Protein 4KGB (pdb70)

CATH classification: 3.40.1080.10 (+1 more: 3.40.1080.10)

Sequence (930 aa):
GKIYESAIDAVADVQDGAQILFGGFGICGIPEKMINALKQKGVKNITGVSNNGGVDDTGLGVLIKQKQVSKVIGSYVGENTELVRQYLEGELAVELTPQGTLAEKIRAGGAGIPAFYTPTGYATLVQEGGAPIKYSKDGKVEISSEKKPVKEFNGKNYVMEESIFADFAFVKAQKADPLGNLVFNKAARNFNAPMCRAAKITVAEVEEIVPIGALSPDEIHVPGIYINRIFKGTNYNKRVERLRITEPNPAQVLRERIARRVALEFHDGMYANLGIGIPVLSSNYIPKGMNVMLQSENGILGLGPFPTKDKVDPDLINAGKESVTVVPGASYFGSDDSFAMIRGGHVDITILGAMEVSATGDLANWMVKMGGAMDLVAAPGTKVIITMEHNARDGSPKILDTCSLPLTGKGVIDMIISEKAVFTVEKGVGLTLIEVAEGYTVDDIIASTGAKFTVSPNLKKMGQIPGKIYESAIDAVADVQDGAQILFGGFGICGIPEKMINALKQKGVKNITGVSNNGGVDDTGLGVLIKQKQVSKVIGSYVGENTELVRQYLEGELAVELTPQGTLAEKIRAGGAGIPAFYTPTGYATLVQEGGAPIKYSGKVEISSEKKPVKEFNGKNYVMEESIFADFAFVKAQKADPLGNLVFNKAARNFNAPMCRAAKITVAEVEEIVPIGALSPDEIHVPGIYINRIFKGTNYNKRVERLRITPNPAQVLRERIARRVALEFHDGMYANLGIGIPVLSSNYIPKGMNVMLQSENGILGLGPFPTKDKVDPDLINAGKESVTVVPGASYFGSDDSFAMIRGGHVDITILGAMEVSATGDLANWMKGMGGAMDLVAAPGTKVIITMEHNARDGSPKILDTCSLPLTGKGVIDMIISEKAVFTVEKGVGLTLIEVAEGYTVDDIIASTGAKFTVSPNLKKMGQIPV

Organism: Drosophila melanogaster (NCBI:txid7227)

InterPro domains:
  IPR004163 Coenzyme A transferase binding site [PS01273] (49-64)
  IPR004164 Coenzyme A transferase active site [PS01274] (337-345)
  IPR004165 Coenzyme A transferase family I [PF01144] (37-265)
  IPR004165 Coenzyme A transferase family I [PF01144] (299-496)
  IPR004165 Coenzyme A transferase family I [PTHR13707] (25-512)
  IPR004165 Coenzyme A transferase family I [SM00882] (37-266)
  IPR004165 Coenzyme A transferase family I [SM00882] (299-497)
  IPR012791 3-oxoacid CoA-transferase, subunit B [TIGR02428] (298-504)
  IPR012792 3-oxoacid CoA-transferase, subunit A [TIGR02429] (35-265)
  IPR014388 3-oxoacid CoA-transferase [PIRSF000858] (35-514)
  IPR037171 NagB/RpiA transferase-like [SSF100950] (35-342)
  IPR037171 NagB/RpiA transferase-like [SSF100950] (298-512)

B-factor: mean 34.65, std 13.2, range [10.47, 104.55]

Structure (mmCIF, N/CA/C/O backbone):
data_4KGB
#
_entry.id   4KGB
#
_cell.length_a   76.638
_cell.length_b   101.921
_cell.length_c   122.457
_cell.angle_alpha   90.00
_cell.angle_beta   90.00
_cell.angle_gamma   90.00
#
_symmetry.space_group_name_H-M   'P 21 21 21'
#
loop_
_entity.id
_entity.type
_entity.pdbx_description
1 polymer 'Succinyl-CoA:3-ketoacid-coenzyme A transferase'
2 non-polymer 'SULFATE ION'
3 water water
#
loop_
_atom_site.group_PDB
_atom_site.id
_atom_site.type_symbol
_atom_site.label_atom_id
_atom_site.label_alt_id
_atom_site.label_comp_id
_atom_site.label_asym_id
_atom_site.label_entity_id
_atom_site.label_seq_id
_atom_site.pdbx_PDB_ins_code
_atom_site.Cartn_x
_atom_site.Cartn_y
_atom_site.Cartn_z
_atom_site.occupancy
_atom_site.B_iso_or_equiv
_atom_site.auth_seq_id
_atom_site.auth_comp_id
_atom_site.auth_asym_id
_atom_site.auth_atom_id
_atom_site.pdbx_PDB_model_num
ATOM 1 N N . GLY A 1 5 ? 16.288 -29.646 16.113 1.00 30.71 34 GLY A N 1
ATOM 2 C CA . GLY A 1 5 ? 17.762 -29.455 15.814 1.00 34.22 34 GLY A CA 1
ATOM 3 C C . GLY A 1 5 ? 18.701 -30.651 15.965 1.00 36.56 34 GLY A C 1
ATOM 4 O O . GLY A 1 5 ? 18.233 -31.724 16.311 1.00 50.83 34 GLY A O 1
ATOM 5 N N . LYS A 1 6 ? 20.026 -30.427 15.891 1.00 39.08 35 LYS A N 1
ATOM 6 C CA . LYS A 1 6 ? 21.052 -31.345 15.291 1.00 36.68 35 LYS A CA 1
ATOM 7 C C . LYS A 1 6 ? 22.187 -31.734 16.261 1.00 31.96 35 LYS A C 1
ATOM 8 O O . LYS A 1 6 ? 22.656 -30.934 17.053 1.00 30.99 35 LYS A O 1
ATOM 14 N N . ILE A 1 7 ? 22.683 -32.955 16.127 1.00 30.15 36 ILE A N 1
ATOM 15 C CA . ILE A 1 7 ? 23.672 -33.511 17.035 1.00 27.33 36 ILE A CA 1
ATOM 16 C C . ILE A 1 7 ? 25.111 -33.060 16.698 1.00 24.95 36 ILE A C 1
ATOM 17 O O . ILE A 1 7 ? 25.510 -33.071 15.551 1.00 23.97 36 ILE A O 1
ATOM 22 N N . TYR A 1 8 ? 25.864 -32.671 17.719 1.00 22.06 37 TYR A N 1
ATOM 23 C CA . TYR A 1 8 ? 27.219 -32.241 17.587 1.00 21.90 37 TYR A CA 1
ATOM 24 C C . TYR A 1 8 ? 28.089 -33.211 18.370 1.00 23.45 37 TYR A C 1
ATOM 25 O O . TYR A 1 8 ? 27.847 -33.465 19.553 1.00 21.62 37 TYR A O 1
ATOM 34 N N . GLU A 1 9 ? 29.105 -33.756 17.730 1.00 23.76 38 GLU A N 1
ATOM 35 C CA . GLU A 1 9 ? 29.963 -34.663 18.446 1.00 25.72 38 GLU A CA 1
ATOM 36 C C . GLU A 1 9 ? 31.057 -33.860 19.146 1.00 23.60 38 GLU A C 1
ATOM 37 O O . GLU A 1 9 ? 31.819 -34.410 19.935 1.00 21.53 38 GLU A O 1
ATOM 43 N N . SER A 1 10 ? 31.112 -32.562 18.869 1.00 23.48 39 SER A N 1
ATOM 44 C CA . SER A 1 10 ? 32.129 -31.706 19.455 1.00 23.68 39 SER A CA 1
ATOM 45 C C . SER A 1 10 ? 31.531 -30.454 20.048 1.00 23.48 39 SER A C 1
ATOM 46 O O . SER A 1 10 ? 30.963 -29.621 19.352 1.00 25.43 39 SER A O 1
ATOM 49 N N . ALA A 1 11 ? 31.692 -30.322 21.344 1.00 23.00 40 ALA A N 1
ATOM 50 C CA . ALA A 1 11 ? 31.201 -29.192 22.073 1.00 24.10 40 ALA A CA 1
ATOM 51 C C . ALA A 1 11 ? 31.728 -27.893 21.544 1.00 26.02 40 ALA A C 1
ATOM 52 O O . ALA A 1 11 ? 30.954 -26.922 21.487 1.00 26.26 40 ALA A O 1
ATOM 54 N N . ILE A 1 12 ? 33.015 -27.838 21.151 1.00 28.94 41 ILE A N 1
ATOM 55 C CA . ILE A 1 12 ? 33.583 -26.540 20.679 1.00 31.04 41 ILE A CA 1
ATOM 56 C C . ILE A 1 12 ? 32.949 -26.095 19.412 1.00 27.92 41 ILE A C 1
ATOM 57 O O . ILE A 1 12 ? 32.854 -24.896 19.184 1.00 26.85 41 ILE A O 1
ATOM 62 N N . ASP A 1 13 ? 32.494 -27.046 18.601 1.00 29.08 42 ASP A N 1
ATOM 63 C CA . ASP A 1 13 ? 31.729 -26.701 17.402 1.00 31.23 42 ASP A CA 1
ATOM 64 C C . ASP A 1 13 ? 30.379 -26.131 17.744 1.00 31.11 42 ASP A C 1
ATOM 65 O O . ASP A 1 13 ? 29.876 -25.276 17.023 1.00 26.87 42 ASP A O 1
ATOM 70 N N . ALA A 1 14 ? 29.825 -26.595 18.868 1.00 31.93 43 ALA A N 1
ATOM 71 C CA . ALA A 1 14 ? 28.518 -26.156 19.339 1.00 32.80 43 ALA A CA 1
ATOM 72 C C . ALA A 1 14 ? 28.432 -24.691 19.800 1.00 30.12 43 ALA A C 1
ATOM 73 O O . ALA A 1 14 ? 27.388 -24.061 19.681 1.00 28.81 43 ALA A O 1
ATOM 75 N N . VAL A 1 15 ? 29.529 -24.154 20.308 1.00 31.11 44 VAL A N 1
ATOM 76 C CA . VAL A 1 15 ? 29.600 -22.738 20.737 1.00 29.61 44 VAL A CA 1
ATOM 77 C C . VAL A 1 15 ? 30.341 -21.851 19.760 1.00 29.90 44 VAL A C 1
ATOM 78 O O . VAL A 1 15 ? 30.667 -20.718 20.079 1.00 29.28 44 VAL A O 1
ATOM 82 N N . ALA A 1 16 ? 30.634 -22.371 18.573 1.00 31.06 45 ALA A N 1
ATOM 83 C CA . ALA A 1 16 ? 31.470 -21.656 17.605 1.00 33.40 45 ALA A CA 1
ATOM 84 C C . ALA A 1 16 ? 31.012 -20.243 17.223 1.00 31.60 45 ALA A C 1
ATOM 85 O O . ALA A 1 16 ? 31.854 -19.375 16.985 1.00 31.84 45 ALA A O 1
ATOM 87 N N . ASP A 1 17 ? 29.701 -19.997 17.197 1.00 30.16 46 ASP A N 1
ATOM 88 C CA . ASP A 1 17 ? 29.188 -18.653 16.880 1.00 28.64 46 ASP A CA 1
ATOM 89 C C . ASP A 1 17 ? 28.843 -17.759 18.078 1.00 27.84 46 ASP A C 1
ATOM 90 O O . ASP A 1 17 ? 28.145 -16.728 17.905 1.00 26.85 46 ASP A O 1
ATOM 95 N N . VAL A 1 18 ? 29.332 -18.120 19.267 1.00 27.03 47 VAL A N 1
ATOM 96 C CA . VAL A 1 18 ? 29.087 -17.310 20.443 1.00 28.44 47 VAL A CA 1
ATOM 97 C C . VAL A 1 18 ? 30.095 -16.176 20.513 1.00 29.14 47 VAL A C 1
ATOM 98 O O . VAL A 1 18 ? 31.240 -16.373 20.860 1.00 25.69 47 VAL A O 1
ATOM 102 N N . GLN A 1 19 ? 29.652 -14.972 20.228 1.00 33.72 48 GLN A N 1
ATOM 103 C CA . GLN A 1 19 ? 30.570 -13.825 20.256 1.00 38.84 48 GLN A CA 1
ATOM 104 C C . GLN A 1 19 ? 30.659 -13.117 21.623 1.00 36.16 48 GLN A C 1
ATOM 105 O O . GLN A 1 19 ? 29.826 -13.295 22.543 1.00 33.18 48 GLN A O 1
ATOM 111 N N . ASP A 1 20 ? 31.667 -12.264 21.731 1.00 35.70 49 ASP A N 1
ATOM 112 C CA . ASP A 1 20 ? 31.815 -11.401 22.918 1.00 33.80 49 ASP A CA 1
ATOM 113 C C . ASP A 1 20 ? 30.578 -10.511 23.104 1.00 30.86 49 ASP A C 1
ATOM 114 O O . ASP A 1 20 ? 29.968 -10.061 22.150 1.00 29.74 49 ASP A O 1
ATOM 119 N N . GLY A 1 21 ? 30.198 -10.287 24.351 1.00 30.67 50 GLY A N 1
ATOM 120 C CA . GLY A 1 21 ? 29.015 -9.484 24.653 1.00 30.76 50 GLY A CA 1
ATOM 121 C C . GLY A 1 21 ? 27.683 -10.206 24.585 1.00 28.96 50 GLY A C 1
ATOM 122 O O . GLY A 1 21 ? 26.641 -9.589 24.678 1.00 31.63 50 GLY A O 1
ATOM 123 N N . ALA A 1 22 ? 27.705 -11.519 24.452 1.00 30.43 51 ALA A N 1
ATOM 124 C CA . ALA A 1 22 ? 26.466 -12.312 24.319 1.00 29.35 51 ALA A CA 1
ATOM 125 C C . ALA A 1 22 ? 25.747 -12.380 25.651 1.00 26.22 51 ALA A C 1
ATOM 126 O O . ALA A 1 22 ? 26.390 -12.453 26.700 1.00 23.54 51 ALA A O 1
ATOM 128 N N . GLN A 1 23 ? 24.416 -12.340 25.584 1.00 24.60 52 GLN A N 1
ATOM 129 C CA . GLN A 1 23 ? 23.565 -12.670 26.733 1.00 25.14 52 GLN A CA 1
ATOM 130 C C . GLN A 1 23 ? 23.270 -14.176 26.708 1.00 23.90 52 GLN A C 1
ATOM 131 O O . GLN A 1 23 ? 22.779 -14.708 25.712 1.00 21.30 52 GLN A O 1
ATOM 137 N N . ILE A 1 24 ? 23.642 -14.856 27.779 1.00 22.14 53 ILE A N 1
ATOM 138 C CA . ILE A 1 24 ? 23.568 -16.277 27.785 1.00 21.85 53 ILE A CA 1
ATOM 139 C C . ILE A 1 24 ? 22.862 -16.811 29.000 1.00 20.90 53 ILE A C 1
ATOM 140 O O . ILE A 1 24 ? 23.203 -16.481 30.120 1.00 20.56 53 ILE A O 1
ATOM 145 N N . LEU A 1 25 ? 21.873 -17.648 28.763 1.00 21.01 54 LEU A N 1
ATOM 146 C CA . LEU A 1 25 ? 21.160 -18.277 29.862 1.00 22.03 54 LEU A CA 1
ATOM 147 C C . LEU A 1 25 ? 21.901 -19.542 30.236 1.00 21.15 54 LEU A C 1
ATOM 148 O O . LEU A 1 25 ? 22.351 -20.294 29.342 1.00 20.76 54 LEU A O 1
ATOM 153 N N . PHE A 1 26 ? 21.995 -19.813 31.535 1.00 19.15 55 PHE A N 1
ATOM 154 C CA . PHE A 1 26 ? 22.595 -21.057 31.999 1.00 17.67 55 PHE A CA 1
ATOM 155 C C . PHE A 1 26 ? 21.631 -21.740 32.963 1.00 17.02 55 PHE A C 1
ATOM 156 O O . PHE A 1 26 ? 21.260 -21.162 33.991 1.00 14.77 55 PHE A O 1
ATOM 164 N N . GLY A 1 27 ? 21.202 -22.960 32.608 1.00 17.17 56 GLY A N 1
ATOM 165 C CA . GLY A 1 27 ? 20.287 -23.734 33.440 1.00 16.46 56 GLY A CA 1
ATOM 166 C C . GLY A 1 27 ? 20.982 -24.162 34.706 1.00 16.98 56 GLY A C 1
ATOM 167 O O . GLY A 1 27 ? 22.208 -24.131 34.809 1.00 16.34 56 GLY A O 1
ATOM 168 N N . GLY A 1 28 ? 20.177 -24.587 35.670 1.00 18.29 57 GLY A N 1
ATOM 169 C CA . GLY A 1 28 ? 20.683 -25.112 36.923 1.00 19.34 57 GLY A CA 1
ATOM 170 C C . GLY A 1 28 ? 20.144 -24.387 38.146 1.00 20.30 57 GLY A C 1
ATOM 171 O O . GLY A 1 28 ? 19.932 -23.172 38.139 1.00 20.47 57 GLY A O 1
ATOM 172 N N . PHE A 1 29 ? 19.933 -25.152 39.206 1.00 20.82 58 PHE A N 1
ATOM 173 C CA . PHE A 1 29 ? 19.643 -24.598 40.501 1.00 22.07 58 PHE A CA 1
ATOM 174 C C . PHE A 1 29 ? 20.774 -25.050 41.407 1.00 21.57 58 PHE A C 1
ATOM 175 O O . PHE A 1 29 ? 20.967 -26.256 41.619 1.00 19.39 58 PHE A O 1
ATOM 183 N N . GLY A 1 30 ? 21.523 -24.084 41.946 1.00 21.91 59 GLY A N 1
ATOM 184 C CA . GLY A 1 30 ? 22.764 -24.402 42.651 1.00 23.68 59 GLY A CA 1
ATOM 185 C C . GLY A 1 30 ? 23.785 -25.046 41.689 1.00 24.92 59 GLY A C 1
ATOM 186 O O . GLY A 1 30 ? 24.302 -24.395 40.778 1.00 25.34 59 GLY A O 1
ATOM 187 N N . ILE A 1 31 ? 24.078 -26.320 41.939 1.00 25.93 60 ILE A N 1
ATOM 188 C CA . ILE A 1 31 ? 24.920 -27.158 41.079 1.00 26.41 60 ILE A CA 1
ATOM 189 C C . ILE A 1 31 ? 24.088 -28.351 40.568 1.00 25.36 60 ILE A C 1
ATOM 190 O O . ILE A 1 31 ? 24.628 -29.294 40.009 1.00 29.19 60 ILE A O 1
ATOM 195 N N . CYS A 1 32 ? 22.775 -28.272 40.711 1.00 22.42 61 CYS A N 1
ATOM 196 C CA . CYS A 1 32 ? 21.900 -29.277 40.193 1.00 22.31 61 CYS A CA 1
ATOM 197 C C . CYS A 1 32 ? 21.359 -28.929 38.802 1.00 23.96 61 CYS A C 1
ATOM 198 O O . CYS A 1 32 ? 20.608 -27.936 38.635 1.00 26.81 61 CYS A O 1
ATOM 201 N N . GLY A 1 33 ? 21.693 -29.755 37.808 1.00 21.91 62 GLY A N 1
ATOM 202 C CA . GLY A 1 33 ? 21.168 -29.549 36.457 1.00 21.85 62 GLY A CA 1
ATOM 203 C C . GLY A 1 33 ? 21.919 -28.456 35.713 1.00 22.92 62 GLY A C 1
ATOM 204 O O . GLY A 1 33 ? 21.342 -27.717 34.895 1.00 21.98 62 GLY A O 1
ATOM 205 N N . ILE A 1 34 ? 23.224 -28.393 35.936 1.00 24.40 63 ILE A N 1
ATOM 206 C CA . ILE A 1 34 ? 24.032 -27.376 35.294 1.00 25.73 63 ILE A CA 1
ATOM 207 C C . ILE A 1 34 ? 24.610 -27.946 34.011 1.00 25.96 63 ILE A C 1
ATOM 208 O O . ILE A 1 34 ? 24.805 -29.167 33.904 1.00 26.07 63 ILE A O 1
ATOM 213 N N . PRO A 1 35 ? 24.831 -27.066 33.009 1.00 24.76 64 PRO A N 1
ATOM 214 C CA . PRO A 1 35 ? 25.421 -27.415 31.718 1.00 24.21 64 PRO A CA 1
ATOM 215 C C . PRO A 1 35 ? 26.933 -27.464 31.731 1.00 23.72 64 PRO A C 1
ATOM 216 O O . PRO A 1 35 ? 27.604 -26.621 31.158 1.00 24.61 64 PRO A O 1
ATOM 220 N N . GLU A 1 36 ? 27.450 -28.464 32.416 1.00 28.37 65 GLU A N 1
ATOM 221 C CA . GLU A 1 36 ? 28.877 -28.576 32.757 1.00 30.54 65 GLU A CA 1
ATOM 222 C C . GLU A 1 36 ? 29.785 -28.589 31.520 1.00 31.28 65 GLU A C 1
ATOM 223 O O . GLU A 1 36 ? 30.820 -27.910 31.494 1.00 31.12 65 GLU A O 1
ATOM 229 N N . LYS A 1 37 ? 29.386 -29.315 30.478 1.00 28.07 66 LYS A N 1
ATOM 230 C CA . LYS A 1 37 ? 30.299 -29.547 29.360 1.00 25.89 66 LYS A CA 1
ATOM 231 C C . LYS A 1 37 ? 30.331 -28.345 28.462 1.00 26.18 66 LYS A C 1
ATOM 232 O O . LYS A 1 37 ? 31.363 -28.026 27.885 1.00 26.18 66 LYS A O 1
ATOM 238 N N . MET A 1 38 ? 29.185 -27.684 28.304 1.00 25.86 67 MET A N 1
ATOM 239 C CA . MET A 1 38 ? 29.156 -26.527 27.440 1.00 25.94 67 MET A CA 1
ATOM 240 C C . MET A 1 38 ? 29.791 -25.353 28.153 1.00 23.14 67 MET A C 1
ATOM 241 O O . MET A 1 38 ? 30.334 -24.455 27.520 1.00 21.22 67 MET A O 1
ATOM 246 N N . ILE A 1 39 ? 29.743 -25.364 29.471 1.00 22.90 68 ILE A N 1
ATOM 247 C CA . ILE A 1 39 ? 30.402 -24.312 30.223 1.00 23.02 68 ILE A CA 1
ATOM 248 C C . ILE A 1 39 ? 31.904 -24.427 30.051 1.00 23.86 68 ILE A C 1
ATOM 249 O O . ILE A 1 39 ? 32.554 -23.404 29.908 1.00 25.54 68 ILE A O 1
ATOM 254 N N . ASN A 1 40 ? 32.439 -25.649 30.022 1.00 23.67 69 ASN A N 1
ATOM 255 C CA . ASN A 1 40 ? 33.853 -25.857 29.749 1.00 25.56 69 ASN A CA 1
ATOM 256 C C . ASN A 1 40 ? 34.240 -25.499 28.298 1.00 23.36 69 ASN A C 1
ATOM 257 O O . ASN A 1 40 ? 35.334 -25.013 28.030 1.00 21.77 69 ASN A O 1
ATOM 262 N N . ALA A 1 41 ? 33.336 -25.766 27.378 1.00 22.94 70 ALA A N 1
ATOM 263 C CA . ALA A 1 41 ? 33.546 -25.436 25.972 1.00 22.11 70 ALA A CA 1
ATOM 264 C C . ALA A 1 41 ? 33.677 -23.935 25.838 1.00 22.63 70 ALA A C 1
ATOM 265 O O . ALA A 1 41 ? 34.567 -23.458 25.175 1.00 24.05 70 ALA A O 1
ATOM 267 N N . LEU A 1 42 ? 32.811 -23.200 26.514 1.00 23.22 71 LEU A N 1
ATOM 268 C CA . LEU A 1 42 ? 32.899 -21.755 26.564 1.00 24.57 71 LEU A CA 1
ATOM 269 C C . LEU A 1 42 ? 34.139 -21.226 27.242 1.00 22.96 71 LEU A C 1
ATOM 270 O O . LEU A 1 42 ? 34.671 -20.209 26.819 1.00 21.93 71 LEU A O 1
ATOM 275 N N . LYS A 1 43 ? 34.527 -21.869 28.328 1.00 22.96 72 LYS A N 1
ATOM 276 C CA . LYS A 1 43 ? 35.778 -21.590 28.969 1.00 25.57 72 LYS A CA 1
ATOM 277 C C . LYS A 1 43 ? 36.926 -21.788 27.966 1.00 29.66 72 LYS A C 1
ATOM 278 O O . LYS A 1 43 ? 37.806 -20.935 27.820 1.00 32.13 72 LYS A O 1
ATOM 284 N N . GLN A 1 44 ? 36.932 -22.936 27.299 1.00 30.47 73 GLN A N 1
ATOM 285 C CA . GLN A 1 44 ? 37.982 -23.233 26.386 1.00 31.34 73 GLN A CA 1
ATOM 286 C C . GLN A 1 44 ? 37.977 -22.212 25.273 1.00 29.76 73 GLN A C 1
ATOM 287 O O . GLN A 1 44 ? 39.013 -21.845 24.774 1.00 30.76 73 GLN A O 1
ATOM 293 N N . LYS A 1 45 ? 36.812 -21.769 24.854 1.00 27.59 74 LYS A N 1
ATOM 294 C CA . LYS A 1 45 ? 36.758 -20.829 23.762 1.00 28.45 74 LYS A CA 1
ATOM 295 C C . LYS A 1 45 ? 37.223 -19.446 24.178 1.00 28.66 74 LYS A C 1
ATOM 296 O O . LYS A 1 45 ? 37.644 -18.670 23.347 1.00 30.62 74 LYS A O 1
ATOM 302 N N . GLY A 1 46 ? 37.129 -19.113 25.450 1.00 29.72 75 GLY A N 1
ATOM 303 C CA . GLY A 1 46 ? 37.601 -17.814 25.925 1.00 30.87 75 GLY A CA 1
ATOM 304 C C . GLY A 1 46 ? 36.744 -16.602 25.561 1.00 31.76 75 GLY A C 1
ATOM 305 O O . GLY A 1 46 ? 37.212 -15.481 25.629 1.00 30.00 75 GLY A O 1
ATOM 306 N N . VAL A 1 47 ? 35.487 -16.817 25.196 1.00 34.83 76 VAL A N 1
ATOM 307 C CA . VAL A 1 47 ? 34.551 -15.713 24.962 1.00 36.21 76 VAL A CA 1
ATOM 308 C C . VAL A 1 47 ? 34.431 -14.811 26.183 1.00 34.45 76 VAL A C 1
ATOM 309 O O . VAL A 1 47 ? 34.378 -15.283 27.299 1.00 33.94 76 VAL A O 1
ATOM 313 N N . LYS A 1 48 ? 34.377 -13.509 25.937 1.00 35.79 77 LYS A N 1
ATOM 314 C CA . LYS A 1 48 ? 34.506 -12.478 26.977 1.00 40.36 77 LYS A CA 1
ATOM 315 C C . LYS A 1 48 ? 33.207 -11.672 27.115 1.00 38.88 77 LYS A C 1
ATOM 316 O O . LYS A 1 48 ? 32.365 -11.686 26.211 1.00 35.66 77 LYS A O 1
ATOM 322 N N . ASN A 1 49 ? 33.077 -10.950 28.221 1.00 35.92 78 ASN A N 1
ATOM 323 C CA . ASN A 1 49 ? 32.009 -9.927 28.360 1.00 38.00 78 ASN A CA 1
ATOM 324 C C . ASN A 1 49 ? 30.604 -10.500 28.212 1.00 34.16 78 ASN A C 1
ATOM 325 O O . ASN A 1 49 ? 29.750 -9.936 27.532 1.00 35.14 78 ASN A O 1
ATOM 330 N N . ILE A 1 50 ? 30.386 -11.616 28.897 1.00 29.97 79 ILE A N 1
ATOM 331 C CA . ILE A 1 50 ? 29.119 -12.345 28.880 1.00 26.23 79 ILE A CA 1
ATOM 332 C C . ILE A 1 50 ? 28.195 -11.761 29.915 1.00 23.42 79 ILE A C 1
ATOM 333 O O . ILE A 1 50 ? 28.629 -11.479 31.027 1.00 23.11 79 ILE A O 1
ATOM 338 N N . THR A 1 51 ? 26.938 -11.557 29.558 1.00 21.29 80 THR A N 1
ATOM 339 C CA . THR A 1 51 ? 25.902 -11.351 30.569 1.00 21.97 80 THR A CA 1
ATOM 340 C C . THR A 1 51 ? 25.321 -12.736 30.848 1.00 23.53 80 THR A C 1
ATOM 341 O O . THR A 1 51 ? 24.606 -13.303 30.035 1.00 24.03 80 THR A O 1
ATOM 345 N N . GLY A 1 52 ? 25.637 -13.290 31.997 1.00 24.10 81 GLY A N 1
ATOM 346 C CA . GLY A 1 52 ? 25.157 -14.594 32.346 1.00 24.11 81 GLY A CA 1
ATOM 347 C C . GLY A 1 52 ? 23.858 -14.544 33.121 1.00 23.82 81 GLY A C 1
ATOM 348 O O . GLY A 1 52 ? 23.796 -14.103 34.261 1.00 24.52 81 GLY A O 1
ATOM 349 N N . VAL A 1 53 ? 22.811 -15.074 32.536 1.00 23.86 82 VAL A N 1
ATOM 350 C CA . VAL A 1 53 ? 21.565 -15.204 33.270 1.00 23.00 82 VAL A CA 1
ATOM 351 C C . VAL A 1 53 ? 21.547 -16.585 33.919 1.00 23.43 82 VAL A C 1
ATOM 352 O O . VAL A 1 53 ? 21.478 -17.596 33.236 1.00 24.03 82 VAL A O 1
ATOM 356 N N . SER A 1 54 ? 21.626 -16.627 35.234 1.00 25.54 83 SER A N 1
ATOM 357 C CA . SER A 1 54 ? 21.605 -17.899 35.949 1.00 26.55 83 SER A CA 1
ATOM 358 C C . SER A 1 54 ? 21.044 -17.680 37.341 1.00 26.48 83 SER A C 1
ATOM 359 O O . SER A 1 54 ? 21.231 -16.616 37.906 1.00 26.97 83 SER A O 1
ATOM 362 N N . ASN A 1 55 ? 20.374 -18.682 37.902 1.00 27.04 84 ASN A N 1
ATOM 363 C CA . ASN A 1 55 ? 19.706 -18.474 39.175 1.00 27.59 84 ASN A CA 1
ATOM 364 C C . ASN A 1 55 ? 20.717 -18.190 40.278 1.00 27.46 84 ASN A C 1
ATOM 365 O O . ASN A 1 55 ? 20.491 -17.340 41.115 1.00 25.43 84 ASN A O 1
ATOM 370 N N . ASN A 1 56 ? 21.810 -18.943 40.250 1.00 29.34 85 ASN A N 1
ATOM 371 C CA . ASN A 1 56 ? 22.923 -18.857 41.193 1.00 32.04 85 ASN A CA 1
ATOM 372 C C . ASN A 1 56 ? 24.274 -18.681 40.423 1.00 35.42 85 ASN A C 1
ATOM 373 O O . ASN A 1 56 ? 24.310 -18.776 39.187 1.00 42.44 85 ASN A O 1
ATOM 378 N N . GLY A 1 57 ? 25.378 -18.448 41.134 1.00 35.19 86 GLY A N 1
ATOM 379 C CA . GLY A 1 57 ? 26.709 -18.426 40.511 1.00 36.91 86 GLY A CA 1
ATOM 380 C C . GLY A 1 57 ? 27.470 -19.730 40.715 1.00 36.72 86 GLY A C 1
ATOM 381 O O . GLY A 1 57 ? 28.694 -19.724 40.821 1.00 36.31 86 GLY A O 1
ATOM 382 N N . GLY A 1 58 ? 26.765 -20.852 40.752 1.00 41.04 87 GLY A N 1
ATOM 383 C CA . GLY A 1 58 ? 27.398 -22.108 41.135 1.00 46.44 87 GLY A CA 1
ATOM 384 C C . GLY A 1 58 ? 28.149 -21.878 42.435 1.00 51.16 87 GLY A C 1
ATOM 385 O O . GLY A 1 58 ? 27.649 -21.188 43.324 1.00 55.63 87 GLY A O 1
ATOM 386 N N . VAL A 1 59 ? 29.335 -22.467 42.556 1.00 54.22 88 VAL A N 1
ATOM 387 C CA . VAL A 1 59 ? 30.251 -22.155 43.653 1.00 59.15 88 VAL A CA 1
ATOM 388 C C . VAL A 1 59 ? 31.599 -21.838 43.030 1.00 67.23 88 VAL A C 1
ATOM 389 O O . VAL A 1 59 ? 31.702 -21.723 41.809 1.00 70.31 88 VAL A O 1
ATOM 393 N N . ASP A 1 60 ? 32.631 -21.660 43.845 1.00 80.08 89 ASP A N 1
ATOM 394 C CA . ASP A 1 60 ? 33.952 -21.358 43.289 1.00 86.78 89 ASP A CA 1
ATOM 395 C C . ASP A 1 60 ? 34.264 -22.421 42.232 1.00 82.41 89 ASP A C 1
ATOM 396 O O . ASP A 1 60 ? 34.266 -23.628 42.521 1.00 81.09 89 ASP A O 1
ATOM 398 N N . ASP A 1 61 ? 34.456 -21.948 41.004 1.00 71.78 90 ASP A N 1
ATOM 399 C CA . ASP A 1 61 ? 34.878 -22.767 39.866 1.00 69.84 90 ASP A CA 1
ATOM 400 C C . ASP A 1 61 ? 34.013 -24.005 39.591 1.00 62.23 90 ASP A C 1
ATOM 401 O O . ASP A 1 61 ? 34.537 -25.073 39.236 1.00 62.16 90 ASP A O 1
ATOM 406 N N . THR A 1 62 ? 32.693 -23.870 39.749 1.00 53.18 91 THR A N 1
ATOM 407 C CA . THR A 1 62 ? 31.778 -24.844 39.163 1.00 44.81 91 THR A CA 1
ATOM 408 C C . THR A 1 62 ? 30.520 -24.153 38.678 1.00 41.05 91 THR A C 1
ATOM 409 O O . THR A 1 62 ? 30.106 -23.146 39.218 1.00 36.88 91 THR A O 1
ATOM 413 N N . GLY A 1 63 ? 29.936 -24.700 37.613 1.00 40.87 92 GLY A N 1
ATOM 414 C CA . GLY A 1 63 ? 28.780 -24.111 36.972 1.00 35.01 92 GLY A CA 1
ATOM 415 C C . GLY A 1 63 ? 29.206 -22.783 36.427 1.00 33.50 92 GLY A C 1
ATOM 416 O O . GLY A 1 63 ? 30.285 -22.648 35.876 1.00 33.38 92 GLY A O 1
ATOM 417 N N . LEU A 1 64 ? 28.377 -21.780 36.611 1.00 31.63 93 LEU A N 1
ATOM 418 C CA . LEU A 1 64 ? 28.710 -20.473 36.081 1.00 30.31 93 LEU A CA 1
ATOM 419 C C . LEU A 1 64 ? 29.987 -19.945 36.712 1.00 26.40 93 LEU A C 1
ATOM 420 O O . LEU A 1 64 ? 30.650 -19.072 36.178 1.00 24.54 93 LEU A O 1
ATOM 425 N N . GLY A 1 65 ? 30.351 -20.495 37.848 1.00 27.78 94 GLY A N 1
ATOM 426 C CA . GLY A 1 65 ? 31.590 -20.086 38.506 1.00 28.72 94 GLY A CA 1
ATOM 427 C C . GLY A 1 65 ? 32.842 -20.326 37.685 1.00 29.04 94 GLY A C 1
ATOM 428 O O . GLY A 1 65 ? 33.865 -19.683 37.919 1.00 31.06 94 GLY A O 1
ATOM 429 N N . VAL A 1 66 ? 32.785 -21.299 36.766 1.00 28.41 95 VAL A N 1
ATOM 430 C CA . VAL A 1 66 ? 33.942 -21.649 35.941 1.00 25.71 95 VAL A CA 1
ATOM 431 C C . VAL A 1 66 ? 34.299 -20.446 35.095 1.00 24.38 95 VAL A C 1
ATOM 432 O O . VAL A 1 66 ? 35.468 -20.195 34.845 1.00 24.71 95 VAL A O 1
ATOM 436 N N . LEU A 1 67 ? 33.278 -19.726 34.650 1.00 24.46 96 LEU A N 1
ATOM 437 C CA . LEU A 1 67 ? 33.427 -18.629 33.707 1.00 23.98 96 LEU A CA 1
ATOM 438 C C . LEU A 1 67 ? 33.710 -17.329 34.402 1.00 26.10 96 LEU A C 1
ATOM 439 O O . LEU A 1 67 ? 34.401 -16.492 33.869 1.00 27.33 96 LEU A O 1
ATOM 444 N N . ILE A 1 68 ? 33.209 -17.168 35.613 1.00 28.81 97 ILE A N 1
ATOM 445 C CA . ILE A 1 68 ? 33.529 -15.991 36.408 1.00 29.29 97 ILE A CA 1
ATOM 446 C C . ILE A 1 68 ? 34.962 -16.057 36.895 1.00 30.32 97 ILE A C 1
ATOM 447 O O . ILE A 1 68 ? 35.649 -15.034 36.955 1.00 29.81 97 ILE A O 1
ATOM 452 N N . LYS A 1 69 ? 35.423 -17.251 37.232 1.00 30.86 98 LYS A N 1
ATOM 453 C CA . LYS A 1 69 ? 36.795 -17.394 37.627 1.00 34.58 98 LYS A CA 1
ATOM 454 C C . LYS A 1 69 ? 37.721 -16.895 36.538 1.00 33.30 98 LYS A C 1
ATOM 455 O O . LYS A 1 69 ? 38.687 -16.232 36.839 1.00 34.04 98 LYS A O 1
ATOM 461 N N . GLN A 1 70 ? 37.409 -17.160 35.274 1.00 32.59 99 GLN A N 1
ATOM 462 C CA . GLN A 1 70 ? 38.265 -16.717 34.171 1.00 31.67 99 GLN A CA 1
ATOM 463 C C . GLN A 1 70 ? 37.889 -15.360 33.638 1.00 30.88 99 GLN A C 1
ATOM 464 O O . GLN A 1 70 ? 38.316 -14.995 32.559 1.00 32.00 99 GLN A O 1
ATOM 470 N N . LYS A 1 71 ? 37.090 -14.615 34.382 1.00 32.75 100 LYS A N 1
ATOM 471 C CA . LYS A 1 71 ? 36.765 -13.214 34.039 1.00 34.67 100 LYS A CA 1
ATOM 472 C C . LYS A 1 71 ? 36.051 -13.043 32.708 1.00 31.00 100 LYS A C 1
ATOM 473 O O . LYS A 1 71 ? 36.134 -12.001 32.079 1.00 35.04 100 LYS A O 1
ATOM 479 N N . GLN A 1 72 ? 35.278 -14.051 32.332 1.00 28.02 101 GLN A N 1
ATOM 480 C CA . GLN A 1 72 ? 34.577 -14.074 31.062 1.00 26.97 101 GLN A CA 1
ATOM 481 C C . GLN A 1 72 ? 33.190 -13.414 31.123 1.00 26.37 101 GLN A C 1
ATOM 482 O O . GLN A 1 72 ? 32.526 -13.196 30.092 1.00 25.11 101 GLN A O 1
ATOM 488 N N . VAL A 1 73 ? 32.767 -13.086 32.332 1.00 26.63 102 VAL A N 1
ATOM 489 C CA . VAL A 1 73 ? 31.408 -12.634 32.583 1.00 27.74 102 VAL A CA 1
ATOM 490 C C . VAL A 1 73 ? 31.462 -11.200 33.095 1.00 27.27 102 VAL A C 1
ATOM 491 O O . VAL A 1 73 ? 32.027 -10.981 34.138 1.00 25.61 102 VAL A O 1
ATOM 495 N N . SER A 1 74 ? 30.862 -10.250 32.381 1.00 27.12 103 SER A N 1
ATOM 496 C CA . SER A 1 74 ? 30.841 -8.886 32.859 1.00 30.00 103 SER A CA 1
ATOM 497 C C . SER A 1 74 ? 29.568 -8.562 33.644 1.00 31.15 103 SER A C 1
ATOM 498 O O . SER A 1 74 ? 29.510 -7.550 34.346 1.00 34.38 103 SER A O 1
ATOM 501 N N . LYS A 1 75 ? 28.518 -9.359 33.500 1.00 29.85 104 LYS A N 1
ATOM 502 C CA . LYS A 1 75 ? 27.304 -9.130 34.295 1.00 27.61 104 LYS A CA 1
ATOM 503 C C . LYS A 1 75 ? 26.579 -10.425 34.616 1.00 25.92 104 LYS A C 1
ATOM 504 O O . LYS A 1 75 ? 26.562 -11.326 33.827 1.00 25.28 104 LYS A O 1
ATOM 510 N N . VAL A 1 76 ? 25.987 -10.493 35.791 1.00 27.26 105 VAL A N 1
ATOM 511 C CA . VAL A 1 76 ? 25.207 -11.643 36.205 1.00 27.49 105 VAL A CA 1
ATOM 512 C C . VAL A 1 76 ? 23.813 -11.170 36.580 1.00 27.25 105 VAL A C 1
ATOM 513 O O . VAL A 1 76 ? 23.651 -10.282 37.420 1.00 26.54 105 VAL A O 1
ATOM 517 N N . ILE A 1 77 ? 22.813 -11.755 35.935 1.00 24.86 106 ILE A N 1
ATOM 518 C CA . ILE A 1 77 ? 21.463 -11.622 36.381 1.00 23.89 106 ILE A CA 1
ATOM 519 C C . ILE A 1 77 ? 21.093 -12.946 37.018 1.00 22.56 106 ILE A C 1
ATOM 520 O O . ILE A 1 77 ? 21.314 -14.006 36.427 1.00 21.74 106 ILE A O 1
ATOM 525 N N . GLY A 1 78 ? 20.591 -12.863 38.246 1.00 21.84 107 GLY A N 1
ATOM 526 C CA . GLY A 1 78 ? 20.223 -14.021 39.054 1.00 23.27 107 GLY A CA 1
ATOM 527 C C . GLY A 1 78 ? 19.449 -13.646 40.306 1.00 25.19 107 GLY A C 1
ATOM 528 O O . GLY A 1 78 ? 19.048 -12.483 40.510 1.00 26.13 107 GLY A O 1
ATOM 529 N N . SER A 1 79 ? 19.278 -14.612 41.182 1.00 27.64 108 SER A N 1
ATOM 530 C CA . SER A 1 79 ? 18.528 -14.368 42.415 1.00 31.22 108 SER A CA 1
ATOM 531 C C . SER A 1 79 ? 19.358 -14.555 43.672 1.00 33.68 108 SER A C 1
ATOM 532 O O . SER A 1 79 ? 19.057 -13.960 44.678 1.00 39.19 108 SER A O 1
ATOM 535 N N . TYR A 1 80 ? 20.404 -15.357 43.636 1.00 36.01 109 TYR A N 1
ATOM 536 C CA . TYR A 1 80 ? 21.199 -15.556 44.828 1.00 39.25 109 TYR A CA 1
ATOM 537 C C . TYR A 1 80 ? 22.609 -15.987 44.448 1.00 37.38 109 TYR A C 1
ATOM 538 O O . TYR A 1 80 ? 22.803 -17.025 43.826 1.00 33.39 109 TYR A O 1
ATOM 547 N N . VAL A 1 81 ? 23.584 -15.183 44.847 1.00 38.91 110 VAL A N 1
ATOM 548 C CA . VAL A 1 81 ? 24.968 -15.386 44.429 1.00 43.61 110 VAL A CA 1
ATOM 549 C C . VAL A 1 81 ? 25.953 -15.501 45.589 1.00 44.99 110 VAL A C 1
ATOM 550 O O . VAL A 1 81 ? 27.164 -15.644 45.397 1.00 47.93 110 VAL A O 1
ATOM 554 N N . GLY A 1 82 ? 25.439 -15.482 46.804 1.00 49.57 111 GLY A N 1
ATOM 555 C CA . GLY A 1 82 ? 26.242 -15.901 47.916 1.00 52.89 111 GLY A CA 1
ATOM 556 C C . GLY A 1 82 ? 26.552 -17.347 47.575 1.00 56.99 111 GLY A C 1
ATOM 557 O O . GLY A 1 82 ? 25.763 -18.044 46.916 1.00 68.24 111 GLY A O 1
ATOM 558 N N . GLU A 1 83 ? 27.714 -17.799 47.988 1.00 59.04 112 GLU A N 1
ATOM 559 C CA . GLU A 1 83 ? 28.115 -19.213 47.851 1.00 58.73 112 GLU A CA 1
ATOM 560 C C . GLU A 1 83 ? 29.291 -19.194 46.919 1.00 52.23 112 GLU A C 1
ATOM 561 O O . GLU A 1 83 ? 30.237 -19.959 47.121 1.00 50.83 112 GLU A O 1
ATOM 563 N N . ASN A 1 84 ? 29.237 -18.288 45.933 1.00 46.86 113 ASN A N 1
ATOM 564 C CA . ASN A 1 84 ? 30.419 -17.949 45.131 1.00 45.47 113 ASN A CA 1
ATOM 565 C C . ASN A 1 84 ? 31.089 -16.653 45.604 1.00 41.19 113 ASN A C 1
ATOM 566 O O . ASN A 1 84 ? 30.679 -15.554 45.258 1.00 40.76 113 ASN A O 1
ATOM 571 N N . THR A 1 85 ? 32.144 -16.799 46.399 1.00 42.39 114 THR A N 1
ATOM 572 C CA . THR A 1 85 ? 32.856 -15.655 47.005 1.00 40.77 114 THR A CA 1
ATOM 573 C C . THR A 1 85 ? 33.700 -14.882 45.961 1.00 41.82 114 THR A C 1
ATOM 574 O O . THR A 1 85 ? 33.829 -13.671 46.026 1.00 44.79 114 THR A O 1
ATOM 578 N N . GLU A 1 86 ? 34.248 -15.597 44.984 1.00 41.25 115 GLU A N 1
ATOM 579 C CA . GLU A 1 86 ? 34.979 -14.989 43.885 1.00 39.56 115 GLU A CA 1
ATOM 580 C C . GLU A 1 86 ? 34.085 -14.013 43.151 1.00 37.62 115 GLU A C 1
ATOM 581 O O . GLU A 1 86 ? 34.494 -12.894 42.796 1.00 33.33 115 GLU A O 1
ATOM 587 N N . LEU A 1 87 ? 32.852 -14.455 42.935 1.00 38.55 116 LEU A N 1
ATOM 588 C CA . LEU A 1 87 ? 31.825 -13.632 42.298 1.00 37.74 116 LEU A CA 1
ATOM 589 C C . LEU A 1 87 ? 31.512 -12.398 43.134 1.00 36.41 116 LEU A C 1
ATOM 590 O O . LEU A 1 87 ? 31.473 -11.282 42.614 1.00 32.73 116 LEU A O 1
ATOM 595 N N . VAL A 1 88 ? 31.333 -12.568 44.436 1.00 35.57 117 VAL A N 1
ATOM 596 C CA . VAL A 1 88 ? 31.113 -11.395 45.275 1.00 36.91 117 VAL A CA 1
ATOM 597 C C . VAL A 1 88 ? 32.365 -10.490 45.253 1.00 34.63 117 VAL A C 1
ATOM 598 O O . VAL A 1 88 ? 32.267 -9.286 45.074 1.00 35.63 117 VAL A O 1
ATOM 602 N N . ARG A 1 89 ? 33.527 -11.096 45.384 1.00 34.20 118 ARG A N 1
ATOM 603 C CA . ARG A 1 89 ? 34.796 -10.387 45.323 1.00 39.00 118 ARG A CA 1
ATOM 604 C C . ARG A 1 89 ? 34.864 -9.466 44.121 1.00 37.35 118 ARG A C 1
ATOM 605 O O . ARG A 1 89 ? 35.237 -8.319 44.244 1.00 38.94 118 ARG A O 1
ATOM 613 N N . GLN A 1 90 ? 34.493 -9.975 42.951 1.00 36.93 119 GLN A N 1
ATOM 614 C CA . GLN A 1 90 ? 34.505 -9.179 41.725 1.00 35.20 119 GLN A CA 1
ATOM 615 C C . GLN A 1 90 ? 33.452 -8.071 41.705 1.00 33.84 119 GLN A C 1
ATOM 616 O O . GLN A 1 90 ? 33.626 -7.033 41.034 1.00 33.33 119 GLN A O 1
ATOM 622 N N . TYR A 1 91 ? 32.344 -8.303 42.396 1.00 31.94 120 TYR A N 1
ATOM 623 C CA . TYR A 1 91 ? 31.235 -7.336 42.434 1.00 31.65 120 TYR A CA 1
ATOM 624 C C . TYR A 1 91 ? 31.660 -6.078 43.184 1.00 33.23 120 TYR A C 1
ATOM 625 O O . TYR A 1 91 ? 31.528 -4.927 42.674 1.00 29.06 120 TYR A O 1
ATOM 634 N N . LEU A 1 92 ? 32.231 -6.340 44.365 1.00 34.93 121 LEU A N 1
ATOM 635 C CA . LEU A 1 92 ? 32.778 -5.312 45.257 1.00 37.74 121 LEU A CA 1
ATOM 636 C C . LEU A 1 92 ? 33.948 -4.552 44.640 1.00 39.65 121 LEU A C 1
ATOM 637 O O . LEU A 1 92 ? 33.910 -3.317 44.569 1.00 38.16 121 LEU A O 1
ATOM 642 N N . GLU A 1 93 ? 34.928 -5.288 44.110 1.00 44.47 122 GLU A N 1
ATOM 643 C CA . GLU A 1 93 ? 36.073 -4.677 43.412 1.00 46.10 122 GLU A CA 1
ATOM 644 C C . GLU A 1 93 ? 35.671 -3.840 42.208 1.00 42.59 122 GLU A C 1
ATOM 645 O O . GLU A 1 93 ? 36.496 -3.147 41.659 1.00 49.55 122 GLU A O 1
ATOM 651 N N . GLY A 1 94 ? 34.411 -3.896 41.788 1.00 40.16 123 GLY A N 1
ATOM 652 C CA . GLY A 1 94 ? 33.955 -3.167 40.598 1.00 36.50 123 GLY A CA 1
ATOM 653 C C . GLY A 1 94 ? 34.262 -3.843 39.264 1.00 35.54 123 GLY A C 1
ATOM 654 O O . GLY A 1 94 ? 34.138 -3.223 38.221 1.00 33.34 123 GLY A O 1
ATOM 655 N N . GLU A 1 95 ? 34.619 -5.122 39.278 1.00 36.92 124 GLU A N 1
ATOM 656 C CA . GLU A 1 95 ? 34.938 -5.855 38.029 1.00 39.62 124 GLU A CA 1
ATOM 657 C C . GLU A 1 95 ? 33.690 -6.413 37.308 1.00 36.96 124 GLU A C 1
ATOM 658 O O . GLU A 1 95 ? 33.751 -6.730 36.144 1.00 34.92 124 GLU A O 1
ATOM 664 N N . LEU A 1 96 ? 32.555 -6.455 37.996 1.00 37.55 125 LEU A N 1
ATOM 665 C CA . LEU A 1 96 ? 31.403 -7.252 37.577 1.00 34.54 125 LEU A CA 1
ATOM 666 C C . LEU A 1 96 ? 30.045 -6.678 38.029 1.00 32.47 125 LEU A C 1
ATOM 667 O O . LEU A 1 96 ? 29.849 -6.380 39.209 1.00 33.53 125 LEU A O 1
ATOM 672 N N . ALA A 1 97 ? 29.113 -6.523 37.088 1.00 30.04 126 ALA A N 1
ATOM 673 C CA . ALA A 1 97 ? 27.744 -6.065 37.390 1.00 26.81 126 ALA A CA 1
ATOM 674 C C . ALA A 1 97 ? 26.883 -7.210 37.927 1.00 25.72 126 ALA A C 1
ATOM 675 O O . ALA A 1 97 ? 27.030 -8.342 37.505 1.00 25.45 126 ALA A O 1
ATOM 677 N N . VAL A 1 98 ? 25.993 -6.928 38.874 1.00 24.66 127 VAL A N 1
ATOM 678 C CA . VAL A 1 98 ? 25.078 -7.928 39.353 1.00 22.96 127 VAL A CA 1
ATOM 679 C C . VAL A 1 98 ? 23.712 -7.351 39.543 1.00 23.94 127 VAL A C 1
ATOM 680 O O . VAL A 1 98 ? 23.503 -6.453 40.345 1.00 27.18 127 VAL A O 1
ATOM 684 N N . GLU A 1 99 ? 22.771 -7.874 38.791 1.00 24.97 128 GLU A N 1
ATOM 685 C CA . GLU A 1 99 ? 21.385 -7.559 38.973 1.00 25.46 128 GLU A CA 1
ATOM 686 C C . GLU A 1 99 ? 20.702 -8.747 39.619 1.00 26.28 128 GLU A C 1
ATOM 687 O O . GLU A 1 99 ? 20.563 -9.823 38.993 1.00 28.73 128 GLU A O 1
ATOM 693 N N . LEU A 1 100 ? 20.222 -8.536 40.829 1.00 23.51 129 LEU A N 1
ATOM 694 C CA . LEU A 1 100 ? 19.473 -9.527 41.532 1.00 24.00 129 LEU A CA 1
ATOM 695 C C . LEU A 1 100 ? 18.019 -9.423 41.205 1.00 23.38 129 LEU A C 1
ATOM 696 O O . LEU A 1 100 ? 17.481 -8.343 41.007 1.00 21.68 129 LEU A O 1
ATOM 701 N N . THR A 1 101 ? 17.382 -10.578 41.128 1.00 24.16 130 THR A N 1
ATOM 702 C CA . THR A 1 101 ? 15.968 -10.619 40.794 1.00 24.72 130 THR A CA 1
ATOM 703 C C . THR A 1 101 ? 15.323 -11.702 41.587 1.00 23.38 130 THR A C 1
ATOM 704 O O . THR A 1 101 ? 15.879 -12.814 41.723 1.00 24.60 130 THR A O 1
ATOM 708 N N . PRO A 1 102 ? 14.167 -11.409 42.145 1.00 20.46 131 PRO A N 1
ATOM 709 C CA . PRO A 1 102 ? 13.514 -12.479 42.884 1.00 19.78 131 PRO A CA 1
ATOM 710 C C . PRO A 1 102 ? 13.465 -13.740 42.042 1.00 19.00 131 PRO A C 1
ATOM 711 O O . PRO A 1 102 ? 13.303 -13.654 40.823 1.00 19.47 131 PRO A O 1
ATOM 715 N N . GLN A 1 103 ? 13.641 -14.896 42.662 1.00 18.59 132 GLN A N 1
ATOM 716 C CA . GLN A 1 103 ? 13.764 -16.134 41.895 1.00 19.36 132 GLN A CA 1
ATOM 717 C C . GLN A 1 103 ? 12.548 -16.387 40.990 1.00 18.29 132 GLN A C 1
ATOM 718 O O . GLN A 1 103 ? 12.707 -16.702 39.821 1.00 16.88 132 GLN A O 1
ATOM 724 N N . GLY A 1 104 ? 11.336 -16.161 41.491 1.00 18.50 133 GLY A N 1
ATOM 725 C CA . GLY A 1 104 ? 10.126 -16.335 40.661 1.00 18.38 133 GLY A CA 1
ATOM 726 C C . GLY A 1 104 ? 9.970 -15.338 39.530 1.00 18.44 133 GLY A C 1
ATOM 727 O O . GLY A 1 104 ? 9.331 -15.623 38.519 1.00 22.41 133 GLY A O 1
ATOM 728 N N . THR A 1 105 ? 10.547 -14.159 39.678 1.00 16.34 134 THR A N 1
ATOM 729 C CA . THR A 1 105 ? 10.438 -13.149 38.671 1.00 14.98 134 THR A CA 1
ATOM 730 C C . THR A 1 105 ? 11.454 -13.458 37.596 1.00 14.71 134 THR A C 1
ATOM 731 O O . THR A 1 105 ? 11.222 -13.249 36.410 1.00 15.84 134 THR A O 1
ATOM 735 N N . LEU A 1 106 ? 12.603 -13.958 37.994 1.00 14.74 135 LEU A N 1
ATOM 736 C CA . LEU A 1 106 ? 13.571 -14.469 37.033 1.00 14.56 135 LEU A CA 1
ATOM 737 C C . LEU A 1 106 ? 12.953 -15.550 36.123 1.00 14.97 135 LEU A C 1
ATOM 738 O O . LEU A 1 106 ? 13.074 -15.494 34.905 1.00 14.92 135 LEU A O 1
ATOM 743 N N . ALA A 1 107 ? 12.266 -16.499 36.734 1.00 15.20 136 ALA A N 1
ATOM 744 C CA . ALA A 1 107 ? 11.690 -17.587 36.014 1.00 17.82 136 ALA A CA 1
ATOM 745 C C . ALA A 1 107 ? 10.637 -17.137 34.999 1.00 17.87 136 ALA A C 1
ATOM 746 O O . ALA A 1 107 ? 10.583 -17.612 33.845 1.00 17.90 136 ALA A O 1
ATOM 748 N N . GLU A 1 108 ? 9.795 -16.235 35.447 1.00 19.16 137 GLU A N 1
ATOM 749 C CA . GLU A 1 108 ? 8.763 -15.691 34.592 1.00 21.30 137 GLU A CA 1
ATOM 750 C C . GLU A 1 108 ? 9.331 -14.736 33.554 1.00 19.70 137 GLU A C 1
ATOM 751 O O . GLU A 1 108 ? 8.851 -14.704 32.438 1.00 19.38 137 GLU A O 1
ATOM 757 N N . LYS A 1 109 ? 10.360 -13.983 33.883 1.00 19.02 138 LYS A N 1
ATOM 758 C CA . LYS A 1 109 ? 10.967 -13.139 32.853 1.00 20.49 138 LYS A CA 1
ATOM 759 C C . LYS A 1 109 ? 11.396 -13.961 31.672 1.00 18.76 138 LYS A C 1
ATOM 760 O O . LYS A 1 109 ? 11.237 -13.576 30.548 1.00 16.98 138 LYS A O 1
ATOM 766 N N . ILE A 1 110 ? 11.958 -15.115 31.968 1.00 20.95 139 ILE A N 1
ATOM 767 C CA . ILE A 1 110 ? 12.488 -16.046 30.945 1.00 20.65 139 ILE A CA 1
ATOM 768 C C . ILE A 1 110 ? 11.359 -16.747 30.224 1.00 20.74 139 ILE A C 1
ATOM 769 O O . ILE A 1 110 ? 11.344 -16.792 28.996 1.00 19.61 139 ILE A O 1
ATOM 774 N N . ARG A 1 111 ? 10.396 -17.270 30.989 1.00 19.70 140 ARG A N 1
ATOM 775 C CA . ARG A 1 111 ? 9.237 -17.866 30.367 1.00 19.62 140 ARG A CA 1
ATOM 776 C C . ARG A 1 111 ? 8.577 -16.853 29.476 1.00 17.68 140 ARG A C 1
ATOM 777 O O . ARG A 1 111 ? 8.345 -17.128 28.315 1.00 17.31 140 ARG A O 1
ATOM 785 N N . ALA A 1 112 ? 8.299 -15.658 29.998 1.00 18.36 141 ALA A N 1
ATOM 786 C CA . ALA A 1 112 ? 7.694 -14.580 29.154 1.00 17.33 141 ALA A CA 1
ATOM 787 C C . ALA A 1 112 ? 8.553 -14.227 27.941 1.00 16.03 141 ALA A C 1
ATOM 788 O O . ALA A 1 112 ? 8.066 -14.100 26.853 1.00 15.87 141 ALA A O 1
ATOM 790 N N . GLY A 1 113 ? 9.842 -14.129 28.099 1.00 16.44 142 GLY A N 1
ATOM 791 C CA . GLY A 1 113 ? 10.668 -13.828 26.928 1.00 16.92 142 GLY A CA 1
ATOM 792 C C . GLY A 1 113 ? 10.499 -14.865 25.844 1.00 16.80 142 GLY A C 1
ATOM 793 O O . GLY A 1 113 ? 10.290 -14.516 24.715 1.00 18.62 142 GLY A O 1
ATOM 794 N N . GLY A 1 114 ? 10.575 -16.143 26.189 1.00 15.74 143 GLY A N 1
ATOM 795 C CA . GLY A 1 114 ? 10.437 -17.175 25.186 1.00 15.74 143 GLY A CA 1
ATOM 796 C C . GLY A 1 114 ? 9.029 -17.319 24.606 1.00 15.56 143 GLY A C 1
ATOM 797 O O . GLY A 1 114 ? 8.801 -17.949 23.561 1.00 14.13 143 GLY A O 1
ATOM 798 N N . ALA A 1 115 ? 8.061 -16.782 25.326 1.00 15.88 144 ALA A N 1
ATOM 799 C CA . ALA A 1 115 ? 6.712 -16.797 24.836 1.00 15.85 144 ALA A CA 1
ATOM 800 C C . ALA A 1 115 ? 6.401 -15.486 24.074 1.00 17.21 144 ALA A C 1
ATOM 801 O O . ALA A 1 115 ? 5.265 -15.253 23.681 1.00 16.01 144 ALA A O 1
ATOM 803 N N . GLY A 1 116 ? 7.425 -14.654 23.853 1.00 17.52 145 GLY A N 1
ATOM 804 C CA . GLY A 1 116 ? 7.225 -13.376 23.141 1.00 18.81 145 GLY A CA 1
ATOM 805 C C . GLY A 1 116 ? 6.334 -12.348 23.872 1.00 17.99 145 GLY A C 1
ATOM 806 O O . GLY A 1 116 ? 5.575 -11.601 23.253 1.00 18.76 145 GLY A O 1
ATOM 807 N N . ILE A 1 117 ? 6.417 -12.355 25.182 1.00 16.03 146 ILE A N 1
ATOM 808 C CA . ILE A 1 117 ? 5.713 -11.434 26.052 1.00 15.66 146 ILE A CA 1
ATOM 809 C C . ILE A 1 117 ? 6.825 -10.563 26.648 1.00 14.78 146 ILE A C 1
ATOM 810 O O . ILE A 1 117 ? 7.584 -11.037 27.483 1.00 13.11 146 ILE A O 1
ATOM 815 N N . PRO A 1 118 ? 6.946 -9.306 26.182 1.00 14.30 147 PRO A N 1
ATOM 816 C CA . PRO A 1 118 ? 8.013 -8.402 26.579 1.00 14.07 147 PRO A CA 1
ATOM 817 C C . PRO A 1 118 ? 7.894 -7.862 27.986 1.00 14.20 147 PRO A C 1
ATOM 818 O O . PRO A 1 118 ? 8.876 -7.420 28.550 1.00 12.95 147 PRO A O 1
ATOM 822 N N . ALA A 1 119 ? 6.683 -7.850 28.538 1.00 15.66 148 ALA A N 1
ATOM 823 C CA . ALA A 1 119 ? 6.545 -7.498 29.949 1.00 16.68 148 ALA A CA 1
ATOM 824 C C . ALA A 1 119 ? 5.258 -7.978 30.538 1.00 16.45 148 ALA A C 1
ATOM 825 O O . ALA A 1 119 ? 4.291 -8.222 29.814 1.00 15.60 148 ALA A O 1
ATOM 827 N N . PHE A 1 120 ? 5.268 -8.034 31.879 1.00 16.58 149 PHE A N 1
ATOM 828 C CA . PHE A 1 120 ? 4.182 -8.566 32.670 1.00 16.85 149 PHE A CA 1
ATOM 829 C C . PHE A 1 120 ? 4.243 -7.982 34.075 1.00 17.05 149 PHE A C 1
ATOM 830 O O . PHE A 1 120 ? 5.288 -7.481 34.517 1.00 16.98 149 PHE A O 1
ATOM 838 N N . TYR A 1 121 ? 3.138 -8.150 34.799 1.00 18.17 150 TYR A N 1
ATOM 839 C CA . TYR A 1 121 ? 2.993 -7.650 36.156 1.00 19.80 150 TYR A CA 1
ATOM 840 C C . TYR A 1 121 ? 2.994 -8.791 37.195 1.00 19.80 150 TYR A C 1
ATOM 841 O O . TYR A 1 121 ? 2.362 -9.838 36.997 1.00 18.74 150 TYR A O 1
ATOM 850 N N . THR A 1 122 ? 3.689 -8.549 38.291 1.00 20.20 151 THR A N 1
ATOM 851 C CA . THR A 1 122 ? 3.778 -9.498 39.391 1.00 23.02 151 THR A CA 1
ATOM 852 C C . THR A 1 122 ? 3.762 -8.711 40.709 1.00 22.92 151 THR A C 1
ATOM 853 O O . THR A 1 122 ? 4.229 -7.586 40.725 1.00 25.14 151 THR A O 1
ATOM 857 N N . PRO A 1 123 ? 3.225 -9.301 41.795 1.00 21.23 152 PRO A N 1
ATOM 858 C CA . PRO A 1 123 ? 3.179 -8.697 43.140 1.00 19.96 152 PRO A CA 1
ATOM 859 C C . PRO A 1 123 ? 4.485 -8.833 43.911 1.00 20.44 152 PRO A C 1
ATOM 860 O O . PRO A 1 123 ? 4.714 -8.153 44.900 1.00 21.34 152 PRO A O 1
ATOM 864 N N . THR A 1 124 ? 5.354 -9.714 43.448 1.00 22.73 153 THR A N 1
ATOM 865 C CA . THR A 1 124 ? 6.657 -9.945 44.055 1.00 22.00 153 THR A CA 1
ATOM 866 C C . THR A 1 124 ? 7.509 -8.708 43.884 1.00 23.40 153 THR A C 1
ATOM 867 O O . THR A 1 124 ? 7.720 -8.257 42.784 1.00 23.90 153 THR A O 1
ATOM 871 N N . GLY A 1 125 ? 8.002 -8.181 44.990 1.00 26.18 154 GLY A N 1
ATOM 872 C CA . GLY A 1 125 ? 8.955 -7.101 44.964 1.00 25.89 154 GLY A CA 1
ATOM 873 C C . GLY A 1 125 ? 8.300 -5.809 45.375 1.00 27.44 154 GLY A C 1
ATOM 874 O O . GLY A 1 125 ? 8.976 -4.894 45.848 1.00 27.44 154 GLY A O 1
ATOM 875 N N . TYR A 1 126 ? 6.985 -5.723 45.202 1.00 29.51 155 TYR A N 1
ATOM 876 C CA . TYR A 1 126 ? 6.277 -4.522 45.582 1.00 29.61 155 TYR A CA 1
ATOM 877 C C . TYR A 1 126 ? 6.640 -4.096 47.010 1.00 29.20 155 TYR A C 1
ATOM 878 O O . TYR A 1 126 ? 6.724 -4.924 47.914 1.00 22.69 155 TYR A O 1
ATOM 887 N N . ALA A 1 127 ? 6.873 -2.783 47.154 1.00 29.46 156 ALA A N 1
ATOM 888 C CA . ALA A 1 127 ? 7.278 -2.153 48.416 1.00 27.90 156 ALA A CA 1
ATOM 889 C C . ALA A 1 127 ? 8.591 -2.686 48.942 1.00 25.51 156 ALA A C 1
ATOM 890 O O . ALA A 1 127 ? 8.797 -2.733 50.128 1.00 25.37 156 ALA A O 1
ATOM 892 N N . THR A 1 128 ? 9.505 -3.021 48.043 1.00 24.49 157 THR A N 1
ATOM 893 C CA . THR A 1 128 ? 10.863 -3.371 48.413 1.00 22.53 157 THR A CA 1
ATOM 894 C C . THR A 1 128 ? 11.850 -2.697 47.443 1.00 23.30 157 THR A C 1
ATOM 895 O O . THR A 1 128 ? 11.426 -2.028 46.495 1.00 19.89 157 THR A O 1
ATOM 899 N N . LEU A 1 129 ? 13.156 -2.954 47.617 1.00 24.99 158 LEU A N 1
ATOM 900 C CA . LEU A 1 129 ? 14.184 -2.345 46.744 1.00 27.75 158 LEU A CA 1
ATOM 901 C C . LEU A 1 129 ? 14.004 -2.680 45.304 1.00 27.51 158 LEU A C 1
ATOM 902 O O . LEU A 1 129 ? 14.411 -1.907 44.432 1.00 27.27 158 LEU A O 1
ATOM 907 N N . VAL A 1 130 ? 13.443 -3.863 45.071 1.00 27.38 159 VAL A N 1
ATOM 908 C CA . VAL A 1 130 ? 13.110 -4.335 43.727 1.00 26.03 159 VAL A CA 1
ATOM 909 C C . VAL A 1 130 ? 12.232 -3.318 43.008 1.00 25.54 159 VAL A C 1
ATOM 910 O O . VAL A 1 130 ? 12.569 -2.865 41.951 1.00 26.23 159 VAL A O 1
ATOM 914 N N . GLN A 1 131 ? 11.097 -2.981 43.581 1.00 27.86 160 GLN A N 1
ATOM 915 C CA . GLN A 1 131 ? 10.260 -1.879 43.075 1.00 31.22 160 GLN A CA 1
ATOM 916 C C . GLN A 1 131 ? 10.894 -0.467 43.241 1.00 29.73 160 GLN A C 1
ATOM 917 O O . GLN A 1 131 ? 10.840 0.368 42.355 1.00 28.47 160 GLN A O 1
ATOM 923 N N . GLU A 1 132 ? 11.526 -0.232 44.371 1.00 30.58 161 GLU A N 1
ATOM 924 C CA . GLU A 1 132 ? 12.008 1.118 44.689 1.00 32.71 161 GLU A CA 1
ATOM 925 C C . GLU A 1 132 ? 13.290 1.493 43.964 1.00 31.72 161 GLU A C 1
ATOM 926 O O . GLU A 1 132 ? 13.569 2.679 43.785 1.00 32.17 161 GLU A O 1
ATOM 932 N N . GLY A 1 133 ? 14.039 0.497 43.515 1.00 26.80 162 GLY A N 1
ATOM 933 C CA . GLY A 1 133 ? 15.266 0.775 42.824 1.00 26.01 162 GLY A CA 1
ATOM 934 C C . GLY A 1 133 ? 16.270 1.345 43.794 1.00 26.36 162 GLY A C 1
ATOM 935 O O . GLY A 1 133 ? 16.071 1.280 45.008 1.00 25.84 162 GLY A O 1
ATOM 936 N N . GLY A 1 134 ? 17.371 1.861 43.259 1.00 29.33 163 GLY A N 1
ATOM 937 C CA . GLY A 1 134 ? 18.409 2.462 44.091 1.00 32.37 163 GLY A CA 1
ATOM 938 C C . GLY A 1 134 ? 19.493 1.487 44.543 1.00 33.90 163 GLY A C 1
ATOM 939 O O . GLY A 1 134 ? 20.463 1.911 45.158 1.00 32.26 163 GLY A O 1
ATOM 940 N N . ALA A 1 135 ? 19.333 0.195 44.245 1.00 32.53 164 ALA A N 1
ATOM 941 C CA . ALA A 1 135 ? 20.313 -0.807 44.608 1.00 34.55 164 ALA A CA 1
ATOM 942 C C . ALA A 1 135 ? 21.495 -0.742 43.647 1.00 34.08 164 ALA A C 1
ATOM 943 O O . ALA A 1 135 ? 21.305 -0.546 42.456 1.00 34.89 164 ALA A O 1
ATOM 945 N N . PRO A 1 136 ? 22.721 -0.933 44.166 1.00 34.11 165 PRO A N 1
ATOM 946 C CA . PRO A 1 136 ? 23.890 -0.872 43.301 1.00 34.50 165 PRO A CA 1
ATOM 947 C C . PRO A 1 136 ? 24.134 -2.151 42.468 1.00 34.62 165 PRO A C 1
ATOM 948 O O . PRO A 1 136 ? 24.303 -3.240 43.010 1.00 30.37 165 PRO A O 1
ATOM 952 N N . ILE A 1 137 ? 24.183 -1.980 41.155 1.00 34.24 166 ILE A N 1
ATOM 953 C CA . ILE A 1 137 ? 24.401 -3.072 40.213 1.00 34.48 166 ILE A CA 1
ATOM 954 C C . ILE A 1 137 ? 25.883 -3.184 39.834 1.00 36.40 166 ILE A C 1
ATOM 955 O O . ILE A 1 137 ? 26.411 -4.292 39.736 1.00 34.76 166 ILE A O 1
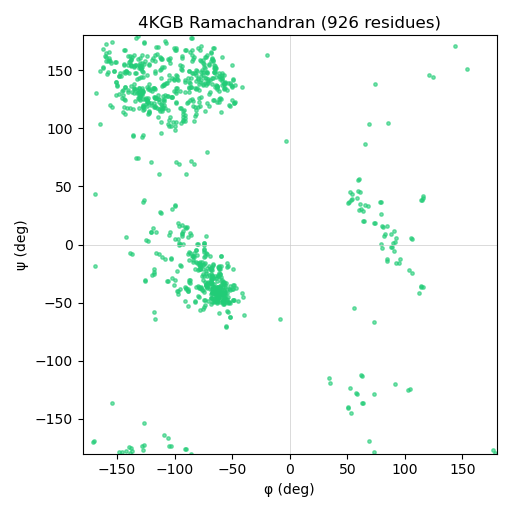ATOM 960 N N . LYS A 1 138 ? 26.548 -2.033 39.682 1.00 37.38 167 LYS A N 1
ATOM 961 C CA . LYS A 1 138 ? 27.957 -1.955 39.302 1.00 37.42 167 LYS A CA 1
ATOM 962 C C . LYS A 1 138 ? 28.697 -0.816 39.999 1.00 35.39 167 LYS A C 1
ATOM 963 O O . LYS A 1 138 ? 28.269 0.360 39.912 1.00 33.52 167 LYS A O 1
ATOM 969 N N . TYR A 1 139 ? 29.779 -1.176 40.689 1.00 32.74 168 TYR A N 1
ATOM 970 C CA . TYR A 1 139 ? 30.755 -0.229 41.212 1.00 34.05 168 TYR A CA 1
ATOM 971 C C . TYR A 1 139 ? 31.926 -0.031 40.213 1.00 39.27 168 TYR A C 1
ATOM 972 O O . TYR A 1 139 ? 32.274 -0.945 39.442 1.00 37.38 168 TYR A O 1
ATOM 981 N N . SER A 1 140 ? 32.583 1.133 40.254 1.00 38.83 169 SER A N 1
ATOM 982 C CA . SER A 1 140 ? 33.782 1.312 39.452 1.00 37.63 169 SER A CA 1
ATOM 983 C C . SER A 1 140 ? 34.841 0.862 40.410 1.00 36.10 169 SER A C 1
ATOM 984 O O . SER A 1 140 ? 34.537 0.648 41.568 1.00 32.60 169 SER A O 1
ATOM 987 N N . LYS A 1 141 ? 36.063 0.635 39.945 1.00 41.67 170 LYS A N 1
ATOM 988 C CA . LYS A 1 141 ? 37.113 0.110 40.837 1.00 45.44 170 LYS A CA 1
ATOM 989 C C . LYS A 1 141 ? 37.459 1.022 42.035 1.00 40.96 170 LYS A C 1
ATOM 990 O O . LYS A 1 141 ? 37.999 0.570 43.045 1.00 36.71 170 LYS A O 1
ATOM 996 N N . ASP A 1 142 ? 37.120 2.302 41.916 1.00 40.32 171 ASP A N 1
ATOM 997 C CA . ASP A 1 142 ? 37.278 3.252 43.006 1.00 39.93 171 ASP A CA 1
ATOM 998 C C . ASP A 1 142 ? 36.125 3.066 43.983 1.00 41.44 171 ASP A C 1
ATOM 999 O O . ASP A 1 142 ? 36.225 3.309 45.187 1.00 43.13 171 ASP A O 1
ATOM 1004 N N . GLY A 1 143 ? 35.082 2.466 43.440 1.00 41.74 172 GLY A N 1
ATOM 1005 C CA . GLY A 1 143 ? 33.760 3.036 43.453 1.00 38.17 172 GLY A CA 1
ATOM 1006 C C . GLY A 1 143 ? 32.979 2.942 44.708 1.00 33.74 172 GLY A C 1
ATOM 1007 O O . GLY A 1 143 ? 33.335 2.179 45.592 1.00 32.84 172 GLY A O 1
ATOM 1008 N N . LYS A 1 144 ? 31.885 3.686 44.786 1.00 33.35 173 LYS A N 1
ATOM 1009 C CA . LYS A 1 144 ? 31.329 4.573 43.727 1.00 37.00 173 LYS A CA 1
ATOM 1010 C C . LYS A 1 144 ? 30.437 3.790 42.771 1.00 39.03 173 LYS A C 1
ATOM 1011 O O . LYS A 1 144 ? 30.885 3.012 41.925 1.00 41.78 173 LYS A O 1
ATOM 1017 N N . VAL A 1 145 ? 29.143 3.989 42.956 1.00 41.80 174 VAL A N 1
ATOM 1018 C CA . VAL A 1 145 ? 28.161 3.206 42.248 1.00 41.37 174 VAL A CA 1
ATOM 1019 C C . VAL A 1 145 ? 28.077 3.767 40.840 1.00 40.99 174 VAL A C 1
ATOM 1020 O O . VAL A 1 145 ? 27.754 4.929 40.634 1.00 39.76 174 VAL A O 1
ATOM 1024 N N . GLU A 1 146 ? 28.392 2.915 39.878 1.00 41.33 175 GLU A N 1
ATOM 1025 C CA . GLU A 1 146 ? 28.389 3.296 38.485 1.00 41.98 175 GLU A CA 1
ATOM 1026 C C . GLU A 1 146 ? 27.030 3.021 37.856 1.00 41.87 175 GLU A C 1
ATOM 1027 O O . GLU A 1 146 ? 26.586 3.773 36.983 1.00 40.72 175 GLU A O 1
ATOM 1033 N N . ILE A 1 147 ? 26.398 1.919 38.270 1.00 39.67 176 ILE A N 1
ATOM 1034 C CA . ILE A 1 147 ? 25.079 1.590 37.798 1.00 35.95 176 ILE A CA 1
ATOM 1035 C C . ILE A 1 147 ? 24.259 1.124 38.977 1.00 33.76 176 ILE A C 1
ATOM 1036 O O . ILE A 1 147 ? 24.680 0.259 39.737 1.00 32.16 176 ILE A O 1
ATOM 1041 N N . SER A 1 148 ? 23.068 1.679 39.103 1.00 33.59 177 SER A N 1
ATOM 1042 C CA . SER A 1 148 ? 22.135 1.279 40.143 1.00 35.07 177 SER A CA 1
ATOM 1043 C C . SER A 1 148 ? 20.777 1.003 39.525 1.00 35.83 177 SER A C 1
ATOM 1044 O O . SER A 1 148 ? 20.484 1.479 38.424 1.00 36.74 177 SER A O 1
ATOM 1047 N N . SER A 1 149 ? 19.946 0.258 40.248 1.00 34.24 178 SER A N 1
ATOM 1048 C CA . SER A 1 149 ? 18.709 -0.259 39.700 1.00 34.34 178 SER A CA 1
ATOM 1049 C C . SER A 1 149 ? 17.662 0.849 39.561 1.00 35.88 178 SER A C 1
ATOM 1050 O O . SER A 1 149 ? 17.526 1.686 40.445 1.00 34.03 178 SER A O 1
ATOM 1053 N N . GLU A 1 150 ? 16.928 0.825 38.452 1.00 37.91 179 GLU A N 1
ATOM 1054 C CA . GLU A 1 150 ? 15.851 1.763 38.207 1.00 42.33 179 GLU A CA 1
ATOM 1055 C C . GLU A 1 150 ? 14.618 1.392 39.002 1.00 39.50 179 GLU A C 1
ATOM 1056 O O . GLU A 1 150 ? 14.312 0.235 39.180 1.00 44.56 179 GLU A O 1
ATOM 1062 N N . LYS A 1 151 ? 13.907 2.410 39.448 1.00 40.84 180 LYS A N 1
ATOM 1063 C CA . LYS A 1 151 ? 12.592 2.287 40.013 1.00 40.48 180 LYS A CA 1
ATOM 1064 C C . LYS A 1 151 ? 11.702 1.655 38.978 1.00 36.59 180 LYS A C 1
ATOM 1065 O O . LYS A 1 151 ? 11.793 2.011 37.813 1.00 34.97 180 LYS A O 1
ATOM 1071 N N . LYS A 1 152 ? 10.809 0.762 39.394 1.00 32.27 181 LYS A N 1
ATOM 1072 C CA . LYS A 1 152 ? 9.948 0.040 38.442 1.00 29.63 181 LYS A CA 1
ATOM 1073 C C . LYS A 1 152 ? 8.544 0.590 38.470 1.00 28.47 181 LYS A C 1
ATOM 1074 O O . LYS A 1 152 ? 8.035 0.906 39.538 1.00 28.51 181 LYS A O 1
ATOM 1080 N N . PRO A 1 153 ? 7.868 0.605 37.322 1.00 27.02 182 PRO A N 1
ATOM 1081 C CA . PRO A 1 153 ? 6.469 1.051 37.312 1.00 26.43 182 PRO A CA 1
ATOM 1082 C C . PRO A 1 153 ? 5.565 0.137 38.106 1.00 28.28 182 PRO A C 1
ATOM 1083 O O . PRO A 1 153 ? 5.801 -1.082 38.156 1.00 31.17 182 PRO A O 1
ATOM 1087 N N . VAL A 1 154 ? 4.532 0.709 38.722 1.00 28.24 183 VAL A N 1
ATOM 1088 C CA . VAL A 1 154 ? 3.583 -0.079 39.511 1.00 28.21 183 VAL A CA 1
ATOM 1089 C C . VAL A 1 154 ? 2.206 0.239 38.992 1.00 27.74 183 VAL A C 1
ATOM 1090 O O . VAL A 1 154 ? 1.993 1.269 38.376 1.00 29.85 183 VAL A O 1
ATOM 1094 N N . LYS A 1 155 ? 1.285 -0.677 39.192 1.00 27.63 184 LYS A N 1
ATOM 1095 C CA . LYS A 1 155 ? -0.034 -0.532 38.628 1.00 27.56 184 LYS A CA 1
ATOM 1096 C C . LYS A 1 155 ? -0.947 -1.398 39.463 1.00 28.98 184 LYS A C 1
ATOM 1097 O O . LYS A 1 155 ? -0.509 -2.383 40.038 1.00 29.07 184 LYS A O 1
ATOM 1103 N N . GLU A 1 156 ? -2.194 -1.005 39.617 1.00 32.44 185 GLU A N 1
ATOM 1104 C CA . GLU A 1 156 ? -3.058 -1.733 40.527 1.00 34.70 185 GLU A CA 1
ATOM 1105 C C . GLU A 1 156 ? -4.089 -2.493 39.711 1.00 30.19 185 GLU A C 1
ATOM 1106 O O . GLU A 1 156 ? -4.585 -1.993 38.712 1.00 25.28 185 GLU A O 1
ATOM 1112 N N . PHE A 1 157 ? -4.343 -3.741 40.101 1.00 28.78 186 PHE A N 1
ATOM 1113 C CA . PHE A 1 157 ? -5.401 -4.519 39.481 1.00 28.60 186 PHE A CA 1
ATOM 1114 C C . PHE A 1 157 ? -6.230 -5.116 40.583 1.00 31.28 186 PHE A C 1
ATOM 1115 O O . PHE A 1 157 ? -5.698 -5.608 41.581 1.00 29.05 186 PHE A O 1
ATOM 1123 N N . ASN A 1 158 ? -7.542 -5.018 40.430 1.00 35.42 187 ASN A N 1
ATOM 1124 C CA . ASN A 1 158 ? -8.463 -5.579 41.402 1.00 39.00 187 ASN A CA 1
ATOM 1125 C C . ASN A 1 158 ? -8.151 -5.156 42.839 1.00 39.92 187 ASN A C 1
ATOM 1126 O O . ASN A 1 158 ? -8.297 -5.949 43.772 1.00 40.57 187 ASN A O 1
ATOM 1131 N N . GLY A 1 159 ? -7.689 -3.926 43.028 1.00 40.76 188 GLY A N 1
ATOM 1132 C CA . GLY A 1 159 ? -7.335 -3.465 44.386 1.00 41.86 188 GLY A CA 1
ATOM 1133 C C . GLY A 1 159 ? -5.980 -3.890 44.958 1.00 42.13 188 GLY A C 1
ATOM 1134 O O . GLY A 1 159 ? -5.627 -3.494 46.064 1.00 41.49 188 GLY A O 1
ATOM 1135 N N . LYS A 1 160 ? -5.203 -4.696 44.236 1.00 41.13 189 LYS A N 1
ATOM 1136 C CA . LYS A 1 160 ? -3.880 -5.059 44.724 1.00 39.69 189 LYS A CA 1
ATOM 1137 C C . LYS A 1 160 ? -2.827 -4.395 43.846 1.00 38.21 189 LYS A C 1
ATOM 1138 O O . LYS A 1 160 ? -3.134 -3.938 42.739 1.00 36.47 189 LYS A O 1
ATOM 1144 N N . ASN A 1 161 ? -1.613 -4.273 44.377 1.00 36.99 190 ASN A N 1
ATOM 1145 C CA . ASN A 1 161 ? -0.517 -3.592 43.684 1.00 37.80 190 ASN A CA 1
ATOM 1146 C C . ASN A 1 161 ? 0.514 -4.543 43.111 1.00 35.13 190 ASN A C 1
ATOM 1147 O O . ASN A 1 161 ? 0.870 -5.547 43.743 1.00 37.48 190 ASN A O 1
ATOM 1152 N N . TYR A 1 162 ? 1.014 -4.197 41.928 1.00 29.72 191 TYR A N 1
ATOM 1153 C CA . TYR A 1 162 ? 1.894 -5.048 41.158 1.00 25.85 191 TYR A CA 1
ATOM 1154 C C . TYR A 1 162 ? 3.011 -4.220 40.558 1.00 25.69 191 TYR A C 1
ATOM 1155 O O . TYR A 1 162 ? 2.885 -3.014 40.329 1.00 26.93 191 TYR A O 1
ATOM 1164 N N . VAL A 1 163 ? 4.119 -4.891 40.296 1.00 24.68 192 VAL A N 1
ATOM 1165 C CA . VAL A 1 163 ? 5.331 -4.275 39.809 1.00 24.01 192 VAL A CA 1
ATOM 1166 C C . VAL A 1 163 ? 5.388 -4.715 38.383 1.00 22.96 192 VAL A C 1
ATOM 1167 O O . VAL A 1 163 ? 5.064 -5.861 38.087 1.00 23.21 192 VAL A O 1
ATOM 1171 N N . MET A 1 164 ? 5.761 -3.827 37.482 1.00 23.28 193 MET A N 1
ATOM 1172 C CA . MET A 1 164 ? 5.957 -4.251 36.104 1.00 24.61 193 MET A CA 1
ATOM 1173 C C . MET A 1 164 ? 7.373 -4.754 35.886 1.00 21.34 193 MET A C 1
ATOM 1174 O O . MET A 1 164 ? 8.299 -4.112 36.313 1.00 20.47 193 MET A O 1
ATOM 1179 N N . GLU A 1 165 ? 7.508 -5.884 35.193 1.00 19.13 194 GLU A N 1
ATOM 1180 C CA . GLU A 1 165 ? 8.774 -6.460 34.931 1.00 19.12 194 GLU A CA 1
ATOM 1181 C C . GLU A 1 165 ? 8.931 -6.766 33.456 1.00 21.81 194 GLU A C 1
ATOM 1182 O O . GLU A 1 165 ? 7.972 -7.171 32.778 1.00 22.30 194 GLU A O 1
ATOM 1188 N N . GLU A 1 166 ? 10.143 -6.589 32.941 1.00 23.55 195 GLU A N 1
ATOM 1189 C CA . GLU A 1 166 ? 10.407 -6.866 31.523 1.00 24.26 195 GLU A CA 1
ATOM 1190 C C . GLU A 1 166 ? 11.020 -8.244 31.297 1.00 22.04 195 GLU A C 1
ATOM 1191 O O . GLU A 1 166 ? 11.772 -8.734 32.134 1.00 17.94 195 GLU A O 1
ATOM 1197 N N . SER A 1 167 ? 10.644 -8.863 30.182 1.00 20.75 196 SER A N 1
ATOM 1198 C CA . SER A 1 167 ? 11.080 -10.200 29.860 1.00 21.82 196 SER A CA 1
ATOM 1199 C C . SER A 1 167 ? 12.574 -10.286 29.594 1.00 21.27 196 SER A C 1
ATOM 1200 O O . SER A 1 167 ? 13.242 -9.286 29.369 1.00 21.26 196 SER A O 1
ATOM 1203 N N . ILE A 1 168 ? 13.065 -11.513 29.522 1.00 20.45 197 ILE A N 1
ATOM 1204 C CA . ILE A 1 168 ? 14.404 -11.766 29.083 1.00 19.39 197 ILE A CA 1
ATOM 1205 C C . ILE A 1 168 ? 14.290 -12.722 27.917 1.00 21.82 197 ILE A C 1
ATOM 1206 O O . ILE A 1 168 ? 13.511 -13.721 27.965 1.00 22.36 197 ILE A O 1
ATOM 1211 N N . PHE A 1 169 ? 15.071 -12.406 26.877 1.00 21.51 198 PHE A N 1
ATOM 1212 C CA . PHE A 1 169 ? 15.229 -13.237 25.700 1.00 20.77 198 PHE A CA 1
ATOM 1213 C C . PHE A 1 169 ? 16.651 -13.104 25.218 1.00 19.33 198 PHE A C 1
ATOM 1214 O O . PHE A 1 169 ? 17.041 -12.062 24.750 1.00 19.43 198 PHE A O 1
ATOM 1222 N N . ALA A 1 170 ? 17.400 -14.188 25.297 1.00 18.74 199 ALA A N 1
ATOM 1223 C CA . ALA A 1 170 ? 18.850 -14.160 25.163 1.00 17.81 199 ALA A CA 1
ATOM 1224 C C . ALA A 1 170 ? 19.345 -14.567 23.806 1.00 16.13 199 ALA A C 1
ATOM 1225 O O . ALA A 1 170 ? 18.615 -15.077 23.003 1.00 14.29 199 ALA A O 1
ATOM 1227 N N . ASP A 1 171 ? 20.627 -14.343 23.579 1.00 17.26 200 ASP A N 1
ATOM 1228 C CA . ASP A 1 171 ? 21.297 -14.830 22.380 1.00 17.97 200 ASP A CA 1
ATOM 1229 C C . ASP A 1 171 ? 21.410 -16.336 22.387 1.00 20.19 200 ASP A C 1
ATOM 1230 O O . ASP A 1 171 ? 21.083 -16.991 21.387 1.00 21.78 200 ASP A O 1
ATOM 1235 N N . PHE A 1 172 ? 21.830 -16.898 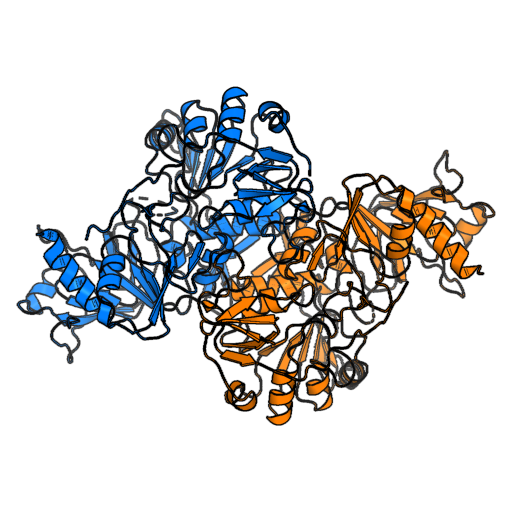23.524 1.00 19.42 201 PHE A N 1
ATOM 1236 C CA . PHE A 1 172 ? 22.052 -18.301 23.596 1.00 19.16 201 PHE A CA 1
ATOM 1237 C C . PHE A 1 172 ? 21.514 -18.821 24.912 1.00 20.60 201 PHE A C 1
ATOM 1238 O O . PHE A 1 172 ? 21.406 -18.066 25.883 1.00 20.62 201 PHE A O 1
ATOM 1246 N N . ALA A 1 173 ? 21.133 -20.106 24.925 1.00 19.34 202 ALA A N 1
ATOM 1247 C CA . ALA A 1 173 ? 20.753 -20.769 26.147 1.00 18.85 202 ALA A CA 1
ATOM 1248 C C . ALA A 1 173 ? 21.470 -22.073 26.212 1.00 19.88 202 ALA A C 1
ATOM 1249 O O . ALA A 1 173 ? 21.469 -22.864 25.248 1.00 20.72 202 ALA A O 1
ATOM 1251 N N . PHE A 1 174 ? 22.159 -22.265 27.324 1.00 19.94 203 PHE A N 1
ATOM 1252 C CA . PHE A 1 174 ? 22.888 -23.497 27.576 1.00 19.20 203 PHE A CA 1
ATOM 1253 C C . PHE A 1 174 ? 22.237 -24.250 28.713 1.00 19.04 203 PHE A C 1
ATOM 1254 O O . PHE A 1 174 ? 22.160 -23.804 29.875 1.00 17.76 203 PHE A O 1
ATOM 1262 N N . VAL A 1 175 ? 21.772 -25.420 28.342 1.00 19.03 204 VAL A N 1
ATOM 1263 C CA . VAL A 1 175 ? 20.803 -26.132 29.136 1.00 19.66 204 VAL A CA 1
ATOM 1264 C C . VAL A 1 175 ? 21.206 -27.599 29.269 1.00 18.34 204 VAL A C 1
ATOM 1265 O O . VAL A 1 175 ? 21.923 -28.129 28.416 1.00 16.90 204 VAL A O 1
ATOM 1269 N N . LYS A 1 176 ? 20.757 -28.231 30.345 1.00 18.44 205 LYS A N 1
ATOM 1270 C CA . LYS A 1 176 ? 21.131 -29.609 30.683 1.00 19.43 205 LYS A CA 1
ATOM 1271 C C . LYS A 1 176 ? 19.927 -30.480 30.806 1.00 18.90 205 LYS A C 1
ATOM 1272 O O . LYS A 1 176 ? 18.955 -30.084 31.450 1.00 17.87 205 LYS A O 1
ATOM 1278 N N . ALA A 1 177 ? 19.967 -31.680 30.221 1.00 20.32 206 ALA A N 1
ATOM 1279 C CA . ALA A 1 177 ? 18.837 -32.615 30.386 1.00 21.95 206 ALA A CA 1
ATOM 1280 C C . ALA A 1 177 ? 19.307 -34.032 30.435 1.00 24.36 206 ALA A C 1
ATOM 1281 O O . ALA A 1 177 ? 20.500 -34.270 30.346 1.00 26.71 206 ALA A O 1
ATOM 1283 N N . GLN A 1 178 ? 18.381 -34.991 30.557 1.00 25.98 207 GLN A N 1
ATOM 1284 C CA . GLN A 1 178 ? 18.755 -36.411 30.658 1.00 27.36 207 GLN A CA 1
ATOM 1285 C C . GLN A 1 178 ? 18.830 -37.129 29.295 1.00 26.68 207 GLN A C 1
ATOM 1286 O O . GLN A 1 178 ? 19.833 -37.785 28.989 1.00 26.21 207 GLN A O 1
ATOM 1292 N N . LYS A 1 179 ? 17.807 -36.973 28.461 1.00 25.88 208 LYS A N 1
ATOM 1293 C CA . LYS A 1 179 ? 17.803 -37.588 27.144 1.00 24.71 208 LYS A CA 1
ATOM 1294 C C . LYS A 1 179 ? 17.349 -36.620 26.049 1.00 22.97 208 LYS A C 1
ATOM 1295 O O . LYS A 1 179 ? 16.496 -35.747 26.273 1.00 19.29 208 LYS A O 1
ATOM 1301 N N . ALA A 1 180 ? 17.920 -36.812 24.854 1.00 21.83 209 ALA A N 1
ATOM 1302 C CA . ALA A 1 180 ? 17.408 -36.206 23.648 1.00 21.36 209 ALA A CA 1
ATOM 1303 C C . ALA A 1 180 ? 17.215 -37.250 22.534 1.00 22.15 209 ALA A C 1
ATOM 1304 O O . ALA A 1 180 ? 17.881 -38.265 22.507 1.00 22.29 209 ALA A O 1
ATOM 1306 N N . ASP A 1 181 ? 16.262 -36.998 21.637 1.00 23.48 210 ASP A N 1
ATOM 1307 C CA . ASP A 1 181 ? 16.230 -37.658 20.352 1.00 24.07 210 ASP A CA 1
ATOM 1308 C C . ASP A 1 181 ? 16.825 -36.670 19.329 1.00 24.06 210 ASP A C 1
ATOM 1309 O O . ASP A 1 181 ? 17.050 -35.522 19.661 1.00 21.98 210 ASP A O 1
ATOM 1314 N N . PRO A 1 182 ? 17.143 -37.143 18.106 1.00 27.38 211 PRO A N 1
ATOM 1315 C CA . PRO A 1 182 ? 17.913 -36.296 17.188 1.00 27.03 211 PRO A CA 1
ATOM 1316 C C . PRO A 1 182 ? 17.140 -35.125 16.609 1.00 28.18 211 PRO A C 1
ATOM 1317 O O . PRO A 1 182 ? 17.739 -34.276 15.971 1.00 28.13 211 PRO A O 1
ATOM 1321 N N . LEU A 1 183 ? 15.829 -35.081 16.855 1.00 30.05 212 LEU A N 1
ATOM 1322 C CA . LEU A 1 183 ? 14.977 -33.914 16.559 1.00 28.54 212 LEU A CA 1
ATOM 1323 C C . LEU A 1 183 ? 15.039 -32.826 17.630 1.00 27.18 212 LEU A C 1
ATOM 1324 O O . LEU A 1 183 ? 14.427 -31.752 17.489 1.00 26.53 212 LEU A O 1
ATOM 1329 N N . GLY A 1 184 ? 15.756 -33.099 18.708 1.00 25.36 213 GLY A N 1
ATOM 1330 C CA . GLY A 1 184 ? 15.837 -32.173 19.811 1.00 23.36 213 GLY A CA 1
ATOM 1331 C C . GLY A 1 184 ? 14.770 -32.272 20.896 1.00 21.99 213 GLY A C 1
ATOM 1332 O O . GLY A 1 184 ? 14.844 -31.522 21.853 1.00 26.25 213 GLY A O 1
ATOM 1333 N N . ASN A 1 185 ? 13.779 -33.147 20.792 1.00 19.08 214 ASN A N 1
ATOM 1334 C CA . ASN A 1 185 ? 12.873 -33.360 21.911 1.00 18.53 214 ASN A CA 1
ATOM 1335 C C . ASN A 1 185 ? 13.655 -33.747 23.162 1.00 18.33 214 ASN A C 1
ATOM 1336 O O . ASN A 1 185 ? 14.528 -34.580 23.091 1.00 18.53 214 ASN A O 1
ATOM 1341 N N . LEU A 1 186 ? 13.340 -33.147 24.301 1.00 17.87 215 LEU A N 1
ATOM 1342 C CA . LEU A 1 186 ? 14.067 -33.417 25.536 1.00 17.96 215 LEU A CA 1
ATOM 1343 C C . LEU A 1 186 ? 13.190 -33.908 26.652 1.00 18.52 215 LEU A C 1
ATOM 1344 O O . LEU A 1 186 ? 11.994 -33.623 26.709 1.00 18.70 215 LEU A O 1
ATOM 1349 N N . VAL A 1 187 ? 13.855 -34.615 27.548 1.00 19.23 216 VAL A N 1
ATOM 1350 C CA . VAL A 1 187 ? 13.295 -35.126 28.760 1.00 20.75 216 VAL A CA 1
ATOM 1351 C C . VAL A 1 187 ? 14.341 -34.824 29.882 1.00 20.29 216 VAL A C 1
ATOM 1352 O O . VAL A 1 187 ? 15.550 -35.050 29.696 1.00 18.75 216 VAL A O 1
ATOM 1356 N N . PHE A 1 188 ? 13.865 -34.319 31.023 1.00 19.46 217 PHE A N 1
ATOM 1357 C CA . PHE A 1 188 ? 14.699 -34.027 32.177 1.00 19.85 217 PHE A CA 1
ATOM 1358 C C . PHE A 1 188 ? 14.467 -35.062 33.255 1.00 21.65 217 PHE A C 1
ATOM 1359 O O . PHE A 1 188 ? 13.428 -35.706 33.311 1.00 21.33 217 PHE A O 1
ATOM 1367 N N . ASN A 1 189 ? 15.428 -35.167 34.169 1.00 24.38 218 ASN A N 1
ATOM 1368 C CA . ASN A 1 189 ? 15.347 -36.113 35.258 1.00 22.68 218 ASN A CA 1
ATOM 1369 C C . ASN A 1 189 ? 15.194 -35.371 36.552 1.00 23.12 218 ASN A C 1
ATOM 1370 O O . ASN A 1 189 ? 16.096 -34.621 36.975 1.00 22.74 218 ASN A O 1
ATOM 1375 N N . LYS A 1 190 ? 14.039 -35.576 37.173 1.00 23.68 219 LYS A N 1
ATOM 1376 C CA . LYS A 1 190 ? 13.766 -35.096 38.537 1.00 25.38 219 LYS A CA 1
ATOM 1377 C C . LYS A 1 190 ? 13.913 -33.585 38.745 1.00 23.15 219 LYS A C 1
ATOM 1378 O O . LYS A 1 190 ? 13.339 -32.820 38.027 1.00 22.62 219 LYS A O 1
ATOM 1384 N N . ALA A 1 191 ? 14.674 -33.155 39.727 1.00 22.82 220 ALA A N 1
ATOM 1385 C CA . ALA A 1 191 ? 14.684 -31.755 40.082 1.00 24.82 220 ALA A CA 1
ATOM 1386 C C . ALA A 1 191 ? 15.787 -31.021 39.371 1.00 28.12 220 ALA A C 1
ATOM 1387 O O . ALA A 1 191 ? 16.092 -29.883 39.725 1.00 34.28 220 ALA A O 1
ATOM 1389 N N . ALA A 1 192 ? 16.415 -31.682 38.407 1.00 28.18 221 ALA A N 1
ATOM 1390 C CA . ALA A 1 192 ? 17.494 -31.093 37.656 1.00 27.52 221 ALA A CA 1
ATOM 1391 C C . ALA A 1 192 ? 16.884 -30.274 36.520 1.00 28.62 221 ALA A C 1
ATOM 1392 O O . ALA A 1 192 ? 17.593 -29.534 35.825 1.00 33.63 221 ALA A O 1
ATOM 1394 N N . ARG A 1 193 ? 15.577 -30.418 36.324 1.00 24.78 222 ARG A N 1
ATOM 1395 C CA . ARG A 1 193 ? 14.841 -29.557 35.416 1.00 22.66 222 ARG A CA 1
ATOM 1396 C C . ARG A 1 193 ? 15.042 -28.094 35.778 1.00 21.36 222 ARG A C 1
ATOM 1397 O O . ARG A 1 193 ? 15.708 -27.345 35.060 1.00 19.91 222 ARG A O 1
ATOM 1405 N N . ASN A 1 194 ? 14.465 -27.701 36.911 1.00 20.51 223 ASN A N 1
ATOM 1406 C CA . ASN A 1 194 ? 14.479 -26.317 37.382 1.00 20.35 223 ASN A CA 1
ATOM 1407 C C . ASN A 1 194 ? 14.436 -25.238 36.277 1.00 18.48 223 ASN A C 1
ATOM 1408 O O . ASN A 1 194 ? 13.491 -25.176 35.546 1.00 17.15 223 ASN A O 1
ATOM 1413 N N . PHE A 1 195 ? 15.481 -24.439 36.125 1.00 19.39 224 PHE A N 1
ATOM 1414 C CA . PHE A 1 195 ? 15.508 -23.348 35.160 1.00 18.68 224 PHE A CA 1
ATOM 1415 C C . PHE A 1 195 ? 15.781 -23.821 33.767 1.00 18.29 224 PHE A C 1
ATOM 1416 O O . PHE A 1 195 ? 15.530 -23.077 32.829 1.00 19.19 224 PHE A O 1
ATOM 1424 N N . ASN A 1 196 ? 16.271 -25.046 33.582 1.00 17.97 225 ASN A N 1
ATOM 1425 C CA . ASN A 1 196 ? 16.510 -25.538 32.217 1.00 17.04 225 ASN A CA 1
ATOM 1426 C C . ASN A 1 196 ? 15.187 -25.571 31.361 1.00 17.46 225 ASN A C 1
ATOM 1427 O O . ASN A 1 196 ? 15.183 -25.294 30.149 1.00 17.66 225 ASN A O 1
ATOM 1432 N N . ALA A 1 197 ? 14.074 -25.923 31.996 1.00 17.38 226 ALA A N 1
ATOM 1433 C CA . ALA A 1 197 ? 12.759 -25.930 31.358 1.00 17.13 226 ALA A CA 1
ATOM 1434 C C . ALA A 1 197 ? 12.435 -24.607 30.676 1.00 18.75 226 ALA A C 1
ATOM 1435 O O . ALA A 1 197 ? 12.292 -24.593 29.447 1.00 19.35 226 ALA A O 1
ATOM 1437 N N . PRO A 1 198 ? 12.347 -23.483 31.441 1.00 19.76 227 PRO A N 1
ATOM 1438 C CA . PRO A 1 198 ? 12.041 -22.207 30.800 1.00 21.08 227 PRO A CA 1
ATOM 1439 C C . PRO A 1 198 ? 13.168 -21.626 29.978 1.00 21.35 227 PRO A C 1
ATOM 1440 O O . PRO A 1 198 ? 12.910 -21.039 28.932 1.00 21.89 227 PRO A O 1
ATOM 1444 N N . MET A 1 199 ? 14.395 -21.827 30.414 1.00 21.13 228 MET A N 1
ATOM 1445 C CA . MET A 1 199 ? 15.553 -21.306 29.657 1.00 22.04 228 MET A CA 1
ATOM 1446 C C . MET A 1 199 ? 15.645 -21.798 28.234 1.00 22.62 228 MET A C 1
ATOM 1447 O O . MET A 1 199 ? 16.069 -21.038 27.328 1.00 23.19 228 MET A O 1
ATOM 1452 N N . CYS A 1 200 ? 15.277 -23.053 27.997 1.00 22.14 229 CYS A N 1
ATOM 1453 C CA . CYS A 1 200 ? 15.552 -23.576 26.659 1.00 23.74 229 CYS A CA 1
ATOM 1454 C C . CYS A 1 200 ? 14.593 -22.998 25.619 1.00 20.68 229 CYS A C 1
ATOM 1455 O O . CYS A 1 200 ? 14.851 -23.103 24.442 1.00 22.90 229 CYS A O 1
ATOM 1458 N N . ARG A 1 201 ? 13.554 -22.319 26.059 1.00 20.50 230 ARG A N 1
ATOM 1459 C CA . ARG A 1 201 ? 12.600 -21.633 25.179 1.00 20.57 230 ARG A CA 1
ATOM 1460 C C . ARG A 1 201 ? 12.883 -20.160 24.946 1.00 19.69 230 ARG A C 1
ATOM 1461 O O . ARG A 1 201 ? 12.124 -19.497 24.261 1.00 19.14 230 ARG A O 1
ATOM 1469 N N . ALA A 1 202 ? 13.944 -19.607 25.516 1.00 19.94 231 ALA A N 1
ATOM 1470 C CA . ALA A 1 202 ? 14.068 -18.142 25.566 1.00 20.13 231 ALA A CA 1
ATOM 1471 C C . ALA A 1 202 ? 15.371 -17.610 25.020 1.00 20.35 231 ALA A C 1
ATOM 1472 O O . ALA A 1 202 ? 15.930 -16.661 25.564 1.00 21.34 231 ALA A O 1
ATOM 1474 N N . ALA A 1 203 ? 15.879 -18.245 23.975 1.00 19.56 232 ALA A N 1
ATOM 1475 C CA . ALA A 1 203 ? 17.052 -17.765 23.326 1.00 18.35 232 ALA A CA 1
ATOM 1476 C C . ALA A 1 203 ? 16.967 -18.002 21.864 1.00 19.80 232 ALA A C 1
ATOM 1477 O O . ALA A 1 203 ? 16.244 -18.853 21.404 1.00 19.56 232 ALA A O 1
ATOM 1479 N N . LYS A 1 204 ? 17.687 -17.184 21.111 1.00 24.35 233 LYS A N 1
ATOM 1480 C CA . LYS A 1 204 ? 17.737 -17.300 19.643 1.00 25.57 233 LYS A CA 1
ATOM 1481 C C . LYS A 1 204 ? 18.295 -18.691 19.314 1.00 23.16 233 LYS A C 1
ATOM 1482 O O . LYS A 1 204 ? 17.799 -19.379 18.429 1.00 20.56 233 LYS A O 1
ATOM 1488 N N . ILE A 1 205 ? 19.295 -19.112 20.078 1.00 21.71 234 ILE A N 1
ATOM 1489 C CA . ILE A 1 205 ? 19.898 -20.409 19.867 1.00 22.25 234 ILE A CA 1
ATOM 1490 C C . ILE A 1 205 ? 20.000 -21.147 21.152 1.00 21.68 234 ILE A C 1
ATOM 1491 O O . ILE A 1 205 ? 20.499 -20.606 22.117 1.00 21.71 234 ILE A O 1
ATOM 1496 N N . THR A 1 206 ? 19.571 -22.400 21.162 1.00 22.35 235 THR A N 1
ATOM 1497 C CA . THR A 1 206 ? 19.622 -23.194 22.383 1.00 23.39 235 THR A CA 1
ATOM 1498 C C . THR A 1 206 ? 20.511 -24.415 22.202 1.00 22.85 235 THR A C 1
ATOM 1499 O O . THR A 1 206 ? 20.440 -25.115 21.198 1.00 22.48 235 THR A O 1
ATOM 1503 N N . VAL A 1 207 ? 21.363 -24.647 23.197 1.00 22.66 236 VAL A N 1
ATOM 1504 C CA . VAL A 1 207 ? 22.209 -25.821 23.217 1.00 21.16 236 VAL A CA 1
ATOM 1505 C C . VAL A 1 207 ? 21.877 -26.692 24.436 1.00 20.80 236 VAL A C 1
ATOM 1506 O O . VAL A 1 207 ? 21.990 -26.266 25.565 1.00 21.69 236 VAL A O 1
ATOM 1510 N N . ALA A 1 208 ? 21.507 -27.939 24.174 1.00 21.26 237 ALA A N 1
ATOM 1511 C CA . ALA A 1 208 ? 21.160 -28.902 25.211 1.00 20.87 237 ALA A CA 1
ATOM 1512 C C . ALA A 1 208 ? 22.205 -29.978 25.356 1.00 21.27 237 ALA A C 1
ATOM 1513 O O . ALA A 1 208 ? 22.465 -30.710 24.401 1.00 20.60 237 ALA A O 1
ATOM 1515 N N . GLU A 1 209 ? 22.801 -30.091 26.540 1.00 21.06 238 GLU A N 1
ATOM 1516 C CA . GLU A 1 209 ? 23.609 -31.233 26.794 1.00 21.12 238 GLU A CA 1
ATOM 1517 C C . GLU A 1 209 ? 22.852 -32.277 27.555 1.00 22.17 238 GLU A C 1
ATOM 1518 O O . GLU A 1 209 ? 22.037 -31.952 28.415 1.00 22.51 238 GLU A O 1
ATOM 1524 N N . VAL A 1 210 ? 23.100 -33.542 27.209 1.00 24.18 239 VAL A N 1
ATOM 1525 C CA . VAL A 1 210 ? 22.304 -34.662 27.720 1.00 26.08 239 VAL A CA 1
ATOM 1526 C C . VAL A 1 210 ? 23.175 -35.845 27.950 1.00 26.37 239 VAL A C 1
ATOM 1527 O O . VAL A 1 210 ? 24.299 -35.869 27.523 1.00 28.47 239 VAL A O 1
ATOM 1531 N N . GLU A 1 211 ? 22.647 -36.828 28.644 1.00 29.98 240 GLU A N 1
ATOM 1532 C CA . GLU A 1 211 ? 23.434 -37.992 29.071 1.00 30.38 240 GLU A CA 1
ATOM 1533 C C . GLU A 1 211 ? 23.138 -39.179 28.226 1.00 30.10 240 GLU A C 1
ATOM 1534 O O . GLU A 1 211 ? 23.858 -40.139 28.252 1.00 32.86 240 GLU A O 1
ATOM 1540 N N . GLU A 1 212 ? 22.091 -39.092 27.433 1.00 31.53 241 GLU A N 1
ATOM 1541 C CA . GLU A 1 212 ? 21.718 -40.161 26.550 1.00 31.63 241 GLU A CA 1
ATOM 1542 C C . GLU A 1 212 ? 21.032 -39.599 25.292 1.00 30.47 241 GLU A C 1
ATOM 1543 O O . GLU A 1 212 ? 20.196 -38.679 25.364 1.00 28.76 241 GLU A O 1
ATOM 1549 N N . ILE A 1 213 ? 21.396 -40.150 24.139 1.00 29.77 242 ILE A N 1
ATOM 1550 C CA . ILE A 1 213 ? 20.696 -39.856 22.898 1.00 29.14 242 ILE A CA 1
ATOM 1551 C C . ILE A 1 213 ? 19.925 -41.074 22.440 1.00 30.22 242 ILE A C 1
ATOM 1552 O O . ILE A 1 213 ? 20.495 -42.137 22.293 1.00 31.85 242 ILE A O 1
ATOM 1557 N N . VAL A 1 214 ? 18.621 -40.921 22.240 1.00 30.56 243 VAL A N 1
ATOM 1558 C CA . VAL A 1 214 ? 17.787 -42.055 21.902 1.00 29.88 243 VAL A CA 1
ATOM 1559 C C . VAL A 1 214 ? 17.321 -41.851 20.499 1.00 28.04 243 VAL A C 1
ATOM 1560 O O . VAL A 1 214 ? 17.426 -40.754 19.976 1.00 26.81 243 VAL A O 1
ATOM 1564 N N . PRO A 1 215 ? 16.863 -42.919 19.856 1.00 28.59 244 PRO A N 1
ATOM 1565 C CA . PRO A 1 215 ? 16.399 -42.709 18.478 1.00 28.39 244 PRO A CA 1
ATOM 1566 C C . PRO A 1 215 ? 15.043 -42.014 18.408 1.00 28.32 244 PRO A C 1
ATOM 1567 O O . PRO A 1 215 ? 14.244 -42.096 19.358 1.00 28.45 244 PRO A O 1
ATOM 1571 N N . ILE A 1 216 ? 14.782 -41.363 17.277 1.00 28.06 245 ILE A N 1
ATOM 1572 C CA . ILE A 1 216 ? 13.457 -40.811 16.991 1.00 27.84 245 ILE A CA 1
ATOM 1573 C C . ILE A 1 216 ? 12.400 -41.872 17.265 1.00 27.65 245 ILE A C 1
ATOM 1574 O O . ILE A 1 216 ? 12.434 -42.944 16.686 1.00 28.67 245 ILE A O 1
ATOM 1579 N N . GLY A 1 217 ? 11.472 -41.568 18.156 1.00 26.79 246 GLY A N 1
ATOM 1580 C CA . GLY A 1 217 ? 10.386 -42.482 18.494 1.00 26.02 246 GLY A CA 1
ATOM 1581 C C . GLY A 1 217 ? 10.485 -42.959 19.923 1.00 24.98 246 GLY A C 1
ATOM 1582 O O . GLY A 1 217 ? 9.458 -43.087 20.635 1.00 24.09 246 GLY A O 1
ATOM 1583 N N . ALA A 1 218 ? 11.725 -43.140 20.374 1.00 23.42 247 ALA A N 1
ATOM 1584 C CA . ALA A 1 218 ? 11.988 -43.585 21.768 1.00 25.26 247 ALA A CA 1
ATOM 1585 C C . ALA A 1 218 ? 11.398 -42.684 22.872 1.00 27.71 247 ALA A C 1
ATOM 1586 O O . ALA A 1 218 ? 11.056 -43.183 23.945 1.00 29.20 247 ALA A O 1
ATOM 1588 N N . LEU A 1 219 ? 11.324 -41.368 22.621 1.00 28.12 248 LEU A N 1
ATOM 1589 C CA . LEU A 1 219 ? 10.630 -40.429 23.506 1.00 27.96 248 LEU A CA 1
ATOM 1590 C C . LEU A 1 219 ? 9.229 -40.312 22.983 1.00 28.64 248 LEU A C 1
ATOM 1591 O O . LEU A 1 219 ? 8.997 -39.780 21.908 1.00 29.91 248 LEU A O 1
ATOM 1596 N N . SER A 1 220 ? 8.285 -40.864 23.724 1.00 31.20 249 SER A N 1
ATOM 1597 C CA . SER A 1 220 ? 6.931 -40.902 23.246 1.00 28.59 249 SER A CA 1
ATOM 1598 C C . SER A 1 220 ? 6.417 -39.464 23.283 1.00 27.01 249 SER A C 1
ATOM 1599 O O . SER A 1 220 ? 6.899 -38.642 24.076 1.00 22.64 249 SER A O 1
ATOM 1602 N N . PRO A 1 221 ? 5.412 -39.167 22.433 1.00 28.21 250 PRO A N 1
ATOM 1603 C CA . PRO A 1 221 ? 4.870 -37.805 22.276 1.00 27.81 250 PRO A CA 1
ATOM 1604 C C . PRO A 1 221 ? 4.232 -37.180 23.525 1.00 29.50 250 PRO A C 1
ATOM 1605 O O . PRO A 1 221 ? 4.173 -35.955 23.634 1.00 29.45 250 PRO A O 1
ATOM 1609 N N . ASP A 1 222 ? 3.739 -38.003 24.442 1.00 30.33 251 ASP A N 1
ATOM 1610 C CA . ASP A 1 222 ? 3.076 -37.488 25.641 1.00 30.79 251 ASP A CA 1
ATOM 1611 C C . ASP A 1 222 ? 4.014 -37.511 26.833 1.00 31.41 251 ASP A C 1
ATOM 1612 O O . ASP A 1 222 ? 3.589 -37.195 27.932 1.00 30.61 251 ASP A O 1
ATOM 1617 N N . GLU A 1 223 ? 5.279 -37.875 26.620 1.00 33.59 252 GLU A N 1
ATOM 1618 C CA . GLU A 1 223 ? 6.279 -37.859 27.689 1.00 34.68 252 GLU A CA 1
ATOM 1619 C C . GLU A 1 223 ? 7.384 -36.817 27.468 1.00 32.31 252 GLU A C 1
ATOM 1620 O O . GLU A 1 223 ? 8.231 -36.605 28.333 1.00 36.46 252 GLU A O 1
ATOM 1626 N N . ILE A 1 224 ? 7.405 -36.191 26.310 1.00 27.65 253 ILE A N 1
ATOM 1627 C CA . ILE A 1 224 ? 8.404 -35.195 26.020 1.00 27.99 253 ILE A CA 1
ATOM 1628 C C . ILE A 1 224 ? 8.174 -33.933 26.889 1.00 26.74 253 ILE A C 1
ATOM 1629 O O . ILE A 1 224 ? 7.059 -33.438 26.978 1.00 26.65 253 ILE A O 1
ATOM 1634 N N . HIS A 1 225 ? 9.233 -33.444 27.530 1.00 24.37 254 HIS A N 1
ATOM 1635 C CA . HIS A 1 225 ? 9.172 -32.234 28.354 1.00 22.52 254 HIS A CA 1
ATOM 1636 C C . HIS A 1 225 ? 9.436 -30.956 27.554 1.00 21.81 254 HIS A C 1
ATOM 1637 O O . HIS A 1 225 ? 8.778 -29.937 27.801 1.00 18.79 254 HIS A O 1
ATOM 1644 N N . VAL A 1 226 ? 10.407 -31.011 26.626 1.00 20.31 255 VAL A N 1
ATOM 1645 C CA . VAL A 1 226 ? 10.668 -29.899 25.746 1.00 19.57 255 VAL A CA 1
ATOM 1646 C C . VAL A 1 226 ? 10.644 -30.377 24.314 1.00 20.68 255 VAL A C 1
ATOM 1647 O O . VAL A 1 226 ? 11.508 -31.165 23.902 1.00 20.89 255 VAL A O 1
ATOM 1651 N N . PRO A 1 227 ? 9.685 -29.865 23.523 1.00 20.07 256 PRO A N 1
ATOM 1652 C CA . PRO A 1 227 ? 9.613 -30.105 22.083 1.00 19.84 256 PRO A CA 1
ATOM 1653 C C . PRO A 1 227 ? 10.839 -29.615 21.325 1.00 20.11 256 PRO A C 1
ATOM 1654 O O . PRO A 1 227 ? 11.391 -28.550 21.659 1.00 22.92 256 PRO A O 1
ATOM 1658 N N . GLY A 1 228 ? 11.243 -30.369 20.311 1.00 17.63 257 GLY A N 1
ATOM 1659 C CA . GLY A 1 228 ? 12.492 -30.136 19.680 1.00 18.52 257 GLY A CA 1
ATOM 1660 C C . GLY A 1 228 ? 12.656 -28.788 19.026 1.00 18.70 257 GLY A C 1
ATOM 1661 O O . GLY A 1 228 ? 13.766 -28.385 18.711 1.00 20.82 257 GLY A O 1
ATOM 1662 N N . ILE A 1 229 ? 11.547 -28.154 18.732 1.00 19.76 258 ILE A N 1
ATOM 1663 C CA . ILE A 1 229 ? 11.508 -26.863 18.061 1.00 21.02 258 ILE A CA 1
ATOM 1664 C C . ILE A 1 229 ? 12.285 -25.852 18.871 1.00 20.87 258 ILE A C 1
ATOM 1665 O O . ILE A 1 229 ? 12.912 -24.975 18.312 1.00 18.64 258 ILE A O 1
ATOM 1670 N N . TYR A 1 230 ? 12.282 -26.010 20.196 1.00 19.92 259 TYR A N 1
ATOM 1671 C CA . TYR A 1 230 ? 13.067 -25.109 21.020 1.00 17.58 259 TYR A CA 1
ATOM 1672 C C . TYR A 1 230 ? 14.543 -25.365 20.972 1.00 16.73 259 TYR A C 1
ATOM 1673 O O . TYR A 1 230 ? 15.301 -24.658 21.579 1.00 16.26 259 TYR A O 1
ATOM 1682 N N . ILE A 1 231 ? 15.001 -26.393 20.311 1.00 18.42 260 ILE A N 1
ATOM 1683 C CA . ILE A 1 231 ? 16.381 -26.689 20.506 1.00 20.68 260 ILE A CA 1
ATOM 1684 C C . ILE A 1 231 ? 17.154 -26.884 19.221 1.00 19.93 260 ILE A C 1
ATOM 1685 O O . ILE A 1 231 ? 16.742 -27.609 18.353 1.00 20.79 260 ILE A O 1
ATOM 1690 N N . ASN A 1 232 ? 18.279 -26.189 19.123 1.00 19.42 261 ASN A N 1
ATOM 1691 C CA . ASN A 1 232 ? 18.995 -26.073 17.879 1.00 20.86 261 ASN A CA 1
ATOM 1692 C C . ASN A 1 232 ? 20.135 -27.066 17.777 1.00 21.67 261 ASN A C 1
ATOM 1693 O O . ASN A 1 232 ? 20.359 -27.653 16.710 1.00 19.75 261 ASN A O 1
ATOM 1698 N N . ARG A 1 233 ? 20.861 -27.218 18.891 1.00 20.48 262 ARG A N 1
ATOM 1699 C CA . ARG A 1 233 ? 22.012 -28.066 18.945 1.00 21.16 262 ARG A CA 1
ATOM 1700 C C . ARG A 1 233 ? 21.982 -29.001 20.143 1.00 21.57 262 ARG A C 1
ATOM 1701 O O . ARG A 1 233 ? 21.529 -28.607 21.196 1.00 20.84 262 ARG A O 1
ATOM 1709 N N . ILE A 1 234 ? 22.475 -30.233 19.956 1.00 23.03 263 ILE A N 1
ATOM 1710 C CA . ILE A 1 234 ? 22.436 -31.312 20.957 1.00 24.61 263 ILE A CA 1
ATOM 1711 C C . ILE A 1 234 ? 23.829 -31.912 21.175 1.00 24.10 263 ILE A C 1
ATOM 1712 O O . ILE A 1 234 ? 24.482 -32.251 20.214 1.00 26.10 263 ILE A O 1
ATOM 1717 N N . PHE A 1 235 ? 24.268 -32.057 22.429 1.00 24.63 264 PHE A N 1
ATOM 1718 C CA . PHE A 1 235 ? 25.561 -32.661 22.771 1.00 23.51 264 PHE A CA 1
ATOM 1719 C C . PHE A 1 235 ? 25.409 -33.682 23.873 1.00 23.92 264 PHE A C 1
ATOM 1720 O O . PHE A 1 235 ? 24.826 -33.398 24.910 1.00 21.09 264 PHE A O 1
ATOM 1728 N N . LYS A 1 236 ? 25.959 -34.869 23.662 1.00 25.77 265 LYS A N 1
ATOM 1729 C CA . LYS A 1 236 ? 25.991 -35.885 24.702 1.00 29.13 265 LYS A CA 1
ATOM 1730 C C . LYS A 1 236 ? 27.284 -35.850 25.523 1.00 29.39 265 LYS A C 1
ATOM 1731 O O . LYS A 1 236 ? 28.320 -36.279 25.051 1.00 32.17 265 LYS A O 1
ATOM 1737 N N . GLY A 1 237 ? 27.236 -35.378 26.751 1.00 31.17 266 GLY A N 1
ATOM 1738 C CA . GLY A 1 237 ? 28.424 -35.428 27.629 1.00 33.36 266 GLY A CA 1
ATOM 1739 C C . GLY A 1 237 ? 28.505 -36.777 28.312 1.00 33.91 266 GLY A C 1
ATOM 1740 O O . GLY A 1 237 ? 27.507 -37.479 28.395 1.00 32.83 266 GLY A O 1
ATOM 1741 N N . THR A 1 238 ? 29.661 -37.134 28.856 1.00 36.54 267 THR A N 1
ATOM 1742 C CA . THR A 1 238 ? 29.762 -38.481 29.382 1.00 40.77 267 THR A CA 1
ATOM 1743 C C . THR A 1 238 ? 30.468 -38.705 30.687 1.00 42.36 267 THR A C 1
ATOM 1744 O O . THR A 1 238 ? 30.422 -39.822 31.198 1.00 50.99 267 THR A O 1
ATOM 1748 N N . ASN A 1 239 ? 31.112 -37.716 31.268 1.00 44.83 268 ASN A N 1
ATOM 1749 C CA . ASN A 1 239 ? 31.693 -37.989 32.598 1.00 44.52 268 ASN A CA 1
ATOM 1750 C C . ASN A 1 239 ? 31.351 -36.873 33.525 1.00 46.53 268 ASN A C 1
ATOM 1751 O O . ASN A 1 239 ? 32.195 -36.035 33.848 1.00 50.76 268 ASN A O 1
ATOM 1756 N N . TYR A 1 240 ? 30.091 -36.870 33.940 1.00 42.22 269 TYR A N 1
ATOM 1757 C CA . TYR A 1 240 ? 29.518 -35.730 34.610 1.00 38.61 269 TYR A CA 1
ATOM 1758 C C . TYR A 1 240 ? 29.941 -35.751 36.063 1.00 41.85 269 TYR A C 1
ATOM 1759 O O . TYR A 1 240 ? 29.929 -36.794 36.704 1.00 44.67 269 TYR A O 1
ATOM 1768 N N . ASN A 1 241 ? 30.363 -34.595 36.567 1.00 46.99 270 ASN A N 1
ATOM 1769 C CA . ASN A 1 241 ? 30.791 -34.467 37.955 1.00 49.10 270 ASN A CA 1
ATOM 1770 C C . ASN A 1 241 ? 29.628 -33.902 38.724 1.00 43.26 270 ASN A C 1
ATOM 1771 O O . ASN A 1 241 ? 29.618 -32.739 39.116 1.00 44.34 270 ASN A O 1
ATOM 1776 N N . LYS A 1 242 ? 28.619 -34.746 38.891 1.00 41.15 271 LYS A N 1
ATOM 1777 C CA . LYS A 1 242 ? 27.424 -34.397 39.663 1.00 37.13 271 LYS A CA 1
ATOM 1778 C C . LYS A 1 242 ? 27.678 -34.523 41.175 1.00 38.36 271 LYS A C 1
ATOM 1779 O O . LYS A 1 242 ? 27.954 -35.617 41.705 1.00 35.25 271 LYS A O 1
ATOM 1785 N N . ARG A 1 243 ? 27.557 -33.400 41.863 1.00 37.66 272 ARG A N 1
ATOM 1786 C CA . ARG A 1 243 ? 27.722 -33.366 43.299 1.00 38.33 272 ARG A CA 1
ATOM 1787 C C . ARG A 1 243 ? 26.402 -32.924 43.956 1.00 36.39 272 ARG A C 1
ATOM 1788 O O . ARG A 1 243 ? 25.548 -32.347 43.287 1.00 34.87 272 ARG A O 1
ATOM 1796 N N . VAL A 1 244 ? 26.238 -33.266 45.233 1.00 33.29 273 VAL A N 1
ATOM 1797 C CA . VAL A 1 244 ? 25.318 -32.621 46.142 1.00 33.35 273 VAL A CA 1
ATOM 1798 C C . VAL A 1 244 ? 26.067 -31.601 47.018 1.00 36.24 273 VAL A C 1
ATOM 1799 O O . VAL A 1 244 ? 27.094 -31.923 47.626 1.00 40.33 273 VAL A O 1
ATOM 1803 N N . GLU A 1 245 ? 25.544 -30.384 47.094 1.00 34.21 274 GLU A N 1
ATOM 1804 C CA . GLU A 1 245 ? 26.237 -29.274 47.734 1.00 33.97 274 GLU A CA 1
ATOM 1805 C C . GLU A 1 245 ? 26.148 -29.364 49.245 1.00 35.81 274 GLU A C 1
ATOM 1806 O O . GLU A 1 245 ? 27.093 -28.998 49.942 1.00 36.06 274 GLU A O 1
ATOM 1812 N N . ARG A 1 246 ? 25.001 -29.818 49.750 1.00 36.52 275 ARG A N 1
ATOM 1813 C CA . ARG A 1 246 ? 24.804 -30.047 51.167 1.00 36.36 275 ARG A CA 1
ATOM 1814 C C . ARG A 1 246 ? 24.268 -31.432 51.398 1.00 33.55 275 ARG A C 1
ATOM 1815 O O . ARG A 1 246 ? 23.077 -31.663 51.352 1.00 30.82 275 ARG A O 1
ATOM 1823 N N . LEU A 1 247 ? 25.194 -32.357 51.626 1.00 34.62 276 LEU A N 1
ATOM 1824 C CA . LEU A 1 247 ? 24.878 -33.749 51.843 1.00 34.86 276 LEU A CA 1
ATOM 1825 C C . LEU A 1 247 ? 24.055 -33.859 53.105 1.00 39.12 276 LEU A C 1
ATOM 1826 O O . LEU A 1 247 ? 24.337 -33.176 54.098 1.00 43.73 276 LEU A O 1
ATOM 1831 N N . ARG A 1 248 ? 22.988 -34.651 53.048 1.00 41.69 277 ARG A N 1
ATOM 1832 C CA . ARG A 1 248 ? 22.159 -34.934 54.229 1.00 44.03 277 ARG A CA 1
ATOM 1833 C C . ARG A 1 248 ? 21.668 -36.363 54.122 1.00 47.97 277 ARG A C 1
ATOM 1834 O O . ARG A 1 248 ? 21.198 -36.774 53.063 1.00 49.44 277 ARG A O 1
ATOM 1842 N N . ILE A 1 249 ? 21.797 -37.110 55.224 1.00 52.36 278 ILE A N 1
ATOM 1843 C CA . ILE A 1 249 ? 21.494 -38.542 55.288 1.00 49.50 278 ILE A CA 1
ATOM 1844 C C . ILE A 1 249 ? 20.593 -38.782 56.489 1.00 48.21 278 ILE A C 1
ATOM 1845 O O . ILE A 1 249 ? 20.610 -38.013 57.436 1.00 47.56 278 ILE A O 1
ATOM 1850 N N . THR A 1 250 ? 19.780 -39.825 56.427 1.00 49.71 279 THR A N 1
ATOM 1851 C CA . THR A 1 250 ? 19.150 -40.376 57.612 1.00 53.11 279 THR A CA 1
ATOM 1852 C C . THR A 1 250 ? 19.881 -41.683 57.886 1.00 60.00 279 THR A C 1
ATOM 1853 O O . THR A 1 250 ? 20.007 -42.495 56.989 1.00 59.15 279 THR A O 1
ATOM 1857 N N . GLU A 1 251 ? 20.375 -41.886 59.108 1.00 71.73 280 GLU A N 1
ATOM 1858 C CA . GLU A 1 251 ? 21.091 -43.123 59.456 1.00 75.81 280 GLU A CA 1
ATOM 1859 C C . GLU A 1 251 ? 20.291 -43.990 60.454 1.00 83.43 280 GLU A C 1
ATOM 1860 O O . GLU A 1 251 ? 20.336 -43.737 61.658 1.00 85.84 280 GLU A O 1
ATOM 1862 N N . PRO A 1 252 ? 19.520 -44.992 59.953 1.00 93.19 281 PRO A N 1
ATOM 1863 C CA . PRO A 1 252 ? 19.083 -46.080 60.853 1.00 90.19 281 PRO A CA 1
ATOM 1864 C C . PRO A 1 252 ? 20.254 -46.983 61.211 1.00 85.30 281 PRO A C 1
ATOM 1865 O O . PRO A 1 252 ? 21.126 -47.224 60.362 1.00 72.26 281 PRO A O 1
ATOM 1869 N N . ASN A 1 263 ? 20.182 -31.492 71.332 1.00 56.73 292 ASN A N 1
ATOM 1870 C CA . ASN A 1 263 ? 21.306 -30.566 71.186 1.00 61.37 292 ASN A CA 1
ATOM 1871 C C . ASN A 1 263 ? 20.830 -29.160 71.540 1.00 67.56 292 ASN A C 1
ATOM 1872 O O . ASN A 1 263 ? 19.667 -28.835 71.341 1.00 72.78 292 ASN A O 1
ATOM 1874 N N . PRO A 1 264 ? 21.717 -28.301 72.045 1.00 67.67 293 PRO A N 1
ATOM 1875 C CA . PRO A 1 264 ? 21.284 -27.092 72.824 1.00 68.41 293 PRO A CA 1
ATOM 1876 C C . PRO A 1 264 ? 20.399 -25.998 72.133 1.00 68.59 293 PRO A C 1
ATOM 1877 O O . PRO A 1 264 ? 19.312 -25.692 72.623 1.00 71.68 293 PRO A O 1
ATOM 1881 N N . ALA A 1 265 ? 20.856 -25.375 71.050 1.00 63.04 294 ALA A N 1
ATOM 1882 C CA . ALA A 1 265 ? 19.969 -24.505 70.266 1.00 54.88 294 ALA A CA 1
ATOM 1883 C C . ALA A 1 265 ? 18.832 -25.326 69.621 1.00 54.34 294 ALA A C 1
ATOM 1884 O O . ALA A 1 265 ? 17.751 -24.816 69.352 1.00 49.86 294 ALA A O 1
ATOM 1886 N N . GLN A 1 266 ? 19.086 -26.608 69.373 1.00 51.05 295 GLN A N 1
ATOM 1887 C CA . GLN A 1 266 ? 18.067 -27.490 68.844 1.00 47.15 295 GLN A CA 1
ATOM 1888 C C . GLN A 1 266 ? 16.868 -27.667 69.767 1.00 42.60 295 GLN A C 1
ATOM 1889 O O . GLN A 1 266 ? 15.758 -27.908 69.299 1.00 44.68 295 GLN A O 1
ATOM 1895 N N . VAL A 1 267 ? 17.053 -27.510 71.065 1.00 38.41 296 VAL A N 1
ATOM 1896 C CA . VAL A 1 267 ? 15.938 -27.719 71.988 1.00 37.46 296 VAL A CA 1
ATOM 1897 C C . VAL A 1 267 ? 14.858 -26.673 71.860 1.00 37.90 296 VAL A C 1
ATOM 1898 O O . VAL A 1 267 ? 13.685 -27.009 71.912 1.00 38.29 296 VAL A O 1
ATOM 1902 N N . LEU A 1 268 ? 15.229 -25.407 71.721 1.00 43.38 297 LEU A N 1
ATOM 1903 C CA . LEU A 1 268 ? 14.211 -24.354 71.458 1.00 44.93 297 LEU A CA 1
ATOM 1904 C C . LEU A 1 268 ? 13.669 -24.424 70.034 1.00 40.15 297 LEU A C 1
ATOM 1905 O O . LEU A 1 268 ? 12.476 -24.218 69.820 1.00 34.76 297 LEU A O 1
ATOM 1910 N N . ARG A 1 269 ? 14.521 -24.781 69.079 1.00 41.51 298 ARG A N 1
ATOM 1911 C CA . ARG A 1 269 ? 14.049 -25.080 67.720 1.00 42.96 298 ARG A CA 1
ATOM 1912 C C . ARG A 1 269 ? 12.916 -26.130 67.698 1.00 40.40 298 ARG A C 1
ATOM 1913 O O . ARG A 1 269 ? 11.970 -25.989 66.932 1.00 37.58 298 ARG A O 1
ATOM 1921 N N . GLU A 1 270 ? 12.985 -27.151 68.550 1.00 38.78 299 GLU A N 1
ATOM 1922 C CA . GLU A 1 270 ? 11.960 -28.166 68.540 1.00 40.47 299 GLU A CA 1
ATOM 1923 C C . GLU A 1 270 ? 10.659 -27.642 69.148 1.00 39.19 299 GLU A C 1
ATOM 1924 O O . GLU A 1 270 ? 9.565 -28.051 68.731 1.00 41.30 299 GLU A O 1
ATOM 1930 N N . ARG A 1 271 ? 10.747 -26.744 70.121 1.00 37.55 300 ARG A N 1
ATOM 1931 C CA . ARG A 1 271 ? 9.522 -26.220 70.735 1.00 41.06 300 ARG A CA 1
ATOM 1932 C C . ARG A 1 271 ? 8.765 -25.425 69.704 1.00 37.06 300 ARG A C 1
ATOM 1933 O O . ARG A 1 271 ? 7.559 -25.612 69.509 1.00 36.29 300 ARG A O 1
ATOM 1941 N N . ILE A 1 272 ? 9.498 -24.548 69.034 1.00 33.36 301 ILE A N 1
ATOM 1942 C CA . ILE A 1 272 ? 8.936 -23.738 67.990 1.00 32.46 301 ILE A CA 1
ATOM 1943 C C . ILE A 1 272 ? 8.249 -24.609 66.924 1.00 31.89 301 ILE A C 1
ATOM 1944 O O . ILE A 1 272 ? 7.096 -24.324 66.540 1.00 29.84 301 ILE A O 1
ATOM 1949 N N . ALA A 1 273 ? 8.971 -25.643 66.457 1.00 30.89 302 ALA A N 1
ATOM 1950 C CA . ALA A 1 273 ? 8.486 -26.588 65.430 1.00 30.55 302 ALA A CA 1
ATOM 1951 C C . ALA A 1 273 ? 7.292 -27.368 65.929 1.00 32.38 302 ALA A C 1
ATOM 1952 O O . ALA A 1 273 ? 6.340 -27.613 65.191 1.00 31.52 302 ALA A O 1
ATOM 1954 N N . ARG A 1 274 ? 7.337 -27.767 67.194 1.00 33.33 303 ARG A N 1
ATOM 1955 C CA . ARG A 1 274 ? 6.224 -28.492 67.739 1.00 34.30 303 ARG A CA 1
ATOM 1956 C C . ARG A 1 274 ? 4.979 -27.607 67.886 1.00 32.93 303 ARG A C 1
ATOM 1957 O O . ARG A 1 274 ? 3.887 -28.110 67.892 1.00 34.73 303 ARG A O 1
ATOM 1965 N N . ARG A 1 275 ? 5.145 -26.295 67.933 1.00 33.34 304 ARG A N 1
ATOM 1966 C CA . ARG A 1 275 ? 4.025 -25.367 67.858 1.00 32.60 304 ARG A CA 1
ATOM 1967 C C . ARG A 1 275 ? 3.517 -25.151 66.421 1.00 33.62 304 ARG A C 1
ATOM 1968 O O . ARG A 1 275 ? 2.303 -25.124 66.202 1.00 31.91 304 ARG A O 1
ATOM 1976 N N . VAL A 1 276 ? 4.411 -24.975 65.436 1.00 32.58 305 VAL A N 1
ATOM 1977 C CA . VAL A 1 276 ? 3.917 -24.758 64.059 1.00 33.12 305 VAL A CA 1
ATOM 1978 C C . VAL A 1 276 ? 3.269 -26.021 63.529 1.00 31.90 305 VAL A C 1
ATOM 1979 O O . VAL A 1 276 ? 2.325 -25.954 62.776 1.00 34.27 305 VAL A O 1
ATOM 1983 N N . ALA A 1 277 ? 3.771 -27.172 63.932 1.00 31.99 306 ALA A N 1
ATOM 1984 C CA . ALA A 1 277 ? 3.184 -28.421 63.502 1.00 33.98 306 ALA A CA 1
ATOM 1985 C C . ALA A 1 277 ? 1.671 -28.401 63.692 1.00 33.77 306 ALA A C 1
ATOM 1986 O O . ALA A 1 277 ? 0.929 -28.920 62.881 1.00 30.47 306 ALA A O 1
ATOM 1988 N N . LEU A 1 278 ? 1.214 -27.747 64.745 1.00 36.53 307 LEU A N 1
ATOM 1989 C CA . LEU A 1 278 ? -0.207 -27.657 64.978 1.00 42.11 307 LEU A CA 1
ATOM 1990 C C . LEU A 1 278 ? -0.991 -26.982 63.846 1.00 42.84 307 LEU A C 1
ATOM 1991 O O . LEU A 1 278 ? -2.194 -27.138 63.784 1.00 48.81 307 LEU A O 1
ATOM 1996 N N . GLU A 1 279 ? -0.329 -26.229 62.975 1.00 43.38 308 GLU A N 1
ATOM 1997 C CA . GLU A 1 279 ? -1.009 -25.481 61.907 1.00 44.32 308 GLU A CA 1
ATOM 1998 C C . GLU A 1 279 ? -1.303 -26.358 60.635 1.00 45.59 308 GLU A C 1
ATOM 1999 O O . GLU A 1 279 ? -2.050 -25.952 59.731 1.00 40.47 308 GLU A O 1
ATOM 2005 N N . PHE A 1 280 ? -0.723 -27.554 60.598 1.00 43.84 309 PHE A N 1
ATOM 2006 C CA . PHE A 1 280 ? -0.957 -28.496 59.519 1.00 43.54 309 PHE A CA 1
ATOM 2007 C C . PHE A 1 280 ? -2.318 -29.179 59.615 1.00 44.45 309 PHE A C 1
ATOM 2008 O O . PHE A 1 280 ? -2.719 -29.582 60.695 1.00 45.03 309 PHE A O 1
ATOM 2016 N N . HIS A 1 281 ? -3.007 -29.308 58.477 1.00 48.03 310 HIS A N 1
ATOM 2017 C CA . HIS A 1 281 ? -4.233 -30.091 58.361 1.00 50.14 310 HIS A CA 1
ATOM 2018 C C . HIS A 1 281 ? -4.117 -31.045 57.203 1.00 46.58 310 HIS A C 1
ATOM 2019 O O . HIS A 1 281 ? -3.347 -30.805 56.279 1.00 43.95 310 HIS A O 1
ATOM 2026 N N . ASP A 1 282 ? -4.889 -32.124 57.248 1.00 44.57 311 ASP A N 1
ATOM 2027 C CA . ASP A 1 282 ? -4.921 -33.081 56.137 1.00 42.00 311 ASP A CA 1
ATOM 2028 C C . ASP A 1 282 ? -5.308 -32.338 54.864 1.00 35.64 311 ASP A C 1
ATOM 2029 O O . ASP A 1 282 ? -6.173 -31.462 54.899 1.00 31.62 311 ASP A O 1
ATOM 2034 N N . GLY A 1 283 ? -4.628 -32.665 53.768 1.00 31.81 312 GLY A N 1
ATOM 2035 C CA . GLY A 1 283 ? -4.940 -32.100 52.451 1.00 33.30 312 GLY A CA 1
ATOM 2036 C C . GLY A 1 283 ? -4.178 -30.842 52.103 1.00 32.84 312 GLY A C 1
ATOM 2037 O O . GLY A 1 283 ? -4.346 -30.255 51.055 1.00 34.35 312 GLY A O 1
ATOM 2038 N N . MET A 1 284 ? -3.314 -30.429 52.987 1.00 32.47 313 MET A N 1
ATOM 2039 C CA . MET A 1 284 ? -2.760 -29.127 52.874 1.00 33.29 313 MET A CA 1
ATOM 2040 C C . MET A 1 284 ? -1.528 -29.163 51.991 1.00 31.08 313 MET A C 1
ATOM 2041 O O . MET A 1 284 ? -0.783 -30.183 51.957 1.00 26.85 313 MET A O 1
ATOM 2046 N N . TYR A 1 285 ? -1.322 -28.026 51.302 1.00 25.88 314 TYR A N 1
ATOM 2047 C CA . TYR A 1 285 ? -0.133 -27.792 50.514 1.00 24.42 314 TYR A CA 1
ATOM 2048 C C . TYR A 1 285 ? 0.692 -26.695 51.170 1.00 22.92 314 TYR A C 1
ATOM 2049 O O . TYR A 1 285 ? 0.208 -25.580 51.375 1.00 22.71 314 TYR A O 1
ATOM 2058 N N . ALA A 1 286 ? 1.938 -27.030 51.523 1.00 21.52 315 ALA A N 1
ATOM 2059 C CA . ALA A 1 286 ? 2.820 -26.092 52.234 1.00 20.19 315 ALA A CA 1
ATOM 2060 C C . ALA A 1 286 ? 4.212 -25.967 51.636 1.00 19.25 315 ALA A C 1
ATOM 2061 O O . ALA A 1 286 ? 4.721 -26.892 51.005 1.00 17.50 315 ALA A O 1
ATOM 2063 N N . ASN A 1 287 ? 4.804 -24.795 51.825 1.00 18.95 316 ASN A N 1
ATOM 2064 C CA . ASN A 1 287 ? 6.189 -24.576 51.488 1.00 19.76 316 ASN A CA 1
ATOM 2065 C C . ASN A 1 287 ? 6.907 -24.265 52.771 1.00 20.19 316 ASN A C 1
ATOM 2066 O O . ASN A 1 287 ? 6.521 -23.375 53.489 1.00 20.50 316 ASN A O 1
ATOM 2071 N N . LEU A 1 288 ? 7.965 -25.012 53.054 1.00 23.29 317 LEU A N 1
ATOM 2072 C CA . LEU A 1 288 ? 8.763 -24.858 54.263 1.00 23.62 317 LEU A CA 1
ATOM 2073 C C . LEU A 1 288 ? 10.160 -24.390 53.887 1.00 26.04 317 LEU A C 1
ATOM 2074 O O . LEU A 1 288 ? 10.819 -25.014 53.087 1.00 24.52 317 LEU A O 1
ATOM 2079 N N . GLY A 1 289 ? 10.591 -23.269 54.476 1.00 30.61 318 GLY A N 1
ATOM 2080 C CA . GLY A 1 289 ? 11.946 -22.772 54.335 1.00 31.70 318 GLY A CA 1
ATOM 2081 C C . GLY A 1 289 ? 12.866 -23.663 55.138 1.00 36.71 318 GLY A C 1
ATOM 2082 O O . GLY A 1 289 ? 12.418 -24.419 55.996 1.00 32.98 318 GLY A O 1
ATOM 2083 N N . ILE A 1 290 ? 14.155 -23.607 54.831 1.00 46.50 319 ILE A N 1
ATOM 2084 C CA . ILE A 1 290 ? 15.131 -24.441 55.530 1.00 54.68 319 ILE A CA 1
ATOM 2085 C C . ILE A 1 290 ? 15.341 -23.880 56.933 1.00 49.95 319 ILE A C 1
ATOM 2086 O O . ILE A 1 290 ? 15.182 -22.685 57.187 1.00 45.25 319 ILE A O 1
ATOM 2091 N N . GLY A 1 291 ? 15.700 -24.781 57.831 1.00 47.67 320 GLY A N 1
ATOM 2092 C CA . GLY A 1 291 ? 15.874 -24.451 59.210 1.00 43.61 320 GLY A CA 1
ATOM 2093 C C . GLY A 1 291 ? 14.662 -24.943 59.951 1.00 43.52 320 GLY A C 1
ATOM 2094 O O . GLY A 1 291 ? 14.295 -26.125 59.876 1.00 43.53 320 GLY A O 1
ATOM 2095 N N . ILE A 1 292 ? 14.028 -24.032 60.676 1.00 44.70 321 ILE A N 1
ATOM 2096 C CA . ILE A 1 292 ? 12.957 -24.423 61.585 1.00 43.41 321 ILE A CA 1
ATOM 2097 C C . ILE A 1 292 ? 11.743 -24.961 60.824 1.00 38.39 321 ILE A C 1
ATOM 2098 O O . ILE A 1 292 ? 11.196 -25.998 61.187 1.00 35.55 321 ILE A O 1
ATOM 2103 N N . PRO A 1 293 ? 11.322 -24.271 59.752 1.00 35.18 322 PRO A N 1
ATOM 2104 C CA . PRO A 1 293 ? 10.101 -24.747 59.094 1.00 31.24 322 PRO A CA 1
ATOM 2105 C C . PRO A 1 293 ? 10.202 -26.199 58.665 1.00 32.74 322 PRO A C 1
ATOM 2106 O O . PRO A 1 293 ? 9.279 -26.953 58.885 1.00 33.24 322 PRO A O 1
ATOM 2110 N N . VAL A 1 294 ? 11.330 -26.599 58.083 1.00 38.98 323 VAL A N 1
ATOM 2111 C CA . VAL A 1 294 ? 11.534 -28.007 57.691 1.00 42.96 323 VAL A CA 1
ATOM 2112 C C . VAL A 1 294 ? 11.363 -28.945 58.897 1.00 41.87 323 VAL A C 1
ATOM 2113 O O . VAL A 1 294 ? 10.686 -29.987 58.800 1.00 40.26 323 VAL A O 1
ATOM 2117 N N . LEU A 1 295 ? 11.977 -28.558 60.013 1.00 38.90 324 LEU A N 1
ATOM 2118 C CA . LEU A 1 295 ? 11.974 -29.356 61.232 1.00 39.82 324 LEU A CA 1
ATOM 2119 C C . LEU A 1 295 ? 10.562 -29.763 61.572 1.00 41.88 324 LEU A C 1
ATOM 2120 O O . LEU A 1 295 ? 10.307 -30.890 62.035 1.00 44.30 324 LEU A O 1
ATOM 2125 N N . SER A 1 296 ? 9.624 -28.848 61.347 1.00 40.80 325 SER A N 1
ATOM 2126 C CA . SER A 1 296 ? 8.251 -29.095 61.745 1.00 41.44 325 SER A CA 1
ATOM 2127 C C . SER A 1 296 ? 7.562 -30.191 60.935 1.00 44.86 325 SER A C 1
ATOM 2128 O O . SER A 1 296 ? 6.542 -30.721 61.382 1.00 44.46 325 SER A O 1
ATOM 2131 N N . SER A 1 297 ? 8.085 -30.507 59.744 1.00 45.43 326 SER A N 1
ATOM 2132 C CA . SER A 1 297 ? 7.529 -31.619 58.956 1.00 46.12 326 SER A CA 1
ATOM 2133 C C . SER A 1 297 ? 7.650 -32.917 59.769 1.00 45.79 326 SER A C 1
ATOM 2134 O O . SER A 1 297 ? 6.708 -33.690 59.830 1.00 45.01 326 SER A O 1
ATOM 2137 N N . ASN A 1 298 ? 8.780 -33.097 60.452 1.00 44.70 327 ASN A N 1
ATOM 2138 C CA . ASN A 1 298 ? 9.029 -34.301 61.264 1.00 44.17 327 ASN A CA 1
ATOM 2139 C C . ASN A 1 298 ? 7.940 -34.622 62.295 1.00 41.68 327 ASN A C 1
ATOM 2140 O O . ASN A 1 298 ? 7.885 -35.737 62.780 1.00 37.10 327 ASN A O 1
ATOM 2145 N N . TYR A 1 299 ? 7.094 -33.646 62.633 1.00 42.01 328 TYR A N 1
ATOM 2146 C CA . TYR A 1 299 ? 6.083 -33.816 63.684 1.00 43.02 328 TYR A CA 1
ATOM 2147 C C . TYR A 1 299 ? 4.670 -33.828 63.124 1.00 42.81 328 TYR A C 1
ATOM 2148 O O . TYR A 1 299 ? 3.740 -33.463 63.822 1.00 38.47 328 TYR A O 1
ATOM 2157 N N . ILE A 1 300 ? 4.509 -34.242 61.868 1.00 45.34 329 ILE A N 1
ATOM 2158 C CA . ILE A 1 300 ? 3.191 -34.302 61.242 1.00 47.01 329 ILE A CA 1
ATOM 2159 C C . ILE A 1 300 ? 2.530 -35.606 61.660 1.00 45.68 329 ILE A C 1
ATOM 2160 O O . ILE A 1 300 ? 3.035 -36.689 61.321 1.00 45.52 329 ILE A O 1
ATOM 2165 N N . PRO A 1 301 ? 1.387 -35.516 62.362 1.00 41.10 330 PRO A N 1
ATOM 2166 C CA . PRO A 1 301 ? 0.746 -36.752 62.796 1.00 44.62 330 PRO A CA 1
ATOM 2167 C C . PRO A 1 301 ? 0.626 -37.773 61.664 1.00 51.28 330 PRO A C 1
ATOM 2168 O O . PRO A 1 301 ? 0.028 -37.471 60.649 1.00 55.25 330 PRO A O 1
ATOM 2172 N N . LYS A 1 302 ? 1.173 -38.972 61.801 1.00 57.09 331 LYS A N 1
ATOM 2173 C CA . LYS A 1 302 ? 0.824 -39.989 60.787 1.00 65.97 331 LYS A CA 1
ATOM 2174 C C . LYS A 1 302 ? -0.651 -40.344 61.091 1.00 66.23 331 LYS A C 1
ATOM 2175 O O . LYS A 1 302 ? -1.029 -40.357 62.262 1.00 66.53 331 LYS A O 1
ATOM 2181 N N . GLY A 1 303 ? -1.516 -40.551 60.095 1.00 65.91 332 GLY A N 1
ATOM 2182 C CA . GLY A 1 303 ? -1.249 -40.371 58.676 1.00 62.41 332 GLY A CA 1
ATOM 2183 C C . GLY A 1 303 ? -2.096 -39.223 58.142 1.00 60.16 332 GLY A C 1
ATOM 2184 O O . GLY A 1 303 ? -2.942 -39.413 57.265 1.00 51.86 332 GLY A O 1
ATOM 2185 N N . MET A 1 304 ? -1.865 -38.034 58.710 1.00 58.53 333 MET A N 1
ATOM 2186 C CA . MET A 1 304 ? -2.251 -36.775 58.094 1.00 49.33 333 MET A CA 1
ATOM 2187 C C . MET A 1 304 ? -1.405 -36.551 56.848 1.00 47.37 333 MET A C 1
ATOM 2188 O O . MET A 1 304 ? -0.190 -36.758 56.838 1.00 44.56 333 MET A O 1
ATOM 2193 N N . ASN A 1 305 ? -2.067 -36.074 55.808 1.00 45.87 334 ASN A N 1
ATOM 2194 C CA . ASN A 1 305 ? -1.468 -35.946 54.495 1.00 43.09 334 ASN A CA 1
ATOM 2195 C C . ASN A 1 305 ? -1.120 -34.487 54.132 1.00 39.16 334 ASN A C 1
ATOM 2196 O O . ASN A 1 305 ? -1.988 -33.652 53.831 1.00 33.98 334 ASN A O 1
ATOM 2201 N N . VAL A 1 306 ? 0.174 -34.207 54.143 1.00 36.98 335 VAL A N 1
ATOM 2202 C CA . VAL A 1 306 ? 0.650 -32.879 53.848 1.00 34.37 335 VAL A CA 1
ATOM 2203 C C . VAL A 1 306 ? 1.643 -32.973 52.712 1.00 32.39 335 VAL A C 1
ATOM 2204 O O . VAL A 1 306 ? 2.660 -33.635 52.818 1.00 28.71 335 VAL A O 1
ATOM 2208 N N . MET A 1 307 ? 1.334 -32.274 51.624 1.00 34.88 336 MET A N 1
ATOM 2209 C CA . MET A 1 307 ? 2.184 -32.262 50.453 1.00 34.81 336 MET A CA 1
ATOM 2210 C C . MET A 1 307 ? 3.026 -30.997 50.500 1.00 31.96 336 MET A C 1
ATOM 2211 O O . MET A 1 307 ? 2.497 -29.876 50.583 1.00 31.74 336 MET A O 1
ATOM 2216 N N . LEU A 1 308 ? 4.340 -31.192 50.483 1.00 29.38 337 LEU A N 1
ATOM 2217 C CA . LEU A 1 308 ? 5.323 -30.111 50.687 1.00 25.62 337 LEU A CA 1
ATOM 2218 C C . LEU A 1 308 ? 5.901 -29.705 49.370 1.00 24.02 337 LEU A C 1
ATOM 2219 O O . LEU A 1 308 ? 6.435 -30.540 48.654 1.00 24.05 337 LEU A O 1
ATOM 2224 N N . GLN A 1 309 ? 5.844 -28.415 49.075 1.00 25.27 338 GLN A N 1
ATOM 2225 C CA . GLN A 1 309 ? 6.313 -27.896 47.804 1.00 25.59 338 GLN A CA 1
ATOM 2226 C C . GLN A 1 309 ? 7.681 -27.302 47.968 1.00 25.39 338 GLN A C 1
ATOM 2227 O O . GLN A 1 309 ? 7.991 -26.718 48.991 1.00 26.06 338 GLN A O 1
ATOM 2233 N N . SER A 1 310 ? 8.507 -27.524 46.958 1.00 27.26 339 SER A N 1
ATOM 2234 C CA . SER A 1 310 ? 9.864 -27.018 46.874 1.00 26.65 339 SER A CA 1
ATOM 2235 C C . SER A 1 310 ? 9.951 -26.125 45.625 1.00 28.21 339 SER A C 1
ATOM 2236 O O . SER A 1 310 ? 9.506 -26.513 44.532 1.00 29.24 339 SER A O 1
ATOM 2239 N N . GLU A 1 311 ? 10.514 -24.940 45.776 1.00 28.78 340 GLU A N 1
ATOM 2240 C CA . GLU A 1 311 ? 10.473 -23.920 44.715 1.00 28.68 340 GLU A CA 1
ATOM 2241 C C . GLU A 1 311 ? 11.419 -24.247 43.548 1.00 26.44 340 GLU A C 1
ATOM 2242 O O . GLU A 1 311 ? 11.291 -23.699 42.474 1.00 23.84 340 GLU A O 1
ATOM 2248 N N . ASN A 1 312 ? 12.354 -25.157 43.757 1.00 24.31 341 ASN A N 1
ATOM 2249 C CA . ASN A 1 312 ? 13.139 -25.660 42.661 1.00 23.81 341 ASN A CA 1
ATOM 2250 C C . ASN A 1 312 ? 12.410 -26.644 41.721 1.00 25.21 341 ASN A C 1
ATOM 2251 O O . ASN A 1 312 ? 13.017 -27.157 40.773 1.00 26.92 341 ASN A O 1
ATOM 2256 N N . GLY A 1 313 ? 11.134 -26.931 41.960 1.00 24.15 342 GLY A N 1
ATOM 2257 C CA . GLY A 1 313 ? 10.347 -27.713 40.996 1.00 23.53 342 GLY A CA 1
ATOM 2258 C C . GLY A 1 313 ? 9.844 -29.098 41.413 1.00 23.45 342 GLY A C 1
ATOM 2259 O O . GLY A 1 313 ? 9.841 -30.039 40.581 1.00 22.43 342 GLY A O 1
ATOM 2260 N N . ILE A 1 314 ? 9.423 -29.215 42.681 1.00 21.37 343 ILE A N 1
ATOM 2261 C CA . ILE A 1 314 ? 9.011 -30.476 43.267 1.00 20.77 343 ILE A CA 1
ATOM 2262 C C . ILE A 1 314 ? 7.763 -30.249 44.107 1.00 21.68 343 ILE A C 1
ATOM 2263 O O . ILE A 1 314 ? 7.664 -29.283 44.866 1.00 21.71 343 ILE A O 1
ATOM 2268 N N . LEU A 1 315 ? 6.816 -31.161 43.963 1.00 22.28 344 LEU A N 1
ATOM 2269 C CA . LEU A 1 315 ? 5.672 -31.275 44.857 1.00 24.56 344 LEU A CA 1
ATOM 2270 C C . LEU A 1 315 ? 5.674 -32.698 45.447 1.00 24.67 344 LEU A C 1
ATOM 2271 O O . LEU A 1 315 ? 5.506 -33.680 44.709 1.00 25.97 344 LEU A O 1
ATOM 2276 N N . GLY A 1 316 ? 5.885 -32.806 46.751 1.00 23.84 345 GLY A N 1
ATOM 2277 C CA . GLY A 1 316 ? 5.985 -34.102 47.393 1.00 25.42 345 GLY A CA 1
ATOM 2278 C C . GLY A 1 316 ? 7.337 -34.406 48.001 1.00 26.20 345 GLY A C 1
ATOM 2279 O O . GLY A 1 316 ? 7.824 -35.538 47.900 1.00 24.56 345 GLY A O 1
ATOM 2280 N N . LEU A 1 317 ? 7.925 -33.408 48.654 1.00 27.55 346 LEU A N 1
ATOM 2281 C CA . LEU A 1 317 ? 9.196 -33.593 49.324 1.00 28.95 346 LEU A CA 1
ATOM 2282 C C . LEU A 1 317 ? 9.115 -34.584 50.439 1.00 30.09 346 LEU A C 1
ATOM 2283 O O . LEU A 1 317 ? 8.236 -34.499 51.291 1.00 32.31 346 LEU A O 1
ATOM 2288 N N . GLY A 1 318 ? 10.075 -35.477 50.474 1.00 33.00 347 GLY A N 1
ATOM 2289 C CA . GLY A 1 318 ? 10.176 -36.455 51.551 1.00 36.96 347 GLY A CA 1
ATOM 2290 C C . GLY A 1 318 ? 11.360 -36.172 52.467 1.00 40.23 347 GLY A C 1
ATOM 2291 O O . GLY A 1 318 ? 11.950 -35.064 52.436 1.00 39.61 347 GLY A O 1
ATOM 2292 N N . PRO A 1 319 ? 11.738 -37.183 53.275 1.00 40.84 348 PRO A N 1
ATOM 2293 C CA . PRO A 1 319 ? 12.893 -37.072 54.178 1.00 38.32 348 PRO A CA 1
ATOM 2294 C C . PRO A 1 319 ? 14.243 -37.274 53.456 1.00 36.88 348 PRO A C 1
ATOM 2295 O O . PRO A 1 319 ? 14.277 -37.687 52.296 1.00 32.61 348 PRO A O 1
ATOM 2299 N N . PHE A 1 320 ? 15.343 -36.973 54.142 1.00 36.14 349 PHE A N 1
ATOM 2300 C CA . PHE A 1 320 ? 16.654 -37.167 53.563 1.00 34.78 349 PHE A CA 1
ATOM 2301 C C . PHE A 1 320 ? 16.828 -38.635 53.194 1.00 36.12 349 PHE A C 1
ATOM 2302 O O . PHE A 1 320 ? 16.282 -39.507 53.854 1.00 37.46 349 PHE A O 1
ATOM 2310 N N . PRO A 1 321 ? 17.582 -38.912 52.119 1.00 35.92 350 PRO A N 1
ATOM 2311 C CA . PRO A 1 321 ? 17.696 -40.281 51.654 1.00 37.26 350 PRO A CA 1
ATOM 2312 C C . PRO A 1 321 ? 18.666 -41.055 52.513 1.00 38.17 350 PRO A C 1
ATOM 2313 O O . PRO A 1 321 ? 19.509 -40.458 53.184 1.00 37.32 350 PRO A O 1
ATOM 2317 N N . THR A 1 322 ? 18.561 -42.374 52.508 1.00 40.80 351 THR A N 1
ATOM 2318 C CA . THR A 1 322 ? 19.615 -43.162 53.139 1.00 43.22 351 THR A CA 1
ATOM 2319 C C . THR A 1 322 ? 20.868 -43.012 52.297 1.00 43.25 351 THR A C 1
ATOM 2320 O O . THR A 1 322 ? 20.794 -42.681 51.120 1.00 49.04 351 THR A O 1
ATOM 2324 N N . LYS A 1 323 ? 22.005 -43.268 52.922 1.00 47.40 352 LYS A N 1
ATOM 2325 C CA . LYS A 1 323 ? 23.318 -43.187 52.292 1.00 49.78 352 LYS A CA 1
ATOM 2326 C C . LYS A 1 323 ? 23.342 -43.733 50.879 1.00 47.09 352 LYS A C 1
ATOM 2327 O O . LYS A 1 323 ? 23.885 -43.095 49.973 1.00 45.31 352 LYS A O 1
ATOM 2333 N N . ASP A 1 324 ? 22.729 -44.899 50.694 1.00 45.80 353 ASP A N 1
ATOM 2334 C CA . ASP A 1 324 ? 22.699 -45.560 49.385 1.00 47.94 353 ASP A CA 1
ATOM 2335 C C . ASP A 1 324 ? 21.652 -45.007 48.398 1.00 44.71 353 ASP A C 1
ATOM 2336 O O . ASP A 1 324 ? 21.533 -45.558 47.308 1.00 36.99 353 ASP A O 1
ATOM 2341 N N . LYS A 1 325 ? 20.865 -43.981 48.762 1.00 41.16 354 LYS A N 1
ATOM 2342 C CA . LYS A 1 325 ? 19.838 -43.474 47.829 1.00 44.65 354 LYS A CA 1
ATOM 2343 C C . LYS A 1 325 ? 20.035 -42.015 47.473 1.00 41.95 354 LYS A C 1
ATOM 2344 O O . LYS A 1 325 ? 19.192 -41.425 46.817 1.00 41.40 354 LYS A O 1
ATOM 2350 N N . VAL A 1 326 ? 21.180 -41.463 47.851 1.00 35.82 355 VAL A N 1
ATOM 2351 C CA . VAL A 1 326 ? 21.512 -40.104 47.534 1.00 32.63 355 VAL A CA 1
ATOM 2352 C C . VAL A 1 326 ? 21.546 -39.898 46.026 1.00 33.42 355 VAL A C 1
ATOM 2353 O O . VAL A 1 326 ? 22.237 -40.632 45.326 1.00 34.45 355 VAL A O 1
ATOM 2357 N N . ASP A 1 327 ? 20.777 -38.904 45.535 1.00 33.78 356 ASP A N 1
ATOM 2358 C CA . ASP A 1 327 ? 20.695 -38.556 44.111 1.00 28.46 356 ASP A CA 1
ATOM 2359 C C . ASP A 1 327 ? 20.965 -37.058 43.882 1.00 25.60 356 ASP A C 1
ATOM 2360 O O . ASP A 1 327 ? 20.242 -36.194 44.334 1.00 22.45 356 ASP A O 1
ATOM 2365 N N . PRO A 1 328 ? 22.007 -36.746 43.136 1.00 24.87 357 PRO A N 1
ATOM 2366 C CA . PRO A 1 328 ? 22.310 -35.311 42.945 1.00 24.39 357 PRO A CA 1
ATOM 2367 C C . PRO A 1 328 ? 21.278 -34.538 42.154 1.00 23.79 357 PRO A C 1
ATOM 2368 O O . PRO A 1 328 ? 21.301 -33.324 42.138 1.00 23.59 357 PRO A O 1
ATOM 2372 N N . ASP A 1 329 ? 20.420 -35.258 41.445 1.00 25.32 358 ASP A N 1
ATOM 2373 C CA . ASP A 1 329 ? 19.331 -34.685 40.645 1.00 23.51 358 ASP A CA 1
ATOM 2374 C C . ASP A 1 329 ? 18.101 -34.524 41.523 1.00 22.16 358 ASP A C 1
ATOM 2375 O O . ASP A 1 329 ? 17.044 -34.217 41.035 1.00 25.52 358 ASP A O 1
ATOM 2380 N N . LEU A 1 330 ? 18.217 -34.765 42.817 1.00 23.05 359 LEU A N 1
ATOM 2381 C CA . LEU A 1 330 ? 17.080 -34.646 43.730 1.00 22.82 359 LEU A CA 1
ATOM 2382 C C . LEU A 1 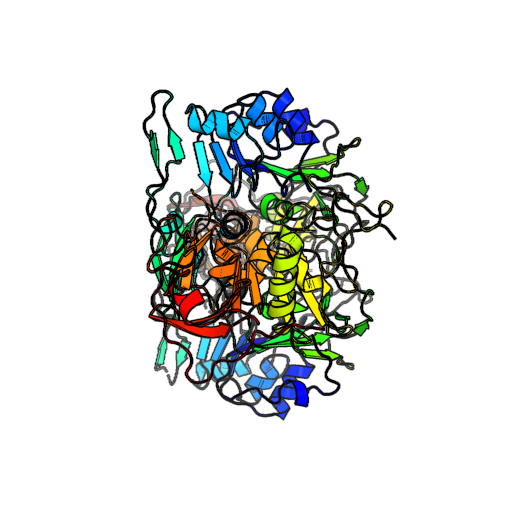330 ? 17.372 -33.925 45.059 1.00 23.02 359 LEU A C 1
ATOM 2383 O O . LEU A 1 330 ? 17.801 -34.535 46.044 1.00 24.30 359 LEU A O 1
ATOM 2388 N N . ILE A 1 331 ? 17.127 -32.626 45.075 1.00 22.27 360 ILE A N 1
ATOM 2389 C CA . ILE A 1 331 ? 17.499 -31.777 46.206 1.00 21.38 360 ILE A CA 1
ATOM 2390 C C . ILE A 1 331 ? 16.372 -30.855 46.491 1.00 19.91 360 ILE A C 1
ATOM 2391 O O . ILE A 1 331 ? 15.543 -30.631 45.630 1.00 19.15 360 ILE A O 1
ATOM 2396 N N . ASN A 1 332 ? 16.368 -30.297 47.693 1.00 19.83 361 ASN A N 1
ATOM 2397 C CA . ASN A 1 332 ? 15.417 -29.264 48.075 1.00 19.45 361 ASN A CA 1
ATOM 2398 C C . ASN A 1 332 ? 15.954 -27.844 47.757 1.00 19.84 361 ASN A C 1
ATOM 2399 O O . ASN A 1 332 ? 17.022 -27.691 47.183 1.00 19.03 361 ASN A O 1
ATOM 2404 N N . ALA A 1 333 ? 15.210 -26.809 48.134 1.00 22.03 362 ALA A N 1
ATOM 2405 C CA . ALA A 1 333 ? 15.576 -25.425 47.811 1.00 23.11 362 ALA A CA 1
ATOM 2406 C C . ALA A 1 333 ? 16.817 -24.988 48.537 1.00 24.53 362 ALA A C 1
ATOM 2407 O O . ALA A 1 333 ? 17.477 -24.039 48.105 1.00 27.40 362 ALA A O 1
ATOM 2409 N N . GLY A 1 334 ? 17.126 -25.665 49.639 1.00 25.62 363 GLY A N 1
ATOM 2410 C CA . GLY A 1 334 ? 18.330 -25.390 50.412 1.00 27.67 363 GLY A CA 1
ATOM 2411 C C . GLY A 1 334 ? 19.506 -26.219 49.909 1.00 28.69 363 GLY A C 1
ATOM 2412 O O . GLY A 1 334 ? 20.501 -26.340 50.589 1.00 29.22 363 GLY A O 1
ATOM 2413 N N . LYS A 1 335 ? 19.377 -26.797 48.720 1.00 30.22 364 LYS A N 1
ATOM 2414 C CA . LYS A 1 335 ? 20.434 -27.603 48.079 1.00 32.33 364 LYS A CA 1
ATOM 2415 C C . LYS A 1 335 ? 20.816 -28.891 48.789 1.00 32.23 364 LYS A C 1
ATOM 2416 O O . LYS A 1 335 ? 21.887 -29.433 48.521 1.00 29.79 364 LYS A O 1
ATOM 2422 N N . GLU A 1 336 ? 19.935 -29.398 49.665 1.00 33.67 365 GLU A N 1
ATOM 2423 C CA . GLU A 1 336 ? 20.207 -30.641 50.394 1.00 33.96 365 GLU A CA 1
ATOM 2424 C C . GLU A 1 336 ? 19.672 -31.834 49.616 1.00 32.74 365 GLU A C 1
ATOM 2425 O O . GLU A 1 336 ? 18.596 -31.749 49.030 1.00 30.77 365 GLU A O 1
ATOM 2431 N N . SER A 1 337 ? 20.407 -32.946 49.613 1.00 30.94 366 SER A N 1
ATOM 2432 C CA . SER A 1 337 ? 19.903 -34.174 48.974 1.00 29.38 366 SER A CA 1
ATOM 2433 C C . SER A 1 337 ? 18.672 -34.646 49.704 1.00 26.27 366 SER A C 1
ATOM 2434 O O . SER A 1 337 ? 18.644 -34.657 50.924 1.00 23.89 366 SER A O 1
ATOM 2437 N N . VAL A 1 338 ? 17.664 -35.052 48.958 1.00 25.83 367 VAL A N 1
ATOM 2438 C CA . VAL A 1 338 ? 16.355 -35.224 49.542 1.00 26.92 367 VAL A CA 1
ATOM 2439 C C . VAL A 1 338 ? 15.681 -36.445 48.920 1.00 26.20 367 VAL A C 1
ATOM 2440 O O . VAL A 1 338 ? 16.324 -37.162 48.156 1.00 27.78 367 VAL A O 1
ATOM 2444 N N . THR A 1 339 ? 14.441 -36.758 49.293 1.00 25.94 368 THR A N 1
ATOM 2445 C CA . THR A 1 339 ? 13.663 -37.792 48.552 1.00 25.75 368 THR A CA 1
ATOM 2446 C C . THR A 1 339 ? 12.302 -37.251 48.245 1.00 24.18 368 THR A C 1
ATOM 2447 O O . THR A 1 339 ? 12.007 -36.126 48.581 1.00 24.01 368 THR A O 1
ATOM 2451 N N . VAL A 1 340 ? 11.489 -38.052 47.576 1.00 25.59 369 VAL A N 1
ATOM 2452 C CA . VAL A 1 340 ? 10.077 -37.736 47.371 1.00 26.07 369 VAL A CA 1
ATOM 2453 C C . VAL A 1 340 ? 9.136 -38.877 47.778 1.00 24.75 369 VAL A C 1
ATOM 2454 O O . VAL A 1 340 ? 9.481 -40.056 47.739 1.00 23.49 369 VAL A O 1
ATOM 2458 N N . VAL A 1 341 ? 7.929 -38.489 48.153 1.00 24.31 370 VAL A N 1
ATOM 2459 C CA . VAL A 1 341 ? 6.926 -39.437 48.597 1.00 25.22 370 VAL A CA 1
ATOM 2460 C C . VAL A 1 341 ? 6.194 -40.018 47.398 1.00 27.84 370 VAL A C 1
ATOM 2461 O O . VAL A 1 341 ? 6.311 -39.502 46.281 1.00 30.13 370 VAL A O 1
ATOM 2465 N N . PRO A 1 342 ? 5.421 -41.087 47.611 1.00 29.48 371 PRO A N 1
ATOM 2466 C CA . PRO A 1 342 ? 4.560 -41.520 46.490 1.00 29.28 371 PRO A CA 1
ATOM 2467 C C . PRO A 1 342 ? 3.576 -40.420 46.028 1.00 28.58 371 PRO A C 1
ATOM 2468 O O . PRO A 1 342 ? 2.998 -39.727 46.854 1.00 29.22 371 PRO A O 1
ATOM 2472 N N . GLY A 1 343 ? 3.416 -40.265 44.715 1.00 29.03 372 GLY A N 1
ATOM 2473 C CA . GLY A 1 343 ? 2.541 -39.237 44.133 1.00 27.84 372 GLY A CA 1
ATOM 2474 C C . GLY A 1 343 ? 3.206 -37.882 43.895 1.00 26.45 372 GLY A C 1
ATOM 2475 O O . GLY A 1 343 ? 2.549 -36.901 43.615 1.00 23.00 372 GLY A O 1
ATOM 2476 N N . ALA A 1 344 ? 4.520 -37.824 44.056 1.00 26.73 373 ALA A N 1
ATOM 2477 C CA . ALA A 1 344 ? 5.283 -36.616 43.798 1.00 26.73 373 ALA A CA 1
ATOM 2478 C C . ALA A 1 344 ? 5.237 -36.272 42.341 1.00 24.72 373 ALA A C 1
ATOM 2479 O O . ALA A 1 344 ? 5.038 -37.151 41.507 1.00 26.15 373 ALA A O 1
ATOM 2481 N N . SER A 1 345 ? 5.407 -34.991 42.038 1.00 21.90 374 SER A N 1
ATOM 2482 C CA . SER A 1 345 ? 5.569 -34.550 40.658 1.00 20.39 374 SER A CA 1
ATOM 2483 C C . SER A 1 345 ? 6.704 -33.556 40.565 1.00 20.13 374 SER A C 1
ATOM 2484 O O . SER A 1 345 ? 7.040 -32.879 41.553 1.00 20.30 374 SER A O 1
ATOM 2487 N N . TYR A 1 346 ? 7.307 -33.509 39.380 1.00 19.00 375 TYR A N 1
ATOM 2488 C CA . TYR A 1 346 ? 8.418 -32.646 39.091 1.00 18.24 375 TYR A CA 1
ATOM 2489 C C . TYR A 1 346 ? 7.996 -31.688 38.035 1.00 17.26 375 TYR A C 1
ATOM 2490 O O . TYR A 1 346 ? 7.128 -32.011 37.213 1.00 14.92 375 TYR A O 1
ATOM 2499 N N . PHE A 1 347 ? 8.536 -30.470 38.086 1.00 17.95 376 PHE A N 1
ATOM 2500 C CA . PHE A 1 347 ? 8.170 -29.394 37.104 1.00 17.29 376 PHE A CA 1
ATOM 2501 C C . PHE A 1 347 ? 9.178 -28.276 37.081 1.00 17.69 376 PHE A C 1
ATOM 2502 O O . PHE A 1 347 ? 10.053 -28.217 37.926 1.00 19.55 376 PHE A O 1
ATOM 2510 N N . GLY A 1 348 ? 9.083 -27.397 36.090 1.00 18.30 377 GLY A N 1
ATOM 2511 C CA . GLY A 1 348 ? 10.069 -26.334 35.919 1.00 17.81 377 GLY A CA 1
ATOM 2512 C C . GLY A 1 348 ? 9.925 -25.232 36.943 1.00 17.60 377 GLY A C 1
ATOM 2513 O O . GLY A 1 348 ? 8.885 -25.083 37.605 1.00 15.44 377 GLY A O 1
ATOM 2514 N N . SER A 1 349 ? 10.996 -24.469 37.083 1.00 18.28 378 SER A N 1
ATOM 2515 C CA . SER A 1 349 ? 10.999 -23.291 37.967 1.00 19.66 378 SER A CA 1
ATOM 2516 C C . SER A 1 349 ? 9.908 -22.284 37.645 1.00 20.46 378 SER A C 1
ATOM 2517 O O . SER A 1 349 ? 9.317 -21.717 38.559 1.00 20.48 378 SER A O 1
ATOM 2520 N N . ASP A 1 350 ? 9.585 -22.088 36.379 1.00 21.78 379 ASP A N 1
ATOM 2521 C CA . ASP A 1 350 ? 8.454 -21.203 36.024 1.00 23.69 379 ASP A CA 1
ATOM 2522 C C . ASP A 1 350 ? 7.134 -21.730 36.575 1.00 24.31 379 ASP A C 1
ATOM 2523 O O . ASP A 1 350 ? 6.360 -20.986 37.214 1.00 23.17 379 ASP A O 1
ATOM 2528 N N . ASP A 1 351 ? 6.895 -23.030 36.376 1.00 26.75 380 ASP A N 1
ATOM 2529 C CA . ASP A 1 351 ? 5.665 -23.666 36.872 1.00 25.95 380 ASP A CA 1
ATOM 2530 C C . ASP A 1 351 ? 5.578 -23.557 38.401 1.00 23.09 380 ASP A C 1
ATOM 2531 O O . ASP A 1 351 ? 4.555 -23.256 38.943 1.00 21.83 380 ASP A O 1
ATOM 2536 N N . SER A 1 352 ? 6.684 -23.843 39.068 1.00 22.19 381 SER A N 1
ATOM 2537 C CA . SER A 1 352 ? 6.802 -23.754 40.508 1.00 22.05 381 SER A CA 1
ATOM 2538 C C . SER A 1 352 ? 6.358 -22.424 41.055 1.00 21.10 381 SER A C 1
ATOM 2539 O O . SER A 1 352 ? 5.575 -22.368 41.987 1.00 20.58 381 SER A O 1
ATOM 2542 N N . PHE A 1 353 ? 6.858 -21.328 40.484 1.00 21.80 382 PHE A N 1
ATOM 2543 C CA . PHE A 1 353 ? 6.455 -20.006 40.956 1.00 20.06 382 PHE A CA 1
ATOM 2544 C C . PHE A 1 353 ? 5.099 -19.571 40.458 1.00 20.90 382 PHE A C 1
ATOM 2545 O O . PHE A 1 353 ? 4.468 -18.710 41.065 1.00 21.56 382 PHE A O 1
ATOM 2553 N N . ALA A 1 354 ? 4.612 -20.156 39.375 1.00 21.34 383 ALA A N 1
ATOM 2554 C CA . ALA A 1 354 ? 3.228 -19.904 39.006 1.00 21.46 383 ALA A CA 1
ATOM 2555 C C . ALA A 1 354 ? 2.371 -20.456 40.143 1.00 22.10 383 ALA A C 1
ATOM 2556 O O . ALA A 1 354 ? 1.461 -19.808 40.700 1.00 22.00 383 ALA A O 1
ATOM 2558 N N . MET A 1 355 ? 2.696 -21.676 40.519 1.00 22.49 384 MET A N 1
ATOM 2559 C CA . MET A 1 355 ? 1.946 -22.344 41.550 1.00 22.19 384 MET A CA 1
ATOM 2560 C C . MET A 1 355 ? 1.817 -21.369 42.730 1.00 20.85 384 MET A C 1
ATOM 2561 O O . MET A 1 355 ? 0.728 -21.132 43.216 1.00 19.50 384 MET A O 1
ATOM 2566 N N . ILE A 1 356 ? 2.942 -20.752 43.109 1.00 20.16 385 ILE A N 1
ATOM 2567 C CA . ILE A 1 356 ? 3.040 -19.878 44.300 1.00 19.22 385 ILE A CA 1
ATOM 2568 C C . ILE A 1 356 ? 2.394 -18.506 44.077 1.00 19.26 385 ILE A C 1
ATOM 2569 O O . ILE A 1 356 ? 1.454 -18.122 44.802 1.00 18.92 385 ILE A O 1
ATOM 2574 N N . ARG A 1 357 ? 2.841 -17.806 43.041 1.00 18.44 386 ARG A N 1
ATOM 2575 C CA . ARG A 1 357 ? 2.338 -16.466 42.746 1.00 19.04 386 ARG A CA 1
ATOM 2576 C C . ARG A 1 357 ? 0.880 -16.529 42.513 1.00 19.67 386 ARG A C 1
ATOM 2577 O O . ARG A 1 357 ? 0.182 -15.604 42.857 1.00 21.22 386 ARG A O 1
ATOM 2585 N N . GLY A 1 358 ? 0.412 -17.625 41.916 1.00 22.17 387 GLY A N 1
ATOM 2586 C CA . GLY A 1 358 ? -1.022 -17.849 41.646 1.00 21.86 387 GLY A CA 1
ATOM 2587 C C . GLY A 1 358 ? -1.870 -18.172 42.881 1.00 21.76 387 GLY A C 1
ATOM 2588 O O . GLY A 1 358 ? -3.098 -18.240 42.791 1.00 19.92 387 GLY A O 1
ATOM 2589 N N . GLY A 1 359 ? -1.222 -18.362 44.030 1.00 22.07 388 GLY A N 1
ATOM 2590 C CA . GLY A 1 359 ? -1.950 -18.583 45.290 1.00 22.95 388 GLY A CA 1
ATOM 2591 C C . GLY A 1 359 ? -2.265 -20.030 45.633 1.00 22.43 388 GLY A C 1
ATOM 2592 O O . GLY A 1 359 ? -2.985 -20.275 46.557 1.00 23.41 388 GLY A O 1
ATOM 2593 N N . HIS A 1 360 ? -1.678 -20.983 44.922 1.00 22.91 389 HIS A N 1
ATOM 2594 C CA . HIS A 1 360 ? -2.104 -22.392 45.010 1.00 24.27 389 HIS A CA 1
ATOM 2595 C C . HIS A 1 360 ? -1.537 -23.166 46.194 1.00 23.67 389 HIS A C 1
ATOM 2596 O O . HIS A 1 360 ? -2.014 -24.234 46.501 1.00 21.73 389 HIS A O 1
ATOM 2603 N N . VAL A 1 361 ? -0.506 -22.613 46.817 1.00 24.83 390 VAL A N 1
ATOM 2604 C CA . VAL A 1 361 ? 0.066 -23.144 48.047 1.00 24.98 390 VAL A CA 1
ATOM 2605 C C . VAL A 1 361 ? -0.677 -22.556 49.249 1.00 25.05 390 VAL A C 1
ATOM 2606 O O . VAL A 1 361 ? -0.872 -21.348 49.301 1.00 28.58 390 VAL A O 1
ATOM 2610 N N . ASP A 1 362 ? -1.094 -23.392 50.199 1.00 23.90 391 ASP A N 1
ATOM 2611 C CA . ASP A 1 362 ? -1.996 -22.955 51.268 1.00 24.26 391 ASP A CA 1
ATOM 2612 C C . ASP A 1 362 ? -1.262 -22.104 52.301 1.00 26.44 391 ASP A C 1
ATOM 2613 O O . ASP A 1 362 ? -1.793 -21.098 52.768 1.00 25.06 391 ASP A O 1
ATOM 2618 N N . ILE A 1 363 ? -0.034 -22.513 52.639 1.00 27.62 392 ILE A N 1
ATOM 2619 C CA . ILE A 1 363 ? 0.672 -21.982 53.790 1.00 28.66 392 ILE A CA 1
ATOM 2620 C C . ILE A 1 363 ? 2.170 -21.936 53.528 1.00 26.38 392 ILE A C 1
ATOM 2621 O O . ILE A 1 363 ? 2.720 -22.771 52.843 1.00 23.15 392 ILE A O 1
ATOM 2626 N N . THR A 1 364 ? 2.818 -20.920 54.059 1.00 27.36 393 THR A N 1
ATOM 2627 C CA . THR A 1 364 ? 4.247 -20.782 53.927 1.00 27.73 393 THR A CA 1
ATOM 2628 C C . THR A 1 364 ? 4.807 -20.564 55.307 1.00 26.38 393 THR A C 1
ATOM 2629 O O . THR A 1 364 ? 4.309 -19.732 56.039 1.00 26.55 393 THR A O 1
ATOM 2633 N N . ILE A 1 365 ? 5.885 -21.270 55.631 1.00 26.17 394 ILE A N 1
ATOM 2634 C CA . ILE A 1 365 ? 6.568 -21.120 56.896 1.00 24.80 394 ILE A CA 1
ATOM 2635 C C . ILE A 1 365 ? 8.024 -20.797 56.653 1.00 24.89 394 ILE A C 1
ATOM 2636 O O . ILE A 1 365 ? 8.724 -21.558 55.967 1.00 25.79 394 ILE A O 1
ATOM 2641 N N . LEU A 1 366 ? 8.475 -19.681 57.228 1.00 24.14 395 LEU A N 1
ATOM 2642 C CA . LEU A 1 366 ? 9.844 -19.176 57.036 1.00 23.38 395 LEU A CA 1
ATOM 2643 C C . LEU A 1 366 ? 10.498 -18.597 58.280 1.00 22.25 395 LEU A C 1
ATOM 2644 O O . LEU A 1 366 ? 9.832 -18.219 59.228 1.00 22.03 395 LEU A O 1
ATOM 2649 N N . GLY A 1 367 ? 11.816 -18.482 58.236 1.00 23.07 396 GLY A N 1
ATOM 2650 C CA . GLY A 1 367 ? 12.575 -17.787 59.237 1.00 24.17 396 GLY A CA 1
ATOM 2651 C C . GLY A 1 367 ? 12.616 -16.323 58.909 1.00 27.93 396 GLY A C 1
ATOM 2652 O O . GLY A 1 367 ? 12.071 -15.872 57.861 1.00 28.82 396 GLY A O 1
ATOM 2653 N N . ALA A 1 368 ? 13.260 -15.576 59.806 1.00 31.20 397 ALA A N 1
ATOM 2654 C CA . ALA A 1 368 ? 13.498 -14.157 59.589 1.00 33.84 397 ALA A CA 1
ATOM 2655 C C . ALA A 1 368 ? 14.602 -13.600 60.499 1.00 35.37 397 ALA A C 1
ATOM 2656 O O . ALA A 1 368 ? 14.861 -14.127 61.569 1.00 31.78 397 ALA A O 1
ATOM 2658 N N . MET A 1 369 ? 15.258 -12.541 60.013 1.00 40.31 398 MET A N 1
ATOM 2659 C CA . MET A 1 369 ? 16.209 -11.759 60.796 1.00 43.57 398 MET A CA 1
ATOM 2660 C C . MET A 1 369 ? 15.410 -10.767 61.644 1.00 37.18 398 MET A C 1
ATOM 2661 O O . MET A 1 369 ? 15.603 -10.659 62.828 1.00 32.13 398 MET A O 1
ATOM 2666 N N . GLU A 1 370 ? 14.497 -10.054 61.005 1.00 35.77 399 GLU A N 1
ATOM 2667 C CA . GLU A 1 370 ? 13.584 -9.144 61.688 1.00 32.64 399 GLU A CA 1
ATOM 2668 C C . GLU A 1 370 ? 12.151 -9.244 61.131 1.00 29.00 399 GLU A C 1
ATOM 2669 O O . GLU A 1 370 ? 11.904 -9.615 59.972 1.00 27.49 399 GLU A O 1
ATOM 2675 N N . VAL A 1 371 ? 11.229 -8.801 61.956 1.00 27.46 400 VAL A N 1
ATOM 2676 C CA . VAL A 1 371 ? 9.810 -8.837 61.685 1.00 26.61 400 VAL A CA 1
ATOM 2677 C C . VAL A 1 371 ? 9.206 -7.548 62.274 1.00 26.39 400 VAL A C 1
ATOM 2678 O O . VAL A 1 371 ? 9.697 -7.055 63.268 1.00 25.89 400 VAL A O 1
ATOM 2682 N N . SER A 1 372 ? 8.159 -6.984 61.690 1.00 27.67 401 SER A N 1
ATOM 2683 C CA . SER A 1 372 ? 7.589 -5.744 62.275 1.00 30.38 401 SER A CA 1
ATOM 2684 C C . SER A 1 372 ? 6.168 -5.914 62.819 1.00 29.94 401 SER A C 1
ATOM 2685 O O . SER A 1 372 ? 5.507 -6.916 62.581 1.00 27.93 401 SER A O 1
ATOM 2688 N N . ALA A 1 373 ? 5.717 -4.897 63.535 1.00 31.34 402 ALA A N 1
ATOM 2689 C CA . ALA A 1 373 ? 4.424 -4.939 64.213 1.00 33.12 402 ALA A CA 1
ATOM 2690 C C . ALA A 1 373 ? 3.286 -5.049 63.233 1.00 34.87 402 ALA A C 1
ATOM 2691 O O . ALA A 1 373 ? 2.216 -5.611 63.564 1.00 39.48 402 ALA A O 1
ATOM 2693 N N . THR A 1 374 ? 3.496 -4.508 62.034 1.00 33.85 403 THR A N 1
ATOM 2694 C CA . THR A 1 374 ? 2.432 -4.439 61.047 1.00 33.21 403 THR A CA 1
ATOM 2695 C C . THR A 1 374 ? 2.492 -5.598 60.058 1.00 32.53 403 THR A C 1
ATOM 2696 O O . THR A 1 374 ? 1.658 -5.680 59.134 1.00 34.49 403 THR A O 1
ATOM 2700 N N . GLY A 1 375 ? 3.460 -6.499 60.253 1.00 28.47 404 GLY A N 1
ATOM 2701 C CA . GLY A 1 375 ? 3.593 -7.694 59.419 1.00 26.13 404 GLY A CA 1
ATOM 2702 C C . GLY A 1 375 ? 4.713 -7.654 58.415 1.00 23.21 404 GLY A C 1
ATOM 2703 O O . GLY A 1 375 ? 4.860 -8.552 57.625 1.00 20.82 404 GLY A O 1
ATOM 2704 N N . ASP A 1 376 ? 5.522 -6.619 58.459 1.00 25.75 405 ASP A N 1
ATOM 2705 C CA . ASP A 1 376 ? 6.655 -6.511 57.544 1.00 29.54 405 ASP A CA 1
ATOM 2706 C C . ASP A 1 376 ? 7.666 -7.639 57.827 1.00 27.97 405 ASP A C 1
ATOM 2707 O O . ASP A 1 376 ? 7.729 -8.140 58.941 1.00 27.70 405 ASP A O 1
ATOM 2712 N N . LEU A 1 377 ? 8.406 -8.053 56.804 1.00 26.75 406 LEU A N 1
ATOM 2713 C CA . LEU A 1 377 ? 9.430 -9.105 56.912 1.00 28.06 406 LEU A CA 1
ATOM 2714 C C . LEU A 1 377 ? 10.713 -8.641 56.258 1.00 29.02 406 LEU A C 1
ATOM 2715 O O . LEU A 1 377 ? 10.673 -8.090 55.152 1.00 29.06 406 LEU A O 1
ATOM 2720 N N . ALA A 1 378 ? 11.837 -8.832 56.952 1.00 32.67 407 ALA A N 1
ATOM 2721 C CA . ALA A 1 378 ? 13.166 -8.530 56.389 1.00 37.82 407 ALA A CA 1
ATOM 2722 C C . ALA A 1 378 ? 14.157 -9.702 56.478 1.00 41.01 407 ALA A C 1
ATOM 2723 O O . ALA A 1 378 ? 14.250 -10.355 57.514 1.00 41.48 407 ALA A O 1
ATOM 2725 N N . ASN A 1 379 ? 14.814 -9.982 55.353 1.00 46.77 408 ASN A N 1
ATOM 2726 C CA . ASN A 1 379 ? 16.089 -10.698 55.265 1.00 55.23 408 ASN A CA 1
ATOM 2727 C C . ASN A 1 379 ? 17.054 -9.780 54.417 1.00 62.86 408 ASN A C 1
ATOM 2728 O O . ASN A 1 379 ? 16.855 -8.535 54.385 1.00 55.83 408 ASN A O 1
ATOM 2733 N N . TRP A 1 380 ? 18.052 -10.380 53.736 1.00 66.51 409 TRP A N 1
ATOM 2734 C CA . TRP A 1 380 ? 19.147 -9.652 53.037 1.00 65.01 409 TRP A CA 1
ATOM 2735 C C . TRP A 1 380 ? 20.120 -9.076 54.097 1.00 68.84 409 TRP A C 1
ATOM 2736 O O . TRP A 1 380 ? 20.588 -9.832 54.955 1.00 71.75 409 TRP A O 1
ATOM 2738 N N . MET A 1 381 ? 20.454 -7.780 54.052 1.00 67.84 410 MET A N 1
ATOM 2739 C CA . MET A 1 381 ? 21.335 -7.176 55.097 1.00 68.05 410 MET A CA 1
ATOM 2740 C C . MET A 1 381 ? 21.381 -5.633 55.022 1.00 62.81 410 MET A C 1
ATOM 2741 O O . MET A 1 381 ? 22.431 -5.002 54.834 1.00 53.29 410 MET A O 1
ATOM 2743 N N . VAL A 1 387 ? 17.064 -11.417 44.157 1.00 79.17 416 VAL A N 1
ATOM 2744 C CA . VAL A 1 387 ? 16.837 -10.457 45.227 1.00 77.23 416 VAL A CA 1
ATOM 2745 C C . VAL A 1 387 ? 15.595 -10.819 45.991 1.00 86.57 416 VAL A C 1
ATOM 2746 O O . VAL A 1 387 ? 14.601 -10.113 45.835 1.00 97.35 416 VAL A O 1
ATOM 2748 N N . LYS A 1 388 ? 15.593 -11.894 46.794 1.00 87.62 417 LYS A N 1
ATOM 2749 C CA . LYS A 1 388 ? 16.670 -12.894 46.914 1.00 82.58 417 LYS A CA 1
ATOM 2750 C C . LYS A 1 388 ? 16.091 -14.224 47.400 1.00 82.80 417 LYS A C 1
ATOM 2751 O O . LYS A 1 388 ? 15.243 -14.259 48.299 1.00 75.76 417 LYS A O 1
ATOM 2757 N N . MET A 1 390 ? 17.678 -18.632 51.621 1.00 61.08 419 MET A N 1
ATOM 2758 C CA . MET A 1 390 ? 17.334 -17.457 50.812 1.00 66.21 419 MET A CA 1
ATOM 2759 C C . MET A 1 390 ? 15.954 -17.571 50.124 1.00 67.40 419 MET A C 1
ATOM 2760 O O . MET A 1 390 ? 15.087 -16.689 50.288 1.00 60.34 419 MET A O 1
ATOM 2762 N N . GLY A 1 391 ? 15.760 -18.660 49.365 1.00 63.48 420 GLY A N 1
ATOM 2763 C CA . GLY A 1 391 ? 14.648 -18.774 48.405 1.00 59.00 420 GLY A CA 1
ATOM 2764 C C . GLY A 1 391 ? 14.600 -17.588 47.428 1.00 55.24 420 GLY A C 1
ATOM 2765 O O . GLY A 1 391 ? 15.656 -17.076 47.021 1.00 61.73 420 GLY A O 1
ATOM 2766 N N . GLY A 1 392 ? 13.416 -17.138 47.006 1.00 48.33 421 GLY A N 1
ATOM 2767 C CA . GLY A 1 392 ? 12.107 -17.762 47.251 1.00 42.55 421 GLY A CA 1
ATOM 2768 C C . GLY A 1 392 ? 11.219 -16.923 48.164 1.00 38.55 421 GLY A C 1
ATOM 2769 O O . GLY A 1 392 ? 10.022 -16.747 47.909 1.00 35.44 421 GLY A O 1
ATOM 2770 N N . ALA A 1 393 ? 11.833 -16.364 49.202 1.00 36.73 422 ALA A N 1
ATOM 2771 C CA . ALA A 1 393 ? 11.105 -15.632 50.231 1.00 33.04 422 ALA A CA 1
ATOM 2772 C C . ALA A 1 393 ? 10.188 -14.530 49.686 1.00 29.56 422 ALA A C 1
ATOM 2773 O O . ALA A 1 393 ? 9.034 -14.494 50.095 1.00 27.55 422 ALA A O 1
ATOM 2775 N N . MET A 1 394 ? 10.665 -13.645 48.791 1.00 27.81 423 MET A N 1
ATOM 2776 C CA . MET A 1 394 ? 9.815 -12.530 48.323 1.00 26.22 423 MET A CA 1
ATOM 2777 C C . MET A 1 394 ? 8.589 -13.019 47.625 1.00 26.20 423 MET A C 1
ATOM 2778 O O . MET A 1 394 ? 7.488 -12.469 47.797 1.00 25.11 423 MET A O 1
ATOM 2783 N N . ASP A 1 395 ? 8.788 -14.038 46.800 1.00 27.76 424 ASP A N 1
ATOM 2784 C CA . ASP A 1 395 ? 7.686 -14.605 46.041 1.00 32.12 424 ASP A CA 1
ATOM 2785 C C . ASP A 1 395 ? 6.679 -15.296 46.939 1.00 29.11 424 ASP A C 1
ATOM 2786 O O . ASP A 1 395 ? 5.466 -15.132 46.751 1.00 26.81 424 ASP A O 1
ATOM 2791 N N . LEU A 1 396 ? 7.194 -16.030 47.914 1.00 26.06 425 LEU A N 1
ATOM 2792 C CA . LEU A 1 396 ? 6.348 -16.768 48.796 1.00 26.49 425 LEU A CA 1
ATOM 2793 C C . LEU A 1 396 ? 5.448 -15.839 49.596 1.00 26.57 425 LEU A C 1
ATOM 2794 O O . LEU A 1 396 ? 4.227 -16.030 49.660 1.00 23.28 425 LEU A O 1
ATOM 2799 N N . VAL A 1 397 ? 6.034 -14.807 50.177 1.00 26.83 426 VAL A N 1
ATOM 2800 C CA . VAL A 1 397 ? 5.246 -13.928 51.048 1.00 27.24 426 VAL A CA 1
ATOM 2801 C C . VAL A 1 397 ? 4.399 -12.942 50.255 1.00 27.21 426 VAL A C 1
ATOM 2802 O O . VAL A 1 397 ? 3.449 -12.413 50.769 1.00 32.02 426 VAL A O 1
ATOM 2806 N N . ALA A 1 398 ? 4.700 -12.723 48.987 1.00 29.67 427 ALA A N 1
ATOM 2807 C CA . ALA A 1 398 ? 3.854 -11.862 48.123 1.00 26.13 427 ALA A CA 1
ATOM 2808 C C . ALA A 1 398 ? 2.630 -12.571 47.578 1.00 24.65 427 ALA A C 1
ATOM 2809 O O . ALA A 1 398 ? 1.780 -11.945 46.999 1.00 28.60 427 ALA A O 1
ATOM 2811 N N . ALA A 1 399 ? 2.544 -13.874 47.758 1.00 23.70 428 ALA A N 1
ATOM 2812 C CA . ALA A 1 399 ? 1.506 -14.693 47.137 1.00 23.83 428 ALA A CA 1
ATOM 2813 C C . ALA A 1 399 ? 0.133 -14.425 47.756 1.00 23.61 428 ALA A C 1
ATOM 2814 O O . ALA A 1 399 ? 0.034 -14.277 48.950 1.00 22.30 428 ALA A O 1
ATOM 2816 N N . PRO A 1 400 ? -0.931 -14.361 46.927 1.00 24.29 429 PRO A N 1
ATOM 2817 C CA . PRO A 1 400 ? -2.263 -14.068 47.455 1.00 23.16 429 PRO A CA 1
ATOM 2818 C C . PRO A 1 400 ? -2.895 -15.277 48.147 1.00 24.96 429 PRO A C 1
ATOM 2819 O O . PRO A 1 400 ? -2.638 -16.397 47.743 1.00 29.00 429 PRO A O 1
ATOM 2823 N N . GLY A 1 401 ? -3.712 -15.035 49.169 1.00 25.03 430 GLY A N 1
ATOM 2824 C CA . GLY A 1 401 ? -4.477 -16.069 49.835 1.00 26.10 430 GLY A CA 1
ATOM 2825 C C . GLY A 1 401 ? -3.576 -17.180 50.306 1.00 29.01 430 GLY A C 1
ATOM 2826 O O . GLY A 1 401 ? -3.866 -18.365 50.132 1.00 35.50 430 GLY A O 1
ATOM 2827 N N . THR A 1 402 ? -2.451 -16.799 50.879 1.00 27.62 431 THR A N 1
ATOM 2828 C CA . THR A 1 402 ? -1.477 -17.761 51.298 1.00 26.40 431 THR A CA 1
ATOM 2829 C C . THR A 1 402 ? -1.090 -17.406 52.734 1.00 24.90 431 THR A C 1
ATOM 2830 O O . THR A 1 402 ? -0.696 -16.293 52.994 1.00 22.09 431 THR A O 1
ATOM 2834 N N . LYS A 1 403 ? -1.203 -18.352 53.672 1.00 24.75 432 LYS A N 1
ATOM 2835 C CA . LYS A 1 403 ? -0.906 -18.043 55.050 1.00 24.20 432 LYS A CA 1
ATOM 2836 C C . LYS A 1 403 ? 0.579 -18.037 55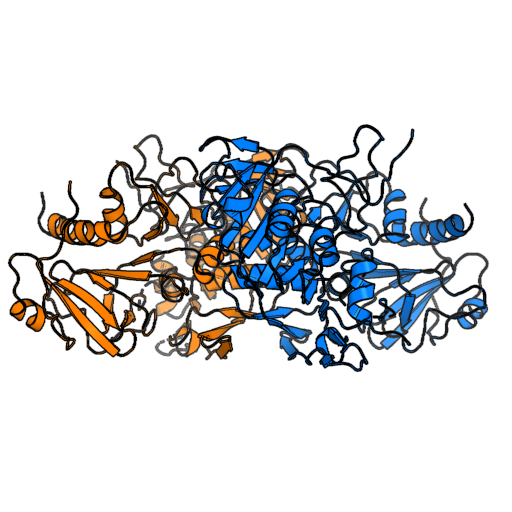.291 1.00 20.99 432 LYS A C 1
ATOM 2837 O O . LYS A 1 403 ? 1.254 -18.979 54.948 1.00 20.25 432 LYS A O 1
ATOM 2843 N N . VAL A 1 404 ? 1.074 -16.938 55.841 1.00 19.40 433 VAL A N 1
ATOM 2844 C CA . VAL A 1 404 ? 2.499 -16.728 56.024 1.00 18.93 433 VAL A CA 1
ATOM 2845 C C . VAL A 1 404 ? 2.776 -16.783 57.480 1.00 18.08 433 VAL A C 1
ATOM 2846 O O . VAL A 1 404 ? 2.306 -15.933 58.232 1.00 17.35 433 VAL A O 1
ATOM 2850 N N . ILE A 1 405 ? 3.564 -17.777 57.868 1.00 18.70 434 ILE A N 1
ATOM 2851 C CA . ILE A 1 405 ? 3.956 -17.974 59.251 1.00 20.34 434 ILE A CA 1
ATOM 2852 C C . ILE A 1 405 ? 5.447 -17.821 59.394 1.00 20.50 434 ILE A C 1
ATOM 2853 O O . ILE A 1 405 ? 6.197 -18.503 58.715 1.00 18.99 434 ILE A O 1
ATOM 2858 N N . ILE A 1 406 ? 5.880 -16.942 60.297 1.00 21.57 435 ILE A N 1
ATOM 2859 C CA . ILE A 1 406 ? 7.306 -16.788 60.540 1.00 23.04 435 ILE A CA 1
ATOM 2860 C C . ILE A 1 406 ? 7.728 -17.563 61.766 1.00 22.39 435 ILE A C 1
ATOM 2861 O O . ILE A 1 406 ? 7.105 -17.440 62.813 1.00 23.20 435 ILE A O 1
ATOM 2866 N N . THR A 1 407 ? 8.801 -18.335 61.660 1.00 22.11 436 THR A N 1
ATOM 2867 C CA . THR A 1 407 ? 9.321 -19.052 62.827 1.00 23.11 436 THR A CA 1
ATOM 2868 C C . THR A 1 407 ? 10.665 -18.488 63.181 1.00 24.02 436 THR A C 1
ATOM 2869 O O . THR A 1 407 ? 11.555 -18.613 62.378 1.00 25.75 436 THR A O 1
ATOM 2873 N N . MET A 1 408 ? 10.844 -17.886 64.357 1.00 26.25 437 MET A N 1
ATOM 2874 C CA . MET A 1 408 ? 12.159 -17.348 64.725 1.00 29.41 437 MET A CA 1
ATOM 2875 C C . MET A 1 408 ? 12.477 -17.311 66.207 1.00 31.97 437 MET A C 1
ATOM 2876 O O . MET A 1 408 ? 11.599 -17.331 67.018 1.00 32.65 437 MET A O 1
ATOM 2881 N N . GLU A 1 409 ? 13.756 -17.286 66.551 1.00 38.40 438 GLU A N 1
ATOM 2882 C CA . GLU A 1 409 ? 14.169 -17.021 67.905 1.00 42.09 438 GLU A CA 1
ATOM 2883 C C . GLU A 1 409 ? 13.710 -15.603 68.211 1.00 40.12 438 GLU A C 1
ATOM 2884 O O . GLU A 1 409 ? 13.824 -14.707 67.388 1.00 38.51 438 GLU A O 1
ATOM 2890 N N . HIS A 1 410 ? 13.156 -15.419 69.396 1.00 37.51 439 HIS A N 1
ATOM 2891 C CA . HIS A 1 410 ? 12.477 -14.189 69.764 1.00 35.67 439 HIS A CA 1
ATOM 2892 C C . HIS A 1 410 ? 13.418 -12.998 69.838 1.00 38.57 439 HIS A C 1
ATOM 2893 O O . HIS A 1 410 ? 13.092 -11.893 69.435 1.00 34.39 439 HIS A O 1
ATOM 2900 N N . ASN A 1 411 ? 14.604 -13.226 70.382 1.00 45.23 440 ASN A N 1
ATOM 2901 C CA . ASN A 1 411 ? 15.606 -12.164 70.448 1.00 47.18 440 ASN A CA 1
ATOM 2902 C C . ASN A 1 411 ? 16.960 -12.769 70.498 1.00 51.69 440 ASN A C 1
ATOM 2903 O O . ASN A 1 411 ? 17.119 -14.014 70.516 1.00 49.09 440 ASN A O 1
ATOM 2908 N N . ALA A 1 412 ? 17.926 -11.861 70.442 1.00 60.42 441 ALA A N 1
ATOM 2909 C CA . ALA A 1 412 ? 19.313 -12.198 70.721 1.00 70.24 441 ALA A CA 1
ATOM 2910 C C . ALA A 1 412 ? 19.534 -12.226 72.232 1.00 70.98 441 ALA A C 1
ATOM 2911 O O . ALA A 1 412 ? 18.870 -11.498 72.976 1.00 72.64 441 ALA A O 1
ATOM 2913 N N . ARG A 1 413 ? 20.475 -13.065 72.660 1.00 70.40 442 ARG A N 1
ATOM 2914 C CA . ARG A 1 413 ? 20.803 -13.298 74.084 1.00 67.76 442 ARG A CA 1
ATOM 2915 C C . ARG A 1 413 ? 20.956 -12.020 74.911 1.00 64.83 442 ARG A C 1
ATOM 2916 O O . ARG A 1 413 ? 20.514 -11.958 76.053 1.00 64.37 442 ARG A O 1
ATOM 2924 N N . ASP A 1 414 ? 21.536 -10.985 74.315 1.00 65.23 443 ASP A N 1
ATOM 2925 C CA . ASP A 1 414 ? 21.701 -9.692 74.986 1.00 64.45 443 ASP A CA 1
ATOM 2926 C C . ASP A 1 414 ? 20.371 -8.946 75.118 1.00 63.80 443 ASP A C 1
ATOM 2927 O O . ASP A 1 414 ? 20.347 -7.773 75.512 1.00 59.87 443 ASP A O 1
ATOM 2932 N N . GLY A 1 415 ? 19.272 -9.608 74.758 1.00 59.32 444 GLY A N 1
ATOM 2933 C CA . GLY A 1 415 ? 17.948 -8.995 74.872 1.00 54.05 444 GLY A CA 1
ATOM 2934 C C . GLY A 1 415 ? 17.730 -8.057 73.699 1.00 50.58 444 GLY A C 1
ATOM 2935 O O . GLY A 1 415 ? 17.004 -7.079 73.830 1.00 53.40 444 GLY A O 1
ATOM 2936 N N . SER A 1 416 ? 18.391 -8.311 72.569 1.00 43.19 445 SER A N 1
ATOM 2937 C CA . SER A 1 416 ? 18.150 -7.493 71.392 1.00 41.29 445 SER A CA 1
ATOM 2938 C C . SER A 1 416 ? 16.907 -7.982 70.698 1.00 42.66 445 SER A C 1
ATOM 2939 O O . SER A 1 416 ? 16.914 -9.073 70.136 1.00 45.79 445 SER A O 1
ATOM 2942 N N . PRO A 1 417 ? 15.847 -7.168 70.707 1.00 43.70 446 PRO A N 1
ATOM 2943 C CA . PRO A 1 417 ? 14.613 -7.603 70.052 1.00 42.58 446 PRO A CA 1
ATOM 2944 C C . PRO A 1 417 ? 14.773 -7.854 68.537 1.00 39.50 446 PRO A C 1
ATOM 2945 O O . PRO A 1 417 ? 15.522 -7.162 67.874 1.00 39.44 446 PRO A O 1
ATOM 2949 N N . LYS A 1 418 ? 14.064 -8.846 68.015 1.00 37.80 447 LYS A N 1
ATOM 2950 C CA . LYS A 1 418 ? 13.969 -9.101 66.577 1.00 35.53 447 LYS A CA 1
ATOM 2951 C C . LYS A 1 418 ? 12.562 -8.793 66.040 1.00 34.14 447 LYS A C 1
ATOM 2952 O O . LYS A 1 418 ? 12.305 -8.757 64.834 1.00 30.00 447 LYS A O 1
ATOM 2958 N N . ILE A 1 419 ? 11.651 -8.575 66.973 1.00 33.37 448 ILE A N 1
ATOM 2959 C CA . ILE A 1 419 ? 10.312 -8.177 66.676 1.00 34.39 448 ILE A CA 1
ATOM 2960 C C . ILE A 1 419 ? 10.205 -6.692 66.978 1.00 36.67 448 ILE A C 1
ATOM 2961 O O . ILE A 1 419 ? 10.066 -6.289 68.135 1.00 39.94 448 ILE A O 1
ATOM 2966 N N . LEU A 1 420 ? 10.237 -5.882 65.925 1.00 37.91 449 LEU A N 1
ATOM 2967 C CA . LEU A 1 420 ? 10.314 -4.449 66.075 1.00 37.45 449 LEU A CA 1
ATOM 2968 C C . LEU A 1 420 ? 9.030 -3.698 65.742 1.00 40.01 449 LEU A C 1
ATOM 2969 O O . LEU A 1 420 ? 8.052 -4.288 65.280 1.00 41.40 449 LEU A O 1
ATOM 2974 N N . ASP A 1 421 ? 9.040 -2.388 66.001 1.00 43.83 450 ASP A N 1
ATOM 2975 C CA . ASP A 1 421 ? 7.969 -1.489 65.552 1.00 47.47 450 ASP A CA 1
ATOM 2976 C C . ASP A 1 421 ? 8.131 -1.294 64.042 1.00 47.98 450 ASP A C 1
ATOM 2977 O O . ASP A 1 421 ? 7.164 -1.495 63.296 1.00 53.41 450 ASP A O 1
ATOM 2982 N N . THR A 1 422 ? 9.335 -0.914 63.606 1.00 42.41 451 THR A N 1
ATOM 2983 C CA . THR A 1 422 ? 9.676 -0.940 62.185 1.00 47.53 451 THR A CA 1
ATOM 2984 C C . THR A 1 422 ? 10.978 -1.690 62.008 1.00 45.73 451 THR A C 1
ATOM 2985 O O . THR A 1 422 ? 11.821 -1.677 62.887 1.00 48.48 451 THR A O 1
ATOM 2989 N N . CYS A 1 423 ? 11.136 -2.352 60.875 1.00 44.07 452 CYS A N 1
ATOM 2990 C CA . CYS A 1 423 ? 12.361 -3.068 60.605 1.00 45.16 452 CYS A CA 1
ATOM 2991 C C . CYS A 1 423 ? 13.488 -2.052 60.321 1.00 47.98 452 CYS A C 1
ATOM 2992 O O . CYS A 1 423 ? 13.228 -0.956 59.808 1.00 41.50 452 CYS A O 1
ATOM 2995 N N . SER A 1 424 ? 14.724 -2.409 60.691 1.00 49.44 453 SER A N 1
ATOM 2996 C CA . SER A 1 424 ? 15.912 -1.608 60.363 1.00 49.10 453 SER A CA 1
ATOM 2997 C C . SER A 1 424 ? 16.446 -2.026 58.997 1.00 48.00 453 SER A C 1
ATOM 2998 O O . SER A 1 424 ? 16.984 -1.216 58.235 1.00 45.71 453 SER A O 1
ATOM 3001 N N . LEU A 1 425 ? 16.268 -3.307 58.687 1.00 49.30 454 LEU A N 1
ATOM 3002 C CA . LEU A 1 425 ? 16.763 -3.891 57.432 1.00 46.54 454 LEU A CA 1
ATOM 3003 C C . LEU A 1 425 ? 15.809 -3.711 56.245 1.00 40.46 454 LEU A C 1
ATOM 3004 O O . LEU A 1 425 ? 14.622 -3.485 56.428 1.00 39.70 454 LEU A O 1
ATOM 3009 N N . PRO A 1 426 ? 16.350 -3.788 55.020 1.00 39.75 455 PRO A N 1
ATOM 3010 C CA . PRO A 1 426 ? 15.595 -3.946 53.787 1.00 39.52 455 PRO A CA 1
ATOM 3011 C C . PRO A 1 426 ? 14.537 -5.042 53.872 1.00 39.36 455 PRO A C 1
ATOM 3012 O O . PRO A 1 426 ? 14.798 -6.136 54.385 1.00 39.87 455 PRO A O 1
ATOM 3016 N N . LEU A 1 427 ? 13.360 -4.747 53.344 1.00 37.67 456 LEU A N 1
ATOM 3017 C CA . LEU A 1 427 ? 12.233 -5.650 53.456 1.00 36.54 456 LEU A CA 1
ATOM 3018 C C . LEU A 1 427 ? 12.275 -6.738 52.422 1.00 33.86 456 LEU A C 1
ATOM 3019 O O . LEU A 1 427 ? 12.750 -6.530 51.312 1.00 36.11 456 LEU A O 1
ATOM 3024 N N . THR A 1 428 ? 11.770 -7.898 52.813 1.00 29.80 457 THR A N 1
ATOM 3025 C CA . THR A 1 428 ? 11.436 -8.971 51.895 1.00 27.34 457 THR A CA 1
ATOM 3026 C C . THR A 1 428 ? 9.971 -8.817 51.427 1.00 29.03 457 THR A C 1
ATOM 3027 O O . THR A 1 428 ? 9.640 -9.086 50.263 1.00 27.08 457 THR A O 1
ATOM 3031 N N . GLY A 1 429 ? 9.099 -8.384 52.351 1.00 30.13 458 GLY A N 1
ATOM 3032 C CA . GLY A 1 429 ? 7.709 -8.000 52.043 1.00 30.83 458 GLY A CA 1
ATOM 3033 C C . GLY A 1 429 ? 7.136 -7.025 53.082 1.00 32.04 458 GLY A C 1
ATOM 3034 O O . GLY A 1 429 ? 7.632 -6.938 54.213 1.00 29.30 458 GLY A O 1
ATOM 3035 N N . LYS A 1 430 ? 6.099 -6.282 52.685 1.00 33.36 459 LYS A N 1
ATOM 3036 C CA . LYS A 1 430 ? 5.422 -5.339 53.562 1.00 33.27 459 LYS A CA 1
ATOM 3037 C C . LYS A 1 430 ? 4.018 -5.826 53.914 1.00 30.33 459 LYS A C 1
ATOM 3038 O O . LYS A 1 430 ? 3.217 -6.101 53.047 1.00 30.13 459 LYS A O 1
ATOM 3044 N N . GLY A 1 431 ? 3.704 -5.881 55.197 1.00 27.78 460 GLY A N 1
ATOM 3045 C CA . GLY A 1 431 ? 2.349 -6.193 55.618 1.00 27.41 460 GLY A CA 1
ATOM 3046 C C . GLY A 1 431 ? 1.952 -7.542 55.091 1.00 25.93 460 GLY A C 1
ATOM 3047 O O . GLY A 1 431 ? 0.922 -7.702 54.459 1.00 26.64 460 GLY A O 1
ATOM 3048 N N . VAL A 1 432 ? 2.774 -8.518 55.421 1.00 25.57 461 VAL A N 1
ATOM 3049 C CA . VAL A 1 432 ? 2.836 -9.750 54.662 1.00 26.58 461 VAL A CA 1
ATOM 3050 C C . VAL A 1 432 ? 2.634 -10.971 55.563 1.00 26.39 461 VAL A C 1
ATOM 3051 O O . VAL A 1 432 ? 2.071 -11.953 55.140 1.00 26.56 461 VAL A O 1
ATOM 3055 N N . ILE A 1 433 ? 3.063 -10.877 56.822 1.00 27.42 462 ILE A N 1
ATOM 3056 C CA . ILE A 1 433 ? 3.038 -11.997 57.743 1.00 28.94 462 ILE A CA 1
ATOM 3057 C C . ILE A 1 433 ? 1.682 -12.125 58.426 1.00 30.78 462 ILE A C 1
ATOM 3058 O O . ILE A 1 433 ? 1.040 -11.131 58.698 1.00 35.00 462 ILE A O 1
ATOM 3063 N N . ASP A 1 434 ? 1.282 -13.351 58.730 1.00 32.16 463 ASP A N 1
ATOM 3064 C CA . ASP A 1 434 ? 0.018 -13.640 59.401 1.00 33.18 463 ASP A CA 1
ATOM 3065 C C . ASP A 1 434 ? 0.142 -14.064 60.861 1.00 31.91 463 ASP A C 1
ATOM 3066 O O . ASP A 1 434 ? -0.764 -13.803 61.653 1.00 32.81 463 ASP A O 1
ATOM 3071 N N . MET A 1 435 ? 1.248 -14.741 61.183 1.00 33.00 464 MET A N 1
ATOM 3072 C CA . MET A 1 435 ? 1.504 -15.369 62.485 1.00 30.58 464 MET A CA 1
ATOM 3073 C C . MET A 1 435 ? 3.006 -15.391 62.742 1.00 27.82 464 MET A C 1
ATOM 3074 O O . MET A 1 435 ? 3.803 -15.615 61.841 1.00 26.24 464 MET A O 1
ATOM 3079 N N . ILE A 1 436 ? 3.395 -15.123 63.976 1.00 27.72 465 ILE A N 1
ATOM 3080 C CA . ILE A 1 436 ? 4.803 -15.162 64.379 1.00 26.77 465 ILE A CA 1
ATOM 3081 C C . ILE A 1 436 ? 4.929 -16.104 65.548 1.00 24.10 465 ILE A C 1
ATOM 3082 O O . ILE A 1 436 ? 4.221 -15.984 66.516 1.00 21.89 465 ILE A O 1
ATOM 3087 N N . ILE A 1 437 ? 5.806 -17.070 65.436 1.00 25.05 466 ILE A N 1
ATOM 3088 C CA . ILE A 1 437 ? 5.983 -18.072 66.484 1.00 26.92 466 ILE A CA 1
ATOM 3089 C C . ILE A 1 437 ? 7.420 -18.058 66.923 1.00 26.67 466 ILE A C 1
ATOM 3090 O O . ILE A 1 437 ? 8.295 -18.385 66.134 1.00 26.02 466 ILE A O 1
ATOM 3095 N N . SER A 1 438 ? 7.659 -17.619 68.155 1.00 29.15 467 SER A N 1
ATOM 3096 C CA . SER A 1 438 ? 8.983 -17.673 68.746 1.00 31.27 467 SER A CA 1
ATOM 3097 C C . SER A 1 438 ? 9.033 -18.847 69.728 1.00 32.83 467 SER A C 1
ATOM 3098 O O . SER A 1 438 ? 8.102 -19.638 69.777 1.00 35.17 467 SER A O 1
ATOM 3101 N N . GLU A 1 439 ? 10.134 -18.963 70.474 1.00 34.56 468 GLU A N 1
ATOM 3102 C CA . GLU A 1 439 ? 10.232 -19.945 71.553 1.00 34.73 468 GLU A CA 1
ATOM 3103 C C . GLU A 1 439 ? 9.501 -19.481 72.793 1.00 33.80 468 GLU A C 1
ATOM 3104 O O . GLU A 1 439 ? 9.247 -20.305 73.661 1.00 32.15 468 GLU A O 1
ATOM 3110 N N . LYS A 1 440 ? 9.184 -18.177 72.867 1.00 33.93 469 LYS A N 1
ATOM 3111 C CA . LYS A 1 440 ? 8.509 -17.573 74.017 1.00 34.22 469 LYS A CA 1
ATOM 3112 C C . LYS A 1 440 ? 7.020 -17.299 73.841 1.00 32.62 469 LYS A C 1
ATOM 3113 O O . LYS A 1 440 ? 6.270 -17.318 74.806 1.00 30.52 469 LYS A O 1
ATOM 3119 N N . ALA A 1 441 ? 6.585 -17.051 72.614 1.00 33.53 470 ALA A N 1
ATOM 3120 C CA . ALA A 1 441 ? 5.292 -16.374 72.384 1.00 31.33 470 ALA A CA 1
ATOM 3121 C C . ALA A 1 441 ? 4.735 -16.660 71.000 1.00 31.02 470 ALA A C 1
ATOM 3122 O O . ALA A 1 441 ? 5.474 -17.029 70.089 1.00 32.85 470 ALA A O 1
ATOM 3124 N N . VAL A 1 442 ? 3.430 -16.500 70.850 1.00 31.19 471 VAL A N 1
ATOM 3125 C CA . VAL A 1 442 ? 2.795 -16.601 69.546 1.00 30.07 471 VAL A CA 1
ATOM 3126 C C . VAL A 1 442 ? 2.003 -15.322 69.329 1.00 29.60 471 VAL A C 1
ATOM 3127 O O . VAL A 1 442 ? 1.164 -14.979 70.140 1.00 28.35 471 VAL A O 1
ATOM 3131 N N . PHE A 1 443 ? 2.265 -14.634 68.221 1.00 30.44 472 PHE A N 1
ATOM 3132 C CA . PHE A 1 443 ? 1.458 -13.491 67.810 1.00 30.01 472 PHE A CA 1
ATOM 3133 C C . PHE A 1 443 ? 0.608 -13.776 66.573 1.00 28.43 472 PHE A C 1
ATOM 3134 O O . PHE A 1 443 ? 0.956 -14.621 65.789 1.00 30.36 472 PHE A O 1
ATOM 3142 N N . THR A 1 444 ? -0.517 -13.086 66.433 1.00 27.08 473 THR A N 1
ATOM 3143 C CA . THR A 1 444 ? -1.249 -13.021 65.173 1.00 27.45 473 THR A CA 1
ATOM 3144 C C . THR A 1 444 ? -1.067 -11.572 64.753 1.00 26.85 473 THR A C 1
ATOM 3145 O O . THR A 1 444 ? -0.918 -10.710 65.605 1.00 26.72 473 THR A O 1
ATOM 3149 N N . VAL A 1 445 ? -1.078 -11.331 63.458 1.00 25.84 474 VAL A N 1
ATOM 3150 C CA . VAL A 1 445 ? -0.832 -10.024 62.893 1.00 28.10 474 VAL A CA 1
ATOM 3151 C C . VAL A 1 445 ? -2.079 -9.596 62.153 1.00 29.41 474 VAL A C 1
ATOM 3152 O O . VAL A 1 445 ? -2.684 -10.377 61.430 1.00 29.42 474 VAL A O 1
ATOM 3156 N N . GLU A 1 446 ? -2.491 -8.366 62.352 1.00 32.22 475 GLU A N 1
ATOM 3157 C CA . GLU A 1 446 ? -3.505 -7.803 61.489 1.00 37.88 475 GLU A CA 1
ATOM 3158 C C . GLU A 1 446 ? -2.650 -6.962 60.587 1.00 38.25 475 GLU A C 1
ATOM 3159 O O . GLU A 1 446 ? -2.109 -5.944 61.025 1.00 37.29 475 GLU A O 1
ATOM 3165 N N . LYS A 1 447 ? -2.458 -7.435 59.357 1.00 37.69 476 LYS A N 1
ATOM 3166 C CA . LYS A 1 447 ? -1.455 -6.848 58.463 1.00 35.62 476 LYS A CA 1
ATOM 3167 C C . LYS A 1 447 ? -1.736 -5.387 58.292 1.00 33.25 476 LYS A C 1
ATOM 3168 O O . LYS A 1 447 ? -2.885 -5.005 58.074 1.00 29.48 476 LYS A O 1
ATOM 3174 N N . GLY A 1 448 ? -0.679 -4.588 58.402 1.00 32.51 477 GLY A N 1
ATOM 3175 C CA . GLY A 1 448 ? -0.781 -3.162 58.272 1.00 33.08 477 GLY A CA 1
ATOM 3176 C C . GLY A 1 448 ? -1.184 -2.414 59.528 1.00 33.60 477 GLY A C 1
ATOM 3177 O O . GLY A 1 448 ? -1.008 -1.197 59.569 1.00 36.57 477 GLY A O 1
ATOM 3178 N N . VAL A 1 449 ? -1.688 -3.112 60.551 1.00 32.42 478 VAL A N 1
ATOM 3179 C CA . VAL A 1 449 ? -2.202 -2.456 61.782 1.00 33.46 478 VAL A CA 1
ATOM 3180 C C . VAL A 1 449 ? -1.429 -2.825 63.109 1.00 34.50 478 VAL A C 1
ATOM 3181 O O . VAL A 1 449 ? -0.844 -1.939 63.748 1.00 32.73 478 VAL A O 1
ATOM 3185 N N . GLY A 1 450 ? -1.337 -4.105 63.489 1.00 32.67 479 GLY A N 1
ATOM 3186 C CA . GLY A 1 450 ? -0.525 -4.460 64.654 1.00 29.82 479 GLY A CA 1
ATOM 3187 C C . GLY A 1 450 ? -0.539 -5.924 65.081 1.00 29.90 479 GLY A C 1
ATOM 3188 O O . GLY A 1 450 ? -1.156 -6.782 64.430 1.00 29.52 479 GLY A O 1
ATOM 3189 N N . LEU A 1 451 ? 0.168 -6.194 66.184 1.00 27.96 480 LEU A N 1
ATOM 3190 C CA . LEU A 1 451 ? 0.310 -7.541 66.749 1.00 29.43 480 LEU A CA 1
ATOM 3191 C C . LEU A 1 451 ? -0.699 -7.866 67.822 1.00 30.30 480 LEU A C 1
ATOM 3192 O O . LEU A 1 451 ? -1.242 -6.992 68.465 1.00 35.63 480 LEU A O 1
ATOM 3197 N N . THR A 1 452 ? -0.882 -9.143 68.072 1.00 31.59 481 THR A N 1
ATOM 3198 C CA . THR A 1 452 ? -1.698 -9.565 69.183 1.00 33.29 481 THR A CA 1
ATOM 3199 C C . THR A 1 452 ? -1.031 -10.782 69.788 1.00 32.60 481 THR A C 1
ATOM 3200 O O . THR A 1 452 ? -0.878 -11.802 69.119 1.00 30.91 481 THR A O 1
ATOM 3204 N N . LEU A 1 453 ? -0.613 -10.674 71.046 1.00 33.93 482 LEU A N 1
ATOM 3205 C CA . LEU A 1 453 ? -0.086 -11.850 71.758 1.00 35.01 482 LEU A CA 1
ATOM 3206 C C . LEU A 1 453 ? -1.206 -12.846 72.054 1.00 31.80 482 LEU A C 1
ATOM 3207 O O . LEU A 1 453 ? -2.153 -12.493 72.710 1.00 33.11 482 LEU A O 1
ATOM 3212 N N . ILE A 1 454 ? -1.132 -14.058 71.551 1.00 29.08 483 ILE A N 1
ATOM 3213 C CA . ILE A 1 454 ? -2.192 -14.985 71.842 1.00 31.23 483 ILE A CA 1
ATOM 3214 C C . ILE A 1 454 ? -1.741 -16.207 72.617 1.00 32.42 483 ILE A C 1
ATOM 3215 O O . ILE A 1 454 ? -2.555 -16.860 73.242 1.00 35.92 483 ILE A O 1
ATOM 3220 N N . GLU A 1 455 ? -0.470 -16.550 72.597 1.00 32.77 484 GLU A N 1
ATOM 3221 C CA . GLU A 1 455 ? -0.018 -17.644 73.461 1.00 33.75 484 GLU A CA 1
ATOM 3222 C C . GLU A 1 455 ? 1.289 -17.240 74.077 1.00 35.06 484 GLU A C 1
ATOM 3223 O O . GLU A 1 455 ? 1.957 -16.329 73.578 1.00 38.28 484 GLU A O 1
ATOM 3229 N N . VAL A 1 456 ? 1.648 -17.889 75.175 1.00 35.76 485 VAL A N 1
ATOM 3230 C CA . VAL A 1 456 ? 2.928 -17.660 75.848 1.00 34.36 485 VAL A CA 1
ATOM 3231 C C . VAL A 1 456 ? 3.432 -19.017 76.305 1.00 35.42 485 VAL A C 1
ATOM 3232 O O . VAL A 1 456 ? 2.668 -19.799 76.833 1.00 33.76 485 VAL A O 1
ATOM 3236 N N . ALA A 1 457 ? 4.699 -19.317 76.050 1.00 36.74 486 ALA A N 1
ATOM 3237 C CA . ALA A 1 457 ? 5.265 -20.622 76.398 1.00 37.81 486 ALA A CA 1
ATOM 3238 C C . ALA A 1 457 ? 5.260 -20.772 77.910 1.00 40.23 486 ALA A C 1
ATOM 3239 O O . ALA A 1 457 ? 5.413 -19.770 78.607 1.00 41.18 486 ALA A O 1
ATOM 3241 N N . GLU A 1 458 ? 5.121 -22.015 78.390 1.00 43.72 487 GLU A N 1
ATOM 3242 C CA . GLU A 1 458 ? 5.319 -22.357 79.796 1.00 46.82 487 GLU A CA 1
ATOM 3243 C C . GLU A 1 458 ? 6.531 -21.631 80.359 1.00 43.59 487 GLU A C 1
ATOM 3244 O O . GLU A 1 458 ? 7.581 -21.604 79.749 1.00 44.78 487 GLU A O 1
ATOM 3250 N N . GLY A 1 459 ? 6.382 -21.072 81.545 1.00 43.17 488 GLY A N 1
ATOM 3251 C CA . GLY A 1 459 ? 7.509 -20.509 82.270 1.00 42.89 488 GLY A CA 1
ATOM 3252 C C . GLY A 1 459 ? 7.733 -19.035 82.015 1.00 41.87 488 GLY A C 1
ATOM 3253 O O . GLY A 1 459 ? 8.455 -18.396 82.769 1.00 46.08 488 GLY A O 1
ATOM 3254 N N . TYR A 1 460 ? 7.135 -18.482 80.964 1.00 37.22 489 TYR A N 1
ATOM 3255 C CA . TYR A 1 460 ? 7.301 -17.061 80.668 1.00 35.76 489 TYR A CA 1
ATOM 3256 C C . TYR A 1 460 ? 6.042 -16.316 81.075 1.00 35.95 489 TYR A C 1
ATOM 3257 O O . TYR A 1 460 ? 4.995 -16.929 81.218 1.00 34.48 489 TYR A O 1
ATOM 3266 N N . THR A 1 461 ? 6.167 -15.003 81.245 1.00 36.50 490 THR A N 1
ATOM 3267 C CA . THR A 1 461 ? 5.054 -14.102 81.559 1.00 37.78 490 THR A CA 1
ATOM 3268 C C . THR A 1 461 ? 4.940 -12.991 80.538 1.00 42.07 490 THR A C 1
ATOM 3269 O O . THR A 1 461 ? 5.898 -12.658 79.826 1.00 47.69 490 THR A O 1
ATOM 3273 N N . VAL A 1 462 ? 3.782 -12.359 80.518 1.00 40.73 491 VAL A N 1
ATOM 3274 C CA . VAL A 1 462 ? 3.570 -11.233 79.639 1.00 39.58 491 VAL A CA 1
ATOM 3275 C C . VAL A 1 462 ? 4.589 -10.127 79.859 1.00 41.21 491 VAL A C 1
ATOM 3276 O O . VAL A 1 462 ? 5.016 -9.446 78.910 1.00 41.29 491 VAL A O 1
ATOM 3280 N N . ASP A 1 463 ? 4.999 -9.941 81.101 1.00 44.39 492 ASP A N 1
ATOM 3281 C CA . ASP A 1 463 ? 6.019 -8.919 81.358 1.00 45.55 492 ASP A CA 1
ATOM 3282 C C . ASP A 1 463 ? 7.356 -9.290 80.702 1.00 43.83 492 ASP A C 1
ATOM 3283 O O . ASP A 1 463 ? 8.063 -8.405 80.194 1.00 41.27 492 ASP A O 1
ATOM 3288 N N . ASP A 1 464 ? 7.685 -10.587 80.643 1.00 41.16 493 ASP A N 1
ATOM 3289 C CA . ASP A 1 464 ? 8.895 -10.995 79.914 1.00 41.51 493 ASP A CA 1
ATOM 3290 C C . ASP A 1 464 ? 8.799 -10.680 78.436 1.00 38.53 493 ASP A C 1
ATOM 3291 O O . ASP A 1 464 ? 9.747 -10.142 77.826 1.00 33.59 493 ASP A O 1
ATOM 3296 N N . ILE A 1 465 ? 7.639 -10.997 77.875 1.00 36.24 494 ILE A N 1
ATOM 3297 C CA . ILE A 1 465 ? 7.439 -10.786 76.480 1.00 35.42 494 ILE A CA 1
ATOM 3298 C C . ILE A 1 465 ? 7.443 -9.310 76.158 1.00 36.27 494 ILE A C 1
ATOM 3299 O O . ILE A 1 465 ? 7.976 -8.937 75.115 1.00 33.25 494 ILE A O 1
ATOM 3304 N N . ILE A 1 466 ? 6.911 -8.459 77.048 1.00 38.70 495 ILE A N 1
ATOM 3305 C CA . ILE A 1 466 ? 6.972 -6.999 76.821 1.00 35.00 495 ILE A CA 1
ATOM 3306 C C . ILE A 1 466 ? 8.409 -6.527 76.788 1.00 36.09 495 ILE A C 1
ATOM 3307 O O . ILE A 1 466 ? 8.768 -5.631 76.012 1.00 35.11 495 ILE A O 1
ATOM 3312 N N . ALA A 1 467 ? 9.227 -7.135 77.644 1.00 37.79 496 ALA A N 1
ATOM 3313 C CA . ALA A 1 467 ? 10.600 -6.681 77.859 1.00 40.06 496 ALA A CA 1
ATOM 3314 C C . ALA A 1 467 ? 11.539 -7.131 76.753 1.00 41.19 496 ALA A C 1
ATOM 3315 O O . ALA A 1 467 ? 12.462 -6.416 76.394 1.00 41.15 496 ALA A O 1
ATOM 3317 N N . SER A 1 468 ? 11.339 -8.342 76.245 1.00 43.68 497 SER A N 1
ATOM 3318 C CA . SER A 1 468 ? 11.972 -8.724 74.983 1.00 44.63 497 SER A CA 1
ATOM 3319 C C . SER A 1 468 ? 10.894 -8.151 74.042 1.00 43.44 497 SER A C 1
ATOM 3320 O O . SER A 1 468 ? 9.935 -7.571 74.540 1.00 51.69 497 SER A O 1
ATOM 3323 N N . THR A 1 469 ? 10.972 -8.229 72.737 1.00 36.58 498 THR A N 1
ATOM 3324 C CA . THR A 1 469 ? 9.958 -7.462 71.940 1.00 35.73 498 THR A CA 1
ATOM 3325 C C . THR A 1 469 ? 10.000 -5.924 71.939 1.00 36.03 498 THR A C 1
ATOM 3326 O O . THR A 1 469 ? 9.566 -5.270 72.877 1.00 37.52 498 THR A O 1
ATOM 3330 N N . GLY A 1 470 ? 10.487 -5.354 70.856 1.00 39.28 499 GLY A N 1
ATOM 3331 C CA . GLY A 1 470 ? 10.461 -3.909 70.650 1.00 42.90 499 GLY A CA 1
ATOM 3332 C C . GLY A 1 470 ? 9.094 -3.364 70.287 1.00 43.56 499 GLY A C 1
ATOM 3333 O O . GLY A 1 470 ? 8.798 -2.191 70.523 1.00 45.54 499 GLY A O 1
ATOM 3334 N N . ALA A 1 471 ? 8.258 -4.212 69.709 1.00 44.19 500 ALA A N 1
ATOM 3335 C CA . ALA A 1 471 ? 6.964 -3.772 69.218 1.00 42.71 500 ALA A CA 1
ATOM 3336 C C . ALA A 1 471 ? 5.942 -3.689 70.327 1.00 40.48 500 ALA A C 1
ATOM 3337 O O . ALA A 1 471 ? 5.898 -4.529 71.219 1.00 37.05 500 ALA A O 1
ATOM 3339 N N . LYS A 1 472 ? 5.114 -2.655 70.261 1.00 44.14 501 LYS A N 1
ATOM 3340 C CA . LYS A 1 472 ? 3.926 -2.585 71.091 1.00 44.20 501 LYS A CA 1
ATOM 3341 C C . LYS A 1 472 ? 3.030 -3.706 70.617 1.00 38.79 501 LYS A C 1
ATOM 3342 O O . LYS A 1 472 ? 3.089 -4.113 69.449 1.00 38.55 501 LYS A O 1
ATOM 3348 N N . PHE A 1 473 ? 2.199 -4.231 71.502 1.00 36.60 502 PHE A N 1
ATOM 3349 C CA . PHE A 1 473 ? 1.208 -5.223 71.065 1.00 35.66 502 PHE A CA 1
ATOM 3350 C C . PHE A 1 473 ? 0.078 -5.256 72.022 1.00 35.41 502 PHE A C 1
ATOM 3351 O O . PHE A 1 473 ? 0.220 -4.850 73.157 1.00 32.38 502 PHE A O 1
ATOM 3359 N N . THR A 1 474 ? -1.040 -5.780 71.557 1.00 37.77 503 THR A N 1
ATOM 3360 C CA . THR A 1 474 ? -2.172 -5.916 72.421 1.00 39.81 503 THR A CA 1
ATOM 3361 C C . THR A 1 474 ? -2.157 -7.367 72.878 1.00 40.90 503 THR A C 1
ATOM 3362 O O . THR A 1 474 ? -1.962 -8.275 72.089 1.00 47.19 503 THR A O 1
ATOM 3366 N N . VAL A 1 475 ? -2.362 -7.565 74.171 1.00 44.10 504 VAL A N 1
ATOM 3367 C CA . VAL A 1 475 ? -2.401 -8.896 74.769 1.00 42.20 504 VAL A CA 1
ATOM 3368 C C . VAL A 1 475 ? -3.784 -9.461 74.640 1.00 38.87 504 VAL A C 1
ATOM 3369 O O . VAL A 1 475 ? -4.732 -8.864 75.092 1.00 40.23 504 VAL A O 1
ATOM 3373 N N . SER A 1 476 ? -3.915 -10.629 74.062 1.00 40.31 505 SER A N 1
ATOM 3374 C CA . SER A 1 476 ? -5.243 -11.186 73.910 1.00 40.54 505 SER A CA 1
ATOM 3375 C C . SER A 1 476 ? -5.812 -11.326 75.297 1.00 42.23 505 SER A C 1
ATOM 3376 O O . SER A 1 476 ? -5.305 -12.120 76.063 1.00 49.18 505 SER A O 1
ATOM 3379 N N . PRO A 1 477 ? -6.872 -10.577 75.652 1.00 45.96 506 PRO A N 1
ATOM 3380 C CA . PRO A 1 477 ? -7.488 -10.913 76.960 1.00 45.13 506 PRO A CA 1
ATOM 3381 C C . PRO A 1 477 ? -7.757 -12.426 77.080 1.00 45.91 506 PRO A C 1
ATOM 3382 O O . PRO A 1 477 ? -7.828 -12.950 78.193 1.00 49.92 506 PRO A O 1
ATOM 3386 N N . ASN A 1 478 ? -7.839 -13.116 75.936 1.00 42.04 507 ASN A N 1
ATOM 3387 C CA . ASN A 1 478 ? -8.091 -14.539 75.886 1.00 37.70 507 ASN A CA 1
ATOM 3388 C C . ASN A 1 478 ? -6.852 -15.426 75.607 1.00 37.46 507 ASN A C 1
ATOM 3389 O O . ASN A 1 478 ? -6.978 -16.506 75.038 1.00 35.57 507 ASN A O 1
ATOM 3394 N N . LEU A 1 479 ? -5.656 -15.003 76.031 1.00 41.25 508 LEU A N 1
ATOM 3395 C CA . LEU A 1 479 ? -4.422 -15.768 75.747 1.00 45.32 508 LEU A CA 1
ATOM 3396 C C . LEU A 1 479 ? -4.346 -17.082 76.447 1.00 44.31 508 LEU A C 1
ATOM 3397 O O . LEU A 1 479 ? -4.992 -17.266 77.451 1.00 57.41 508 LEU A O 1
ATOM 3402 N N . LYS A 1 480 ? -3.515 -17.991 75.952 1.00 45.84 509 LYS A N 1
ATOM 3403 C CA . LYS A 1 480 ? -3.249 -19.248 76.657 1.00 46.91 509 LYS A CA 1
ATOM 3404 C C . LYS A 1 480 ? -1.781 -19.700 76.663 1.00 45.23 509 LYS A C 1
ATOM 3405 O O . LYS A 1 480 ? -0.899 -18.961 76.263 1.00 42.90 509 LYS A O 1
ATOM 3411 N N . LYS A 1 481 ? -1.527 -20.886 77.200 1.00 47.35 510 LYS A N 1
ATOM 3412 C CA . LYS A 1 481 ? -0.210 -21.515 77.128 1.00 49.70 510 LYS A CA 1
ATOM 3413 C C . LYS A 1 481 ? 0.092 -21.937 75.688 1.00 46.14 510 LYS A C 1
ATOM 3414 O O . LYS A 1 481 ? -0.807 -22.404 74.996 1.00 43.23 510 LYS A O 1
ATOM 3420 N N . MET A 1 482 ? 1.347 -21.776 75.246 1.00 43.13 511 MET A N 1
ATOM 3421 C CA . MET A 1 482 ? 1.754 -22.178 73.899 1.00 40.49 511 MET A CA 1
ATOM 3422 C C . MET A 1 482 ? 1.597 -23.676 73.732 1.00 40.31 511 MET A C 1
ATOM 3423 O O . MET A 1 482 ? 2.200 -24.457 74.475 1.00 43.35 511 MET A O 1
ATOM 3428 N N . GLY A 1 483 ? 0.807 -24.068 72.743 1.00 36.79 512 GLY A N 1
ATOM 3429 C CA . GLY A 1 483 ? 0.620 -25.479 72.440 1.00 36.55 512 GLY A CA 1
ATOM 3430 C C . GLY A 1 483 ? 1.867 -26.148 71.910 1.00 35.71 512 GLY A C 1
ATOM 3431 O O . GLY A 1 483 ? 2.795 -25.485 71.436 1.00 30.89 512 GLY A O 1
ATOM 3432 N N . GLN A 1 484 ? 1.871 -27.475 72.009 1.00 37.13 513 GLN A N 1
ATOM 3433 C CA . GLN A 1 484 ? 2.984 -28.318 71.584 1.00 37.94 513 GLN A CA 1
ATOM 3434 C C . GLN A 1 484 ? 2.417 -29.609 71.035 1.00 40.02 513 GLN A C 1
ATOM 3435 O O . GLN A 1 484 ? 1.628 -30.269 71.675 1.00 39.03 513 GLN A O 1
ATOM 3441 N N . ILE A 1 485 ? 2.785 -29.972 69.827 1.00 44.97 514 ILE A N 1
ATOM 3442 C CA . ILE A 1 485 ? 2.222 -31.171 69.257 1.00 51.14 514 ILE A CA 1
ATOM 3443 C C . ILE A 1 485 ? 2.904 -32.366 69.940 1.00 54.95 514 ILE A C 1
ATOM 3444 O O . ILE A 1 485 ? 4.048 -32.256 70.356 1.00 54.87 514 ILE A O 1
ATOM 3449 N N . PRO A 1 486 ? 2.187 -33.489 70.087 1.00 58.64 515 PRO A N 1
ATOM 3450 C CA . PRO A 1 486 ? 2.781 -34.792 70.403 1.00 56.15 515 PRO A CA 1
ATOM 3451 C C . PRO A 1 486 ? 3.879 -35.200 69.407 1.00 49.72 515 PRO A C 1
ATOM 3452 O O . PRO A 1 486 ? 5.041 -35.336 69.788 1.00 45.10 515 PRO A O 1
ATOM 3456 N N . GLY B 1 5 ? -6.236 -33.238 45.333 1.00 37.59 34 GLY B N 1
ATOM 3457 C CA . GLY B 1 5 ? -7.333 -34.082 44.725 1.00 43.52 34 GLY B CA 1
ATOM 3458 C C . GLY B 1 5 ? -8.405 -34.625 45.675 1.00 43.05 34 GLY B C 1
ATOM 3459 O O . GLY B 1 5 ? -8.209 -34.593 46.866 1.00 52.94 34 GLY B O 1
ATOM 3460 N N . LYS B 1 6 ? -9.558 -35.078 45.159 1.00 40.73 35 LYS B N 1
ATOM 3461 C CA . LYS B 1 6 ? -10.487 -35.973 45.918 1.00 37.75 35 LYS B CA 1
ATOM 3462 C C . LYS B 1 6 ? -11.570 -36.564 44.997 1.00 33.53 35 LYS B C 1
ATOM 3463 O O . LYS B 1 6 ? -12.221 -35.855 44.258 1.00 29.74 35 LYS B O 1
ATOM 3469 N N . ILE B 1 7 ? -11.750 -37.875 45.068 1.00 31.50 36 ILE B N 1
ATOM 3470 C CA . ILE B 1 7 ? -12.557 -38.612 44.107 1.00 30.89 36 ILE B CA 1
ATOM 3471 C C . ILE B 1 7 ? -14.064 -38.542 44.414 1.00 30.54 36 ILE B C 1
ATOM 3472 O O . ILE B 1 7 ? -14.478 -38.731 45.548 1.00 34.26 36 ILE B O 1
ATOM 3477 N N . TYR B 1 8 ? -14.873 -38.287 43.392 1.00 28.69 37 TYR B N 1
ATOM 3478 C CA . TYR B 1 8 ? -16.341 -38.224 43.523 1.00 27.20 37 TYR B CA 1
ATOM 3479 C C . TYR B 1 8 ? -16.942 -39.346 42.730 1.00 26.88 37 TYR B C 1
ATOM 3480 O O . TYR B 1 8 ? -16.586 -39.494 41.567 1.00 30.45 37 TYR B O 1
ATOM 3489 N N . GLU B 1 9 ? -17.829 -40.144 43.320 1.00 26.97 38 GLU B N 1
ATOM 3490 C CA . GLU B 1 9 ? -18.460 -41.223 42.534 1.00 29.67 38 GLU B CA 1
ATOM 3491 C C . GLU B 1 9 ? -19.546 -40.620 41.672 1.00 29.90 38 GLU B C 1
ATOM 3492 O O . GLU B 1 9 ? -19.936 -41.212 40.702 1.00 28.69 38 GLU B O 1
ATOM 3494 N N . SER B 1 10 ? -20.002 -39.419 42.009 1.00 30.72 39 SER B N 1
ATOM 3495 C CA . SER B 1 10 ? -21.117 -38.816 41.294 1.00 32.35 39 SER B CA 1
ATOM 3496 C C . SER B 1 10 ? -20.835 -37.391 40.841 1.00 29.56 39 SER B C 1
ATOM 3497 O O . SER B 1 10 ? -20.563 -36.506 41.631 1.00 29.16 39 SER B O 1
ATOM 3500 N N . ALA B 1 11 ? -20.981 -37.182 39.555 1.00 29.46 40 ALA B N 1
ATOM 3501 C CA . ALA B 1 11 ? -20.786 -35.881 38.941 1.00 28.15 40 ALA B CA 1
ATOM 3502 C C . ALA B 1 11 ? -21.634 -34.807 39.537 1.00 27.53 40 ALA B C 1
ATOM 3503 O O . ALA B 1 11 ? -21.162 -33.707 39.758 1.00 27.61 40 ALA B O 1
ATOM 3505 N N . ILE B 1 12 ? -22.888 -35.112 39.817 1.00 28.77 41 ILE B N 1
ATOM 3506 C CA . ILE B 1 12 ? -23.815 -34.080 40.251 1.00 28.03 41 ILE B CA 1
ATOM 3507 C C . ILE B 1 12 ? -23.401 -33.593 41.649 1.00 28.31 41 ILE B C 1
ATOM 3508 O O . ILE B 1 12 ? -23.674 -32.445 42.032 1.00 27.30 41 ILE B O 1
ATOM 3513 N N . ASP B 1 13 ? -22.713 -34.450 42.398 1.00 28.72 42 ASP B N 1
ATOM 3514 C CA . ASP B 1 13 ? -22.162 -34.027 43.696 1.00 31.35 42 ASP B CA 1
ATOM 3515 C C . ASP B 1 13 ? -21.006 -33.079 43.505 1.00 31.11 42 ASP B C 1
ATOM 3516 O O . ASP B 1 13 ? -20.791 -32.195 44.314 1.00 27.23 42 ASP B O 1
ATOM 3521 N N . ALA B 1 14 ? -20.285 -33.287 42.412 1.00 33.00 43 ALA B N 1
ATOM 3522 C CA . ALA B 1 14 ? -19.110 -32.508 42.074 1.00 35.14 43 ALA B CA 1
ATOM 3523 C C . ALA B 1 14 ? -19.391 -31.043 41.720 1.00 35.87 43 ALA B C 1
ATOM 3524 O O . ALA B 1 14 ? -18.536 -30.167 41.948 1.00 36.95 43 ALA B O 1
ATOM 3526 N N . VAL B 1 15 ? -20.575 -30.773 41.191 1.00 35.91 44 VAL B N 1
ATOM 3527 C CA . VAL B 1 15 ? -20.978 -29.402 40.860 1.00 34.22 44 VAL B CA 1
ATOM 3528 C C . VAL B 1 15 ? -21.973 -28.815 41.832 1.00 32.72 44 VAL B C 1
ATOM 3529 O O . VAL B 1 15 ? -22.467 -27.729 41.609 1.00 31.11 44 VAL B O 1
ATOM 3533 N N . ALA B 1 16 ? -22.234 -29.510 42.926 1.00 34.53 45 ALA B N 1
ATOM 3534 C CA . ALA B 1 16 ? -23.254 -29.079 43.866 1.00 36.31 45 ALA B CA 1
ATOM 3535 C C . ALA B 1 16 ? -23.119 -27.599 44.338 1.00 39.85 45 ALA B C 1
ATOM 3536 O O . ALA B 1 16 ? -24.140 -26.928 44.524 1.00 40.32 45 ALA B O 1
ATOM 3538 N N . ASP B 1 17 ? -21.899 -27.078 44.508 1.00 38.43 46 ASP B N 1
ATOM 3539 C CA . ASP B 1 17 ? -21.728 -25.694 44.987 1.00 36.79 46 ASP B CA 1
ATOM 3540 C C . ASP B 1 17 ? -21.494 -24.613 43.912 1.00 36.11 46 ASP B C 1
ATOM 3541 O O . ASP B 1 17 ? -21.002 -23.498 44.214 1.00 32.79 46 ASP B O 1
ATOM 3546 N N . VAL B 1 18 ? -21.842 -24.935 42.673 1.00 35.38 47 VAL B N 1
ATOM 3547 C CA . VAL B 1 18 ? -21.711 -23.984 41.575 1.00 36.50 47 VAL B CA 1
ATOM 3548 C C . VAL B 1 18 ? -22.892 -23.053 41.545 1.00 35.99 47 VAL B C 1
ATOM 3549 O O . VAL B 1 18 ? -23.974 -23.463 41.176 1.00 41.49 47 VAL B O 1
ATOM 3553 N N . GLN B 1 19 ? -22.628 -21.799 41.882 1.00 38.72 48 GLN B N 1
ATOM 3554 C CA . GLN B 1 19 ? -23.574 -20.682 41.966 1.00 40.53 48 GLN B CA 1
ATOM 3555 C C . GLN B 1 19 ? -24.013 -20.092 40.629 1.00 40.23 48 GLN B C 1
ATOM 3556 O O . GLN B 1 19 ? -23.242 -20.084 39.690 1.00 46.44 48 GLN B O 1
ATOM 3562 N N . ASP B 1 20 ? -25.224 -19.549 40.534 1.00 40.45 49 ASP B N 1
ATOM 3563 C CA . ASP B 1 20 ? -25.580 -18.708 39.367 1.00 41.14 49 ASP B CA 1
ATOM 3564 C C . ASP B 1 20 ? -24.601 -17.547 39.244 1.00 39.96 49 ASP B C 1
ATOM 3565 O O . ASP B 1 20 ? -24.120 -17.000 40.242 1.00 38.39 49 ASP B O 1
ATOM 3570 N N . GLY B 1 21 ? -24.311 -17.161 38.011 1.00 41.98 50 GLY B N 1
ATOM 3571 C CA . GLY B 1 21 ? -23.368 -16.053 37.754 1.00 42.14 50 GLY B CA 1
ATOM 3572 C C . GLY B 1 21 ? -21.893 -16.433 37.789 1.00 38.33 50 GLY B C 1
ATOM 3573 O O . GLY B 1 21 ? -21.038 -15.562 37.733 1.00 39.88 50 GLY B O 1
ATOM 3574 N N . ALA B 1 22 ? -21.602 -17.728 37.897 1.00 34.05 51 ALA B N 1
ATOM 3575 C CA . ALA B 1 22 ? -20.233 -18.223 38.033 1.00 32.38 51 ALA B CA 1
ATOM 3576 C C . ALA B 1 22 ? -19.527 -18.046 36.714 1.00 30.39 51 ALA B C 1
ATOM 3577 O O . ALA B 1 22 ? -20.131 -18.200 35.641 1.00 27.82 51 ALA B O 1
ATOM 3579 N N . GLN B 1 23 ? -18.258 -17.690 36.802 1.00 29.42 52 GLN B N 1
ATOM 3580 C CA . GLN B 1 23 ? -17.374 -17.737 35.655 1.00 28.98 52 GLN B CA 1
ATOM 3581 C C . GLN B 1 23 ? -16.782 -19.144 35.640 1.00 25.92 52 GLN B C 1
ATOM 3582 O O . GLN B 1 23 ? -16.138 -19.594 36.596 1.00 23.09 52 GLN B O 1
ATOM 3588 N N . ILE B 1 24 ? -16.982 -19.833 34.537 1.00 24.51 53 ILE B N 1
ATOM 3589 C CA . ILE B 1 24 ? -16.535 -21.193 34.442 1.00 24.98 53 ILE B CA 1
ATOM 3590 C C . ILE B 1 24 ? -15.693 -21.438 33.202 1.00 25.21 53 ILE B C 1
ATOM 3591 O O . ILE B 1 24 ? -16.104 -21.132 32.091 1.00 25.35 53 ILE B O 1
ATOM 3596 N N . LEU B 1 25 ? -14.521 -22.021 33.405 1.00 24.77 54 LEU B N 1
ATOM 3597 C CA . LEU B 1 25 ? -13.659 -22.423 32.295 1.00 25.36 54 LEU B CA 1
ATOM 3598 C C . LEU B 1 25 ? -14.059 -23.831 31.834 1.00 25.02 54 LEU B C 1
ATOM 3599 O O . LEU B 1 25 ? -14.347 -24.713 32.656 1.00 28.74 54 LEU B O 1
ATOM 3604 N N . PHE B 1 26 ? -14.088 -24.039 30.536 1.00 23.13 55 PHE B N 1
ATOM 3605 C CA . PHE B 1 26 ? -14.377 -25.349 29.993 1.00 21.53 55 PHE B CA 1
ATOM 3606 C C . PHE B 1 26 ? -13.280 -25.717 29.012 1.00 21.08 55 PHE B C 1
ATOM 3607 O O . PHE B 1 26 ? -13.075 -25.032 28.017 1.00 21.64 55 PHE B O 1
ATOM 3615 N N . GLY B 1 27 ? -12.586 -26.811 29.294 1.00 21.35 56 GLY B N 1
ATOM 3616 C CA . GLY B 1 27 ? -11.550 -27.312 28.420 1.00 20.72 56 GLY B CA 1
ATOM 3617 C C . GLY B 1 27 ? -12.128 -27.841 27.117 1.00 20.57 56 GLY B C 1
ATOM 3618 O O . GLY B 1 27 ? -13.331 -28.080 26.989 1.00 19.59 56 GLY B O 1
ATOM 3619 N N . GLY B 1 28 ? -11.240 -28.035 26.157 1.00 21.03 57 GLY B N 1
ATOM 3620 C CA . GLY B 1 28 ? -11.603 -28.583 24.887 1.00 22.60 57 GLY B CA 1
ATOM 3621 C C . GLY B 1 28 ? -11.274 -27.662 23.710 1.00 25.16 57 GLY B C 1
ATOM 3622 O O . GLY B 1 28 ? -11.348 -26.416 23.785 1.00 25.22 57 GLY B O 1
ATOM 3623 N N . PHE B 1 29 ? -10.921 -28.305 22.611 1.00 25.49 58 PHE B N 1
ATOM 3624 C CA . PHE B 1 29 ? -10.784 -27.648 21.369 1.00 26.71 58 PHE B CA 1
ATOM 3625 C C . PHE B 1 29 ? -11.759 -28.322 20.429 1.00 24.26 58 PHE B C 1
ATOM 3626 O O . PHE B 1 29 ? -11.661 -29.504 20.181 1.00 23.83 58 PHE B O 1
ATOM 3634 N N . GLY B 1 30 ? -12.696 -27.551 19.906 1.00 24.03 59 GLY B N 1
ATOM 3635 C CA . GLY B 1 30 ? -13.827 -28.116 19.190 1.00 25.84 59 GLY B CA 1
ATOM 3636 C C . GLY B 1 30 ? -14.689 -29.011 20.064 1.00 28.24 59 GLY B C 1
ATOM 3637 O O . GLY B 1 30 ? -15.368 -28.552 20.976 1.00 32.10 59 GLY B O 1
ATOM 3638 N N . ILE B 1 31 ? -14.657 -30.293 19.754 1.00 34.42 60 ILE B N 1
ATOM 3639 C CA . ILE B 1 31 ? -15.270 -31.354 20.553 1.00 39.32 60 ILE B CA 1
ATOM 3640 C C . ILE B 1 31 ? -14.187 -32.299 21.075 1.00 35.79 60 ILE B C 1
ATOM 3641 O O . ILE B 1 31 ? -14.484 -33.384 21.556 1.00 37.82 60 ILE B O 1
ATOM 3646 N N . CYS B 1 32 ? -12.931 -31.912 20.933 1.00 32.07 61 CYS B N 1
ATOM 3647 C CA . CYS B 1 32 ? -11.832 -32.732 21.383 1.00 29.94 61 CYS B CA 1
ATOM 3648 C C . CYS B 1 32 ? -11.365 -32.339 22.804 1.00 29.11 61 CYS B C 1
ATOM 3649 O O . CYS B 1 32 ? -10.907 -31.201 23.027 1.00 26.00 61 CYS B O 1
ATOM 3652 N N . GLY B 1 33 ? -11.481 -33.283 23.750 1.00 28.19 62 GLY B N 1
ATOM 3653 C CA . GLY B 1 33 ? -11.046 -33.054 25.113 1.00 27.19 62 GLY B CA 1
ATOM 3654 C C . GLY B 1 33 ? -12.023 -32.232 25.921 1.00 28.48 62 GLY B C 1
ATOM 3655 O O . GLY B 1 33 ? -11.639 -31.387 26.750 1.00 29.80 62 GLY B O 1
ATOM 3656 N N . ILE B 1 34 ? -13.295 -32.448 25.669 1.00 29.79 63 ILE B N 1
ATOM 3657 C CA . ILE B 1 34 ? -14.303 -31.659 26.323 1.00 32.79 63 ILE B CA 1
ATOM 3658 C C . ILE B 1 34 ? -14.757 -32.402 27.557 1.00 32.02 63 ILE B C 1
ATOM 3659 O O . ILE B 1 34 ? -14.662 -33.640 27.627 1.00 29.47 63 ILE B O 1
ATOM 3664 N N . PRO B 1 35 ? -15.199 -31.640 28.559 1.00 32.37 64 PRO B N 1
ATOM 3665 C CA . PRO B 1 35 ? -15.673 -32.195 29.820 1.00 34.18 64 PRO B CA 1
ATOM 3666 C C . PRO B 1 35 ? -17.159 -32.578 29.744 1.00 34.33 64 PRO B C 1
ATOM 3667 O O . PRO B 1 35 ? -18.009 -31.964 30.385 1.00 32.50 64 PRO B O 1
ATOM 3671 N N . GLU B 1 36 ? -17.423 -33.643 29.003 1.00 34.32 65 GLU B N 1
ATOM 3672 C CA . GLU B 1 36 ? -18.765 -34.096 28.670 1.00 34.91 65 GLU B CA 1
ATOM 3673 C C . GLU B 1 36 ? -19.625 -34.367 29.903 1.00 32.05 65 GLU B C 1
ATOM 3674 O O . GLU B 1 36 ? -20.798 -33.989 29.926 1.00 31.82 65 GLU B O 1
ATOM 3680 N N . LYS B 1 37 ? -19.069 -35.053 30.902 1.00 30.08 66 LYS B N 1
ATOM 3681 C CA . LYS B 1 37 ? -19.902 -35.584 31.990 1.00 30.40 66 LYS B CA 1
ATOM 3682 C C . LYS B 1 37 ? -20.224 -34.495 32.954 1.00 32.23 66 LYS B C 1
ATOM 3683 O O . LYS B 1 37 ? -21.340 -34.447 33.467 1.00 30.42 66 LYS B O 1
ATOM 3689 N N . MET B 1 38 ? -19.262 -33.590 33.172 1.00 33.64 67 MET B N 1
ATOM 3690 C CA . MET B 1 38 ? -19.505 -32.469 34.072 1.00 32.46 67 MET B CA 1
ATOM 3691 C C . MET B 1 38 ? -20.417 -31.460 33.385 1.00 30.70 67 MET B C 1
ATOM 3692 O O . MET B 1 38 ? -21.151 -30.741 34.036 1.00 29.89 67 MET B O 1
ATOM 3697 N N . ILE B 1 39 ? -20.389 -31.407 32.064 1.00 29.43 68 ILE B N 1
ATOM 3698 C CA . ILE B 1 39 ? -21.271 -30.486 31.375 1.00 28.65 68 ILE B CA 1
ATOM 3699 C C . ILE B 1 39 ? -22.701 -30.950 31.512 1.00 27.23 68 ILE B C 1
ATOM 3700 O O . ILE B 1 39 ? -23.576 -30.120 31.693 1.00 28.84 68 ILE B O 1
ATOM 3705 N N . ASN B 1 40 ? -22.936 -32.253 31.454 1.00 28.39 69 ASN B N 1
ATOM 3706 C CA . ASN B 1 40 ? -24.292 -32.809 31.655 1.00 29.09 69 ASN B CA 1
ATOM 3707 C C . ASN B 1 40 ? -24.759 -32.673 33.090 1.00 28.02 69 ASN B C 1
ATOM 3708 O O . ASN B 1 40 ? -25.941 -32.480 33.363 1.00 29.47 69 ASN B O 1
ATOM 3713 N N . ALA B 1 41 ? -23.808 -32.756 34.011 1.00 27.11 70 ALA B N 1
ATOM 3714 C CA . ALA B 1 41 ? -24.091 -32.551 35.425 1.00 26.89 70 ALA B CA 1
ATOM 3715 C C . ALA B 1 41 ? -24.575 -31.131 35.645 1.00 28.25 70 ALA B C 1
ATOM 3716 O O . ALA B 1 41 ? -25.570 -30.928 36.301 1.00 34.35 70 ALA B O 1
ATOM 3718 N N . LEU B 1 42 ? -23.893 -30.161 35.060 1.00 29.72 71 LEU B N 1
ATOM 3719 C CA . LEU B 1 42 ? -24.315 -28.762 35.098 1.00 30.62 71 LEU B CA 1
ATOM 3720 C C . LEU B 1 42 ? -25.621 -28.502 34.414 1.00 32.26 71 LEU B C 1
ATOM 3721 O O . LEU B 1 42 ? -26.387 -27.658 34.884 1.00 32.86 71 LEU B O 1
ATOM 3726 N N . LYS B 1 43 ? -25.845 -29.168 33.275 1.00 32.00 72 LYS B N 1
ATOM 3727 C CA . LYS B 1 43 ? -27.141 -29.143 32.602 1.00 32.82 72 LYS B CA 1
ATOM 3728 C C . LYS B 1 43 ? -28.230 -29.658 33.539 1.00 35.97 72 LYS B C 1
ATOM 3729 O O . LYS B 1 43 ? -29.264 -28.996 33.754 1.00 33.57 72 LYS B O 1
ATOM 3735 N N . GLN B 1 44 ? -27.981 -30.833 34.130 1.00 35.43 73 GLN B N 1
ATOM 3736 C CA . GLN B 1 44 ? -28.943 -31.414 35.050 1.00 34.45 73 GLN B CA 1
ATOM 3737 C C . GLN B 1 44 ? -29.175 -30.497 36.238 1.00 31.59 73 GLN B C 1
ATOM 3738 O O . GLN B 1 44 ? -30.272 -30.369 36.700 1.00 33.21 73 GLN B O 1
ATOM 3744 N N . LYS B 1 45 ? -28.143 -29.823 36.702 1.00 30.48 74 LYS B N 1
ATOM 3745 C CA . LYS B 1 45 ? -28.309 -28.935 37.825 1.00 32.22 74 LYS B CA 1
ATOM 3746 C C . LYS B 1 45 ? -29.078 -27.653 37.482 1.00 33.49 74 LYS B C 1
ATOM 3747 O O . LYS B 1 45 ? -29.700 -27.066 38.344 1.00 39.01 74 LYS B O 1
ATOM 3753 N N . GLY B 1 46 ? -29.031 -27.212 36.242 1.00 33.70 75 GLY B N 1
ATOM 3754 C CA . GLY B 1 46 ? -29.773 -26.028 35.838 1.00 34.16 75 GLY B CA 1
ATOM 3755 C C . GLY B 1 46 ? -29.229 -24.695 36.300 1.00 34.36 75 GLY B C 1
ATOM 3756 O O . GLY B 1 46 ? -29.945 -23.704 36.290 1.00 35.34 75 GLY B O 1
ATOM 3757 N N . VAL B 1 47 ? -27.965 -24.650 36.695 1.00 37.33 76 VAL B N 1
ATOM 3758 C CA . VAL B 1 47 ? -27.304 -23.375 37.035 1.00 38.42 76 VAL B CA 1
ATOM 3759 C C . VAL B 1 47 ? -27.371 -22.390 35.863 1.00 38.36 76 VAL B C 1
ATOM 3760 O O . VAL B 1 47 ? -27.230 -22.779 34.707 1.00 39.85 76 VAL B O 1
ATOM 3764 N N . LYS B 1 48 ? -27.602 -21.124 36.175 1.00 40.63 77 LYS B N 1
ATOM 3765 C CA . LYS B 1 48 ? -27.962 -20.111 35.186 1.00 46.37 77 LYS B CA 1
ATOM 3766 C C . LYS B 1 48 ? -26.904 -19.042 35.111 1.00 43.69 77 LYS B C 1
ATOM 3767 O O . LYS B 1 48 ? -26.098 -18.905 36.033 1.00 41.19 77 LYS B O 1
ATOM 3773 N N . ASN B 1 49 ? -26.938 -18.261 34.032 1.00 42.96 78 ASN B N 1
ATOM 3774 C CA . ASN B 1 49 ? -26.210 -17.004 33.973 1.00 45.36 78 ASN B CA 1
ATOM 3775 C C . ASN B 1 49 ? -24.688 -17.212 34.123 1.00 42.54 78 ASN B C 1
ATOM 3776 O O . ASN B 1 49 ? -23.999 -16.503 34.867 1.00 38.87 78 ASN B O 1
ATOM 3781 N N . ILE B 1 50 ? -24.194 -18.206 33.392 1.00 36.50 79 ILE B N 1
ATOM 3782 C CA . ILE B 1 50 ? -22.808 -18.597 33.411 1.00 34.80 79 ILE B CA 1
ATOM 3783 C C . ILE B 1 50 ? -22.057 -17.741 32.422 1.00 32.63 79 ILE B C 1
ATOM 3784 O O . ILE B 1 50 ? -22.526 -17.555 31.300 1.00 38.64 79 ILE B O 1
ATOM 3789 N N . THR B 1 51 ? -20.889 -17.236 32.806 1.00 29.30 80 THR B N 1
ATOM 3790 C CA . THR B 1 51 ? -19.905 -16.752 31.816 1.00 27.97 80 THR B CA 1
ATOM 3791 C C . THR B 1 51 ? -19.005 -17.941 31.472 1.00 26.96 80 THR B C 1
ATOM 3792 O O . THR B 1 51 ? -18.208 -18.386 32.275 1.00 27.81 80 THR B O 1
ATOM 3796 N N . GLY B 1 52 ? -19.177 -18.502 30.300 1.00 28.47 81 GLY B N 1
ATOM 3797 C CA . GLY B 1 52 ? -18.411 -19.669 29.905 1.00 27.34 81 GLY B CA 1
ATOM 3798 C C . GLY B 1 52 ? -17.152 -19.272 29.157 1.00 26.53 81 GLY B C 1
ATOM 3799 O O . GLY B 1 52 ? -17.199 -18.753 28.056 1.00 22.89 81 GLY B O 1
ATOM 3800 N N . VAL B 1 53 ? -16.009 -19.556 29.751 1.00 28.19 82 VAL B N 1
ATOM 3801 C CA . VAL B 1 53 ? -14.764 -19.346 29.061 1.00 30.04 82 VAL B CA 1
ATOM 3802 C C . VAL B 1 53 ? -14.428 -20.645 28.353 1.00 31.94 82 VAL B C 1
ATOM 3803 O O . VAL B 1 53 ? -14.137 -21.652 28.993 1.00 29.29 82 VAL B O 1
ATOM 3807 N N . SER B 1 54 ? -14.486 -20.625 27.022 1.00 34.86 83 SER B N 1
ATOM 3808 C CA . SER B 1 54 ? -14.171 -21.817 26.236 1.00 36.19 83 SER B CA 1
ATOM 3809 C C . SER B 1 54 ? -13.672 -21.396 24.893 1.00 35.33 83 SER B C 1
ATOM 3810 O O . SER B 1 54 ? -14.104 -20.372 24.372 1.00 38.76 83 SER B O 1
ATOM 3813 N N . ASN B 1 55 ? -12.789 -22.184 24.304 1.00 33.39 84 ASN B N 1
ATOM 3814 C CA . ASN B 1 55 ? -12.203 -21.747 23.070 1.00 34.60 84 ASN B CA 1
ATOM 3815 C C . ASN B 1 55 ? -13.242 -21.660 21.963 1.00 38.14 84 ASN B C 1
ATOM 3816 O O . ASN B 1 55 ? -13.221 -20.722 21.157 1.00 39.62 84 ASN B O 1
ATOM 3821 N N . ASN B 1 56 ? -14.118 -22.668 21.923 1.00 41.96 85 ASN B N 1
ATOM 3822 C CA . ASN B 1 56 ? -15.212 -22.792 20.946 1.00 40.22 85 ASN B CA 1
ATOM 3823 C C . ASN B 1 56 ? -16.534 -22.982 21.689 1.00 40.68 85 ASN B C 1
ATOM 3824 O O . ASN B 1 56 ? -16.545 -23.151 22.912 1.00 40.55 85 ASN B O 1
ATOM 3829 N N . GLY B 1 57 ? -17.642 -23.001 20.952 1.00 44.13 86 GLY B N 1
ATOM 3830 C CA . GLY B 1 57 ? -18.946 -23.358 21.533 1.00 44.40 86 GLY B CA 1
ATOM 3831 C C . GLY B 1 57 ? -19.371 -24.799 21.258 1.00 46.87 86 GLY B C 1
ATOM 3832 O O . GLY B 1 57 ? -20.543 -25.081 21.103 1.00 47.25 86 GLY B O 1
ATOM 3833 N N . GLY B 1 58 ? -18.423 -25.728 21.197 1.00 50.96 87 GLY B N 1
ATOM 3834 C CA . GLY B 1 58 ? -18.733 -27.085 20.731 1.00 53.53 87 GLY B CA 1
ATOM 3835 C C . GLY B 1 58 ? -19.466 -26.998 19.409 1.00 52.64 87 GLY B C 1
ATOM 3836 O O . GLY B 1 58 ? -19.126 -26.165 18.578 1.00 53.70 87 GLY B O 1
ATOM 3837 N N . VAL B 1 59 ? -20.475 -27.841 19.221 1.00 54.83 88 VAL B N 1
ATOM 3838 C CA . VAL B 1 59 ? -21.435 -27.672 18.132 1.00 55.53 88 VAL B CA 1
ATOM 3839 C C . VAL B 1 59 ? -22.834 -27.688 18.734 1.00 58.31 88 VAL B C 1
ATOM 3840 O O . VAL B 1 59 ? -22.992 -27.683 19.950 1.00 59.12 88 VAL B O 1
ATOM 3844 N N . ASP B 1 60 ? -23.864 -27.700 17.904 1.00 66.84 89 ASP B N 1
ATOM 3845 C CA . ASP B 1 60 ? -25.210 -27.741 18.449 1.00 68.19 89 ASP B CA 1
ATOM 3846 C C . ASP B 1 60 ? -25.313 -28.918 19.424 1.00 63.62 89 ASP B C 1
ATOM 3847 O O . ASP B 1 60 ? -25.043 -30.081 19.078 1.00 56.97 89 ASP B O 1
ATOM 3852 N N . ASP B 1 61 ? -25.631 -28.568 20.667 1.00 61.00 90 ASP B N 1
ATOM 3853 C CA . ASP B 1 61 ? -25.875 -29.525 21.752 1.00 62.07 90 ASP B CA 1
ATOM 3854 C C . ASP B 1 61 ? -24.747 -30.548 21.978 1.00 56.89 90 ASP B C 1
ATOM 3855 O O . ASP B 1 61 ? -25.016 -31.713 22.284 1.00 47.76 90 ASP B O 1
ATOM 3860 N N . THR B 1 62 ? -23.494 -30.110 21.843 1.00 50.20 91 THR B N 1
ATOM 3861 C CA . THR B 1 62 ? -22.398 -30.870 22.417 1.00 47.44 91 THR B CA 1
ATOM 3862 C C . THR B 1 62 ? -21.341 -29.930 22.982 1.00 43.80 91 THR B C 1
ATOM 3863 O O . THR B 1 62 ? -21.165 -28.821 22.498 1.00 42.50 91 THR B O 1
ATOM 3867 N N . GLY B 1 63 ? -20.661 -30.382 24.039 1.00 41.34 92 GLY B N 1
ATOM 3868 C CA . GLY B 1 63 ? -19.685 -29.563 24.735 1.00 36.74 92 GLY B CA 1
ATOM 3869 C C . GLY B 1 63 ? -20.401 -28.379 25.320 1.00 34.90 92 GLY B C 1
ATOM 3870 O O . GLY B 1 63 ? -21.481 -28.520 25.854 1.00 35.52 92 GLY B O 1
ATOM 3871 N N . LEU B 1 64 ? -19.826 -27.195 25.207 1.00 35.94 93 LEU B N 1
ATOM 3872 C CA . LEU B 1 64 ? -20.455 -26.022 25.792 1.00 35.36 93 LEU B CA 1
ATOM 3873 C C . LEU B 1 64 ? -21.817 -25.779 25.156 1.00 36.32 93 LEU B C 1
ATOM 3874 O O . LEU B 1 64 ? -22.670 -25.108 25.725 1.00 36.65 93 LEU B O 1
ATOM 3879 N N . GLY B 1 65 ? -22.034 -26.350 23.976 1.00 37.41 94 GLY B N 1
ATOM 3880 C CA . GLY B 1 65 ? -23.315 -26.219 23.306 1.00 36.59 94 GLY B CA 1
ATOM 3881 C C . GLY B 1 65 ? -24.492 -26.803 24.068 1.00 37.28 94 GLY B C 1
ATOM 3882 O O . GLY B 1 65 ? -25.646 -26.379 23.854 1.00 38.67 94 GLY B O 1
ATOM 3883 N N . VAL B 1 66 ? -24.219 -27.774 24.947 1.00 33.05 95 VAL B N 1
ATOM 3884 C CA . VAL B 1 66 ? -25.256 -28.407 25.748 1.00 31.23 95 VAL B CA 1
ATOM 3885 C C . VAL B 1 66 ? -25.902 -27.376 26.669 1.00 31.96 95 VAL B C 1
ATOM 3886 O O . VAL B 1 66 ? -27.108 -27.397 26.872 1.00 33.31 95 VAL B O 1
ATOM 3890 N N . LEU B 1 67 ? -25.089 -26.455 27.172 1.00 31.36 96 LEU B N 1
ATOM 3891 C CA . LEU B 1 67 ? -25.515 -25.479 28.133 1.00 32.68 96 LEU B CA 1
ATOM 3892 C C . LEU B 1 67 ? -26.096 -24.272 27.465 1.00 35.36 96 LEU B C 1
ATOM 389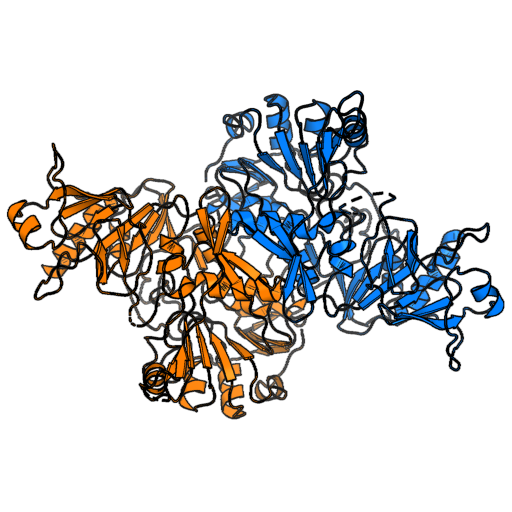3 O O . LEU B 1 67 ? -26.930 -23.600 28.040 1.00 42.88 96 LEU B O 1
ATOM 3898 N N . ILE B 1 68 ? -25.622 -23.946 26.280 1.00 38.58 97 ILE B N 1
ATOM 3899 C CA . ILE B 1 68 ? -26.175 -22.811 25.535 1.00 43.66 97 ILE B CA 1
ATOM 3900 C C . ILE B 1 68 ? -27.546 -23.151 25.008 1.00 41.32 97 ILE B C 1
ATOM 3901 O O . ILE B 1 68 ? -28.432 -22.302 24.985 1.00 38.72 97 ILE B O 1
ATOM 3906 N N . LYS B 1 69 ? -27.716 -24.394 24.591 1.00 41.78 98 LYS B N 1
ATOM 3907 C CA . LYS B 1 69 ? -29.015 -24.827 24.177 1.00 44.00 98 LYS B CA 1
ATOM 3908 C C . LYS B 1 69 ? -30.033 -24.564 25.288 1.00 44.59 98 LYS B C 1
ATOM 3909 O O . LYS B 1 69 ? -31.128 -24.113 24.994 1.00 45.49 98 LYS B O 1
ATOM 3915 N N . GLN B 1 70 ? -29.684 -24.829 26.548 1.00 40.74 99 GLN B N 1
ATOM 3916 C CA . GLN B 1 70 ? -30.636 -24.653 27.645 1.00 40.46 99 GLN B CA 1
ATOM 3917 C C . GLN B 1 70 ? -30.582 -23.250 28.239 1.00 42.15 99 GLN B C 1
ATOM 3918 O O . GLN B 1 70 ? -31.093 -23.041 29.332 1.00 37.32 99 GLN B O 1
ATOM 3924 N N . LYS B 1 71 ? -29.944 -22.303 27.540 1.00 43.42 100 LYS B N 1
ATOM 3925 C CA . LYS B 1 71 ? -29.910 -20.874 27.955 1.00 43.72 100 LYS B CA 1
ATOM 3926 C C . LYS B 1 71 ? -29.261 -20.622 29.332 1.00 41.23 100 LYS B C 1
ATOM 3927 O O . LYS B 1 71 ? -29.600 -19.666 30.046 1.00 35.57 100 LYS B O 1
ATOM 3933 N N . GLN B 1 72 ? -28.312 -21.490 29.684 1.00 38.97 101 GLN B N 1
ATOM 3934 C CA . GLN B 1 72 ? -27.652 -21.437 30.987 1.00 38.50 101 GLN B CA 1
ATOM 3935 C C . GLN B 1 72 ? -26.444 -20.514 30.991 1.00 36.09 101 GLN B C 1
ATOM 3936 O O . GLN B 1 72 ? -25.887 -20.185 32.055 1.00 38.50 101 GLN B O 1
ATOM 3942 N N . VAL B 1 73 ? -26.102 -20.023 29.808 1.00 36.16 102 VAL B N 1
ATOM 3943 C CA . VAL B 1 73 ? -24.897 -19.224 29.604 1.00 36.27 102 VAL B CA 1
ATOM 3944 C C . VAL B 1 73 ? -25.278 -17.830 29.146 1.00 33.29 102 VAL B C 1
ATOM 3945 O O . VAL B 1 73 ? -25.895 -17.682 28.094 1.00 35.44 102 VAL B O 1
ATOM 3949 N N . SER B 1 74 ? -24.929 -16.813 29.913 1.00 32.62 103 SER B N 1
ATOM 3950 C CA . SER B 1 74 ? -25.252 -15.436 29.509 1.00 35.32 103 SER B CA 1
ATOM 3951 C C . SER B 1 74 ? -24.101 -14.748 28.775 1.00 38.77 103 SER B C 1
ATOM 3952 O O . SER B 1 74 ? -24.311 -13.772 28.054 1.00 41.52 103 SER B O 1
ATOM 3955 N N . LYS B 1 75 ? -22.890 -15.273 28.902 1.00 39.31 104 LYS B N 1
ATOM 3956 C CA . LYS B 1 75 ? -21.793 -14.744 28.104 1.00 37.39 104 LYS B CA 1
ATOM 3957 C C . LYS B 1 75 ? -20.789 -15.815 27.752 1.00 35.86 104 LYS B C 1
ATOM 3958 O O . LYS B 1 75 ? -20.569 -16.739 28.518 1.00 37.17 104 LYS B O 1
ATOM 3964 N N . VAL B 1 76 ? -20.177 -15.686 26.586 1.00 34.98 105 VAL B N 1
ATOM 3965 C CA . VAL B 1 76 ? -19.138 -16.610 26.145 1.00 33.54 105 VAL B CA 1
ATOM 3966 C C . VAL B 1 76 ? -17.890 -15.812 25.829 1.00 32.60 105 VAL B C 1
ATOM 3967 O O . VAL B 1 76 ? -17.929 -14.882 25.039 1.00 33.10 105 VAL B O 1
ATOM 3971 N N . ILE B 1 77 ? -16.797 -16.148 26.497 1.00 33.06 106 ILE B N 1
ATOM 3972 C CA . ILE B 1 77 ? -15.505 -15.660 26.113 1.00 32.60 106 ILE B CA 1
ATOM 3973 C C . ILE B 1 77 ? -14.853 -16.825 25.404 1.00 32.12 106 ILE B C 1
ATOM 3974 O O . ILE B 1 77 ? -14.796 -17.930 25.949 1.00 35.62 106 ILE B O 1
ATOM 3979 N N . GLY B 1 78 ? -14.385 -16.560 24.188 1.00 29.67 107 GLY B N 1
ATOM 3980 C CA . GLY B 1 78 ? -13.752 -17.549 23.351 1.00 29.37 107 GLY B CA 1
ATOM 3981 C C . GLY B 1 78 ? -13.119 -16.932 22.117 1.00 31.55 107 GLY B C 1
ATOM 3982 O O . GLY B 1 78 ? -12.953 -15.696 22.018 1.00 33.64 107 GLY B O 1
ATOM 3983 N N . SER B 1 79 ? -12.706 -17.790 21.190 1.00 31.24 108 SER B N 1
ATOM 3984 C CA . SER B 1 79 ? -11.990 -17.317 20.011 1.00 33.00 108 SER B CA 1
ATOM 3985 C C . SER B 1 79 ? -12.705 -17.645 18.708 1.00 36.67 108 SER B C 1
ATOM 3986 O O . SER B 1 79 ? -12.503 -16.978 17.714 1.00 37.23 108 SER B O 1
ATOM 3989 N N . TYR B 1 80 ? -13.512 -18.686 18.687 1.00 42.67 109 TYR B N 1
ATOM 3990 C CA . TYR B 1 80 ? -14.191 -19.045 17.455 1.00 49.99 109 TYR B CA 1
ATOM 3991 C C . TYR B 1 80 ? -15.469 -19.810 17.775 1.00 48.50 109 TYR B C 1
ATOM 3992 O O . TYR B 1 80 ? -15.432 -20.876 18.374 1.00 48.61 109 TYR B O 1
ATOM 4001 N N . VAL B 1 81 ? -16.596 -19.253 17.371 1.00 47.82 110 VAL B N 1
ATOM 4002 C CA . VAL B 1 81 ? -17.891 -19.814 17.723 1.00 50.65 110 VAL B CA 1
ATOM 4003 C C . VAL B 1 81 ? -18.782 -20.162 16.511 1.00 54.36 110 VAL B C 1
ATOM 4004 O O . VAL B 1 81 ? -19.923 -20.562 16.680 1.00 51.95 110 VAL B O 1
ATOM 4008 N N . GLY B 1 82 ? -18.261 -19.980 15.300 1.00 60.24 111 GLY B N 1
ATOM 4009 C CA . GLY B 1 82 ? -18.961 -20.342 14.064 1.00 63.51 111 GLY B CA 1
ATOM 4010 C C . GLY B 1 82 ? -19.753 -21.631 14.059 1.00 65.57 111 GLY B C 1
ATOM 4011 O O . GLY B 1 82 ? -20.958 -21.588 13.829 1.00 69.57 111 GLY B O 1
ATOM 4012 N N . GLU B 1 83 ? -19.076 -22.759 14.294 1.00 61.10 112 GLU B N 1
ATOM 4013 C CA . GLU B 1 83 ? -19.668 -24.106 14.196 1.00 59.40 112 GLU B CA 1
ATOM 4014 C C . GLU B 1 83 ? -20.956 -24.379 15.035 1.00 56.12 112 GLU B C 1
ATOM 4015 O O . GLU B 1 83 ? -21.684 -25.338 14.757 1.00 54.82 112 GLU B O 1
ATOM 4017 N N . ASN B 1 84 ? -21.220 -23.566 16.058 1.00 51.49 113 ASN B N 1
ATOM 4018 C CA . ASN B 1 84 ? -22.487 -23.615 16.811 1.00 53.38 113 ASN B CA 1
ATOM 4019 C C . ASN B 1 84 ? -23.459 -22.519 16.350 1.00 51.18 113 ASN B C 1
ATOM 4020 O O . ASN B 1 84 ? -23.360 -21.359 16.752 1.00 51.01 113 ASN B O 1
ATOM 4025 N N . THR B 1 85 ? -24.429 -22.922 15.542 1.00 50.34 114 THR B N 1
ATOM 4026 C CA . THR B 1 85 ? -25.398 -21.996 14.964 1.00 53.05 114 THR B CA 1
ATOM 4027 C C . THR B 1 85 ? -26.402 -21.475 16.009 1.00 48.85 114 THR B C 1
ATOM 4028 O O . THR B 1 85 ? -26.812 -20.322 15.964 1.00 52.64 114 THR B O 1
ATOM 4032 N N . GLU B 1 86 ? -26.782 -22.318 16.959 1.00 44.88 115 GLU B N 1
ATOM 4033 C CA . GLU B 1 86 ? -27.663 -21.908 18.043 1.00 45.48 115 GLU B CA 1
ATOM 4034 C C . GLU B 1 86 ? -27.040 -20.758 18.818 1.00 44.21 115 GLU B C 1
ATOM 4035 O O . GLU B 1 86 ? -27.709 -19.793 19.205 1.00 39.10 115 GLU B O 1
ATOM 4041 N N . LEU B 1 87 ? -25.737 -20.889 19.051 1.00 48.29 116 LEU B N 1
ATOM 4042 C CA . LEU B 1 87 ? -24.963 -19.876 19.757 1.00 47.10 116 LEU B CA 1
ATOM 4043 C C . LEU B 1 87 ? -24.934 -18.583 18.970 1.00 46.32 116 LEU B C 1
ATOM 4044 O O . LEU B 1 87 ? -25.181 -17.508 19.526 1.00 46.64 116 LEU B O 1
ATOM 4049 N N . VAL B 1 88 ? -24.681 -18.665 17.673 1.00 47.91 117 VAL B N 1
ATOM 4050 C CA . VAL B 1 88 ? -24.723 -17.451 16.865 1.00 50.07 117 VAL B CA 1
ATOM 4051 C C . VAL B 1 88 ? -26.135 -16.862 16.896 1.00 49.64 117 VAL B C 1
ATOM 4052 O O . VAL B 1 88 ? -26.328 -15.656 17.107 1.00 45.04 117 VAL B O 1
ATOM 4056 N N . ARG B 1 89 ? -27.115 -17.738 16.705 1.00 50.44 118 ARG B N 1
ATOM 4057 C CA . ARG B 1 89 ? -28.525 -17.354 16.723 1.00 55.67 118 ARG B CA 1
ATOM 4058 C C . ARG B 1 89 ? -28.844 -16.507 17.957 1.00 50.15 118 ARG B C 1
ATOM 4059 O O . ARG B 1 89 ? -29.443 -15.458 17.834 1.00 51.19 118 ARG B O 1
ATOM 4067 N N . GLN B 1 90 ? -28.402 -16.951 19.132 1.00 47.70 119 GLN B N 1
ATOM 4068 C CA . GLN B 1 90 ? -28.632 -16.212 20.393 1.00 45.19 119 GLN B CA 1
ATOM 4069 C C . GLN B 1 90 ? -27.867 -14.890 20.493 1.00 43.74 119 GLN B C 1
ATOM 4070 O O . GLN B 1 90 ? -28.300 -13.961 21.177 1.00 39.37 119 GLN B O 1
ATOM 4076 N N . TYR B 1 91 ? -26.718 -14.825 19.819 1.00 46.67 120 TYR B N 1
ATOM 4077 C CA . TYR B 1 91 ? -25.862 -13.646 19.853 1.00 46.54 120 TYR B CA 1
ATOM 4078 C C . TYR B 1 91 ? -26.545 -12.499 19.127 1.00 47.84 120 TYR B C 1
ATOM 4079 O O . TYR B 1 91 ? -26.692 -11.374 19.670 1.00 38.47 120 TYR B O 1
ATOM 4088 N N . LEU B 1 92 ? -26.983 -12.828 17.905 1.00 51.35 121 LEU B N 1
ATOM 4089 C CA . LEU B 1 92 ? -27.714 -11.903 17.024 1.00 50.40 121 LEU B CA 1
ATOM 4090 C C . LEU B 1 92 ? -29.055 -11.473 17.618 1.00 51.55 121 LEU B C 1
ATOM 4091 O O . LEU B 1 92 ? -29.350 -10.286 17.697 1.00 50.17 121 LEU B O 1
ATOM 4096 N N . GLU B 1 93 ? -29.843 -12.441 18.077 1.00 53.09 122 GLU B N 1
ATOM 4097 C CA . GLU B 1 93 ? -31.120 -12.139 18.724 1.00 54.02 122 GLU B CA 1
ATOM 4098 C C . GLU B 1 93 ? -30.964 -11.262 19.967 1.00 49.36 122 GLU B C 1
ATOM 4099 O O . GLU B 1 93 ? -31.959 -10.820 20.525 1.00 48.76 122 GLU B O 1
ATOM 4105 N N . GLY B 1 94 ? -29.738 -11.047 20.422 1.00 47.70 123 GLY B N 1
ATOM 4106 C CA . GLY B 1 94 ? -29.503 -10.274 21.629 1.00 48.73 123 GLY B CA 1
ATOM 4107 C C . GLY B 1 94 ? -29.701 -11.028 22.939 1.00 51.31 123 GLY B C 1
ATOM 4108 O O . GLY B 1 94 ? -29.819 -10.403 23.997 1.00 55.04 123 GLY B O 1
ATOM 4109 N N . GLU B 1 95 ? -29.738 -12.362 22.906 1.00 49.96 124 GLU B N 1
ATOM 4110 C CA . GLU B 1 95 ? -29.956 -13.133 24.140 1.00 49.34 124 GLU B CA 1
ATOM 4111 C C . GLU B 1 95 ? -28.646 -13.425 24.879 1.00 50.12 124 GLU B C 1
ATOM 4112 O O . GLU 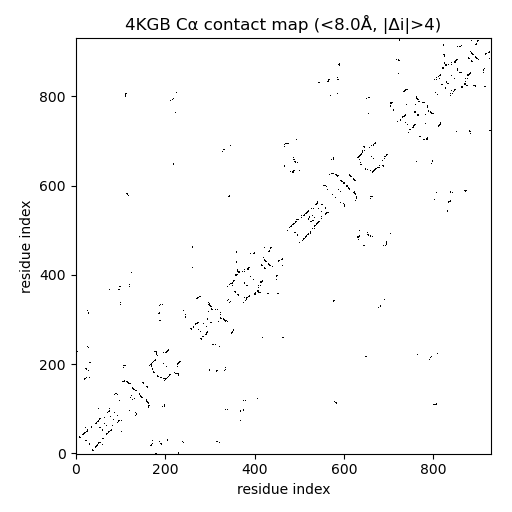B 1 95 ? -28.673 -13.793 26.039 1.00 53.56 124 GLU B O 1
ATOM 4114 N N . LEU B 1 96 ? -27.503 -13.215 24.232 1.00 48.16 125 LEU B N 1
ATOM 4115 C CA . LEU B 1 96 ? -26.211 -13.748 24.710 1.00 46.06 125 LEU B CA 1
ATOM 4116 C C . LEU B 1 96 ? -25.021 -12.849 24.349 1.00 40.20 125 LEU B C 1
ATOM 4117 O O . LEU B 1 96 ? -24.852 -12.496 23.182 1.00 45.89 125 LEU B O 1
ATOM 4122 N N . ALA B 1 97 ? -24.178 -12.521 25.326 1.00 36.82 126 ALA B N 1
ATOM 4123 C CA . ALA B 1 97 ? -22.932 -11.751 25.074 1.00 36.49 126 ALA B CA 1
ATOM 4124 C C . ALA B 1 97 ? -21.803 -12.640 24.515 1.00 35.78 126 ALA B C 1
ATOM 4125 O O . ALA B 1 97 ? -21.668 -13.792 24.916 1.00 35.38 126 ALA B O 1
ATOM 4127 N N . VAL B 1 98 ? -21.006 -12.119 23.594 1.00 33.94 127 VAL B N 1
ATOM 4128 C CA . VAL B 1 98 ? -19.858 -12.853 23.132 1.00 35.74 127 VAL B CA 1
ATOM 4129 C C . VAL B 1 98 ? -18.646 -11.959 23.034 1.00 37.30 127 VAL B C 1
ATOM 4130 O O . VAL B 1 98 ? -18.634 -11.009 22.261 1.00 38.52 127 VAL B O 1
ATOM 4134 N N . GLU B 1 99 ? -17.633 -12.272 23.840 1.00 39.51 128 GLU B N 1
ATOM 4135 C CA . GLU B 1 99 ? -16.340 -11.594 23.785 1.00 41.64 128 GLU B CA 1
ATOM 4136 C C . GLU B 1 99 ? -15.364 -12.519 23.102 1.00 37.85 128 GLU B C 1
ATOM 4137 O O . GLU B 1 99 ? -15.023 -13.570 23.631 1.00 39.35 128 GLU B O 1
ATOM 4143 N N . LEU B 1 100 ? -14.974 -12.151 21.887 1.00 34.91 129 LEU B N 1
ATOM 4144 C CA . LEU B 1 100 ? -14.022 -12.905 21.126 1.00 34.13 129 LEU B CA 1
ATOM 4145 C C . LEU B 1 100 ? -12.652 -12.462 21.509 1.00 33.21 129 LEU B C 1
ATOM 4146 O O . LEU B 1 100 ? -12.402 -11.295 21.769 1.00 36.00 129 LEU B O 1
ATOM 4151 N N . THR B 1 101 ? -11.748 -13.415 21.539 1.00 32.58 130 THR B N 1
ATOM 4152 C CA . THR B 1 101 ? -10.383 -13.131 21.924 1.00 29.65 130 THR B CA 1
ATOM 4153 C C . THR B 1 101 ? -9.495 -13.972 21.071 1.00 26.78 130 THR B C 1
ATOM 4154 O O . THR B 1 101 ? -9.761 -15.160 20.863 1.00 24.90 130 THR B O 1
ATOM 4158 N N . PRO B 1 102 ? -8.431 -13.363 20.565 1.00 25.13 131 PRO B N 1
ATOM 4159 C CA . PRO B 1 102 ? -7.517 -14.187 19.797 1.00 23.54 131 PRO B CA 1
ATOM 4160 C C . PRO B 1 102 ? -7.188 -15.451 20.579 1.00 22.34 131 PRO B C 1
ATOM 4161 O O . PRO B 1 102 ? -7.093 -15.409 21.797 1.00 22.15 131 PRO B O 1
ATOM 4165 N N . GLN B 1 103 ? -7.081 -16.579 19.897 1.00 22.56 132 GLN B N 1
ATOM 4166 C CA . GLN B 1 103 ? -6.948 -17.861 20.597 1.00 22.93 132 GLN B CA 1
ATOM 4167 C C . GLN B 1 103 ? -5.706 -17.878 21.511 1.00 21.80 132 GLN B C 1
ATOM 4168 O O . GLN B 1 103 ? -5.799 -18.301 22.655 1.00 20.24 132 GLN B O 1
ATOM 4174 N N . GLY B 1 104 ? -4.574 -17.364 21.035 1.00 20.11 133 GLY B N 1
ATOM 4175 C CA . GLY B 1 104 ? -3.352 -17.340 21.858 1.00 19.02 133 GLY B CA 1
ATOM 4176 C C . GLY B 1 104 ? -3.421 -16.403 23.058 1.00 19.50 133 GLY B C 1
ATOM 4177 O O . GLY B 1 104 ? -2.751 -16.600 24.059 1.00 21.10 133 GLY B O 1
ATOM 4178 N N . THR B 1 105 ? -4.229 -15.362 22.969 1.00 18.70 134 THR B N 1
ATOM 4179 C CA . THR B 1 105 ? -4.373 -14.421 24.040 1.00 17.30 134 THR B CA 1
ATOM 4180 C C . THR B 1 105 ? -5.269 -15.059 25.070 1.00 16.73 134 THR B C 1
ATOM 4181 O O . THR B 1 105 ? -5.121 -14.836 26.255 1.00 18.27 134 THR B O 1
ATOM 4185 N N . LEU B 1 106 ? -6.277 -15.798 24.615 1.00 17.09 135 LEU B N 1
ATOM 4186 C CA . LEU B 1 106 ? -7.160 -16.550 25.525 1.00 16.16 135 LEU B CA 1
ATOM 4187 C C . LEU B 1 106 ? -6.347 -17.528 26.379 1.00 15.92 135 LEU B C 1
ATOM 4188 O O . LEU B 1 106 ? -6.444 -17.527 27.586 1.00 16.34 135 LEU B O 1
ATOM 4193 N N . ALA B 1 107 ? -5.474 -18.274 25.729 1.00 15.80 136 ALA B N 1
ATOM 4194 C CA . ALA B 1 107 ? -4.623 -19.224 26.393 1.00 17.07 136 ALA B CA 1
ATOM 4195 C C . ALA B 1 107 ? -3.680 -18.591 27.436 1.00 17.99 136 ALA B C 1
ATOM 4196 O O . ALA B 1 107 ? -3.537 -19.085 28.575 1.00 16.53 136 ALA B O 1
ATOM 4198 N N . GLU B 1 108 ? -3.055 -17.489 27.049 1.00 19.61 137 GLU B N 1
ATOM 4199 C CA . GLU B 1 108 ? -2.179 -16.757 27.956 1.00 20.96 137 GLU B CA 1
ATOM 4200 C C . GLU B 1 108 ? -2.948 -16.021 29.037 1.00 19.53 137 GLU B C 1
ATOM 4201 O O . GLU B 1 108 ? -2.484 -15.928 30.154 1.00 18.93 137 GLU B O 1
ATOM 4207 N N . LYS B 1 109 ? -4.137 -15.538 28.747 1.00 19.81 138 LYS B N 1
ATOM 4208 C CA . LYS B 1 109 ? -4.923 -14.884 29.805 1.00 20.90 138 LYS B CA 1
ATOM 4209 C C . LYS B 1 109 ? -5.194 -15.844 30.917 1.00 19.88 138 LYS B C 1
ATOM 4210 O O . LYS B 1 109 ? -5.113 -15.493 32.071 1.00 22.18 138 LYS B O 1
ATOM 4216 N N . ILE B 1 110 ? -5.474 -17.080 30.554 1.00 20.82 139 ILE B N 1
ATOM 4217 C CA . ILE B 1 110 ? -5.761 -18.158 31.520 1.00 20.69 139 ILE B CA 1
ATOM 4218 C C . ILE B 1 110 ? -4.495 -18.595 32.212 1.00 20.29 139 ILE B C 1
ATOM 4219 O O . ILE B 1 110 ? -4.473 -18.720 33.416 1.00 19.12 139 ILE B O 1
ATOM 4224 N N . ARG B 1 111 ? -3.437 -18.840 31.438 1.00 21.61 140 ARG B N 1
ATOM 4225 C CA . ARG B 1 111 ? -2.149 -19.220 32.017 1.00 22.24 140 ARG B CA 1
ATOM 4226 C C . ARG B 1 111 ? -1.744 -18.126 32.972 1.00 21.54 140 ARG B C 1
ATOM 4227 O O . ARG B 1 111 ? -1.437 -18.410 34.133 1.00 21.95 140 ARG B O 1
ATOM 4235 N N . ALA B 1 112 ? -1.806 -16.870 32.540 1.00 20.76 141 ALA B N 1
ATOM 4236 C CA . ALA B 1 112 ? -1.428 -15.759 33.468 1.00 19.94 141 ALA B CA 1
ATOM 4237 C C . ALA B 1 112 ? -2.335 -15.686 34.686 1.00 19.82 141 ALA B C 1
ATOM 4238 O O . ALA B 1 112 ? -1.886 -15.486 35.778 1.00 20.81 141 ALA B O 1
ATOM 4240 N N . GLY B 1 113 ? -3.627 -15.863 34.519 1.00 19.43 142 GLY B N 1
ATOM 4241 C CA . GLY B 1 113 ? -4.488 -15.810 35.677 1.00 19.36 142 GLY B CA 1
ATOM 4242 C C . GLY B 1 113 ? -4.094 -16.828 36.713 1.00 19.97 142 GLY B C 1
ATOM 4243 O O . GLY B 1 113 ? -3.979 -16.503 37.885 1.00 19.25 142 GLY B O 1
ATOM 4244 N N . GLY B 1 114 ? -3.867 -18.072 36.289 1.00 19.50 143 GLY B N 1
ATOM 4245 C CA . GLY B 1 114 ? -3.508 -19.120 37.238 1.00 18.43 143 GLY B CA 1
ATOM 4246 C C . GLY B 1 114 ? -2.093 -18.962 37.795 1.00 17.70 143 GLY B C 1
ATOM 4247 O O . GLY B 1 114 ? -1.758 -19.544 38.818 1.00 17.62 143 GLY B O 1
ATOM 4248 N N . ALA B 1 115 ? -1.250 -18.212 37.099 1.00 16.08 144 ALA B N 1
ATOM 4249 C CA . ALA B 1 115 ? 0.083 -17.940 37.590 1.00 16.08 144 ALA B CA 1
ATOM 4250 C C . ALA B 1 115 ? 0.111 -16.610 38.386 1.00 16.91 144 ALA B C 1
ATOM 4251 O O . ALA B 1 115 ? 1.192 -16.151 38.790 1.00 17.26 144 ALA B O 1
ATOM 4253 N N . GLY B 1 116 ? -1.056 -16.035 38.666 1.00 16.40 145 GLY B N 1
ATOM 4254 C CA . GLY B 1 116 ? -1.100 -14.821 39.509 1.00 17.92 145 GLY B CA 1
ATOM 4255 C C . GLY B 1 116 ? -0.490 -13.588 38.836 1.00 18.68 145 GLY B C 1
ATOM 4256 O O . GLY B 1 116 ? 0.085 -12.714 39.486 1.00 20.48 145 GLY B O 1
ATOM 4257 N N . ILE B 1 117 ? -0.639 -13.531 37.524 1.00 17.88 146 ILE B N 1
ATOM 4258 C CA . ILE B 1 117 ? -0.162 -12.428 36.712 1.00 18.36 146 ILE B CA 1
ATOM 4259 C C . ILE B 1 117 ? -1.415 -11.784 36.153 1.00 17.73 146 ILE B C 1
ATOM 4260 O O . ILE B 1 117 ? -2.095 -12.375 35.337 1.00 16.03 146 ILE B O 1
ATOM 4265 N N . PRO B 1 118 ? -1.735 -10.573 36.624 1.00 17.29 147 PRO B N 1
ATOM 4266 C CA . PRO B 1 118 ? -3.019 -9.952 36.343 1.00 17.09 147 PRO B CA 1
ATOM 4267 C C . PRO B 1 118 ? -3.038 -9.271 34.996 1.00 16.73 147 PRO B C 1
ATOM 4268 O O . PRO B 1 118 ? -4.127 -9.056 34.456 1.00 16.64 147 PRO B O 1
ATOM 4272 N N . ALA B 1 119 ? -1.868 -8.938 34.460 1.00 15.13 148 ALA B N 1
ATOM 4273 C CA . ALA B 1 119 ? -1.825 -8.510 33.096 1.00 16.00 148 ALA B CA 1
ATOM 4274 C C . ALA B 1 119 ? -0.457 -8.614 32.476 1.00 16.43 148 ALA B C 1
ATOM 4275 O O . ALA B 1 119 ? 0.552 -8.691 33.170 1.00 16.25 148 ALA B O 1
ATOM 4277 N N . PHE B 1 120 ? -0.454 -8.587 31.149 1.00 17.82 149 PHE B N 1
ATOM 4278 C CA . PHE B 1 120 ? 0.717 -8.855 30.339 1.00 19.71 149 PHE B CA 1
ATOM 4279 C C . PHE B 1 120 ? 0.529 -8.261 28.957 1.00 19.62 149 PHE B C 1
ATOM 4280 O O . PHE B 1 120 ? -0.596 -7.963 28.555 1.00 19.08 149 PHE B O 1
ATOM 4288 N N . TYR B 1 121 ? 1.639 -8.168 28.231 1.00 19.01 150 TYR B N 1
ATOM 4289 C CA . TYR B 1 121 ? 1.674 -7.566 26.941 1.00 19.59 150 TYR B CA 1
ATOM 4290 C C . TYR B 1 121 ? 1.917 -8.586 25.867 1.00 18.18 150 TYR B C 1
ATOM 4291 O O . TYR B 1 121 ? 2.770 -9.434 25.999 1.00 18.18 150 TYR B O 1
ATOM 4300 N N . THR B 1 122 ? 1.165 -8.463 24.782 1.00 18.29 151 THR B N 1
ATOM 4301 C CA . THR B 1 122 ? 1.275 -9.311 23.609 1.00 18.36 151 THR B CA 1
ATOM 4302 C C . THR B 1 122 ? 1.129 -8.447 22.337 1.00 18.55 151 THR B C 1
ATOM 4303 O O . THR B 1 122 ? 0.442 -7.468 22.373 1.00 16.30 151 THR B O 1
ATOM 4307 N N . PRO B 1 123 ? 1.823 -8.821 21.237 1.00 20.10 152 PRO B N 1
ATOM 4308 C CA . PRO B 1 123 ? 1.707 -8.151 19.932 1.00 20.99 152 PRO B CA 1
ATOM 4309 C C . PRO B 1 123 ? 0.406 -8.500 19.158 1.00 22.25 152 PRO B C 1
ATOM 4310 O O . PRO B 1 123 ? 0.038 -7.800 18.201 1.00 21.83 152 PRO B O 1
ATOM 4314 N N . THR B 1 124 ? -0.241 -9.595 19.552 1.00 22.83 153 THR B N 1
ATOM 4315 C CA . THR B 1 124 ? -1.459 -10.060 18.918 1.00 22.10 153 THR B CA 1
ATOM 4316 C C . THR B 1 124 ? -2.546 -9.076 19.143 1.00 22.79 153 THR B C 1
ATOM 4317 O O . THR B 1 124 ? -2.847 -8.730 20.269 1.00 21.33 153 THR B O 1
ATOM 4321 N N . GLY B 1 125 ? -3.155 -8.610 18.058 1.00 27.86 154 GLY B N 1
ATOM 4322 C CA . GLY B 1 125 ? -4.335 -7.733 18.151 1.00 28.58 154 GLY B CA 1
ATOM 4323 C C . GLY B 1 125 ? -3.980 -6.283 17.867 1.00 28.46 154 GLY B C 1
ATOM 4324 O O . GLY B 1 125 ? -4.852 -5.499 17.463 1.00 28.79 154 GLY B O 1
ATOM 4325 N N . TYR B 1 126 ? -2.705 -5.923 18.032 1.00 27.51 155 TYR B N 1
ATOM 4326 C CA . TYR B 1 126 ? -2.295 -4.554 17.735 1.00 28.56 155 TYR B CA 1
ATOM 4327 C C . TYR B 1 126 ? -2.770 -4.088 16.356 1.00 25.41 155 TYR B C 1
ATOM 4328 O O . TYR B 1 126 ? -2.723 -4.838 15.407 1.00 21.96 155 TYR B O 1
ATOM 4337 N N . ALA B 1 127 ? -3.278 -2.855 16.316 1.00 25.61 156 ALA B N 1
ATOM 4338 C CA . ALA B 1 127 ? -3.840 -2.213 15.112 1.00 23.83 156 ALA B CA 1
ATOM 4339 C C . ALA B 1 127 ? -5.065 -2.929 14.578 1.00 25.01 156 ALA B C 1
ATOM 4340 O O . ALA B 1 127 ? -5.317 -2.932 13.391 1.00 24.62 156 ALA B O 1
ATOM 4342 N N . THR B 1 128 ? -5.814 -3.589 15.456 1.00 27.54 157 THR B N 1
ATOM 4343 C CA . THR B 1 128 ? -7.061 -4.251 15.064 1.00 26.10 157 THR B CA 1
ATOM 4344 C C . THR B 1 128 ? -8.113 -3.888 16.073 1.00 27.10 157 THR B C 1
ATOM 4345 O O . THR B 1 128 ? -7.854 -3.180 17.030 1.00 25.74 157 THR B O 1
ATOM 4349 N N . LEU B 1 129 ? -9.321 -4.373 15.838 1.00 31.65 158 LEU B N 1
ATOM 4350 C CA . LEU B 1 129 ? -10.462 -4.047 16.683 1.00 32.30 158 LEU B CA 1
ATOM 4351 C C . LEU B 1 129 ? -10.236 -4.505 18.087 1.00 33.42 158 LEU B C 1
ATOM 4352 O O . LEU B 1 129 ? -10.792 -3.920 19.004 1.00 34.80 158 LEU B O 1
ATOM 4357 N N . VAL B 1 130 ? -9.434 -5.561 18.242 1.00 32.51 159 VAL B N 1
ATOM 4358 C CA . VAL B 1 130 ? -8.987 -6.031 19.552 1.00 31.57 159 VAL B CA 1
ATOM 4359 C C . VAL B 1 130 ? -8.337 -4.904 20.358 1.00 29.70 159 VAL B C 1
ATOM 4360 O O . VAL B 1 130 ? -8.769 -4.615 21.455 1.00 29.64 159 VAL B O 1
ATOM 4364 N N . GLN B 1 131 ? -7.293 -4.294 19.825 1.00 29.70 160 GLN B N 1
ATOM 4365 C CA . GLN B 1 131 ? -6.707 -3.093 20.428 1.00 32.02 160 GLN B CA 1
ATOM 4366 C C . GLN B 1 131 ? -7.645 -1.893 20.398 1.00 32.61 160 GLN B C 1
ATOM 4367 O O . GLN B 1 131 ? -7.768 -1.149 21.375 1.00 30.50 160 GLN B O 1
ATOM 4373 N N . GLU B 1 132 ? -8.336 -1.698 19.284 1.00 37.45 161 GLU B N 1
ATOM 4374 C CA . GLU B 1 132 ? -9.095 -0.437 19.100 1.00 42.41 161 GLU B CA 1
ATOM 4375 C C . GLU B 1 132 ? -10.432 -0.417 19.826 1.00 40.12 161 GLU B C 1
ATOM 4376 O O . GLU B 1 132 ? -10.948 0.642 20.118 1.00 46.68 161 GLU B O 1
ATOM 4382 N N . GLY B 1 133 ? -10.975 -1.586 20.137 1.00 38.62 162 GLY B N 1
ATOM 4383 C CA . GLY B 1 133 ? -12.283 -1.689 20.774 1.00 39.15 162 GLY B CA 1
ATOM 4384 C C . GLY B 1 133 ? -13.372 -1.374 19.770 1.00 38.15 162 GLY B C 1
ATOM 4385 O O . GLY B 1 133 ? -13.068 -1.115 18.605 1.00 37.15 162 GLY B O 1
ATOM 4386 N N . GLY B 1 134 ? -14.628 -1.398 20.204 1.00 36.39 163 GLY B N 1
ATOM 4387 C CA . GLY B 1 134 ? -15.767 -1.140 19.304 1.00 39.88 163 GLY B CA 1
ATOM 4388 C C . GLY B 1 134 ? -16.430 -2.373 18.718 1.00 46.73 163 GLY B C 1
ATOM 4389 O O . GLY B 1 134 ? -17.533 -2.289 18.171 1.00 54.70 163 GLY B O 1
ATOM 4390 N N . ALA B 1 135 ? -15.792 -3.536 18.841 1.00 52.13 164 ALA B N 1
ATOM 4391 C CA . ALA B 1 135 ? -16.403 -4.778 18.356 1.00 53.19 164 ALA B CA 1
ATOM 4392 C C . ALA B 1 135 ? -17.630 -5.084 19.220 1.00 56.98 164 ALA B C 1
ATOM 4393 O O . ALA B 1 135 ? -17.614 -4.809 20.426 1.00 54.46 164 ALA B O 1
ATOM 4395 N N . PRO B 1 136 ? -18.703 -5.619 18.602 1.00 55.45 165 PRO B N 1
ATOM 4396 C CA . PRO B 1 136 ? -19.954 -5.766 19.344 1.00 53.01 165 PRO B CA 1
ATOM 4397 C C . PRO B 1 136 ? -20.002 -7.055 20.173 1.00 49.92 165 PRO B C 1
ATOM 4398 O O . PRO B 1 136 ? -19.848 -8.158 19.649 1.00 42.73 165 PRO B O 1
ATOM 4402 N N . ILE B 1 137 ? -20.217 -6.884 21.468 1.00 50.20 166 ILE B N 1
ATOM 4403 C CA . ILE B 1 137 ? -20.260 -7.987 22.403 1.00 50.70 166 ILE B CA 1
ATOM 4404 C C . ILE B 1 137 ? -21.706 -8.433 22.680 1.00 53.64 166 ILE B C 1
ATOM 4405 O O . ILE B 1 137 ? -21.977 -9.628 22.786 1.00 53.10 166 ILE B O 1
ATOM 4410 N N . LYS B 1 138 ? -22.618 -7.472 22.795 1.00 57.10 167 LYS B N 1
ATOM 4411 C CA . LYS B 1 138 ? -24.015 -7.743 23.130 1.00 58.45 167 LYS B CA 1
ATOM 4412 C C . LYS B 1 138 ? -24.964 -6.798 22.391 1.00 61.71 167 LYS B C 1
ATOM 4413 O O . LYS B 1 138 ? -24.825 -5.562 22.503 1.00 62.70 167 LYS B O 1
ATOM 4419 N N . TYR B 1 139 ? -25.921 -7.390 21.664 1.00 61.81 168 TYR B N 1
ATOM 4420 C CA . TYR B 1 139 ? -27.105 -6.696 21.113 1.00 57.54 168 TYR B CA 1
ATOM 4421 C C . TYR B 1 139 ? -28.352 -6.813 22.037 1.00 64.62 168 TYR B C 1
ATOM 4422 O O . TYR B 1 139 ? -28.453 -7.759 22.828 1.00 74.30 168 TYR B O 1
ATOM 4431 N N . SER B 1 140 ? -29.294 -5.861 21.969 1.00 70.29 169 SER B N 1
ATOM 4432 C CA . SER B 1 140 ? -30.542 -5.925 22.804 1.00 71.84 169 SER B CA 1
ATOM 4433 C C . SER B 1 140 ? -31.800 -6.489 22.109 1.00 73.03 169 SER B C 1
ATOM 4434 O O . SER B 1 140 ? -31.759 -6.932 20.965 1.00 74.66 169 SER B O 1
ATOM 4437 N N . GLY B 1 143 ? -28.895 -4.701 15.893 1.00 69.77 172 GLY B N 1
ATOM 4438 C CA . GLY B 1 143 ? -29.049 -3.528 16.756 1.00 72.13 172 GLY B CA 1
ATOM 4439 C C . GLY B 1 143 ? -30.067 -3.704 17.873 1.00 77.90 172 GLY B C 1
ATOM 4440 O O . GLY B 1 143 ? -30.887 -4.630 17.829 1.00 73.41 172 GLY B O 1
ATOM 4441 N N . LYS B 1 144 ? -30.021 -2.832 18.890 1.00 83.71 173 LYS B N 1
ATOM 4442 C CA . LYS B 1 144 ? -28.941 -1.839 19.098 1.00 79.88 173 LYS B CA 1
ATOM 4443 C C . LYS B 1 144 ? -27.774 -2.569 19.762 1.00 81.26 173 LYS B C 1
ATOM 4444 O O . LYS B 1 144 ? -27.981 -3.529 20.496 1.00 91.45 173 LYS B O 1
ATOM 4446 N N . VAL B 1 145 ? -26.550 -2.128 19.492 1.00 76.71 174 VAL B N 1
ATOM 4447 C CA . VAL B 1 145 ? -25.372 -2.686 20.135 1.00 66.99 174 VAL B CA 1
ATOM 4448 C C . VAL B 1 145 ? -25.388 -2.173 21.554 1.00 65.11 174 VAL B C 1
ATOM 4449 O O . VAL B 1 145 ? -25.270 -0.976 21.782 1.00 61.96 174 VAL B O 1
ATOM 4453 N N . GLU B 1 146 ? -25.546 -3.090 22.501 1.00 64.76 175 GLU B N 1
ATOM 4454 C CA . GLU B 1 146 ? -25.691 -2.738 23.899 1.00 68.01 175 GLU B CA 1
ATOM 4455 C C . GLU B 1 146 ? -24.334 -2.690 24.593 1.00 65.84 175 GLU B C 1
ATOM 4456 O O . GLU B 1 146 ? -24.115 -1.855 25.479 1.00 57.67 175 GLU B O 1
ATOM 4462 N N . ILE B 1 147 ? -23.449 -3.627 24.231 1.00 62.29 176 ILE B N 1
ATOM 4463 C CA . ILE B 1 147 ? -22.095 -3.661 24.782 1.00 53.97 176 ILE B CA 1
ATOM 4464 C C . ILE B 1 147 ? -21.114 -3.911 23.672 1.00 50.19 176 ILE B C 1
ATOM 4465 O O . ILE B 1 147 ? -21.291 -4.831 22.871 1.00 48.47 176 ILE B O 1
ATOM 4470 N N . SER B 1 148 ? -20.083 -3.081 23.630 1.00 47.91 177 SER B N 1
ATOM 4471 C CA . SER B 1 148 ? -19.015 -3.225 22.656 1.00 47.97 177 SER B CA 1
ATOM 4472 C C . SER B 1 148 ? -17.662 -3.136 23.366 1.00 42.10 177 SER B C 1
ATOM 4473 O O . SER B 1 148 ? -17.558 -2.624 24.464 1.00 37.22 177 SER B O 1
ATOM 4476 N N . SER B 1 149 ? -16.633 -3.653 22.716 1.00 41.75 178 SER B N 1
ATOM 4477 C CA . SER B 1 149 ? -15.341 -3.899 23.372 1.00 39.30 178 SER B CA 1
ATOM 4478 C C . SER B 1 149 ? -14.576 -2.616 23.647 1.00 39.96 178 SER B C 1
ATOM 4479 O O . SER B 1 149 ? -14.528 -1.732 22.797 1.00 40.43 178 SER B O 1
ATOM 4482 N N . GLU B 1 150 ? -13.989 -2.541 24.841 1.00 39.22 179 GLU B N 1
ATOM 4483 C CA . GLU B 1 150 ? -13.206 -1.415 25.282 1.00 37.96 179 GLU B CA 1
ATOM 4484 C C . GLU B 1 150 ? -11.823 -1.381 24.623 1.00 39.40 179 GLU B C 1
ATOM 4485 O O . GLU B 1 150 ? -11.225 -2.411 24.326 1.00 42.16 179 GLU B O 1
ATOM 4487 N N . LYS B 1 151 ? -11.350 -0.162 24.387 1.00 40.32 180 LYS B N 1
ATOM 4488 C CA . LYS B 1 151 ? -10.009 0.126 23.867 1.00 40.66 180 LYS B CA 1
ATOM 4489 C C . LYS B 1 151 ? -8.981 -0.409 24.839 1.00 34.26 180 LYS B C 1
ATOM 4490 O O . LYS B 1 151 ? -9.209 -0.331 26.031 1.00 34.43 180 LYS B O 1
ATOM 4496 N N . LYS B 1 152 ? -7.851 -0.916 24.339 1.00 30.29 181 LYS B N 1
ATOM 4497 C CA . LYS B 1 152 ? -6.796 -1.484 25.207 1.00 29.79 181 LYS B CA 1
ATOM 4498 C C . LYS B 1 152 ? -5.533 -0.641 25.219 1.00 27.70 181 LYS B C 1
ATOM 4499 O O . LYS B 1 152 ? -5.142 -0.124 24.205 1.00 27.83 181 LYS B O 1
ATOM 4505 N N . PRO B 1 153 ? -4.863 -0.545 26.368 1.00 27.12 182 PRO B N 1
ATOM 4506 C CA . PRO B 1 153 ? -3.614 0.204 26.429 1.00 27.21 182 PRO B CA 1
ATOM 4507 C C . PRO B 1 153 ? -2.530 -0.462 25.589 1.00 27.51 182 PRO B C 1
ATOM 4508 O O . PRO B 1 153 ? -2.512 -1.680 25.442 1.00 29.70 182 PRO B O 1
ATOM 4512 N N . VAL B 1 154 ? -1.638 0.342 25.038 1.00 28.08 183 VAL B N 1
ATOM 4513 C CA . VAL B 1 154 ? -0.561 -0.164 24.201 1.00 28.40 183 VAL B CA 1
ATOM 4514 C C . VAL B 1 154 ? 0.704 0.358 24.767 1.00 27.98 183 VAL B C 1
ATOM 4515 O O . VAL B 1 154 ? 0.689 1.358 25.461 1.00 29.30 183 VAL B O 1
ATOM 4519 N N . LYS B 1 155 ? 1.802 -0.309 24.460 1.00 28.64 184 LYS B N 1
ATOM 4520 C CA . LYS B 1 155 ? 3.101 0.075 24.999 1.00 30.41 184 LYS B CA 1
ATOM 4521 C C . LYS B 1 155 ? 4.181 -0.498 24.087 1.00 28.98 184 LYS B C 1
ATOM 4522 O O . LYS B 1 155 ? 3.963 -1.505 23.437 1.00 32.31 184 LYS B O 1
ATOM 4528 N N . GLU B 1 156 ? 5.296 0.182 23.933 1.00 30.77 185 GLU B N 1
ATOM 4529 C CA . GLU B 1 156 ? 6.275 -0.260 22.942 1.00 35.14 185 GLU B CA 1
ATOM 4530 C C . GLU B 1 156 ? 7.490 -0.787 23.684 1.00 31.55 185 GLU B C 1
ATOM 4531 O O . GLU B 1 156 ? 7.879 -0.254 24.706 1.00 29.99 185 GLU B O 1
ATOM 4537 N N . PHE B 1 157 ? 8.022 -1.903 23.212 1.00 29.54 186 PHE B N 1
ATOM 4538 C CA . PHE B 1 157 ? 9.238 -2.469 23.774 1.00 26.66 186 PHE B CA 1
ATOM 4539 C C . PHE B 1 157 ? 10.148 -2.850 22.623 1.00 27.14 186 PHE B C 1
ATOM 4540 O O . PHE B 1 157 ? 9.705 -3.412 21.619 1.00 26.42 186 PHE B O 1
ATOM 4548 N N . ASN B 1 158 ? 11.413 -2.485 22.745 1.00 30.42 187 ASN B N 1
ATOM 4549 C CA . ASN B 1 158 ? 12.403 -2.829 21.753 1.00 32.67 187 ASN B CA 1
ATOM 4550 C C . ASN B 1 158 ? 11.931 -2.430 20.366 1.00 31.64 187 ASN B C 1
ATOM 4551 O O . ASN B 1 158 ? 12.204 -3.125 19.401 1.00 34.90 187 ASN B O 1
ATOM 4556 N N . GLY B 1 159 ? 11.234 -1.310 20.244 1.00 29.49 188 GLY B N 1
ATOM 4557 C CA . GLY B 1 159 ? 10.790 -0.862 18.921 1.00 30.01 188 GLY B CA 1
ATOM 4558 C C . GLY B 1 159 ? 9.566 -1.531 18.314 1.00 30.12 188 GLY B C 1
ATOM 4559 O O . GLY B 1 159 ? 9.143 -1.166 17.218 1.00 31.72 188 GLY B O 1
ATOM 4560 N N . LYS B 1 160 ? 8.960 -2.482 19.006 1.00 29.93 189 LYS B N 1
ATOM 4561 C CA . LYS B 1 160 ? 7.741 -3.077 18.501 1.00 29.87 189 LYS B CA 1
ATOM 4562 C C . LYS B 1 160 ? 6.600 -2.666 19.420 1.00 27.29 189 LYS B C 1
ATOM 4563 O O . LYS B 1 160 ? 6.832 -2.260 20.574 1.00 25.64 189 LYS B O 1
ATOM 4569 N N . ASN B 1 161 ? 5.374 -2.761 18.898 1.00 24.67 190 ASN B N 1
ATOM 4570 C CA . ASN B 1 161 ? 4.170 -2.427 19.646 1.00 24.41 190 ASN B CA 1
ATOM 4571 C C . ASN B 1 161 ? 3.375 -3.606 20.192 1.00 23.19 190 ASN B C 1
ATOM 4572 O O . ASN B 1 161 ? 3.223 -4.594 19.529 1.00 23.82 190 ASN B O 1
ATOM 4577 N N . TYR B 1 162 ? 2.808 -3.436 21.386 1.00 22.43 191 TYR B N 1
ATOM 4578 C CA . TYR B 1 162 ? 2.136 -4.495 22.106 1.00 20.36 191 TYR B CA 1
ATOM 4579 C C . TYR B 1 162 ? 0.870 -3.947 22.781 1.00 20.88 191 TYR B C 1
ATOM 4580 O O . TYR B 1 162 ? 0.749 -2.761 23.119 1.00 20.77 191 TYR B O 1
ATOM 4589 N N . VAL B 1 163 ? -0.063 -4.844 22.990 1.00 20.23 192 VAL B N 1
ATOM 4590 C CA . VAL B 1 163 ? -1.352 -4.537 23.501 1.00 21.30 192 VAL B CA 1
ATOM 4591 C C . VAL B 1 163 ? -1.289 -5.069 24.915 1.00 24.33 192 VAL B C 1
ATOM 4592 O O . VAL B 1 163 ? -0.735 -6.131 25.126 1.00 24.04 192 VAL B O 1
ATOM 4596 N N . MET B 1 164 ? -1.838 -4.347 25.888 1.00 26.89 193 MET B N 1
ATOM 4597 C CA . MET B 1 164 ? -1.935 -4.907 27.229 1.00 28.34 193 MET B CA 1
ATOM 4598 C C . MET B 1 164 ? -3.212 -5.704 27.399 1.00 26.31 193 MET B C 1
ATOM 4599 O O . MET B 1 164 ? -4.282 -5.236 27.024 1.00 26.74 193 MET B O 1
ATOM 4604 N N . GLU B 1 165 ? -3.094 -6.890 27.991 1.00 24.04 194 GLU B N 1
ATOM 4605 C CA . GLU B 1 165 ? -4.216 -7.763 28.177 1.00 24.37 194 GLU B CA 1
ATOM 4606 C C . GLU B 1 165 ? -4.317 -8.177 29.603 1.00 26.74 194 GLU B C 1
ATOM 4607 O O . GLU B 1 165 ? -3.301 -8.363 30.261 1.00 33.03 194 GLU B O 1
ATOM 4613 N N . GLU B 1 166 ? -5.543 -8.331 30.110 1.00 28.33 195 GLU B N 1
ATOM 4614 C CA . GLU B 1 166 ? -5.737 -8.727 31.512 1.00 27.34 195 GLU B CA 1
ATOM 4615 C C . GLU B 1 166 ? -6.010 -10.196 31.637 1.00 26.49 195 GLU B C 1
ATOM 4616 O O . GLU B 1 166 ? -6.627 -10.794 30.763 1.00 27.68 195 GLU B O 1
ATOM 4622 N N . SER B 1 167 ? -5.532 -10.783 32.718 1.00 23.98 196 SER B N 1
ATOM 4623 C CA . SER B 1 167 ? -5.699 -12.214 32.956 1.00 25.23 196 SER B CA 1
ATOM 4624 C C . SER B 1 167 ? -7.120 -12.670 33.182 1.00 23.39 196 SER B C 1
ATOM 4625 O O . SER B 1 167 ? -7.993 -11.874 33.435 1.00 22.10 196 SER B O 1
ATOM 4628 N N . ILE B 1 168 ? -7.311 -13.985 33.173 1.00 24.12 197 ILE B N 1
ATOM 4629 C CA . ILE B 1 168 ? -8.557 -14.594 33.569 1.00 25.46 197 ILE B CA 1
ATOM 4630 C C . ILE B 1 168 ? -8.252 -15.572 34.691 1.00 26.51 197 ILE B C 1
ATOM 4631 O O . ILE B 1 168 ? -7.298 -16.349 34.604 1.00 25.41 197 ILE B O 1
ATOM 4636 N N . PHE B 1 169 ? -9.084 -15.489 35.735 1.00 27.44 198 PHE B N 1
ATOM 4637 C CA . PHE B 1 169 ? -9.092 -16.396 36.865 1.00 26.00 198 PHE B CA 1
ATOM 4638 C C . PHE B 1 169 ? -10.531 -16.621 37.324 1.00 25.12 198 PHE B C 1
ATOM 4639 O O . PHE B 1 169 ? -11.139 -15.735 37.879 1.00 23.35 198 PHE B O 1
ATOM 4647 N N . ALA B 1 170 ? -11.027 -17.845 37.140 1.00 25.02 199 ALA B N 1
ATOM 4648 C CA . ALA B 1 170 ? -12.438 -18.172 37.247 1.00 24.94 199 ALA B CA 1
ATOM 4649 C C . ALA B 1 170 ? -12.832 -18.786 38.592 1.00 25.72 199 ALA B C 1
ATOM 4650 O O . ALA B 1 170 ? -11.995 -19.182 39.380 1.00 24.87 199 ALA B O 1
ATOM 4652 N N . ASP B 1 171 ? -14.136 -18.891 38.809 1.00 26.54 200 ASP B N 1
ATOM 4653 C CA . ASP B 1 171 ? -14.686 -19.604 39.956 1.00 26.81 200 ASP B CA 1
ATOM 4654 C C . ASP B 1 171 ? -14.444 -21.093 39.850 1.00 26.77 200 ASP B C 1
ATOM 4655 O O . ASP B 1 171 ? -13.982 -21.728 40.803 1.00 29.69 200 ASP B O 1
ATOM 4660 N N . PHE B 1 172 ? -14.697 -21.648 38.684 1.00 25.84 201 PHE B N 1
ATOM 4661 C CA . PHE B 1 172 ? -14.558 -23.070 38.518 1.00 26.14 201 PHE B CA 1
ATOM 4662 C C . PHE B 1 172 ? -13.885 -23.347 37.198 1.00 24.46 201 PHE B C 1
ATOM 4663 O O . PHE B 1 172 ? -13.976 -22.549 36.270 1.00 25.64 201 PHE B O 1
ATOM 4671 N N . ALA B 1 173 ? -13.225 -24.487 37.117 1.00 22.44 202 ALA B N 1
ATOM 4672 C CA . ALA B 1 173 ? -12.720 -24.976 35.856 1.00 22.13 202 ALA B CA 1
ATOM 4673 C C . ALA B 1 173 ? -13.124 -26.420 35.710 1.00 22.17 202 ALA B C 1
ATOM 4674 O O . ALA B 1 173 ? -12.907 -27.245 36.600 1.00 20.31 202 ALA B O 1
ATOM 4676 N N . PHE B 1 174 ? -13.746 -26.697 34.581 1.00 23.29 203 PHE B N 1
ATOM 4677 C CA . PHE B 1 174 ? -14.129 -28.034 34.227 1.00 23.22 203 PHE B CA 1
ATOM 4678 C C . PHE B 1 174 ? -13.294 -28.545 33.070 1.00 23.30 203 PHE B C 1
ATOM 4679 O O . PHE B 1 174 ? -13.348 -28.060 31.930 1.00 22.89 203 PHE B O 1
ATOM 4687 N N . VAL B 1 175 ? -12.572 -29.591 33.376 1.00 23.37 204 VAL B N 1
ATOM 4688 C CA . VAL B 1 175 ? -11.489 -30.020 32.563 1.00 24.30 204 VAL B CA 1
ATOM 4689 C C . VAL B 1 175 ? -11.548 -31.553 32.333 1.00 23.53 204 VAL B C 1
ATOM 4690 O O . VAL B 1 175 ? -12.099 -32.292 33.127 1.00 22.38 204 VAL B O 1
ATOM 4694 N N . LYS B 1 176 ? -10.969 -32.002 31.241 1.00 24.40 205 LYS B N 1
ATOM 4695 C CA . LYS B 1 176 ? -11.007 -33.391 30.835 1.00 24.53 205 LYS B CA 1
ATOM 4696 C C . LYS B 1 176 ? -9.591 -33.922 30.693 1.00 24.01 205 LYS B C 1
ATOM 4697 O O . LYS B 1 176 ? -8.752 -33.259 30.097 1.00 22.04 205 LYS B O 1
ATOM 4703 N N . ALA B 1 177 ? -9.345 -35.146 31.157 1.00 23.68 206 ALA B N 1
ATOM 4704 C CA . ALA B 1 177 ? -8.043 -35.771 30.952 1.00 23.89 206 ALA B CA 1
ATOM 4705 C C . ALA B 1 177 ? -8.182 -37.292 30.817 1.00 25.87 206 ALA B C 1
ATOM 4706 O O . ALA B 1 177 ? -9.265 -37.804 30.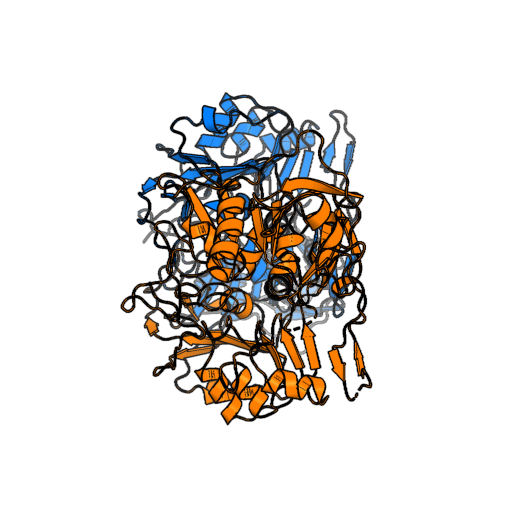860 1.00 25.94 206 ALA B O 1
ATOM 4708 N N . GLN B 1 178 ? -7.063 -37.991 30.654 1.00 26.98 207 GLN B N 1
ATOM 4709 C CA . GLN B 1 178 ? -7.046 -39.424 30.471 1.00 27.77 207 GLN B CA 1
ATOM 4710 C C . GLN B 1 178 ? -6.982 -40.195 31.787 1.00 28.75 207 GLN B C 1
ATOM 4711 O O . GLN B 1 178 ? -7.772 -41.113 32.005 1.00 27.29 207 GLN B O 1
ATOM 4717 N N . LYS B 1 179 ? -6.010 -39.861 32.633 1.00 27.81 208 LYS B N 1
ATOM 4718 C CA . LYS B 1 179 ? -5.849 -40.558 33.894 1.00 27.01 208 LYS B CA 1
ATOM 4719 C C . LYS B 1 179 ? -5.643 -39.585 35.051 1.00 26.90 208 LYS B C 1
ATOM 4720 O O . LYS B 1 179 ? -5.024 -38.519 34.895 1.00 27.34 208 LYS B O 1
ATOM 4726 N N . ALA B 1 180 ? -6.143 -39.980 36.224 1.00 27.22 209 ALA B N 1
ATOM 4727 C CA . ALA B 1 180 ? -5.802 -39.331 37.478 1.00 25.27 209 ALA B CA 1
ATOM 4728 C C . ALA B 1 180 ? -5.367 -40.375 38.515 1.00 26.18 209 ALA B C 1
ATOM 4729 O O . ALA B 1 180 ? -5.757 -41.516 38.446 1.00 25.13 209 ALA B O 1
ATOM 4731 N N . ASP B 1 181 ? -4.499 -39.974 39.436 1.00 28.15 210 ASP B N 1
ATOM 4732 C CA . ASP B 1 181 ? -4.307 -40.707 40.663 1.00 29.29 210 ASP B CA 1
ATOM 4733 C C . ASP B 1 181 ? -5.135 -39.969 41.706 1.00 31.79 210 ASP B C 1
ATOM 4734 O O . ASP B 1 181 ? -5.620 -38.845 41.464 1.00 30.02 210 ASP B O 1
ATOM 4739 N N . PRO B 1 182 ? -5.333 -40.590 42.870 1.00 32.92 211 PRO B N 1
ATOM 4740 C CA . PRO B 1 182 ? -6.260 -39.960 43.856 1.00 32.96 211 PRO B CA 1
ATOM 4741 C C . PRO B 1 182 ? -5.783 -38.662 44.513 1.00 31.51 211 PRO B C 1
ATOM 4742 O O . PRO B 1 182 ? -6.564 -38.021 45.220 1.00 28.19 211 PRO B O 1
ATOM 4746 N N . LEU B 1 183 ? -4.512 -38.314 44.301 1.00 33.05 212 LEU B N 1
ATOM 4747 C CA . LEU B 1 183 ? -3.959 -37.022 44.720 1.00 33.06 212 LEU B CA 1
ATOM 4748 C C . LEU B 1 183 ? -4.291 -35.912 43.721 1.00 29.40 212 LEU B C 1
ATOM 4749 O O . LEU B 1 183 ? -3.961 -34.751 43.946 1.00 31.66 212 LEU B O 1
ATOM 4754 N N . GLY B 1 184 ? -4.919 -36.268 42.619 1.00 25.72 213 GLY B N 1
ATOM 4755 C CA . GLY B 1 184 ? -5.212 -35.307 41.582 1.00 25.36 213 GLY B CA 1
ATOM 4756 C C . GLY B 1 184 ? -4.158 -35.086 40.497 1.00 23.99 213 GLY B C 1
ATOM 4757 O O . GLY B 1 184 ? -4.409 -34.303 39.585 1.00 25.27 213 GLY B O 1
ATOM 4758 N N . ASN B 1 185 ? -2.989 -35.740 40.553 1.00 22.67 214 ASN B N 1
ATOM 4759 C CA . ASN B 1 185 ? -2.035 -35.657 39.434 1.00 20.25 214 ASN B CA 1
ATOM 4760 C C . ASN B 1 185 ? -2.720 -36.134 38.158 1.00 20.07 214 ASN B C 1
ATOM 4761 O O . ASN B 1 185 ? -3.390 -37.141 38.181 1.00 18.46 214 ASN B O 1
ATOM 4766 N N . LEU B 1 186 ? -2.558 -35.397 37.058 1.00 20.57 215 LEU B N 1
ATOM 4767 C CA . LEU B 1 186 ? -3.202 -35.726 35.807 1.00 21.97 215 LEU B CA 1
ATOM 4768 C C . LEU B 1 186 ? -2.234 -35.929 34.683 1.00 23.46 215 LEU B C 1
ATOM 4769 O O . LEU B 1 186 ? -1.151 -35.369 34.675 1.00 20.79 215 LEU B O 1
ATOM 4774 N N . VAL B 1 187 ? -2.719 -36.725 33.718 1.00 24.80 216 VAL B N 1
ATOM 4775 C CA . VAL B 1 187 ? -2.073 -37.022 32.484 1.00 24.95 216 VAL B CA 1
ATOM 4776 C C . VAL B 1 187 ? -3.152 -36.904 31.385 1.00 25.54 216 VAL B C 1
ATOM 4777 O O . VAL B 1 187 ? -4.271 -37.412 31.539 1.00 26.57 216 VAL B O 1
ATOM 4781 N N . PHE B 1 188 ? -2.817 -36.219 30.289 1.00 25.75 217 PHE B N 1
ATOM 4782 C CA . PHE B 1 188 ? -3.704 -36.059 29.132 1.00 25.66 217 PHE B CA 1
ATOM 4783 C C . PHE B 1 188 ? -3.242 -36.946 27.973 1.00 26.77 217 PHE B C 1
ATOM 4784 O O . PHE B 1 188 ? -2.084 -37.335 27.887 1.00 28.44 217 PHE B O 1
ATOM 4792 N N . ASN B 1 189 ? -4.162 -37.227 27.063 1.00 26.78 218 ASN B N 1
ATOM 4793 C CA . ASN B 1 189 ? -3.887 -38.043 25.904 1.00 25.35 218 ASN B CA 1
ATOM 4794 C C . ASN B 1 189 ? -3.934 -37.207 24.644 1.00 25.95 218 ASN B C 1
ATOM 4795 O O . ASN B 1 189 ? -4.979 -36.668 24.274 1.00 24.15 218 ASN B O 1
ATOM 4800 N N . LYS B 1 190 ? -2.770 -37.100 24.007 1.00 27.27 219 LYS B N 1
ATOM 4801 C CA . LYS B 1 190 ? -2.636 -36.499 22.673 1.00 27.71 219 LYS B CA 1
ATOM 4802 C C . LYS B 1 190 ? -3.103 -35.060 22.553 1.00 25.45 219 LYS B C 1
ATOM 4803 O O . LYS B 1 190 ? -2.729 -34.234 23.345 1.00 26.62 219 LYS B O 1
ATOM 4809 N N . ALA B 1 191 ? -3.947 -34.753 21.596 1.00 24.75 220 ALA B N 1
ATOM 4810 C CA . ALA B 1 191 ? -4.293 -33.369 21.342 1.00 25.15 220 ALA B CA 1
ATOM 4811 C C . ALA B 1 191 ? -5.542 -32.961 22.104 1.00 27.89 220 ALA B C 1
ATOM 4812 O O . ALA B 1 191 ? -6.120 -31.911 21.824 1.00 31.47 220 ALA B O 1
ATOM 4814 N N . ALA B 1 192 ? -5.976 -33.804 23.040 1.00 28.82 221 ALA B N 1
ATOM 4815 C CA . ALA B 1 192 ? -7.151 -33.536 23.842 1.00 27.58 221 ALA B CA 1
ATOM 4816 C C . ALA B 1 192 ? -6.747 -32.678 25.027 1.00 24.96 221 ALA B C 1
ATOM 4817 O O . ALA B 1 192 ? -7.585 -32.176 25.765 1.00 26.64 221 ALA B O 1
ATOM 4819 N N . ARG B 1 193 ? -5.451 -32.520 25.207 1.00 22.87 222 ARG B N 1
ATOM 4820 C CA . ARG B 1 193 ? -4.915 -31.577 26.158 1.00 22.25 222 ARG B CA 1
ATOM 4821 C C . ARG B 1 193 ? -5.435 -30.151 25.910 1.00 21.87 222 ARG B C 1
ATOM 4822 O O . ARG B 1 193 ? -6.269 -29.631 26.664 1.00 20.85 222 ARG B O 1
ATOM 4830 N N . ASN B 1 194 ? -4.970 -29.562 24.825 1.00 20.87 223 ASN B N 1
ATOM 4831 C CA . ASN B 1 194 ? -5.340 -28.206 24.443 1.00 21.79 223 ASN B CA 1
ATOM 4832 C C . ASN B 1 194 ? -5.563 -27.247 25.615 1.00 21.43 223 ASN B C 1
ATOM 4833 O O . ASN B 1 194 ? -4.661 -27.012 26.359 1.00 22.93 223 ASN B O 1
ATOM 4838 N N . PHE B 1 195 ? -6.752 -26.691 25.777 1.00 22.64 224 PHE B N 1
ATOM 4839 C CA . PHE B 1 195 ? -7.012 -25.720 26.813 1.00 22.36 224 PHE B CA 1
ATOM 4840 C C . PHE B 1 195 ? -7.164 -26.318 28.194 1.00 23.01 224 PHE B C 1
ATOM 4841 O O . PHE B 1 195 ? -7.087 -25.598 29.176 1.00 25.97 224 PHE B O 1
ATOM 4849 N N . ASN B 1 196 ? -7.359 -27.618 28.308 1.00 23.11 225 ASN B N 1
ATOM 4850 C CA . ASN B 1 196 ? -7.454 -28.231 29.638 1.00 22.18 225 ASN B CA 1
ATOM 4851 C C . ASN B 1 196 ? -6.180 -27.995 30.483 1.00 25.13 225 ASN B C 1
ATOM 4852 O O . ASN B 1 196 ? -6.230 -27.818 31.705 1.00 24.62 225 ASN B O 1
ATOM 4857 N N . ALA B 1 197 ? -5.020 -28.053 29.828 1.00 27.07 226 ALA B N 1
ATOM 4858 C CA . ALA B 1 197 ? -3.736 -27.811 30.492 1.00 27.09 226 ALA B CA 1
ATOM 4859 C C . ALA B 1 197 ? -3.709 -26.497 31.265 1.00 26.91 226 ALA B C 1
ATOM 4860 O O . ALA B 1 197 ? -3.555 -26.524 32.482 1.00 28.84 226 ALA B O 1
ATOM 4862 N N . PRO B 1 198 ? -3.866 -25.347 30.575 1.00 24.17 227 PRO B N 1
ATOM 4863 C CA . PRO B 1 198 ? -3.860 -24.086 31.308 1.00 23.36 227 PRO B CA 1
ATOM 4864 C C . PRO B 1 198 ? -5.082 -23.861 32.161 1.00 21.91 227 PRO B C 1
ATOM 4865 O O . PRO B 1 198 ? -4.979 -23.237 33.209 1.00 21.81 227 PRO B O 1
ATOM 4869 N N . MET B 1 199 ? -6.241 -24.316 31.705 1.00 22.61 228 MET B N 1
ATOM 4870 C CA . MET B 1 199 ? -7.513 -24.077 32.454 1.00 22.15 228 MET B CA 1
ATOM 4871 C C . MET B 1 199 ? -7.510 -24.662 33.836 1.00 23.78 228 MET B C 1
ATOM 4872 O O . MET B 1 199 ? -8.063 -24.056 34.792 1.00 23.10 228 MET B O 1
ATOM 4877 N N . CYS B 1 200 ? -6.868 -25.812 33.994 1.00 26.46 229 CYS B N 1
ATOM 4878 C CA . CYS B 1 200 ? -6.983 -26.457 35.295 1.00 31.16 229 CYS B CA 1
ATOM 4879 C C . CYS B 1 200 ? -6.169 -25.748 36.382 1.00 30.43 229 CYS B C 1
ATOM 4880 O O . CYS B 1 200 ? -6.394 -25.982 37.559 1.00 33.01 229 CYS B O 1
ATOM 4883 N N . ARG B 1 201 ? -5.320 -24.802 35.988 1.00 28.44 230 ARG B N 1
ATOM 4884 C CA . ARG B 1 201 ? -4.547 -23.970 36.911 1.00 27.93 230 ARG B CA 1
ATOM 4885 C C . ARG B 1 201 ? -5.172 -22.595 37.219 1.00 27.99 230 ARG B C 1
ATOM 4886 O O . ARG B 1 201 ? -4.624 -21.837 37.998 1.00 28.25 230 ARG B O 1
ATOM 4894 N N . ALA B 1 202 ? -6.315 -22.274 36.643 1.00 27.75 231 ALA B N 1
ATOM 4895 C CA . ALA B 1 202 ? -6.808 -20.891 36.707 1.00 26.85 231 ALA B CA 1
ATOM 4896 C C . ALA B 1 202 ? -8.217 -20.745 37.246 1.00 24.01 231 ALA B C 1
ATOM 4897 O O . ALA B 1 202 ? -8.977 -19.917 36.781 1.00 22.86 231 ALA B O 1
ATOM 4899 N N . ALA B 1 203 ? -8.556 -21.539 38.245 1.00 24.12 232 ALA B N 1
ATOM 4900 C CA . ALA B 1 203 ? -9.825 -21.391 38.928 1.00 24.04 232 ALA B CA 1
ATOM 4901 C C . ALA B 1 203 ? -9.696 -21.683 40.403 1.00 25.36 232 ALA B C 1
ATOM 4902 O O . ALA B 1 203 ? -8.808 -22.369 40.831 1.00 23.25 232 ALA B O 1
ATOM 4904 N N . LYS B 1 204 ? -10.606 -21.115 41.181 1.00 30.43 233 LYS B N 1
ATOM 4905 C CA . LYS B 1 204 ? -10.666 -21.343 42.621 1.00 31.96 233 LYS B CA 1
ATOM 4906 C C . LYS B 1 204 ? -10.903 -22.839 42.846 1.00 26.86 233 LYS B C 1
ATOM 4907 O O . LYS B 1 204 ? -10.293 -23.449 43.722 1.00 24.33 233 LYS B O 1
ATOM 4913 N N . ILE B 1 205 ? -11.787 -23.426 42.048 1.00 24.86 234 ILE B N 1
ATOM 4914 C CA . ILE B 1 205 ? -12.075 -24.860 42.165 1.00 25.16 234 ILE B CA 1
ATOM 4915 C C . ILE B 1 205 ? -11.971 -25.520 40.828 1.00 23.09 234 ILE B C 1
ATOM 4916 O O . ILE B 1 205 ? -12.547 -25.047 39.893 1.00 24.34 234 ILE B O 1
ATOM 4921 N N . THR B 1 206 ? -11.226 -26.604 40.739 1.00 23.26 235 THR B N 1
ATOM 4922 C CA . THR B 1 206 ? -11.053 -27.297 39.477 1.00 24.18 235 THR B CA 1
ATOM 4923 C C . THR B 1 206 ? -11.610 -28.718 39.550 1.00 25.42 235 THR B C 1
ATOM 4924 O O . THR B 1 206 ? -11.400 -29.436 40.540 1.00 25.73 235 THR B O 1
ATOM 4928 N N . VAL B 1 207 ? -12.356 -29.097 38.515 1.00 24.59 236 VAL B N 1
ATOM 4929 C CA . VAL B 1 207 ? -12.924 -30.423 38.427 1.00 23.97 236 VAL B CA 1
ATOM 4930 C C . VAL B 1 207 ? -12.432 -31.124 37.183 1.00 24.43 236 VAL B C 1
ATOM 4931 O O . VAL B 1 207 ? -12.596 -30.647 36.080 1.00 24.11 236 VAL B O 1
ATOM 4935 N N . ALA B 1 208 ? -11.799 -32.268 37.381 1.00 26.90 237 ALA B N 1
ATOM 4936 C CA . ALA B 1 208 ? -11.210 -33.035 36.296 1.00 25.60 237 ALA B CA 1
ATOM 4937 C C . ALA B 1 208 ? -11.981 -34.316 36.083 1.00 24.34 237 ALA B C 1
ATOM 4938 O O . ALA B 1 208 ? -12.048 -35.145 36.962 1.00 25.89 237 ALA B O 1
ATOM 4940 N N . GLU B 1 209 ? -12.528 -34.502 34.897 1.00 24.58 238 GLU B N 1
ATOM 4941 C CA . GLU B 1 209 ? -13.034 -35.804 34.538 1.00 24.50 238 GLU B CA 1
ATOM 4942 C C . GLU B 1 209 ? -12.030 -36.596 33.706 1.00 24.39 238 GLU B C 1
ATOM 4943 O O . GLU B 1 209 ? -11.313 -36.032 32.906 1.00 23.60 238 GLU B O 1
ATOM 4949 N N . VAL B 1 210 ? -11.961 -37.900 33.963 1.00 24.40 239 VAL B N 1
ATOM 4950 C CA . VAL B 1 210 ? -10.920 -38.734 33.417 1.00 25.66 239 VAL B CA 1
ATOM 4951 C C . VAL B 1 210 ? -11.499 -40.073 33.087 1.00 25.30 239 VAL B C 1
ATOM 4952 O O . VAL B 1 210 ? -12.576 -40.397 33.523 1.00 26.80 239 VAL B O 1
ATOM 4956 N N . GLU B 1 211 ? -10.754 -40.866 32.344 1.00 26.83 240 GLU B N 1
ATOM 4957 C CA . GLU B 1 211 ? -11.247 -42.155 31.862 1.00 28.86 240 GLU B CA 1
ATOM 4958 C C . GLU B 1 211 ? -10.681 -43.291 32.648 1.00 28.79 240 GLU B C 1
ATOM 4959 O O . GLU B 1 211 ? -11.133 -44.392 32.530 1.00 30.21 240 GLU B O 1
ATOM 4965 N N . GLU B 1 212 ? -9.681 -43.009 33.464 1.00 30.00 241 GLU B N 1
ATOM 4966 C CA . GLU B 1 212 ? -9.048 -44.004 34.256 1.00 29.91 241 GLU B CA 1
ATOM 4967 C C . GLU B 1 212 ? -8.509 -43.369 35.550 1.00 29.63 241 GLU B C 1
ATOM 4968 O O . GLU B 1 212 ? -7.919 -42.280 35.539 1.00 26.90 241 GLU B O 1
ATOM 4974 N N . ILE B 1 213 ? -8.726 -44.065 36.671 1.00 29.24 242 ILE B N 1
ATOM 4975 C CA . ILE B 1 213 ? -8.118 -43.710 37.930 1.00 30.21 242 ILE B CA 1
ATOM 4976 C C . ILE B 1 213 ? -7.067 -44.719 38.301 1.00 30.13 242 ILE B C 1
ATOM 4977 O O . ILE B 1 213 ? -7.355 -45.890 38.377 1.00 35.57 242 ILE B O 1
ATOM 4982 N N . VAL B 1 214 ? -5.843 -44.273 38.529 1.00 30.13 243 VAL B N 1
ATOM 4983 C CA . VAL B 1 214 ? -4.761 -45.192 38.825 1.00 30.34 243 VAL B CA 1
ATOM 4984 C C . VAL B 1 214 ? -4.355 -44.981 40.259 1.00 28.78 243 VAL B C 1
ATOM 4985 O O . VAL B 1 214 ? -4.718 -43.988 40.841 1.00 28.54 243 VAL B O 1
ATOM 4989 N N . PRO B 1 215 ? -3.677 -45.965 40.863 1.00 30.33 244 PRO B N 1
ATOM 4990 C CA . PRO B 1 215 ? -3.257 -45.750 42.247 1.00 31.45 244 PRO B CA 1
ATOM 4991 C C . PRO B 1 215 ? -2.084 -44.784 42.364 1.00 31.77 244 PRO B C 1
ATOM 4992 O O . PRO B 1 215 ? -1.315 -44.585 41.422 1.00 31.20 244 PRO B O 1
ATOM 4996 N N . ILE B 1 216 ? -1.982 -44.166 43.524 1.00 34.37 245 ILE B N 1
ATOM 4997 C CA . ILE B 1 216 ? -0.843 -43.337 43.854 1.00 32.70 245 ILE B CA 1
ATOM 4998 C C . ILE B 1 216 ? 0.443 -44.082 43.503 1.00 34.02 245 ILE B C 1
ATOM 4999 O O . ILE B 1 216 ? 0.664 -45.182 43.992 1.00 35.89 245 ILE B O 1
ATOM 5004 N N . GLY B 1 217 ? 1.278 -43.481 42.660 1.00 34.11 246 GLY B N 1
ATOM 5005 C CA . GLY B 1 217 ? 2.556 -44.066 42.276 1.00 32.98 246 GLY B CA 1
ATOM 5006 C C . GLY B 1 217 ? 2.538 -44.411 40.809 1.00 33.45 246 GLY B C 1
ATOM 5007 O O . GLY B 1 217 ? 3.547 -44.304 40.120 1.00 35.18 246 GLY B O 1
ATOM 5008 N N . ALA B 1 218 ? 1.384 -44.859 40.340 1.00 33.20 247 ALA B N 1
ATOM 5009 C CA . ALA B 1 218 ? 1.233 -45.309 38.961 1.00 33.49 247 ALA B CA 1
ATOM 5010 C C . ALA B 1 218 ? 1.584 -44.247 37.926 1.00 32.30 247 ALA B C 1
ATOM 5011 O O . ALA B 1 218 ? 2.010 -44.593 36.838 1.00 31.70 247 ALA B O 1
ATOM 5013 N N . LEU B 1 219 ? 1.311 -42.977 38.234 1.00 34.23 248 LEU B N 1
ATOM 5014 C CA . LEU B 1 219 ? 1.756 -41.853 37.409 1.00 32.27 248 LEU B CA 1
ATOM 5015 C C . LEU B 1 219 ? 3.096 -41.445 37.961 1.00 31.64 248 LEU B C 1
ATOM 5016 O O . LEU B 1 219 ? 3.200 -40.925 39.089 1.00 29.71 248 LEU B O 1
ATOM 5021 N N . SER B 1 220 ? 4.137 -41.730 37.204 1.00 29.20 249 SER B N 1
ATOM 5022 C CA . SER B 1 220 ? 5.446 -41.478 37.717 1.00 30.39 249 SER B CA 1
ATOM 5023 C C . SER B 1 220 ? 5.632 -39.939 37.769 1.00 29.26 249 SER B C 1
ATOM 5024 O O . SER B 1 220 ? 4.970 -39.202 37.033 1.00 29.66 249 SER B O 1
ATOM 5027 N N . PRO B 1 221 ? 6.499 -39.463 38.661 1.00 27.42 250 PRO B N 1
ATOM 5028 C CA . PRO B 1 221 ? 6.746 -38.034 38.866 1.00 28.81 250 PRO B CA 1
ATOM 5029 C C . PRO B 1 221 ? 7.274 -37.252 37.643 1.00 29.84 250 PRO B C 1
ATOM 5030 O O . PRO B 1 221 ? 7.073 -36.019 37.570 1.00 27.65 250 PRO B O 1
ATOM 5034 N N . ASP B 1 222 ? 7.934 -37.939 36.712 1.00 28.30 251 ASP B N 1
ATOM 5035 C CA . ASP B 1 222 ? 8.470 -37.270 35.544 1.00 30.27 251 ASP B CA 1
ATOM 5036 C C . ASP B 1 222 ? 7.527 -37.387 34.353 1.00 30.09 251 ASP B C 1
ATOM 5037 O O . ASP B 1 222 ? 7.865 -36.911 33.273 1.00 28.52 251 ASP B O 1
ATOM 5042 N N . GLU B 1 223 ? 6.342 -37.981 34.549 1.00 28.68 252 GLU B N 1
ATOM 5043 C CA . GLU B 1 223 ? 5.354 -38.106 33.478 1.00 28.99 252 GLU B CA 1
ATOM 5044 C C . GLU B 1 223 ? 4.052 -37.352 33.750 1.00 26.27 252 GLU B C 1
ATOM 5045 O O . GLU B 1 223 ? 3.181 -37.277 32.886 1.00 27.81 252 GLU B O 1
ATOM 5051 N N . ILE B 1 224 ? 3.898 -36.819 34.940 1.00 23.37 253 ILE B N 1
ATOM 5052 C CA . ILE B 1 224 ? 2.689 -36.088 35.290 1.00 22.77 253 ILE B CA 1
ATOM 5053 C C . ILE B 1 224 ? 2.617 -34.740 34.536 1.00 22.76 253 ILE B C 1
ATOM 5054 O O . ILE B 1 224 ? 3.601 -34.006 34.470 1.00 24.74 253 ILE B O 1
ATOM 5059 N N . HIS B 1 225 ? 1.485 -34.481 33.895 1.00 20.51 254 HIS B N 1
ATOM 5060 C CA . HIS B 1 225 ? 1.271 -33.271 33.125 1.00 19.94 254 HIS B CA 1
ATOM 5061 C C . HIS B 1 225 ? 0.713 -32.140 34.000 1.00 19.55 254 HIS B C 1
ATOM 5062 O O . HIS B 1 225 ? 1.089 -30.999 33.820 1.00 18.40 254 HIS B O 1
ATOM 5069 N N . VAL B 1 226 ? -0.204 -32.463 34.918 1.00 19.98 255 VAL B N 1
ATOM 5070 C CA . VAL B 1 226 ? -0.716 -31.513 35.866 1.00 22.33 255 VAL B CA 1
ATOM 5071 C C . VAL B 1 226 ? -0.589 -32.063 37.293 1.00 23.80 255 VAL B C 1
ATOM 5072 O O . VAL B 1 226 ? -1.242 -33.037 37.633 1.00 25.50 255 VAL B O 1
ATOM 5076 N N . PRO B 1 227 ? 0.233 -31.402 38.132 1.00 22.35 256 PRO B N 1
ATOM 5077 C CA . PRO B 1 227 ? 0.347 -31.709 39.518 1.00 22.27 256 PRO B CA 1
ATOM 5078 C C . PRO B 1 227 ? -0.949 -31.587 40.265 1.00 23.72 256 PRO B C 1
ATOM 5079 O O . PRO B 1 227 ? -1.729 -30.639 40.022 1.00 27.02 256 PRO B O 1
ATOM 5083 N N . GLY B 1 228 ? -1.171 -32.503 41.212 1.00 22.74 257 GLY B N 1
ATOM 5084 C CA . GLY B 1 228 ? -2.457 -32.611 41.880 1.00 21.78 257 GLY B CA 1
ATOM 5085 C C . GLY B 1 228 ? -2.922 -31.396 42.647 1.00 21.83 257 GLY B C 1
ATOM 5086 O O . GLY B 1 228 ? -4.108 -31.251 42.926 1.00 25.25 257 GLY B O 1
ATOM 5087 N N . ILE B 1 229 ? -1.984 -30.535 43.007 1.00 21.64 258 ILE B N 1
ATOM 5088 C CA . ILE B 1 229 ? -2.257 -29.287 43.738 1.00 21.27 258 ILE B CA 1
ATOM 5089 C C . ILE B 1 229 ? -3.224 -28.432 42.970 1.00 20.06 258 ILE B C 1
ATOM 5090 O O . ILE B 1 229 ? -4.023 -27.748 43.559 1.00 19.35 258 ILE B O 1
ATOM 5095 N N . TYR B 1 230 ? -3.169 -28.492 41.651 1.00 21.27 259 TYR B N 1
ATOM 5096 C CA . TYR B 1 230 ? -4.138 -27.743 40.849 1.00 22.39 259 TYR B CA 1
ATOM 5097 C C . TYR B 1 230 ? -5.529 -28.351 40.838 1.00 21.46 259 TYR B C 1
ATOM 5098 O O . TYR B 1 230 ? -6.452 -27.763 40.303 1.00 21.75 259 TYR B O 1
ATOM 5107 N N . ILE B 1 231 ? -5.732 -29.524 41.408 1.00 22.02 260 ILE B N 1
ATOM 5108 C CA . ILE B 1 231 ? -7.051 -30.085 41.200 1.00 25.13 260 ILE B CA 1
ATOM 5109 C C . ILE B 1 231 ? -7.790 -30.530 42.471 1.00 24.13 260 ILE B C 1
ATOM 5110 O O . ILE B 1 231 ? -7.222 -31.170 43.326 1.00 24.74 260 ILE B O 1
ATOM 5115 N N . ASN B 1 232 ? -9.055 -30.127 42.576 1.00 22.64 261 ASN B N 1
ATOM 5116 C CA . ASN B 1 232 ? -9.818 -30.252 43.819 1.00 22.39 261 ASN B CA 1
ATOM 5117 C C . ASN B 1 232 ? -10.699 -31.469 43.855 1.00 23.38 261 ASN B C 1
ATOM 5118 O O . ASN B 1 232 ? -10.804 -32.138 44.891 1.00 23.62 261 ASN B O 1
ATOM 5123 N N . ARG B 1 233 ? -11.320 -31.740 42.708 1.00 23.62 262 ARG B N 1
ATOM 5124 C CA . ARG B 1 233 ? -12.252 -32.813 42.558 1.00 24.19 262 ARG B CA 1
ATOM 5125 C C . ARG B 1 233 ? -11.972 -33.629 41.307 1.00 25.42 262 ARG B C 1
ATOM 5126 O O . ARG B 1 233 ? -11.625 -33.069 40.287 1.00 24.47 262 ARG B O 1
ATOM 5134 N N . ILE B 1 234 ? -12.155 -34.952 41.407 1.00 27.92 263 ILE B N 1
ATOM 5135 C CA . ILE B 1 234 ? -11.853 -35.927 40.337 1.00 28.55 263 ILE B CA 1
ATOM 5136 C C . ILE B 1 234 ? -13.078 -36.843 40.071 1.00 28.73 263 ILE B C 1
ATOM 5137 O O . ILE B 1 234 ? -13.632 -37.406 41.018 1.00 29.49 263 ILE B O 1
ATOM 5142 N N . PHE B 1 235 ? -13.476 -37.006 38.808 1.00 27.11 264 PHE B N 1
ATOM 5143 C CA . PHE B 1 235 ? -14.566 -37.909 38.420 1.00 27.65 264 PHE B CA 1
ATOM 5144 C C . PHE B 1 235 ? -14.177 -38.801 37.250 1.00 29.14 264 PHE B C 1
ATOM 5145 O O . PHE B 1 235 ? -13.656 -38.324 36.257 1.00 29.91 264 PHE B O 1
ATOM 5153 N N . LYS B 1 236 ? -14.427 -40.090 37.373 1.00 30.88 265 LYS B N 1
ATOM 5154 C CA . LYS B 1 236 ? -14.185 -41.027 36.295 1.00 32.58 265 LYS B CA 1
ATOM 5155 C C . LYS B 1 236 ? -15.456 -41.258 35.475 1.00 34.84 265 LYS B C 1
ATOM 5156 O O . LYS B 1 236 ? -16.356 -41.963 35.925 1.00 40.34 265 LYS B O 1
ATOM 5162 N N . GLY B 1 237 ? -15.552 -40.685 34.282 1.00 34.75 266 GLY B N 1
ATOM 5163 C CA . GLY B 1 237 ? -16.704 -40.949 33.400 1.00 35.16 266 GLY B CA 1
ATOM 5164 C C . GLY B 1 237 ? -16.465 -42.240 32.645 1.00 38.07 266 GLY B C 1
ATOM 5165 O O . GLY B 1 237 ? -15.306 -42.682 32.541 1.00 36.84 266 GLY B O 1
ATOM 5166 N N . THR B 1 238 ? -17.520 -42.859 32.095 1.00 39.46 267 THR B N 1
ATOM 5167 C CA . THR B 1 238 ? -17.317 -44.174 31.470 1.00 41.91 267 THR B CA 1
ATOM 5168 C C . THR B 1 238 ? -17.973 -44.480 30.147 1.00 45.46 267 THR B C 1
ATOM 5169 O O . THR B 1 238 ? -17.646 -45.520 29.547 1.00 53.25 267 THR B O 1
ATOM 5173 N N . ASN B 1 239 ? -18.847 -43.639 29.639 1.00 39.28 268 ASN B N 1
ATOM 5174 C CA . ASN B 1 239 ? -19.341 -43.967 28.294 1.00 38.08 268 ASN B CA 1
ATOM 5175 C C . ASN B 1 239 ? -19.257 -42.759 27.452 1.00 35.61 268 ASN B C 1
ATOM 5176 O O . ASN B 1 239 ? -20.260 -42.120 27.197 1.00 33.33 268 ASN B O 1
ATOM 5181 N N . TYR B 1 240 ? -18.031 -42.437 27.053 1.00 35.77 269 TYR B N 1
ATOM 5182 C CA . TYR B 1 240 ? -17.748 -41.150 26.452 1.00 36.00 269 TYR B CA 1
ATOM 5183 C C . TYR B 1 240 ? -18.199 -41.192 25.004 1.00 36.57 269 TYR B C 1
ATOM 5184 O O . TYR B 1 240 ? -17.949 -42.163 24.303 1.00 41.10 269 TYR B O 1
ATOM 5193 N N . ASN B 1 241 ? -18.911 -40.156 24.583 1.00 38.49 270 ASN B N 1
ATOM 5194 C CA . ASN B 1 241 ? -19.383 -40.045 23.219 1.00 39.98 270 ASN B CA 1
ATOM 5195 C C . ASN B 1 241 ? -18.381 -39.176 22.466 1.00 38.49 270 ASN B C 1
ATOM 5196 O O . ASN B 1 241 ? -18.680 -38.032 22.126 1.00 37.18 270 ASN B O 1
ATOM 5201 N N . LYS B 1 242 ? -17.186 -39.743 22.258 1.00 36.75 271 LYS B N 1
ATOM 5202 C CA . LYS B 1 242 ? -16.108 -39.123 21.503 1.00 36.02 271 LYS B CA 1
ATOM 5203 C C . LYS B 1 242 ? -16.311 -39.304 20.000 1.00 36.16 271 LYS B C 1
ATOM 5204 O O . LYS B 1 242 ? -16.295 -40.421 19.462 1.00 34.25 271 LYS B O 1
ATOM 5210 N N . ARG B 1 243 ? -16.509 -38.186 19.326 1.00 35.89 272 ARG B N 1
ATOM 5211 C CA . ARG B 1 243 ? -16.709 -38.179 17.901 1.00 40.06 272 ARG B CA 1
ATOM 5212 C C . ARG B 1 243 ? -15.555 -37.327 17.280 1.00 41.93 272 ARG B C 1
ATOM 5213 O O . ARG B 1 243 ? -14.888 -36.585 17.994 1.00 45.46 272 ARG B O 1
ATOM 5215 N N . VAL B 1 244 ? -15.261 -37.526 15.991 1.00 44.22 273 VAL B N 1
ATOM 5216 C CA . VAL B 1 244 ? -14.487 -36.568 15.171 1.00 44.39 273 VAL B CA 1
ATOM 5217 C C . VAL B 1 244 ? -15.468 -35.659 14.412 1.00 44.26 273 VAL B C 1
ATOM 5218 O O . VAL B 1 244 ? -16.422 -36.140 13.819 1.00 45.77 273 VAL B O 1
ATOM 5220 N N . GLU B 1 245 ? -15.245 -34.346 14.448 1.00 45.57 274 GLU B N 1
ATOM 5221 C CA . GLU B 1 245 ? -16.191 -33.384 13.882 1.00 47.42 274 GLU B CA 1
ATOM 5222 C C . GLU B 1 245 ? -16.115 -33.355 12.353 1.00 49.11 274 GLU B C 1
ATOM 5223 O O . GLU B 1 245 ? -17.125 -33.181 11.698 1.00 54.51 274 GLU B O 1
ATOM 5229 N N . ARG B 1 246 ? -14.909 -33.453 11.798 1.00 47.69 275 ARG B N 1
ATOM 5230 C CA . ARG B 1 246 ? -14.716 -33.516 10.365 1.00 45.93 275 ARG B CA 1
ATOM 5231 C C . ARG B 1 246 ? -13.862 -34.723 10.037 1.00 47.16 275 ARG B C 1
ATOM 5232 O O . ARG B 1 246 ? -12.623 -34.655 10.053 1.00 42.56 275 ARG B O 1
ATOM 5240 N N . LEU B 1 247 ? -14.540 -35.827 9.729 1.00 47.70 276 LEU B N 1
ATOM 5241 C CA . LEU B 1 247 ? -13.881 -37.078 9.384 1.00 49.20 276 LEU B CA 1
ATOM 5242 C C . LEU B 1 247 ? -13.061 -36.883 8.103 1.00 49.66 276 LEU B C 1
ATOM 5243 O O . LEU B 1 247 ? -13.509 -36.206 7.174 1.00 42.62 276 LEU B O 1
ATOM 5248 N N . ARG B 1 248 ? -11.829 -37.393 8.107 1.00 50.34 277 ARG B N 1
ATOM 5249 C CA . ARG B 1 248 ? -10.957 -37.372 6.931 1.00 53.14 277 ARG B CA 1
ATOM 5250 C C . ARG B 1 248 ? -10.110 -38.633 6.939 1.00 56.84 277 ARG B C 1
ATOM 5251 O O . ARG B 1 248 ? -9.533 -38.989 7.975 1.00 52.68 277 ARG B O 1
ATOM 5259 N N . ILE B 1 249 ? -10.057 -39.302 5.785 1.00 59.16 278 ILE B N 1
ATOM 5260 C CA . ILE B 1 249 ? -9.407 -40.597 5.639 1.00 60.69 278 ILE B CA 1
ATOM 5261 C C . ILE B 1 249 ? -8.482 -40.515 4.441 1.00 62.35 278 ILE B C 1
ATOM 5262 O O . ILE B 1 249 ? -8.706 -39.712 3.550 1.00 64.91 278 ILE B O 1
ATOM 5267 N N . THR B 1 250 ? -7.440 -41.337 4.438 1.00 65.72 279 THR B N 1
ATOM 5268 C CA . THR B 1 250 ? -6.649 -41.617 3.241 1.00 72.36 279 THR B CA 1
ATOM 5269 C C . THR B 1 250 ? -6.962 -43.043 2.792 1.00 70.57 279 THR B C 1
ATOM 5270 O O . THR B 1 250 ? -7.035 -43.950 3.635 1.00 75.54 279 THR B O 1
ATOM 5274 N N . PRO B 1 262 ? -9.798 -35.907 -13.081 1.00 67.92 291 PRO B N 1
ATOM 5275 C CA . PRO B 1 262 ? -10.382 -34.857 -12.207 1.00 67.34 291 PRO B CA 1
ATOM 5276 C C . PRO B 1 262 ? -9.287 -34.020 -11.479 1.00 64.85 291 PRO B C 1
ATOM 5277 O O . PRO B 1 262 ? -8.305 -34.631 -11.019 1.00 58.66 291 PRO B O 1
ATOM 5281 N N . ASN B 1 263 ? -9.387 -32.677 -11.352 1.00 56.73 292 ASN B N 1
ATOM 5282 C CA . ASN B 1 263 ? -10.521 -31.758 -11.702 1.00 51.72 292 ASN B CA 1
ATOM 5283 C C . ASN B 1 263 ? -9.996 -30.295 -11.717 1.00 49.74 292 ASN B C 1
ATOM 5284 O O . ASN B 1 263 ? -9.098 -30.002 -10.954 1.00 52.05 292 ASN B O 1
ATOM 5289 N N . PRO B 1 264 ? -10.549 -29.368 -12.540 1.00 49.43 293 PRO B N 1
ATOM 5290 C CA . PRO B 1 264 ? -9.929 -27.988 -12.641 1.00 53.10 293 PRO B CA 1
ATOM 5291 C C . PRO B 1 264 ? -9.813 -27.115 -11.361 1.00 54.40 293 PRO B C 1
ATOM 5292 O O . PRO B 1 264 ? -8.722 -26.583 -11.101 1.00 49.10 293 PRO B O 1
ATOM 5296 N N . ALA B 1 265 ? -10.886 -26.952 -10.575 1.00 52.52 294 ALA B N 1
ATOM 5297 C CA . ALA B 1 265 ? -10.733 -26.248 -9.297 1.00 50.86 294 ALA B CA 1
ATOM 5298 C C . ALA B 1 265 ? -9.724 -26.999 -8.413 1.00 48.97 294 ALA B C 1
ATOM 5299 O O . ALA B 1 265 ? -9.024 -26.401 -7.634 1.00 48.80 294 ALA B O 1
ATOM 5301 N N . GLN B 1 266 ? -9.659 -28.309 -8.543 1.00 47.57 295 GLN B N 1
ATOM 5302 C CA . GLN B 1 266 ? -8.607 -29.062 -7.910 1.00 48.77 295 GLN B CA 1
ATOM 5303 C C . GLN B 1 266 ? -7.241 -28.634 -8.397 1.00 45.88 295 GLN B C 1
ATOM 5304 O O . GLN B 1 266 ? -6.307 -28.487 -7.626 1.00 40.73 295 GLN B O 1
ATOM 5310 N N . VAL B 1 267 ? -7.106 -28.559 -9.705 1.00 47.58 296 VAL B N 1
ATOM 5311 C CA . VAL B 1 267 ? -5.820 -28.363 -10.323 1.00 50.83 296 VAL B CA 1
ATOM 5312 C C . VAL B 1 267 ? -5.314 -26.952 -10.044 1.00 48.17 296 VAL B C 1
ATOM 5313 O O . VAL B 1 267 ? -4.099 -26.754 -9.987 1.00 46.92 296 VAL B O 1
ATOM 5317 N N . LEU B 1 268 ? -6.220 -26.005 -9.810 1.00 42.91 297 LEU B N 1
ATOM 5318 C CA . LEU B 1 268 ? -5.819 -24.670 -9.365 1.00 44.71 297 LEU B CA 1
ATOM 5319 C C . LEU B 1 268 ? -5.301 -24.659 -7.941 1.00 43.97 297 LEU B C 1
ATOM 5320 O O . LEU B 1 268 ? -4.259 -24.090 -7.640 1.00 43.05 297 LEU B O 1
ATOM 5325 N N . ARG B 1 269 ? -6.060 -25.276 -7.052 1.00 44.12 298 ARG B N 1
ATOM 5326 C CA . ARG B 1 269 ? -5.598 -25.503 -5.705 1.00 39.58 298 ARG B CA 1
ATOM 5327 C C . ARG B 1 269 ? -4.227 -26.176 -5.691 1.00 35.51 298 ARG B C 1
ATOM 5328 O O . ARG B 1 269 ? -3.389 -25.838 -4.860 1.00 33.14 298 ARG B O 1
ATOM 5336 N N . GLU B 1 270 ? -3.992 -27.115 -6.596 1.00 35.56 299 GLU B N 1
ATOM 5337 C CA . GLU B 1 270 ? -2.735 -27.848 -6.588 1.00 37.98 299 GLU B CA 1
ATOM 5338 C C . GLU B 1 270 ? -1.614 -26.981 -7.138 1.00 36.22 299 GLU B C 1
ATOM 5339 O O . GLU B 1 270 ? -0.464 -27.116 -6.730 1.00 36.84 299 GLU B O 1
ATOM 5345 N N . ARG B 1 271 ? -1.939 -26.079 -8.058 1.00 34.56 300 ARG B N 1
ATOM 5346 C CA . ARG B 1 271 ? -0.908 -25.226 -8.608 1.00 32.44 300 ARG B CA 1
ATOM 5347 C C . ARG B 1 271 ? -0.417 -24.331 -7.479 1.00 34.12 300 ARG B C 1
ATOM 5348 O O . ARG B 1 271 ? 0.795 -24.187 -7.295 1.00 30.36 300 ARG B O 1
ATOM 5356 N N . ILE B 1 272 ? -1.372 -23.711 -6.776 1.00 31.35 301 ILE B N 1
ATOM 5357 C CA . ILE B 1 272 ? -1.068 -22.830 -5.683 1.00 30.89 301 ILE B CA 1
ATOM 5358 C C . ILE B 1 272 ? -0.159 -23.522 -4.679 1.00 32.79 301 ILE B C 1
ATOM 5359 O O . ILE B 1 272 ? 0.872 -22.972 -4.265 1.00 31.14 301 ILE B O 1
ATOM 5364 N N . ALA B 1 273 ? -0.558 -24.737 -4.307 1.00 33.94 302 ALA B N 1
ATOM 5365 C CA . ALA B 1 273 ? 0.168 -25.561 -3.345 1.00 32.81 302 ALA B CA 1
ATOM 5366 C C . ALA B 1 273 ? 1.525 -25.964 -3.876 1.00 31.54 302 ALA B C 1
ATOM 5367 O O . ALA B 1 273 ? 2.501 -26.012 -3.150 1.00 34.27 302 ALA B O 1
ATOM 5369 N N . ARG B 1 274 ? 1.586 -26.301 -5.145 1.00 32.11 303 ARG B N 1
ATOM 5370 C CA . ARG B 1 274 ? 2.856 -26.691 -5.710 1.00 33.62 303 ARG B CA 1
ATOM 5371 C C . ARG B 1 274 ? 3.816 -25.508 -5.774 1.00 28.45 303 ARG B C 1
ATOM 5372 O O . ARG B 1 274 ? 5.001 -25.709 -5.823 1.00 24.34 303 ARG B O 1
ATOM 5380 N N . ARG B 1 275 ? 3.284 -24.284 -5.753 1.00 27.54 304 ARG B N 1
ATOM 5381 C CA . ARG B 1 275 ? 4.081 -23.102 -5.642 1.00 27.68 304 ARG B CA 1
ATOM 5382 C C . ARG B 1 275 ? 4.547 -22.819 -4.220 1.00 30.54 304 ARG B C 1
ATOM 5383 O O . ARG B 1 275 ? 5.731 -22.487 -4.019 1.00 31.81 304 ARG B O 1
ATOM 5391 N N . VAL B 1 276 ? 3.663 -22.936 -3.224 1.00 31.23 305 VAL B N 1
ATOM 5392 C CA . VAL B 1 276 ? 4.107 -22.677 -1.843 1.00 29.49 305 VAL B CA 1
ATOM 5393 C C . VAL B 1 276 ? 5.070 -23.765 -1.406 1.00 28.01 305 VAL B C 1
ATOM 5394 O O . VAL B 1 276 ? 5.999 -23.496 -0.656 1.00 29.47 305 VAL B O 1
ATOM 5398 N N . ALA B 1 277 ? 4.882 -24.977 -1.894 1.00 26.07 306 ALA B N 1
ATOM 5399 C CA . ALA B 1 277 ? 5.776 -26.073 -1.517 1.00 29.12 306 ALA B CA 1
ATOM 5400 C C . ALA B 1 277 ? 7.240 -25.652 -1.669 1.00 29.58 306 ALA B C 1
ATOM 5401 O O . ALA B 1 277 ? 8.074 -26.004 -0.883 1.00 28.96 306 ALA B O 1
ATOM 5403 N N . LEU B 1 278 ? 7.519 -24.830 -2.663 1.00 33.51 307 LEU B N 1
ATOM 5404 C CA . LEU B 1 278 ? 8.875 -24.351 -2.907 1.00 34.76 307 LEU B CA 1
ATOM 5405 C C . LEU B 1 278 ? 9.451 -23.558 -1.754 1.00 33.08 307 LEU B C 1
ATOM 5406 O O . LEU B 1 278 ? 10.652 -23.411 -1.677 1.00 34.76 307 LEU B O 1
ATOM 5411 N N . GLU B 1 279 ? 8.617 -23.067 -0.859 1.00 32.18 308 GLU B N 1
ATOM 5412 C CA . GLU B 1 279 ? 9.117 -22.243 0.252 1.00 33.44 308 GLU B CA 1
ATOM 5413 C C . GLU B 1 279 ? 9.629 -23.071 1.467 1.00 30.26 308 GLU B C 1
ATOM 5414 O O . GLU B 1 279 ? 10.290 -22.551 2.371 1.00 26.72 308 GLU B O 1
ATOM 5420 N N . PHE B 1 280 ? 9.373 -24.375 1.431 1.00 30.17 309 PHE B N 1
ATOM 5421 C CA . PHE B 1 280 ? 9.868 -25.300 2.429 1.00 30.36 309 PHE B CA 1
ATOM 5422 C C . PHE B 1 280 ? 11.354 -25.628 2.290 1.00 31.26 309 PHE B C 1
ATOM 5423 O O . PHE B 1 280 ? 11.830 -25.874 1.208 1.00 33.95 309 PHE B O 1
ATOM 5431 N N . HIS B 1 281 ? 12.068 -25.684 3.406 1.00 35.53 310 HIS B N 1
ATOM 5432 C CA . HIS B 1 281 ? 13.454 -26.157 3.455 1.00 36.80 310 HIS B CA 1
ATOM 5433 C C . HIS B 1 281 ? 13.595 -27.181 4.562 1.00 35.70 310 HIS B C 1
ATOM 5434 O O . HIS B 1 281 ? 12.811 -27.188 5.499 1.00 31.59 310 HIS B O 1
ATOM 5441 N N . ASP B 1 282 ? 14.591 -28.058 4.457 1.00 38.44 311 ASP B N 1
ATOM 5442 C CA . ASP B 1 282 ? 14.867 -29.044 5.523 1.00 38.66 311 ASP B CA 1
ATOM 5443 C C . ASP B 1 282 ? 15.112 -28.305 6.844 1.00 35.77 311 ASP B C 1
ATOM 5444 O O . ASP B 1 282 ? 15.718 -27.228 6.848 1.00 35.27 311 ASP B O 1
ATOM 5449 N N . GLY B 1 283 ? 14.562 -28.846 7.932 1.00 32.05 312 GLY B N 1
ATOM 5450 C CA . GLY B 1 283 ? 14.719 -28.285 9.261 1.00 29.22 312 GLY B CA 1
ATOM 5451 C C . GLY B 1 283 ? 13.664 -27.271 9.653 1.00 29.35 312 GLY B C 1
ATOM 5452 O O . GLY B 1 283 ? 13.680 -26.725 10.734 1.00 32.14 312 GLY B O 1
ATOM 5453 N N . MET B 1 284 ? 12.721 -27.016 8.782 1.00 30.07 313 MET B N 1
ATOM 5454 C CA . MET B 1 284 ? 11.847 -25.897 8.971 1.00 30.54 313 MET B CA 1
ATOM 5455 C C . MET B 1 284 ? 10.667 -26.285 9.824 1.00 29.20 313 MET B C 1
ATOM 5456 O O . MET B 1 284 ? 10.230 -27.439 9.833 1.00 32.71 313 MET B O 1
ATOM 5461 N N . TYR B 1 285 ? 10.184 -25.304 10.573 1.00 27.33 314 TYR B N 1
ATOM 5462 C CA . TYR B 1 285 ? 8.990 -25.439 11.374 1.00 24.42 314 TYR B CA 1
ATOM 5463 C C . TYR B 1 285 ? 7.952 -24.512 10.791 1.00 24.89 314 TYR B C 1
ATOM 5464 O O . TYR B 1 285 ? 8.155 -23.288 10.670 1.00 23.11 314 TYR B O 1
ATOM 5473 N N . ALA B 1 286 ? 6.826 -25.099 10.419 1.00 26.77 315 ALA B N 1
ATOM 5474 C CA . ALA B 1 286 ? 5.743 -24.341 9.799 1.00 26.69 315 ALA B CA 1
ATOM 5475 C C . ALA B 1 286 ? 4.380 -24.602 10.429 1.00 26.93 315 ALA B C 1
ATOM 5476 O O . ALA B 1 286 ? 4.116 -25.663 10.971 1.00 25.12 315 ALA B O 1
ATOM 5478 N N . ASN B 1 287 ? 3.504 -23.612 10.299 1.00 27.87 316 ASN B N 1
ATOM 5479 C CA . ASN B 1 287 ? 2.120 -23.763 10.632 1.00 25.68 316 ASN B CA 1
ATOM 5480 C C . ASN B 1 287 ? 1.313 -23.557 9.369 1.00 25.15 316 ASN B C 1
ATOM 5481 O O . ASN B 1 287 ? 1.454 -22.538 8.710 1.00 25.43 316 ASN B O 1
ATOM 5486 N N . LEU B 1 288 ? 0.466 -24.530 9.040 1.00 26.08 317 LEU B N 1
ATOM 5487 C CA . LEU B 1 288 ? -0.374 -24.501 7.846 1.00 23.50 317 LEU B CA 1
ATOM 5488 C C . LEU B 1 288 ? -1.822 -24.407 8.268 1.00 26.66 317 LEU B C 1
ATOM 5489 O O . LEU B 1 288 ? -2.292 -25.213 9.061 1.00 28.89 317 LEU B O 1
ATOM 5494 N N . GLY B 1 289 ? -2.526 -23.396 7.759 1.00 30.26 318 GLY B N 1
ATOM 5495 C CA . GLY B 1 289 ? -3.966 -23.249 7.950 1.00 31.76 318 GLY B CA 1
ATOM 5496 C C . GLY B 1 289 ? -4.648 -24.307 7.105 1.00 35.27 318 GLY B C 1
ATOM 5497 O O . GLY B 1 289 ? -4.051 -24.892 6.210 1.00 30.14 318 GLY B O 1
ATOM 5498 N N . ILE B 1 290 ? -5.908 -24.573 7.398 1.00 44.56 319 ILE B N 1
ATOM 5499 C CA . ILE B 1 290 ? -6.653 -25.579 6.630 1.00 47.76 319 ILE B CA 1
ATOM 5500 C C . ILE B 1 290 ? -7.026 -25.054 5.261 1.00 47.99 319 ILE B C 1
ATOM 5501 O O . ILE B 1 290 ? -7.185 -23.843 5.057 1.00 42.79 319 ILE B O 1
ATOM 5506 N N . GLY B 1 291 ? -7.163 -25.991 4.334 1.00 46.46 320 GLY B N 1
ATOM 5507 C CA . GLY B 1 291 ? -7.454 -25.663 2.974 1.00 45.46 320 GLY B CA 1
ATOM 5508 C C . GLY B 1 291 ? -6.179 -25.830 2.195 1.00 45.51 320 GLY B C 1
ATOM 5509 O O . GLY B 1 291 ? -5.534 -26.897 2.203 1.00 42.64 320 GLY B O 1
ATOM 5510 N N . ILE B 1 292 ? -5.798 -24.756 1.525 1.00 43.08 321 ILE B N 1
ATOM 5511 C CA . ILE B 1 292 ? -4.681 -24.827 0.612 1.00 38.90 321 ILE B CA 1
ATOM 5512 C C . ILE B 1 292 ? -3.358 -25.057 1.349 1.00 35.72 321 ILE B C 1
ATOM 5513 O O . ILE B 1 292 ? -2.571 -25.906 0.931 1.00 34.56 321 ILE B O 1
ATOM 5518 N N . PRO B 1 293 ? -3.105 -24.307 2.448 1.00 30.31 322 PRO B N 1
ATOM 5519 C CA . PRO B 1 293 ? -1.808 -24.492 3.068 1.00 28.58 322 PRO B CA 1
ATOM 5520 C C . PRO B 1 293 ? -1.550 -25.947 3.384 1.00 30.54 322 PRO B C 1
ATOM 5521 O O . PRO B 1 293 ? -0.462 -26.428 3.103 1.00 32.01 322 PRO B O 1
ATOM 5525 N N . VAL B 1 294 ? -2.522 -26.652 3.957 1.00 31.66 323 VAL B N 1
ATOM 5526 C CA . VAL B 1 294 ? -2.351 -28.076 4.280 1.00 34.85 323 VAL B CA 1
ATOM 5527 C C . VAL B 1 294 ? -1.977 -28.903 3.036 1.00 36.86 323 VAL B C 1
ATOM 5528 O O . VAL B 1 294 ? -1.054 -29.726 3.061 1.00 36.33 323 VAL B O 1
ATOM 5532 N N . LEU B 1 295 ? -2.697 -28.661 1.947 1.00 39.42 324 LEU B N 1
ATOM 5533 C CA . LEU B 1 295 ? -2.483 -29.360 0.666 1.00 40.57 324 LEU B CA 1
ATOM 5534 C C . LEU B 1 295 ? -0.999 -29.358 0.272 1.00 37.69 324 LEU B C 1
ATOM 5535 O O . LEU B 1 295 ? -0.474 -30.337 -0.244 1.00 39.14 324 LEU B O 1
ATOM 5540 N N . SER B 1 296 ? -0.327 -28.252 0.542 1.00 34.40 325 SER B N 1
ATOM 5541 C CA . SER B 1 296 ? 1.056 -28.121 0.158 1.00 33.36 325 SER B CA 1
ATOM 5542 C C . SER B 1 296 ? 1.997 -29.041 0.923 1.00 33.51 325 SER B C 1
ATOM 5543 O O . SER B 1 296 ? 3.115 -29.269 0.460 1.00 36.45 325 SER B O 1
ATOM 5546 N N . SER B 1 297 ? 1.578 -29.543 2.085 1.00 34.16 326 SER B N 1
ATOM 5547 C CA . SER B 1 297 ? 2.403 -30.520 2.794 1.00 35.36 326 SER B CA 1
ATOM 5548 C C . SER B 1 297 ? 2.578 -31.766 1.922 1.00 36.79 326 SER B C 1
ATOM 5549 O O . SER B 1 297 ? 3.692 -32.299 1.825 1.00 42.95 326 SER B O 1
ATOM 5552 N N . ASN B 1 298 ? 1.521 -32.169 1.219 1.00 36.47 327 ASN B N 1
ATOM 5553 C CA . ASN B 1 298 ? 1.572 -33.349 0.333 1.00 38.61 327 ASN B CA 1
ATOM 5554 C C . ASN B 1 298 ? 2.690 -33.333 -0.716 1.00 36.21 327 ASN B C 1
ATOM 5555 O O . ASN B 1 298 ? 3.002 -34.379 -1.261 1.00 40.21 327 ASN B O 1
ATOM 5560 N N . TYR B 1 299 ? 3.297 -32.170 -0.979 1.00 33.84 328 TYR B N 1
ATOM 5561 C CA . TYR B 1 299 ? 4.321 -32.011 -2.014 1.00 33.84 328 TYR B CA 1
ATOM 5562 C C . TYR B 1 299 ? 5.686 -31.708 -1.448 1.00 34.70 328 TYR B C 1
ATOM 5563 O O . TYR B 1 299 ? 6.499 -31.075 -2.115 1.00 36.99 328 TYR B O 1
ATOM 5572 N N . ILE B 1 300 ? 5.957 -32.169 -0.232 1.00 34.97 329 ILE B N 1
ATOM 5573 C CA . ILE B 1 300 ? 7.260 -31.948 0.380 1.00 34.62 329 ILE B CA 1
ATOM 5574 C C . ILE B 1 300 ? 8.222 -33.035 -0.102 1.00 36.04 329 ILE B C 1
ATOM 5575 O O . ILE B 1 300 ? 8.000 -34.212 0.149 1.00 42.18 329 ILE B O 1
ATOM 5580 N N . PRO B 1 301 ? 9.307 -32.648 -0.777 1.00 36.07 330 PRO B N 1
ATOM 5581 C CA . PRO B 1 301 ? 10.201 -33.645 -1.339 1.00 37.28 330 PRO B CA 1
ATOM 5582 C C . PRO B 1 301 ? 10.592 -34.686 -0.331 1.00 39.33 330 PRO B C 1
ATOM 5583 O O . PRO B 1 301 ? 11.066 -34.306 0.755 1.00 40.62 330 PRO B O 1
ATOM 5587 N N . LYS B 1 302 ? 10.345 -35.961 -0.683 1.00 42.06 331 LYS B N 1
ATOM 5588 C CA . LYS B 1 302 ? 10.817 -37.185 0.013 1.00 40.68 331 LYS B CA 1
ATOM 5589 C C . LYS B 1 302 ? 11.829 -37.045 1.148 1.00 41.15 331 LYS B C 1
ATOM 5590 O O . LYS B 1 302 ? 11.529 -37.374 2.297 1.00 44.27 331 LYS B O 1
ATOM 5592 N N . GLY B 1 303 ? 13.026 -36.570 0.851 1.00 38.26 332 GLY B N 1
ATOM 5593 C CA . GLY B 1 303 ? 14.049 -36.555 1.905 1.00 40.81 332 GLY B CA 1
ATOM 5594 C C . GLY B 1 303 ? 13.880 -35.476 2.966 1.00 42.66 332 GLY B C 1
ATOM 5595 O O . GLY B 1 303 ? 14.410 -35.605 4.066 1.00 43.55 332 GLY B O 1
ATOM 5596 N N . MET B 1 304 ? 13.139 -34.420 2.624 1.00 42.67 333 MET B N 1
ATOM 5597 C CA . MET B 1 304 ? 13.135 -33.170 3.366 1.00 40.58 333 MET B CA 1
ATOM 5598 C C . MET B 1 304 ? 12.281 -33.214 4.633 1.00 38.70 333 MET B C 1
ATOM 5599 O O . MET B 1 304 ? 11.145 -33.697 4.639 1.00 37.71 333 MET B O 1
ATOM 5604 N N . ASN B 1 305 ? 12.832 -32.631 5.691 1.00 36.69 334 ASN B N 1
ATOM 5605 C CA . ASN B 1 305 ? 12.259 -32.718 7.036 1.00 36.83 334 ASN B CA 1
ATOM 5606 C C . ASN B 1 305 ? 11.574 -31.412 7.475 1.00 32.84 334 ASN B C 1
ATOM 5607 O O . ASN B 1 305 ? 12.217 -30.418 7.815 1.00 36.27 334 ASN B O 1
ATOM 5612 N N . VAL B 1 306 ? 10.259 -31.426 7.441 1.00 30.79 335 VAL B N 1
ATOM 5613 C CA . VAL B 1 306 ? 9.478 -30.262 7.781 1.00 29.55 335 VAL B CA 1
ATOM 5614 C C . VAL B 1 306 ? 8.537 -30.644 8.875 1.00 29.88 335 VAL B C 1
ATOM 5615 O O . VAL B 1 306 ? 7.727 -31.557 8.712 1.00 33.02 335 VAL B O 1
ATOM 5619 N N . MET B 1 307 ? 8.678 -29.979 10.011 1.00 30.93 336 MET B N 1
ATOM 5620 C CA . MET B 1 307 ? 7.875 -30.292 11.164 1.00 32.07 336 MET B CA 1
ATOM 5621 C C . MET B 1 307 ? 6.739 -29.283 11.205 1.00 29.35 336 MET B C 1
ATOM 5622 O O . MET B 1 307 ? 6.977 -28.068 11.205 1.00 27.70 336 MET B O 1
ATOM 5627 N N . LEU B 1 308 ? 5.509 -29.795 11.185 1.00 26.60 337 LEU B N 1
ATOM 5628 C CA . LEU B 1 308 ? 4.327 -28.967 11.044 1.00 25.32 337 LEU B CA 1
ATOM 5629 C C . LEU B 1 308 ? 3.663 -28.800 12.384 1.00 26.72 337 LEU B C 1
ATOM 5630 O O . LEU B 1 308 ? 3.344 -29.785 13.031 1.00 25.27 337 LEU B O 1
ATOM 5635 N N . GLN B 1 309 ? 3.423 -27.547 12.778 1.00 26.83 338 GLN B N 1
ATOM 5636 C CA . GLN B 1 309 ? 2.880 -27.238 14.069 1.00 25.88 338 GLN B CA 1
ATOM 5637 C C . GLN B 1 309 ? 1.412 -26.970 13.943 1.00 25.52 338 GLN B C 1
ATOM 5638 O O . GLN B 1 309 ? 0.945 -26.406 12.964 1.00 24.08 338 GLN B O 1
ATOM 5644 N N . SER B 1 310 ? 0.682 -27.423 14.943 1.00 25.45 339 SER B N 1
ATOM 5645 C CA . SER B 1 310 ? -0.761 -27.256 15.012 1.00 26.49 339 SER B CA 1
ATOM 5646 C C . SER B 1 310 ? -1.065 -26.503 16.297 1.00 26.78 339 SER B C 1
ATOM 5647 O O . SER B 1 310 ? -0.536 -26.849 17.345 1.00 28.85 339 SER B O 1
ATOM 5650 N N . GLU B 1 311 ? -1.907 -25.483 16.217 1.00 27.23 340 GLU B N 1
ATOM 5651 C CA . GLU B 1 311 ? -2.084 -24.553 17.330 1.00 30.00 340 GLU B CA 1
ATOM 5652 C C . GLU B 1 311 ? -2.887 -25.155 18.454 1.00 28.11 340 GLU B C 1
ATOM 5653 O O . GLU B 1 311 ? -2.877 -24.659 19.578 1.00 26.92 340 GLU B O 1
ATOM 5659 N N . ASN B 1 312 ? -3.592 -26.242 18.164 1.00 26.92 341 ASN B N 1
ATOM 5660 C CA . ASN B 1 312 ? -4.243 -26.985 19.219 1.00 24.07 341 ASN B CA 1
ATOM 5661 C C . ASN B 1 312 ? -3.299 -27.827 20.095 1.00 24.16 341 ASN B C 1
ATOM 5662 O O . ASN B 1 312 ? -3.754 -28.526 20.995 1.00 27.33 341 ASN B O 1
ATOM 5667 N N . GLY B 1 313 ? -1.997 -27.792 19.851 1.00 23.13 342 GLY B N 1
ATOM 5668 C CA . GLY B 1 313 ? -1.043 -28.416 20.764 1.00 23.05 342 GLY B CA 1
ATOM 5669 C C . GLY B 1 313 ? -0.262 -29.622 20.259 1.00 22.84 342 GLY B C 1
ATOM 5670 O O . GLY B 1 313 ? 0.025 -30.548 21.026 1.00 24.96 342 GLY B O 1
ATOM 5671 N N . ILE B 1 314 ? 0.142 -29.581 18.998 1.00 21.92 343 ILE B N 1
ATOM 5672 C CA . ILE B 1 314 ? 0.851 -30.675 18.350 1.00 20.61 343 ILE B CA 1
ATOM 5673 C C . ILE B 1 314 ? 2.037 -30.082 17.553 1.00 21.07 343 ILE B C 1
ATOM 5674 O O . ILE B 1 314 ? 1.906 -29.074 16.870 1.00 21.14 343 ILE B O 1
ATOM 5679 N N . LEU B 1 315 ? 3.176 -30.748 17.639 1.00 22.03 344 LEU B N 1
ATOM 5680 C CA . LEU B 1 315 ? 4.309 -30.541 16.751 1.00 23.03 344 LEU B CA 1
ATOM 5681 C C . LEU B 1 315 ? 4.624 -31.883 16.085 1.00 23.75 344 LEU B C 1
ATOM 5682 O O . LEU B 1 315 ? 5.019 -32.853 16.764 1.00 23.63 344 LEU B O 1
ATOM 5687 N N . GLY B 1 316 ? 4.443 -31.950 14.773 1.00 24.19 345 GLY B N 1
ATOM 5688 C CA . GLY B 1 316 ? 4.644 -33.201 14.020 1.00 26.32 345 GLY B CA 1
ATOM 5689 C C . GLY B 1 316 ? 3.394 -33.771 13.371 1.00 25.82 345 GLY B C 1
ATOM 5690 O O . GLY B 1 316 ? 3.183 -34.978 13.398 1.00 27.40 345 GLY B O 1
ATOM 5691 N N . LEU B 1 317 ? 2.559 -32.903 12.818 1.00 26.35 346 LEU B N 1
ATOM 5692 C CA . LEU B 1 317 ? 1.345 -33.317 12.137 1.00 28.71 346 LEU B CA 1
ATOM 5693 C C . LEU B 1 317 ? 1.637 -34.173 10.961 1.00 31.03 346 LEU B C 1
ATOM 5694 O O . LEU B 1 317 ? 2.469 -33.818 10.127 1.00 34.87 346 LEU B O 1
ATOM 5699 N N . GLY B 1 318 ? 0.927 -35.279 10.868 1.00 31.49 347 GLY B N 1
ATOM 5700 C CA . GLY B 1 318 ? 1.038 -36.150 9.719 1.00 36.02 347 GLY B CA 1
ATOM 5701 C C . GLY B 1 318 ? -0.168 -36.046 8.789 1.00 36.29 347 GLY B C 1
ATOM 5702 O O . GLY B 1 318 ? -0.989 -35.126 8.891 1.00 33.87 347 GLY B O 1
ATOM 5703 N N . PRO B 1 319 ? -0.278 -36.999 7.860 1.00 40.72 348 PRO B N 1
ATOM 5704 C CA . PRO B 1 319 ? -1.441 -37.069 6.947 1.00 41.45 348 PRO B CA 1
ATOM 5705 C C . PRO B 1 319 ? -2.696 -37.655 7.618 1.00 40.40 348 PRO B C 1
ATOM 5706 O O . PRO B 1 319 ? -2.620 -38.192 8.742 1.00 41.25 348 PRO B O 1
ATOM 5710 N N . PHE B 1 320 ? -3.837 -37.581 6.938 1.00 38.22 349 PHE B N 1
ATOM 5711 C CA . PHE B 1 320 ? -5.055 -38.163 7.487 1.00 36.09 349 PHE B CA 1
ATOM 5712 C C . PHE B 1 320 ? -4.876 -39.650 7.735 1.00 31.16 349 PHE B C 1
ATOM 5713 O O . PHE B 1 320 ? -4.135 -40.304 7.028 1.00 30.35 349 PHE B O 1
ATOM 5721 N N . PRO B 1 321 ? -5.507 -40.169 8.782 1.00 30.22 350 PRO B N 1
ATOM 5722 C CA . PRO B 1 321 ? -5.245 -41.542 9.153 1.00 32.34 350 PRO B CA 1
ATOM 5723 C C . PRO B 1 321 ? -5.965 -42.490 8.218 1.00 33.42 350 PRO B C 1
ATOM 5724 O O . PRO B 1 321 ? -6.974 -42.104 7.634 1.00 34.08 350 PRO B O 1
ATOM 5728 N N . THR B 1 322 ? -5.506 -43.727 8.109 1.00 34.39 351 THR B N 1
ATOM 5729 C CA . THR B 1 322 ? -6.356 -44.739 7.460 1.00 39.19 351 THR B CA 1
ATOM 5730 C C . THR B 1 322 ? -7.592 -44.995 8.343 1.00 44.98 351 THR B C 1
ATOM 5731 O O . THR B 1 322 ? -7.590 -44.703 9.552 1.00 45.68 351 THR B O 1
ATOM 5735 N N . LYS B 1 323 ? -8.649 -45.507 7.714 1.00 50.34 352 LYS B N 1
ATOM 5736 C CA . LYS B 1 323 ? -9.941 -45.776 8.380 1.00 50.97 352 LYS B CA 1
ATOM 5737 C C . LYS B 1 323 ? -9.761 -46.397 9.772 1.00 50.92 352 LYS B C 1
ATOM 5738 O O . LYS B 1 323 ? -10.425 -45.986 10.729 1.00 53.00 352 LYS B O 1
ATOM 5740 N N . ASP B 1 324 ? -8.829 -47.340 9.885 1.00 47.54 353 ASP B N 1
ATOM 5741 C CA . ASP B 1 324 ? -8.575 -48.034 11.155 1.00 48.45 353 ASP B CA 1
ATOM 5742 C C . ASP B 1 324 ? -7.710 -47.288 12.170 1.00 47.94 353 ASP B C 1
ATOM 5743 O O . ASP B 1 324 ? -7.391 -47.841 13.220 1.00 45.54 353 ASP B O 1
ATOM 5748 N N . LYS B 1 325 ? -7.256 -46.078 11.858 1.00 47.50 354 LYS B N 1
ATOM 5749 C CA . LYS B 1 325 ? -6.413 -45.368 12.826 1.00 47.09 354 LYS B CA 1
ATOM 5750 C C . LYS B 1 325 ? -6.992 -44.044 13.275 1.00 43.86 354 LYS B C 1
ATOM 5751 O O . LYS B 1 325 ? -6.331 -43.299 13.963 1.00 40.01 354 LYS B O 1
ATOM 5757 N N . VAL B 1 326 ? -8.252 -43.807 12.929 1.00 42.40 355 VAL B N 1
ATOM 5758 C CA . VAL B 1 326 ? -8.944 -42.607 13.309 1.00 42.41 355 VAL B CA 1
ATOM 5759 C C . VAL B 1 326 ? -9.027 -42.529 14.824 1.00 44.10 355 VAL B C 1
ATOM 5760 O O . VAL B 1 326 ? -9.523 -43.473 15.452 1.00 46.13 355 VAL B O 1
ATOM 5764 N N . ASP B 1 327 ? -8.545 -41.412 15.386 1.00 38.80 356 ASP B N 1
ATOM 5765 C CA . ASP B 1 327 ? -8.574 -41.157 16.831 1.00 39.76 356 ASP B CA 1
ATOM 5766 C C . ASP B 1 327 ? -9.213 -39.794 17.194 1.00 35.21 356 ASP B C 1
ATOM 5767 O O . ASP B 1 327 ? -8.730 -38.755 16.794 1.00 36.18 356 ASP B O 1
ATOM 5772 N N . PRO B 1 328 ? -10.314 -39.812 17.949 1.00 30.98 357 PRO B N 1
ATOM 5773 C CA . PRO B 1 328 ? -10.965 -38.521 18.234 1.00 29.04 357 PRO B CA 1
ATOM 5774 C C . PRO B 1 328 ? -10.122 -37.595 19.099 1.00 27.84 357 PRO B C 1
ATOM 5775 O O . PRO B 1 328 ? -10.398 -36.409 19.141 1.00 26.80 357 PRO B O 1
ATOM 5779 N N . ASP B 1 329 ? -9.121 -38.136 19.787 1.00 26.97 358 ASP B N 1
ATOM 5780 C CA . ASP B 1 329 ? -8.177 -37.343 20.587 1.00 28.06 358 ASP B CA 1
ATOM 5781 C C . ASP B 1 329 ? -7.004 -36.821 19.729 1.00 28.01 358 ASP B C 1
ATOM 5782 O O . ASP B 1 329 ? -6.056 -36.269 20.256 1.00 29.07 358 ASP B O 1
ATOM 5787 N N . LEU B 1 330 ? -7.068 -36.997 18.413 1.00 26.91 359 LEU B N 1
ATOM 5788 C CA . LEU B 1 330 ? -6.035 -36.537 17.529 1.00 25.83 359 LEU B CA 1
ATOM 5789 C C . LEU B 1 330 ? -6.555 -35.843 16.265 1.00 26.57 359 LEU B C 1
ATOM 5790 O O . LEU B 1 330 ? -6.770 -36.463 15.221 1.00 31.22 359 LEU B O 1
ATOM 5795 N N . ILE B 1 331 ? -6.640 -34.530 16.332 1.00 27.44 360 ILE B N 1
ATOM 5796 C CA . ILE B 1 331 ? -7.163 -33.732 15.245 1.00 27.41 360 ILE B CA 1
ATOM 5797 C C . ILE B 1 331 ? -6.274 -32.526 15.016 1.00 28.91 360 ILE B C 1
ATOM 5798 O O . ILE B 1 331 ? -5.487 -32.164 15.889 1.00 30.02 360 ILE B O 1
ATOM 5803 N N . ASN B 1 332 ? -6.422 -31.896 13.855 1.00 30.16 361 ASN B N 1
ATOM 5804 C CA . ASN B 1 332 ? -5.717 -30.639 13.550 1.00 29.87 361 ASN B CA 1
ATOM 5805 C C . ASN B 1 332 ? -6.565 -29.415 13.951 1.00 30.92 361 ASN B C 1
ATOM 5806 O O . ASN B 1 332 ? -7.631 -29.567 14.545 1.00 30.39 361 ASN B O 1
ATOM 5811 N N . ALA B 1 333 ? -6.079 -28.209 13.650 1.00 32.79 362 ALA B N 1
ATOM 5812 C CA . ALA B 1 333 ? -6.747 -26.980 14.073 1.00 31.88 362 ALA B CA 1
ATOM 5813 C C . ALA B 1 333 ? -8.067 -26.805 13.370 1.00 35.12 362 ALA B C 1
ATOM 5814 O O . ALA B 1 333 ? -8.919 -26.063 13.847 1.00 39.76 362 ALA B O 1
ATOM 5816 N N . GLY B 1 334 ? -8.247 -27.500 12.252 1.00 36.10 363 GLY B N 1
ATOM 5817 C CA . GLY B 1 334 ? -9.511 -27.480 11.516 1.00 35.68 363 GLY B CA 1
ATOM 5818 C C . GLY B 1 334 ? -10.422 -28.607 11.900 1.00 37.70 363 GLY B C 1
ATOM 5819 O O . GLY B 1 334 ? -11.365 -28.925 11.190 1.00 41.09 363 GLY B O 1
ATOM 5820 N N . LYS B 1 335 ? -10.140 -29.217 13.041 1.00 40.55 364 LYS B N 1
ATOM 5821 C CA . LYS B 1 335 ? -10.969 -30.285 13.602 1.00 38.52 364 LYS B CA 1
ATOM 5822 C C . LYS B 1 335 ? -11.064 -31.567 12.783 1.00 37.47 364 LYS B C 1
ATOM 5823 O O . LYS B 1 335 ? -11.962 -32.386 13.011 1.00 39.75 364 LYS B O 1
ATOM 5829 N N . GLU B 1 336 ? -10.101 -31.782 11.892 1.00 37.27 365 GLU B N 1
ATOM 5830 C CA . GLU B 1 336 ? -10.057 -33.007 11.079 1.00 35.95 365 GLU B CA 1
ATOM 5831 C C . GLU B 1 336 ? -9.235 -34.074 11.770 1.00 33.11 365 GLU B C 1
ATOM 5832 O O . GLU B 1 336 ? -8.211 -33.764 12.381 1.00 31.69 365 GLU B O 1
ATOM 5838 N N . SER B 1 337 ? -9.688 -35.322 11.700 1.00 32.95 366 SER B N 1
ATOM 5839 C CA . SER B 1 337 ? -8.909 -36.419 12.265 1.00 34.31 366 SER B CA 1
ATOM 5840 C C . SER B 1 337 ? -7.587 -36.511 11.513 1.00 34.09 366 SER B C 1
ATOM 5841 O O . SER B 1 337 ? -7.563 -36.445 10.279 1.00 29.28 366 SER B O 1
ATOM 5844 N N . VAL B 1 338 ? -6.501 -36.691 12.263 1.00 31.74 367 VAL B N 1
ATOM 5845 C CA . VAL B 1 338 ? -5.200 -36.525 11.695 1.00 30.30 367 VAL B CA 1
ATOM 5846 C C . VAL B 1 338 ? -4.253 -37.625 12.199 1.00 27.56 367 VAL B C 1
ATOM 5847 O O . VAL B 1 338 ? -4.696 -38.513 12.928 1.00 27.30 367 VAL B O 1
ATOM 5851 N N . THR B 1 339 ? -2.988 -37.634 11.782 1.00 25.60 368 THR B N 1
ATOM 5852 C CA . THR B 1 339 ? -1.998 -38.486 12.490 1.00 26.90 368 THR B CA 1
ATOM 5853 C C . THR B 1 339 ? -0.809 -37.653 12.894 1.00 26.09 368 THR B C 1
ATOM 5854 O O . THR B 1 339 ? -0.791 -36.459 12.653 1.00 27.18 368 THR B O 1
ATOM 5858 N N . VAL B 1 340 ? 0.190 -38.293 13.488 1.00 24.83 369 VAL B N 1
ATOM 5859 C CA . VAL B 1 340 ? 1.481 -37.671 13.728 1.00 24.87 369 VAL B CA 1
ATOM 5860 C C . VAL B 1 340 ? 2.660 -38.519 13.238 1.00 24.79 369 VAL B C 1
ATOM 5861 O O . VAL B 1 340 ? 2.609 -39.746 13.206 1.00 25.09 369 VAL B O 1
ATOM 5865 N N . VAL B 1 341 ? 3.751 -37.838 12.927 1.00 23.67 370 VAL B N 1
ATOM 5866 C CA . VAL B 1 341 ? 4.931 -38.491 12.412 1.00 24.36 370 VAL B CA 1
ATOM 5867 C C . VAL B 1 341 ? 5.789 -38.955 13.589 1.00 24.99 370 VAL B C 1
ATOM 5868 O O . VAL B 1 341 ? 5.566 -38.544 14.719 1.00 24.93 370 VAL B O 1
ATOM 5872 N N . PRO B 1 342 ? 6.763 -39.830 13.341 1.00 25.11 371 PRO B N 1
ATOM 5873 C CA . PRO B 1 342 ? 7.711 -40.099 14.433 1.00 24.57 371 PRO B CA 1
ATOM 5874 C C . PRO B 1 342 ? 8.399 -38.812 14.920 1.00 23.99 371 PRO B C 1
ATOM 5875 O O . PRO B 1 342 ? 8.825 -37.992 14.122 1.00 25.65 371 PRO B O 1
ATOM 5879 N N . GLY B 1 343 ? 8.542 -38.671 16.229 1.00 23.95 372 GLY B N 1
ATOM 5880 C CA . GLY B 1 343 ? 9.181 -37.488 16.841 1.00 24.15 372 GLY B CA 1
ATOM 5881 C C . GLY B 1 343 ? 8.209 -36.361 17.217 1.00 22.59 372 GLY B C 1
ATOM 5882 O O . GLY B 1 343 ? 8.617 -35.295 17.670 1.00 20.73 372 GLY B O 1
ATOM 5883 N N . ALA B 1 344 ? 6.924 -36.628 17.065 1.00 20.20 373 ALA B N 1
ATOM 5884 C CA . ALA B 1 344 ? 5.914 -35.699 17.453 1.00 21.88 373 ALA B CA 1
ATOM 5885 C C . ALA B 1 344 ? 5.899 -35.470 18.957 1.00 22.22 373 ALA B C 1
ATOM 5886 O O . ALA B 1 344 ? 6.285 -36.333 19.718 1.00 22.82 373 ALA B O 1
ATOM 5888 N N . SER B 1 345 ? 5.425 -34.292 19.351 1.00 21.97 374 SER B N 1
ATOM 5889 C CA . SER B 1 345 ? 5.178 -33.969 20.732 1.00 21.48 374 SER B CA 1
ATOM 5890 C C . SER B 1 345 ? 3.842 -33.289 20.860 1.00 20.55 374 SER B C 1
ATOM 5891 O O . SER B 1 345 ? 3.352 -32.653 19.921 1.00 19.72 374 SER B O 1
ATOM 5894 N N . TYR B 1 346 ? 3.271 -33.436 22.040 1.00 19.12 375 TYR B N 1
ATOM 5895 C CA . TYR B 1 346 ? 2.002 -32.856 22.352 1.00 19.81 375 TYR B CA 1
ATOM 5896 C C . TYR B 1 346 ? 2.227 -31.879 23.472 1.00 18.82 375 TYR B C 1
ATOM 5897 O O . TYR B 1 346 ? 3.134 -32.052 24.293 1.00 16.60 375 TYR B O 1
ATOM 5906 N N . PHE B 1 347 ? 1.424 -30.829 23.494 1.00 19.20 376 PHE B N 1
ATOM 5907 C CA . PHE B 1 347 ? 1.521 -29.796 24.582 1.00 18.79 376 PHE B CA 1
ATOM 5908 C C . PHE B 1 347 ? 0.225 -28.983 24.696 1.00 16.99 376 PHE B C 1
ATOM 5909 O O . PHE B 1 347 ? -0.645 -29.079 23.842 1.00 14.47 376 PHE B O 1
ATOM 5917 N N . GLY B 1 348 ? 0.144 -28.139 25.720 1.00 18.08 377 GLY B N 1
ATOM 5918 C CA . GLY B 1 348 ? -1.046 -27.316 25.968 1.00 18.09 377 GLY B CA 1
ATOM 5919 C C . GLY B 1 348 ? -1.155 -26.146 25.017 1.00 18.09 377 GLY B C 1
ATOM 5920 O O . GLY B 1 348 ? -0.181 -25.736 24.383 1.00 17.54 377 GLY B O 1
ATOM 5921 N N . SER B 1 349 ? -2.370 -25.639 24.897 1.00 19.51 378 SER B N 1
ATOM 5922 C CA . SER B 1 349 ? -2.648 -24.427 24.120 1.00 21.52 378 SER B CA 1
ATOM 5923 C C . SER B 1 349 ? -1.817 -23.191 24.515 1.00 22.09 378 SER B C 1
ATOM 5924 O O . SER B 1 349 ? -1.371 -22.479 23.663 1.00 23.97 378 SER B O 1
ATOM 5927 N N . ASP B 1 350 ? -1.557 -22.974 25.790 1.00 23.48 379 ASP B N 1
ATOM 5928 C CA . ASP B 1 350 ? -0.656 -21.894 26.198 1.00 23.41 379 ASP B CA 1
ATOM 5929 C C . ASP B 1 350 ? 0.767 -22.096 25.631 1.00 23.91 379 ASP B C 1
ATOM 5930 O O . ASP B 1 350 ? 1.388 -21.132 25.084 1.00 20.58 379 ASP B O 1
ATOM 5935 N N . ASP B 1 351 ? 1.270 -23.342 25.726 1.00 22.34 380 ASP B N 1
ATOM 5936 C CA . ASP B 1 351 ? 2.638 -23.655 25.254 1.00 21.76 380 ASP B CA 1
ATOM 5937 C C . ASP B 1 351 ? 2.694 -23.466 23.730 1.00 20.61 380 ASP B C 1
ATOM 5938 O O . ASP B 1 351 ? 3.601 -22.845 23.196 1.00 19.48 380 ASP B O 1
ATOM 5940 N N . SER B 1 352 ? 1.655 -23.928 23.046 1.00 21.20 381 SER B N 1
ATOM 5941 C CA . SER B 1 352 ? 1.509 -23.780 21.596 1.00 20.26 381 SER B CA 1
ATOM 5942 C C . SER B 1 352 ? 1.630 -22.351 21.135 1.00 19.26 381 SER B C 1
ATOM 5943 O O . SER B 1 352 ? 2.391 -22.065 20.201 1.00 21.53 381 SER B O 1
ATOM 5946 N N . PHE B 1 353 ? 0.889 -21.449 21.753 1.00 16.08 382 PHE B N 1
ATOM 5947 C CA . PHE B 1 353 ? 0.999 -20.059 21.368 1.00 15.87 382 PHE B CA 1
ATOM 5948 C C . PHE B 1 353 ? 2.252 -19.324 21.902 1.00 15.53 382 PHE B C 1
ATOM 5949 O O . PHE B 1 353 ? 2.632 -18.303 21.367 1.00 14.75 382 PHE B O 1
ATOM 5957 N N . ALA B 1 354 ? 2.900 -19.848 22.933 1.00 15.19 383 ALA B N 1
ATOM 5958 C CA . ALA B 1 354 ? 4.166 -19.304 23.311 1.00 15.41 383 ALA B CA 1
ATOM 5959 C C . ALA B 1 354 ? 5.109 -19.588 22.153 1.00 16.31 383 ALA B C 1
ATOM 5960 O O . ALA B 1 354 ? 5.816 -18.732 21.597 1.00 15.15 383 ALA B O 1
ATOM 5962 N N . MET B 1 355 ? 5.079 -20.823 21.741 1.00 17.82 384 MET B N 1
ATOM 5963 C CA . MET B 1 355 ? 5.930 -21.211 20.659 1.00 18.22 384 MET B CA 1
ATOM 5964 C C . MET B 1 355 ? 5.816 -20.127 19.578 1.00 16.77 384 MET B C 1
ATOM 5965 O O . MET B 1 355 ? 6.810 -19.684 19.036 1.00 16.40 384 MET B O 1
ATOM 5970 N N . ILE B 1 356 ? 4.583 -19.750 19.239 1.00 16.42 385 ILE B N 1
ATOM 5971 C CA . ILE B 1 356 ? 4.283 -18.901 18.080 1.00 16.54 385 ILE B CA 1
ATOM 5972 C C . ILE B 1 356 ? 4.603 -17.430 18.388 1.00 16.71 385 ILE B C 1
ATOM 5973 O O . ILE B 1 356 ? 5.405 -16.787 17.701 1.00 16.92 385 ILE B O 1
ATOM 5978 N N . ARG B 1 357 ? 3.999 -16.912 19.436 1.00 16.96 386 ARG B N 1
ATOM 5979 C CA . ARG B 1 357 ? 4.191 -15.519 19.821 1.00 17.94 386 ARG B CA 1
ATOM 5980 C C . ARG B 1 357 ? 5.641 -15.261 20.069 1.00 18.57 386 ARG B C 1
ATOM 5981 O O . ARG B 1 357 ? 6.108 -14.159 19.803 1.00 20.13 386 ARG B O 1
ATOM 5989 N N . GLY B 1 358 ? 6.351 -16.276 20.581 1.00 17.68 387 GLY B N 1
ATOM 5990 C CA . GLY B 1 358 ? 7.783 -16.191 20.846 1.00 16.72 387 GLY B CA 1
ATOM 5991 C C . GLY B 1 358 ? 8.668 -16.242 19.620 1.00 16.45 387 GLY B C 1
ATOM 5992 O O . GLY B 1 358 ? 9.894 -16.158 19.713 1.00 17.56 387 GLY B O 1
ATOM 5993 N N . GLY B 1 359 ? 8.071 -16.433 18.459 1.00 16.84 388 GLY B N 1
ATOM 5994 C CA . GLY B 1 359 ? 8.833 -16.439 17.202 1.00 16.68 388 GLY B CA 1
ATOM 5995 C C . GLY B 1 359 ? 9.491 -17.750 16.810 1.00 15.80 388 GLY B C 1
ATOM 5996 O O . GLY B 1 359 ? 10.325 -17.778 15.933 1.00 14.37 388 GLY B O 1
ATOM 5997 N N . HIS B 1 360 ? 9.093 -18.868 17.414 1.00 17.25 389 HIS B N 1
ATOM 5998 C CA . HIS B 1 360 ? 9.855 -20.118 17.215 1.00 17.01 389 HIS B CA 1
ATOM 5999 C C . HIS B 1 360 ? 9.479 -20.883 15.960 1.00 17.60 389 HIS B C 1
ATOM 6000 O O . HIS B 1 360 ? 10.171 -21.818 15.578 1.00 18.62 389 HIS B O 1
ATOM 6007 N N . VAL B 1 361 ? 8.357 -20.514 15.358 1.00 19.79 390 VAL B N 1
ATOM 6008 C CA . VAL B 1 361 ? 7.857 -21.083 14.104 1.00 21.06 390 VAL B CA 1
ATOM 6009 C C . VAL B 1 361 ? 8.392 -20.249 12.937 1.00 23.20 390 VAL B C 1
ATOM 6010 O O . VAL B 1 361 ? 8.269 -19.033 12.949 1.00 27.39 390 VAL B O 1
ATOM 6014 N N . ASP B 1 362 ? 8.945 -20.906 11.922 1.00 24.27 391 ASP B N 1
ATOM 6015 C CA . ASP B 1 362 ? 9.670 -20.204 10.879 1.00 25.44 391 ASP B CA 1
ATOM 6016 C C . ASP B 1 362 ? 8.743 -19.494 9.909 1.00 28.68 391 ASP B C 1
ATOM 6017 O O . ASP B 1 362 ? 9.024 -18.373 9.492 1.00 28.56 391 ASP B O 1
ATOM 6022 N N . ILE B 1 363 ? 7.624 -20.143 9.581 1.00 30.79 392 ILE B N 1
ATOM 6023 C CA . ILE B 1 363 ? 6.787 -19.735 8.475 1.00 29.88 392 ILE B CA 1
ATOM 6024 C C . ILE B 1 363 ? 5.339 -20.046 8.750 1.00 29.35 392 ILE B C 1
ATOM 6025 O O . ILE B 1 363 ? 5.022 -21.048 9.387 1.00 33.04 392 ILE B O 1
ATOM 6030 N N . THR B 1 364 ? 4.449 -19.186 8.286 1.00 28.48 393 THR B N 1
ATOM 6031 C CA . THR B 1 364 ? 3.020 -19.425 8.438 1.00 28.93 393 THR B CA 1
ATOM 6032 C C . THR B 1 364 ? 2.363 -19.283 7.100 1.00 28.23 393 THR B C 1
ATOM 6033 O O . THR B 1 364 ? 2.653 -18.322 6.377 1.00 27.51 393 THR B O 1
ATOM 6037 N N . ILE B 1 365 ? 1.503 -20.244 6.754 1.00 27.72 394 ILE B N 1
ATOM 6038 C CA . ILE B 1 365 ? 0.775 -20.207 5.493 1.00 27.03 394 ILE B CA 1
ATOM 6039 C C . ILE B 1 365 ? -0.716 -20.262 5.769 1.00 26.74 394 ILE B C 1
ATOM 6040 O O . ILE B 1 365 ? -1.190 -21.197 6.404 1.00 25.88 394 ILE B O 1
ATOM 6045 N N . LEU B 1 366 ? -1.435 -19.248 5.292 1.00 27.35 395 LEU B N 1
ATOM 6046 C CA . LEU B 1 366 ? -2.871 -19.106 5.542 1.00 30.89 395 LEU B CA 1
ATOM 6047 C C . LEU B 1 366 ? -3.701 -18.658 4.346 1.00 28.41 395 LEU B C 1
ATOM 6048 O O . LEU B 1 366 ? -3.173 -18.113 3.393 1.00 26.05 395 LEU B O 1
ATOM 6053 N N . GLY B 1 367 ? -5.011 -18.883 4.445 1.00 27.06 396 GLY B N 1
ATOM 6054 C CA . GLY B 1 367 ? -5.961 -18.323 3.531 1.00 26.91 396 GLY B CA 1
ATOM 6055 C C . GLY B 1 367 ? -6.337 -16.922 3.969 1.00 27.52 396 GLY B C 1
ATOM 6056 O O . GLY B 1 367 ? -5.853 -16.403 4.994 1.00 27.01 396 GLY B O 1
ATOM 6057 N N . ALA B 1 368 ? -7.178 -16.293 3.158 1.00 27.71 397 ALA B N 1
ATOM 6058 C CA . ALA B 1 368 ? -7.722 -14.963 3.461 1.00 29.83 397 ALA B CA 1
ATOM 6059 C C . ALA B 1 368 ? -8.975 -14.648 2.633 1.00 30.13 397 ALA B C 1
ATOM 6060 O O . ALA B 1 368 ? -9.159 -15.194 1.552 1.00 29.43 397 ALA B O 1
ATOM 6062 N N . MET B 1 369 ? -9.836 -13.806 3.202 1.00 32.64 398 MET B N 1
ATOM 6063 C CA . MET B 1 369 ? -10.985 -13.241 2.514 1.00 37.55 398 MET B CA 1
ATOM 6064 C C . MET B 1 369 ? -10.494 -12.036 1.688 1.00 35.97 398 MET B C 1
ATOM 6065 O O . MET B 1 369 ? -10.783 -11.943 0.493 1.00 36.04 398 MET B O 1
ATOM 6070 N N . GLU B 1 370 ? -9.723 -11.157 2.319 1.00 33.05 399 GLU B N 1
ATOM 6071 C CA . GLU B 1 370 ? -9.091 -10.037 1.650 1.00 32.23 399 GLU B CA 1
ATOM 6072 C C . GLU B 1 370 ? -7.662 -9.795 2.153 1.00 33.46 399 GLU B C 1
ATOM 6073 O O . GLU B 1 370 ? -7.275 -10.148 3.276 1.00 30.58 399 GLU B O 1
ATOM 6079 N N . VAL B 1 371 ? -6.895 -9.141 1.293 1.00 32.41 400 VAL B N 1
ATOM 6080 C CA . VAL B 1 371 ? -5.497 -8.852 1.507 1.00 30.27 400 VAL B CA 1
ATOM 6081 C C . VAL B 1 371 ? -5.260 -7.444 0.947 1.00 26.99 400 VAL B C 1
ATOM 6082 O O . VAL B 1 371 ? -5.906 -7.050 0.012 1.00 23.39 400 VAL B O 1
ATOM 6086 N N . SER B 1 372 ? -4.349 -6.675 1.503 1.00 28.01 401 SER B N 1
ATOM 6087 C CA . SER B 1 372 ? -4.128 -5.327 0.957 1.00 28.52 401 SER B CA 1
ATOM 6088 C C . SER B 1 372 ? -2.739 -5.146 0.368 1.00 29.40 401 SER B C 1
ATOM 6089 O O . SER B 1 372 ? -1.836 -5.953 0.566 1.00 28.31 401 SER B O 1
ATOM 6092 N N . ALA B 1 373 ? -2.577 -4.023 -0.314 1.00 31.76 402 ALA B N 1
ATOM 6093 C CA . ALA B 1 373 ? -1.339 -3.699 -1.011 1.00 33.85 402 ALA B CA 1
ATOM 6094 C C . ALA B 1 373 ? -0.153 -3.555 -0.059 1.00 33.96 402 ALA B C 1
ATOM 6095 O O . ALA B 1 373 ? 0.989 -3.831 -0.434 1.00 29.28 402 ALA B O 1
ATOM 6097 N N . THR B 1 374 ? -0.442 -3.099 1.160 1.00 35.12 403 THR B N 1
ATOM 6098 C CA . THR B 1 374 ? 0.589 -2.823 2.147 1.00 37.28 403 THR B CA 1
ATOM 6099 C C . THR B 1 374 ? 0.888 -4.015 3.077 1.00 37.80 403 THR B C 1
ATOM 6100 O O . THR B 1 374 ? 1.743 -3.921 3.953 1.00 40.80 403 THR B O 1
ATOM 6104 N N . GLY B 1 375 ? 0.185 -5.126 2.861 1.00 37.77 404 GLY B N 1
ATOM 6105 C CA . GLY B 1 375 ? 0.373 -6.366 3.623 1.00 35.25 404 GLY B CA 1
ATOM 6106 C C . GLY B 1 375 ? -0.719 -6.658 4.624 1.00 31.93 404 GLY B C 1
ATOM 6107 O O . GLY B 1 375 ? -0.603 -7.578 5.393 1.00 30.89 404 GLY B O 1
ATOM 6108 N N . ASP B 1 376 ? -1.766 -5.845 4.644 1.00 31.71 405 ASP B N 1
ATOM 6109 C CA . ASP B 1 376 ? -2.836 -6.023 5.599 1.00 31.91 405 ASP B CA 1
ATOM 6110 C C . ASP B 1 376 ? -3.510 -7.351 5.315 1.00 32.06 405 ASP B C 1
ATOM 6111 O O . ASP B 1 376 ? -3.529 -7.794 4.180 1.00 32.11 405 ASP B O 1
ATOM 6113 N N . LEU B 1 377 ? -4.088 -7.959 6.359 1.00 32.32 406 LEU B N 1
ATOM 6114 C CA . LEU B 1 377 ? -4.851 -9.204 6.238 1.00 28.47 406 LEU B CA 1
ATOM 6115 C C . LEU B 1 377 ? -6.158 -9.033 6.948 1.00 28.62 406 LEU B C 1
ATOM 6116 O O . LEU B 1 377 ? -6.191 -8.521 8.057 1.00 26.00 406 LEU B O 1
ATOM 6121 N N . ALA B 1 378 ? -7.236 -9.469 6.304 1.00 33.72 407 ALA B N 1
ATOM 6122 C CA . ALA B 1 378 ? -8.568 -9.515 6.937 1.00 39.75 407 ALA B CA 1
ATOM 6123 C C . ALA B 1 378 ? -9.145 -10.901 6.697 1.00 41.46 407 ALA B C 1
ATOM 6124 O O . ALA B 1 378 ? -9.189 -11.372 5.568 1.00 41.97 407 ALA B O 1
ATOM 6126 N N . ASN B 1 379 ? -9.568 -11.581 7.748 1.00 46.02 408 ASN B N 1
ATOM 6127 C CA . ASN B 1 379 ? -10.237 -12.884 7.537 1.00 50.42 408 ASN B CA 1
ATOM 6128 C C . ASN B 1 379 ? -10.924 -13.482 8.745 1.00 55.81 408 ASN B C 1
ATOM 6129 O O . ASN B 1 379 ? -10.813 -14.703 8.991 1.00 51.22 408 ASN B O 1
ATOM 6134 N N . TRP B 1 380 ? -11.636 -12.624 9.484 1.00 62.92 409 TRP B N 1
ATOM 6135 C CA . TRP B 1 380 ? -12.400 -13.046 10.654 1.00 65.62 409 TRP B CA 1
ATOM 6136 C C . TRP B 1 380 ? -13.738 -12.324 10.814 1.00 62.52 409 TRP B C 1
ATOM 6137 O O . TRP B 1 380 ? -14.411 -12.522 11.826 1.00 67.44 409 TRP B O 1
ATOM 6148 N N . MET B 1 381 ? -14.130 -11.501 9.843 1.00 62.39 410 MET B N 1
ATOM 6149 C CA . MET B 1 381 ? -15.364 -10.729 9.969 1.00 68.06 410 MET B CA 1
ATOM 6150 C C . MET B 1 381 ? -15.816 -10.154 8.618 1.00 66.37 410 MET B C 1
ATOM 6151 O O . MET B 1 381 ? -16.915 -10.457 8.121 1.00 64.49 410 MET B O 1
ATOM 6156 N N . LYS B 1 388 ? -18.519 -16.169 12.717 1.00 75.18 417 LYS B N 1
ATOM 6157 C CA . LYS B 1 388 ? -17.222 -16.812 12.515 1.00 81.08 417 LYS B CA 1
ATOM 6158 C C . LYS B 1 388 ? -16.236 -16.480 13.688 1.00 80.26 417 LYS B C 1
ATOM 6159 O O . LYS B 1 388 ? -16.525 -16.823 14.849 1.00 71.00 417 LYS B O 1
ATOM 6161 N N . GLY B 1 389 ? -15.091 -15.843 13.410 1.00 76.39 418 GLY B N 1
ATOM 6162 C CA . GLY B 1 389 ? -14.102 -15.557 14.462 1.00 77.27 418 GLY B CA 1
ATOM 6163 C C . GLY B 1 389 ? -12.671 -15.674 13.959 1.00 81.16 418 GLY B C 1
ATOM 6164 O O . GLY B 1 389 ? -12.447 -16.166 12.842 1.00 80.91 418 GLY B O 1
ATOM 6165 N N . MET B 1 390 ? -11.708 -15.245 14.792 1.00 81.21 419 MET B N 1
ATOM 6166 C CA . MET B 1 390 ? -10.300 -15.059 14.378 1.00 79.78 419 MET B CA 1
ATOM 6167 C C . MET B 1 390 ? -9.351 -16.194 14.771 1.00 79.56 419 MET B C 1
ATOM 6168 O O . MET B 1 390 ? -8.391 -16.459 14.036 1.00 87.05 419 MET B O 1
ATOM 6173 N N . GLY B 1 391 ? -9.586 -16.817 15.933 1.00 70.78 420 GLY B N 1
ATOM 6174 C CA . GLY B 1 391 ? -8.833 -17.994 16.362 1.00 60.06 420 GLY B CA 1
ATOM 6175 C C . GLY B 1 391 ? -7.324 -17.775 16.315 1.00 57.57 420 GLY B C 1
ATOM 6176 O O . GLY B 1 391 ? -6.803 -16.806 16.936 1.00 58.94 420 GLY B O 1
ATOM 6177 N N . GLY B 1 392 ? -6.649 -18.670 15.562 1.00 48.05 421 GLY B N 1
ATOM 6178 C CA . GLY B 1 392 ? -5.177 -18.701 15.358 1.00 43.76 421 GLY B CA 1
ATOM 6179 C C . GLY B 1 392 ? -4.516 -17.595 14.525 1.00 38.42 421 GLY B C 1
ATOM 6180 O O . GLY B 1 392 ? -3.339 -17.216 14.750 1.00 32.42 421 GLY B O 1
ATOM 6181 N N . ALA B 1 393 ? -5.258 -17.113 13.532 1.00 33.62 422 ALA B N 1
ATOM 6182 C CA . ALA B 1 393 ? -4.708 -16.203 12.527 1.00 30.51 422 ALA B CA 1
ATOM 6183 C C . ALA B 1 393 ? -4.041 -14.964 13.112 1.00 29.60 422 ALA B C 1
ATOM 6184 O O . ALA B 1 393 ? -2.938 -14.653 12.705 1.00 31.61 422 ALA B O 1
ATOM 6186 N N . MET B 1 394 ? -4.657 -14.270 14.066 1.00 27.47 423 MET B N 1
ATOM 6187 C CA . MET B 1 394 ? -4.047 -13.035 14.567 1.00 27.87 423 MET B CA 1
ATOM 6188 C C . MET B 1 394 ? -2.715 -13.267 15.214 1.00 28.39 423 MET B C 1
ATOM 6189 O O . MET B 1 394 ? -1.779 -12.465 15.083 1.00 30.51 423 MET B O 1
ATOM 6194 N N . ASP B 1 395 ? -2.645 -14.342 15.968 1.00 29.06 424 ASP B N 1
ATOM 6195 C CA . ASP B 1 395 ? -1.428 -14.663 16.676 1.00 28.02 424 ASP B CA 1
ATOM 6196 C C . ASP B 1 395 ? -0.346 -15.035 15.717 1.00 26.98 424 ASP B C 1
ATOM 6197 O O . ASP B 1 395 ? 0.815 -14.659 15.912 1.00 25.75 424 ASP B O 1
ATOM 6202 N N . LEU B 1 396 ? -0.723 -15.812 14.702 1.00 27.17 425 LEU B N 1
ATOM 6203 C CA . LEU B 1 396 ? 0.248 -16.351 13.762 1.00 25.92 425 LEU B CA 1
ATOM 6204 C C . LEU B 1 396 ? 0.885 -15.214 13.004 1.00 26.29 425 LEU B C 1
ATOM 6205 O O . LEU B 1 396 ? 2.092 -15.099 12.959 1.00 26.11 425 LEU B O 1
ATOM 6210 N N . VAL B 1 397 ? 0.068 -14.309 12.492 1.00 27.77 426 VAL B N 1
ATOM 6211 C CA . VAL B 1 397 ? 0.587 -13.197 11.687 1.00 26.75 426 VAL B CA 1
ATOM 6212 C C . VAL B 1 397 ? 1.209 -12.076 12.531 1.00 27.34 426 VAL B C 1
ATOM 6213 O O . VAL B 1 397 ? 1.987 -11.304 12.024 1.00 29.50 426 VAL B O 1
ATOM 6217 N N . ALA B 1 398 ? 0.924 -12.019 13.828 1.00 26.13 427 ALA B N 1
ATOM 6218 C CA . ALA B 1 398 ? 1.591 -11.039 14.702 1.00 24.50 427 ALA B CA 1
ATOM 6219 C C . ALA B 1 398 ? 2.956 -11.472 15.197 1.00 24.13 427 ALA B C 1
ATOM 6220 O O . ALA B 1 398 ? 3.637 -10.712 15.841 1.00 24.36 427 ALA B O 1
ATOM 6222 N N . ALA B 1 399 ? 3.342 -12.713 14.928 1.00 26.18 428 ALA B N 1
ATOM 6223 C CA . ALA B 1 399 ? 4.535 -13.317 15.544 1.00 26.00 428 ALA B CA 1
ATOM 6224 C C . ALA B 1 399 ? 5.786 -12.690 14.951 1.00 25.90 428 ALA B C 1
ATOM 6225 O O . ALA B 1 399 ? 5.831 -12.463 13.766 1.00 30.68 428 ALA B O 1
ATOM 6227 N N . PRO B 1 400 ? 6.799 -12.395 15.760 1.00 25.03 429 PRO B N 1
ATOM 6228 C CA . PRO B 1 400 ? 8.019 -11.772 15.235 1.00 24.04 429 PRO B CA 1
ATOM 6229 C C . PRO B 1 400 ? 8.869 -12.735 14.435 1.00 27.14 429 PRO B C 1
ATOM 6230 O O . PRO B 1 400 ? 8.905 -13.951 14.758 1.00 32.12 429 PRO B O 1
ATOM 6234 N N . GLY B 1 401 ? 9.580 -12.213 13.433 1.00 25.15 430 GLY B N 1
ATOM 6235 C CA . GLY B 1 401 ? 10.523 -13.002 12.654 1.00 25.10 430 GLY B CA 1
ATOM 6236 C C . GLY B 1 401 ? 9.911 -14.273 12.110 1.00 25.90 430 GLY B C 1
ATOM 6237 O O . GLY B 1 401 ? 10.475 -15.360 12.230 1.00 31.59 430 GLY B O 1
ATOM 6238 N N . THR B 1 402 ? 8.724 -14.152 11.560 1.00 23.71 431 THR B N 1
ATOM 6239 C CA . THR B 1 402 ? 7.977 -15.303 11.132 1.00 24.20 431 THR B CA 1
ATOM 6240 C C . THR B 1 402 ? 7.442 -14.965 9.766 1.00 24.08 431 THR B C 1
ATOM 6241 O O . THR B 1 402 ? 6.757 -13.965 9.576 1.00 22.39 431 THR B O 1
ATOM 6245 N N . LYS B 1 403 ? 7.761 -15.793 8.787 1.00 25.63 432 LYS B N 1
ATOM 6246 C CA . LYS B 1 403 ? 7.352 -15.481 7.436 1.00 27.58 432 LYS B CA 1
ATOM 6247 C C . LYS B 1 403 ? 5.881 -15.807 7.265 1.00 24.99 432 LYS B C 1
ATOM 6248 O O . LYS B 1 403 ? 5.477 -16.933 7.491 1.00 22.57 432 LYS B O 1
ATOM 6254 N N . VAL B 1 404 ? 5.123 -14.828 6.792 1.00 22.83 433 VAL B N 1
ATOM 6255 C CA . VAL B 1 404 ? 3.698 -14.993 6.568 1.00 24.40 433 VAL B CA 1
ATOM 6256 C C . VAL B 1 404 ? 3.396 -15.045 5.071 1.00 25.39 433 VAL B C 1
ATOM 6257 O O . VAL B 1 404 ? 3.601 -14.063 4.355 1.00 25.92 433 VAL B O 1
ATOM 6261 N N . ILE B 1 405 ? 2.865 -16.170 4.636 1.00 25.69 434 ILE B N 1
ATOM 6262 C CA . ILE B 1 405 ? 2.489 -16.369 3.251 1.00 27.34 434 ILE B CA 1
ATOM 6263 C C . ILE B 1 405 ? 1.003 -16.611 3.134 1.00 28.08 434 ILE B C 1
ATOM 6264 O O . ILE B 1 405 ? 0.457 -17.479 3.803 1.00 26.85 434 ILE B O 1
ATOM 6269 N N . ILE B 1 406 ? 0.327 -15.840 2.294 1.00 29.95 435 ILE B N 1
ATOM 6270 C CA . ILE B 1 406 ? -1.109 -16.044 2.121 1.00 29.33 435 ILE B CA 1
ATOM 6271 C C . ILE B 1 406 ? -1.370 -16.824 0.853 1.00 28.43 435 ILE B C 1
ATOM 6272 O O . ILE B 1 406 ? -0.830 -16.494 -0.175 1.00 28.97 435 ILE B O 1
ATOM 6277 N N . THR B 1 407 ? -2.200 -17.855 0.928 1.00 28.71 436 THR B N 1
ATOM 6278 C CA . THR B 1 407 ? -2.563 -18.636 -0.248 1.00 29.52 436 THR B CA 1
ATOM 6279 C C . THR B 1 407 ? -4.045 -18.467 -0.501 1.00 30.41 436 THR B C 1
ATOM 6280 O O . THR B 1 407 ? -4.829 -18.814 0.337 1.00 35.08 436 THR B O 1
ATOM 6284 N N . MET B 1 408 ? -4.437 -17.913 -1.636 1.00 31.26 437 MET B N 1
ATOM 6285 C CA . MET B 1 408 ? -5.844 -17.682 -1.882 1.00 32.67 437 MET B CA 1
ATOM 6286 C C . MET B 1 408 ? -6.208 -17.692 -3.337 1.00 32.97 437 MET B C 1
ATOM 6287 O O . MET B 1 408 ? -5.390 -17.441 -4.189 1.00 34.28 437 MET B O 1
ATOM 6292 N N . GLU B 1 409 ? -7.465 -17.959 -3.612 1.00 34.69 438 GLU B N 1
ATOM 6293 C CA . GLU B 1 409 ? -7.986 -17.756 -4.933 1.00 38.04 438 GLU B CA 1
ATOM 6294 C C . GLU B 1 409 ? -7.934 -16.247 -5.207 1.00 36.70 438 GLU B C 1
ATOM 6295 O O . GLU B 1 409 ? -8.227 -15.425 -4.341 1.00 39.09 438 GLU B O 1
ATOM 6301 N N . HIS B 1 410 ? -7.484 -15.895 -6.397 1.00 33.66 439 HIS B N 1
ATOM 6302 C CA . HIS B 1 410 ? -7.163 -14.519 -6.722 1.00 32.69 439 HIS B CA 1
ATOM 6303 C C . HIS B 1 410 ? -8.392 -13.624 -6.646 1.00 30.98 439 HIS B C 1
ATOM 6304 O O . HIS B 1 410 ? -8.299 -12.450 -6.243 1.00 29.86 439 HIS B O 1
ATOM 6311 N N . ASN B 1 411 ? -9.525 -14.181 -7.080 1.00 30.19 440 ASN B N 1
ATOM 6312 C CA . ASN B 1 411 ? -10.829 -13.507 -7.032 1.00 30.39 440 ASN B CA 1
ATOM 6313 C C . ASN B 1 411 ? -11.985 -14.236 -6.406 1.00 32.08 440 ASN B C 1
ATOM 6314 O O . ASN B 1 411 ? -11.963 -15.476 -6.293 1.00 30.79 440 ASN B O 1
ATOM 6319 N N . ALA B 1 412 ? -13.027 -13.473 -6.076 1.00 34.04 441 ALA B N 1
ATOM 6320 C CA . ALA B 1 412 ? -14.216 -14.041 -5.434 1.00 41.12 441 ALA B CA 1
ATOM 6321 C C . ALA B 1 412 ? -15.333 -14.537 -6.385 1.00 48.81 441 ALA B C 1
ATOM 6322 O O . ALA B 1 412 ? -16.459 -14.027 -6.304 1.00 66.32 441 ALA B O 1
ATOM 6324 N N . ARG B 1 413 ? -15.071 -15.510 -7.259 1.00 50.25 442 ARG B N 1
ATOM 6325 C CA . ARG B 1 413 ? -16.179 -16.238 -7.993 1.00 59.36 442 ARG B CA 1
ATOM 6326 C C . ARG B 1 413 ? -16.896 -15.468 -9.098 1.00 60.29 442 ARG B C 1
ATOM 6327 O O . ARG B 1 413 ? -16.889 -15.888 -10.262 1.00 59.74 442 ARG B O 1
ATOM 6335 N N . ASP B 1 414 ? -17.623 -14.426 -8.685 1.00 54.00 443 ASP B N 1
ATOM 6336 C CA . ASP B 1 414 ? -17.933 -13.302 -9.555 1.00 56.09 443 ASP B CA 1
ATOM 6337 C C . ASP B 1 414 ? -16.715 -12.418 -9.740 1.00 57.04 443 ASP B C 1
ATOM 6338 O O . ASP B 1 414 ? -16.799 -11.426 -10.444 1.00 65.43 443 ASP B O 1
ATOM 6343 N N . GLY B 1 415 ? -15.601 -12.796 -9.099 1.00 60.93 444 GLY B N 1
ATOM 6344 C CA . GLY B 1 415 ? -14.319 -12.068 -9.022 1.00 55.86 444 GLY B CA 1
ATOM 6345 C C . GLY B 1 415 ? -14.051 -10.765 -9.752 1.00 47.37 444 GLY B C 1
ATOM 6346 O O . GLY B 1 415 ? -13.455 -10.796 -10.837 1.00 53.20 444 GLY B O 1
ATOM 6347 N N . SER B 1 416 ? -14.347 -9.606 -9.175 1.00 42.77 445 SER B N 1
ATOM 6348 C CA . SER B 1 416 ? -14.464 -9.326 -7.758 1.00 41.43 445 SER B CA 1
ATOM 6349 C C . SER B 1 416 ? -13.094 -9.498 -7.078 1.00 40.74 445 SER B C 1
ATOM 6350 O O . SER B 1 416 ? -12.743 -10.580 -6.603 1.00 38.55 445 SER B O 1
ATOM 6353 N N . PRO B 1 417 ? -12.278 -8.432 -7.087 1.00 39.11 446 PRO B N 1
ATOM 6354 C CA . PRO B 1 417 ? -10.905 -8.573 -6.565 1.00 37.70 446 PRO B CA 1
ATOM 6355 C C . PRO B 1 417 ? -10.874 -8.906 -5.074 1.00 32.82 446 PRO B C 1
ATOM 6356 O O . PRO B 1 417 ? -11.710 -8.449 -4.326 1.00 30.74 446 PRO B O 1
ATOM 6360 N N . LYS B 1 418 ? -9.918 -9.719 -4.667 1.00 34.21 447 LYS B N 1
ATOM 6361 C CA . LYS B 1 418 ? -9.680 -10.006 -3.248 1.00 35.93 447 LYS B CA 1
ATOM 6362 C C . LYS B 1 418 ? -8.373 -9.338 -2.745 1.00 35.76 447 LYS B C 1
ATOM 6363 O O . LYS B 1 418 ? -8.084 -9.285 -1.552 1.00 30.01 447 LYS B O 1
ATOM 6369 N N . ILE B 1 419 ? -7.587 -8.863 -3.703 1.00 35.71 448 ILE B N 1
ATOM 6370 C CA . ILE B 1 419 ? -6.369 -8.172 -3.429 1.00 36.06 448 ILE B CA 1
ATOM 6371 C C . ILE B 1 419 ? -6.632 -6.706 -3.678 1.00 38.58 448 ILE B C 1
ATOM 6372 O O . ILE B 1 419 ? -6.675 -6.253 -4.833 1.00 38.48 448 ILE B O 1
ATOM 6377 N N . LEU B 1 420 ? -6.817 -5.968 -2.595 1.00 38.27 449 LEU B N 1
ATOM 6378 C CA . LEU B 1 420 ? -7.245 -4.586 -2.678 1.00 39.26 449 LEU B CA 1
ATOM 6379 C C . LEU B 1 420 ? -6.157 -3.561 -2.333 1.00 42.14 449 LEU B C 1
ATOM 6380 O O . LEU B 1 420 ? -5.057 -3.901 -1.944 1.00 42.41 449 LEU B O 1
ATOM 6385 N N . ASP B 1 421 ? -6.501 -2.293 -2.501 1.00 46.26 450 ASP B N 1
ATOM 6386 C CA . ASP B 1 421 ? -5.679 -1.200 -2.071 1.00 43.80 450 ASP B CA 1
ATOM 6387 C C . ASP B 1 421 ? -5.780 -1.093 -0.559 1.00 42.76 450 ASP B C 1
ATOM 6388 O O . ASP B 1 421 ? -4.763 -1.072 0.131 1.00 46.55 450 ASP B O 1
ATOM 6393 N N . THR B 1 422 ? -7.001 -0.994 -0.046 1.00 41.57 451 THR B N 1
ATOM 6394 C CA . THR B 1 422 ? -7.248 -1.131 1.393 1.00 44.17 451 THR B CA 1
ATOM 6395 C C . THR B 1 422 ? -8.344 -2.175 1.573 1.00 41.50 451 THR B C 1
ATOM 6396 O O . THR B 1 422 ? -9.187 -2.345 0.715 1.00 40.42 451 THR B O 1
ATOM 6400 N N . CYS B 1 423 ? -8.293 -2.899 2.678 1.00 40.43 452 CYS B N 1
ATOM 6401 C CA . CYS B 1 423 ? -9.297 -3.900 2.958 1.00 40.69 452 CYS B CA 1
ATOM 6402 C C . CYS B 1 423 ? -10.601 -3.185 3.323 1.00 39.45 452 CYS B C 1
ATOM 6403 O O . CYS B 1 423 ? -10.579 -2.094 3.877 1.00 45.31 452 CYS B O 1
ATOM 6406 N N . SER B 1 424 ? -11.726 -3.787 2.975 1.00 39.66 453 SER B N 1
ATOM 6407 C CA . SER B 1 424 ? -13.038 -3.305 3.395 1.00 41.67 453 SER B CA 1
ATOM 6408 C C . SER B 1 424 ? -13.391 -3.903 4.775 1.00 41.48 453 SER B C 1
ATOM 6409 O O . SER B 1 424 ? -14.081 -3.286 5.585 1.00 42.93 453 SER B O 1
ATOM 6412 N N . LEU B 1 425 ? -12.924 -5.126 5.015 1.00 39.66 454 LEU B N 1
ATOM 6413 C CA . LEU B 1 425 ? -13.203 -5.852 6.253 1.00 37.89 454 LEU B CA 1
ATOM 6414 C C . LEU B 1 425 ? -12.254 -5.486 7.413 1.00 35.30 454 LEU B C 1
ATOM 6415 O O . LEU B 1 425 ? -11.175 -4.953 7.202 1.00 31.49 454 LEU B O 1
ATOM 6420 N N . PRO B 1 426 ? -12.683 -5.775 8.648 1.00 36.40 455 PRO B N 1
ATOM 6421 C CA . PRO B 1 426 ? -11.867 -5.753 9.849 1.00 37.56 455 PRO B CA 1
ATOM 6422 C C . PRO B 1 426 ? -10.593 -6.536 9.683 1.00 34.93 455 PRO B C 1
ATOM 6423 O O . PRO B 1 426 ? -10.606 -7.636 9.122 1.00 40.67 455 PRO B O 1
ATOM 6427 N N . LEU B 1 427 ? -9.504 -5.975 10.170 1.00 34.33 456 LEU B N 1
ATOM 6428 C CA . LEU B 1 427 ? -8.207 -6.578 9.955 1.00 33.57 456 LEU B CA 1
ATOM 6429 C C . LEU B 1 427 ? -7.927 -7.691 10.924 1.00 31.94 456 LEU B C 1
ATOM 6430 O O . LEU B 1 427 ? -8.389 -7.657 12.057 1.00 31.84 456 LEU B O 1
ATOM 6435 N N . THR B 1 428 ? -7.203 -8.694 10.437 1.00 30.16 457 THR B N 1
ATOM 6436 C CA . THR B 1 428 ? -6.588 -9.712 11.270 1.00 29.04 457 THR B CA 1
ATOM 6437 C C . THR B 1 428 ? -5.179 -9.245 11.719 1.00 28.93 457 THR B C 1
ATOM 6438 O O . THR B 1 428 ? -4.750 -9.498 12.838 1.00 28.37 457 THR B O 1
ATOM 6442 N N . GLY B 1 429 ? -4.470 -8.582 10.810 1.00 29.72 458 GLY B N 1
ATOM 6443 C CA . GLY B 1 429 ? -3.184 -7.920 11.091 1.00 30.36 458 GLY B CA 1
ATOM 6444 C C . GLY B 1 429 ? -2.918 -6.775 10.103 1.00 32.09 458 GLY B C 1
ATOM 6445 O O . GLY B 1 429 ? -3.466 -6.773 8.987 1.00 31.47 458 GLY B O 1
ATOM 6446 N N . LYS B 1 430 ? -2.089 -5.813 10.513 1.00 33.46 459 LYS B N 1
ATOM 6447 C CA . LYS B 1 430 ? -1.714 -4.682 9.662 1.00 36.16 459 LYS B CA 1
ATOM 6448 C C . LYS B 1 430 ? -0.252 -4.809 9.220 1.00 33.37 459 LYS B C 1
ATOM 6449 O O . LYS B 1 430 ? 0.637 -4.973 10.035 1.00 27.40 459 LYS B O 1
ATOM 6455 N N . GLY B 1 431 ? -0.010 -4.776 7.918 1.00 32.31 460 GLY B N 1
ATOM 6456 C CA . GLY B 1 431 ? 1.360 -4.770 7.441 1.00 32.41 460 GLY B CA 1
ATOM 6457 C C . GLY B 1 431 ? 2.094 -5.998 7.900 1.00 31.93 460 GLY B C 1
ATOM 6458 O O . GLY B 1 431 ? 3.169 -5.933 8.493 1.00 31.60 460 GLY B O 1
ATOM 6459 N N . VAL B 1 432 ? 1.515 -7.129 7.551 1.00 30.55 461 VAL B N 1
ATOM 6460 C CA . VAL B 1 432 ? 1.784 -8.367 8.249 1.00 28.41 461 VAL B CA 1
ATOM 6461 C C . VAL B 1 432 ? 2.230 -9.472 7.290 1.00 25.82 461 VAL B C 1
ATOM 6462 O O . VAL B 1 432 ? 3.036 -10.313 7.646 1.00 28.36 461 VAL B O 1
ATOM 6466 N N . ILE B 1 433 ? 1.750 -9.426 6.060 1.00 24.03 462 ILE B N 1
ATOM 6467 C CA . ILE B 1 433 ? 1.997 -10.453 5.086 1.00 24.60 462 ILE B CA 1
ATOM 6468 C C . ILE B 1 433 ? 3.328 -10.235 4.379 1.00 25.12 462 ILE B C 1
ATOM 6469 O O . ILE B 1 433 ? 3.691 -9.102 4.109 1.00 25.25 462 ILE B O 1
ATOM 6474 N N . ASP B 1 434 ? 3.992 -11.334 3.999 1.00 25.84 463 ASP B N 1
ATOM 6475 C CA . ASP B 1 434 ? 5.265 -11.271 3.277 1.00 26.26 463 ASP B CA 1
ATOM 6476 C C . ASP B 1 434 ? 5.179 -11.619 1.808 1.00 28.04 463 ASP B C 1
ATOM 6477 O O . ASP B 1 434 ? 5.946 -11.079 0.986 1.00 28.03 463 ASP B O 1
ATOM 6482 N N . MET B 1 435 ? 4.248 -12.518 1.482 1.00 30.66 464 MET B N 1
ATOM 6483 C CA . MET B 1 435 ? 4.099 -13.117 0.147 1.00 30.04 464 MET B CA 1
ATOM 6484 C C . MET B 1 435 ? 2.631 -13.495 -0.089 1.00 27.99 464 MET B C 1
ATOM 6485 O O . MET B 1 435 ? 1.941 -13.964 0.817 1.00 26.40 464 MET B O 1
ATOM 6490 N N . ILE B 1 436 ? 2.137 -13.261 -1.301 1.00 27.45 465 ILE B N 1
ATOM 6491 C CA . ILE B 1 436 ? 0.771 -13.636 -1.674 1.00 25.92 465 ILE B CA 1
ATOM 6492 C C . ILE B 1 436 ? 0.857 -14.544 -2.877 1.00 24.55 465 ILE B C 1
ATOM 6493 O O . ILE B 1 436 ? 1.467 -14.212 -3.850 1.00 25.68 465 ILE B O 1
ATOM 6498 N N . ILE B 1 437 ? 0.261 -15.711 -2.795 1.00 24.15 466 ILE B N 1
ATOM 6499 C CA . ILE B 1 437 ? 0.289 -16.652 -3.889 1.00 24.71 466 ILE B CA 1
ATOM 6500 C C . ILE B 1 437 ? -1.131 -16.973 -4.287 1.00 26.81 466 ILE B C 1
ATOM 6501 O O . ILE B 1 437 ? -1.858 -17.589 -3.505 1.00 27.06 466 ILE B O 1
ATOM 6506 N N . SER B 1 438 ? -1.532 -16.567 -5.490 1.00 27.55 467 SER B N 1
ATOM 6507 C CA . SER B 1 438 ? -2.831 -16.976 -6.035 1.00 28.14 467 SER B CA 1
ATOM 6508 C C . SER B 1 438 ? -2.603 -18.037 -7.086 1.00 30.20 467 SER B C 1
ATOM 6509 O O . SER B 1 438 ? -1.474 -18.557 -7.212 1.00 31.47 467 SER B O 1
ATOM 6512 N N . GLU B 1 439 ? -3.679 -18.423 -7.790 1.00 32.81 468 GLU B N 1
ATOM 6513 C CA . GLU B 1 439 ? -3.573 -19.389 -8.904 1.00 31.49 468 GLU B CA 1
ATOM 6514 C C . GLU B 1 439 ? -3.047 -18.709 -10.140 1.00 31.07 468 GLU B C 1
ATOM 6515 O O . GLU B 1 439 ? -2.592 -19.388 -11.048 1.00 29.56 468 GLU B O 1
ATOM 6521 N N . LYS B 1 440 ? -3.074 -17.373 -10.142 1.00 31.55 469 LYS B N 1
ATOM 6522 C CA . LYS B 1 440 ? -2.606 -16.561 -11.271 1.00 33.28 469 LYS B CA 1
ATOM 6523 C C . LYS B 1 440 ? -1.196 -15.969 -11.124 1.00 31.75 469 LYS B C 1
ATOM 6524 O O . LYS B 1 440 ? -0.536 -15.742 -12.121 1.00 32.93 469 LYS B O 1
ATOM 6530 N N . ALA B 1 441 ? -0.770 -15.680 -9.903 1.00 29.73 470 ALA B N 1
ATOM 6531 C CA . ALA B 1 441 ? 0.289 -14.720 -9.678 1.00 30.91 470 ALA B CA 1
ATOM 6532 C C . ALA B 1 441 ? 0.952 -14.892 -8.335 1.00 31.78 470 ALA B C 1
ATOM 6533 O O . ALA B 1 441 ? 0.346 -15.423 -7.423 1.00 32.39 470 ALA B O 1
ATOM 6535 N N . VAL B 1 442 ? 2.180 -14.394 -8.204 1.00 32.72 471 VAL B N 1
ATOM 6536 C CA . VAL B 1 442 ? 2.876 -14.358 -6.917 1.00 31.53 471 VAL B CA 1
ATOM 6537 C C . VAL B 1 442 ? 3.350 -12.940 -6.662 1.00 33.80 471 VAL B C 1
ATOM 6538 O O . VAL B 1 442 ? 4.024 -12.353 -7.507 1.00 39.60 471 VAL B O 1
ATOM 6542 N N . PHE B 1 443 ? 2.973 -12.372 -5.529 1.00 32.67 472 PHE B N 1
ATOM 6543 C CA . PHE B 1 443 ? 3.462 -11.074 -5.114 1.00 30.97 472 PHE B CA 1
ATOM 6544 C C . PHE B 1 443 ? 4.389 -11.189 -3.901 1.00 29.00 472 PHE B C 1
ATOM 6545 O O . PHE B 1 443 ? 4.296 -12.121 -3.151 1.00 24.04 472 PHE B O 1
ATOM 6553 N N . THR B 1 444 ? 5.322 -10.244 -3.755 1.00 29.62 473 THR B N 1
ATOM 6554 C CA . THR B 1 444 ? 6.088 -10.061 -2.523 1.00 28.97 473 THR B CA 1
ATOM 6555 C C . THR B 1 444 ? 5.599 -8.721 -2.036 1.00 29.35 473 THR B C 1
ATOM 6556 O O . THR B 1 444 ? 5.183 -7.897 -2.843 1.00 30.70 473 THR B O 1
ATOM 6560 N N . VAL B 1 445 ? 5.605 -8.532 -0.726 1.00 28.97 474 VAL B N 1
ATOM 6561 C CA . VAL B 1 445 ? 5.061 -7.345 -0.076 1.00 29.54 474 VAL B CA 1
ATOM 6562 C C . VAL B 1 445 ? 6.218 -6.651 0.621 1.00 31.11 474 VAL B C 1
ATOM 6563 O O . VAL B 1 445 ? 7.027 -7.299 1.276 1.00 28.12 474 VAL B O 1
ATOM 6567 N N . GLU B 1 446 ? 6.313 -5.339 0.459 1.00 33.87 475 GLU B N 1
ATOM 6568 C CA . GLU B 1 446 ? 7.164 -4.560 1.329 1.00 36.90 475 GLU B CA 1
ATOM 6569 C C . GLU B 1 446 ? 6.138 -4.035 2.286 1.00 36.76 475 GLU B C 1
ATOM 6570 O O . GLU B 1 446 ? 5.343 -3.181 1.926 1.00 34.44 475 GLU B O 1
ATOM 6572 N N . LYS B 1 447 ? 6.125 -4.608 3.490 1.00 40.62 476 LYS B N 1
ATOM 6573 C CA . LYS B 1 447 ? 5.079 -4.332 4.478 1.00 42.00 476 LYS B CA 1
ATOM 6574 C C . LYS B 1 447 ? 4.977 -2.844 4.713 1.00 38.44 476 LYS B C 1
ATOM 6575 O O . LYS B 1 447 ? 5.977 -2.188 4.892 1.00 35.38 476 LYS B O 1
ATOM 6581 N N . GLY B 1 448 ? 3.756 -2.327 4.693 1.00 41.66 477 GLY B N 1
ATOM 6582 C CA . GLY B 1 448 ? 3.507 -0.904 4.910 1.00 44.29 477 GLY B CA 1
ATOM 6583 C C . GLY B 1 448 ? 3.649 -0.024 3.673 1.00 44.81 477 GLY B C 1
ATOM 6584 O O . GLY B 1 448 ? 3.203 1.105 3.688 1.00 44.30 477 GLY B O 1
ATOM 6585 N N . VAL B 1 449 ? 4.220 -0.564 2.594 1.00 46.33 478 VAL B N 1
ATOM 6586 C CA . VAL B 1 449 ? 4.559 0.186 1.393 1.00 44.04 478 VAL B CA 1
ATOM 6587 C C . VAL B 1 449 ? 3.796 -0.286 0.115 1.00 45.60 478 VAL B C 1
ATOM 6588 O O . VAL B 1 449 ? 3.025 0.502 -0.474 1.00 49.75 478 VAL B O 1
ATOM 6592 N N . GLY B 1 450 ? 4.019 -1.521 -0.352 1.00 38.17 479 GLY B N 1
ATOM 6593 C CA . GLY B 1 450 ? 3.295 -1.994 -1.539 1.00 34.43 479 GLY B CA 1
ATOM 6594 C C . GLY B 1 450 ? 3.626 -3.384 -2.036 1.00 33.10 479 GLY B C 1
ATOM 6595 O O . GLY B 1 450 ? 4.475 -4.081 -1.469 1.00 36.13 479 GLY B O 1
ATOM 6596 N N . LEU B 1 451 ? 2.967 -3.771 -3.123 1.00 32.86 480 LEU B N 1
ATOM 6597 C CA . LEU B 1 451 ? 3.150 -5.090 -3.756 1.00 33.52 480 LEU B CA 1
ATOM 6598 C C . LEU B 1 451 ? 4.160 -5.100 -4.871 1.00 32.39 480 LEU B C 1
ATOM 6599 O O . LEU B 1 451 ? 4.451 -4.085 -5.469 1.00 36.96 480 LEU B O 1
ATOM 6604 N N . THR B 1 452 ? 4.622 -6.287 -5.217 1.00 31.47 481 THR B N 1
ATOM 6605 C CA . THR B 1 452 ? 5.471 -6.437 -6.361 1.00 31.58 481 THR B CA 1
ATOM 6606 C C . THR B 1 452 ? 5.110 -7.751 -7.011 1.00 33.15 481 THR B C 1
ATOM 6607 O O . THR B 1 452 ? 5.227 -8.799 -6.402 1.00 38.99 481 THR B O 1
ATOM 6611 N N . LEU B 1 453 ? 4.653 -7.707 -8.248 1.00 33.67 482 LEU B N 1
ATOM 6612 C CA . LEU B 1 453 ? 4.402 -8.935 -8.988 1.00 32.71 482 LEU B CA 1
ATOM 6613 C C . LEU B 1 453 ? 5.710 -9.577 -9.359 1.00 30.77 482 LEU B C 1
ATOM 6614 O O . LEU B 1 453 ? 6.505 -8.989 -10.048 1.00 33.46 482 LEU B O 1
ATOM 6619 N N . ILE B 1 454 ? 5.953 -10.803 -8.951 1.00 32.10 483 ILE B N 1
ATOM 6620 C CA . ILE B 1 454 ? 7.209 -11.426 -9.332 1.00 29.82 483 ILE B CA 1
ATOM 6621 C C . ILE B 1 454 ? 7.020 -12.641 -10.174 1.00 31.54 483 ILE B C 1
ATOM 6622 O O . ILE B 1 454 ? 7.951 -13.053 -10.857 1.00 39.52 483 ILE B O 1
ATOM 6627 N N . GLU B 1 455 ? 5.874 -13.293 -10.108 1.00 30.30 484 GLU B N 1
ATOM 6628 C CA . GLU B 1 455 ? 5.672 -14.453 -10.998 1.00 29.62 484 GLU B CA 1
ATOM 6629 C C . GLU B 1 455 ? 4.257 -14.410 -11.546 1.00 27.16 484 GLU B C 1
ATOM 6630 O O . GLU B 1 455 ? 3.414 -13.714 -11.000 1.00 27.63 484 GLU B O 1
ATOM 6636 N N . VAL B 1 456 ? 4.034 -15.078 -12.664 1.00 27.81 485 VAL B N 1
ATOM 6637 C CA . VAL B 1 456 ? 2.714 -15.145 -13.302 1.00 29.09 485 VAL B CA 1
ATOM 6638 C C . VAL B 1 456 ? 2.553 -16.553 -13.813 1.00 30.59 485 VAL B C 1
ATOM 6639 O O . VAL B 1 456 ? 3.466 -17.077 -14.415 1.00 32.57 485 VAL B O 1
ATOM 6643 N N . ALA B 1 457 ? 1.422 -17.190 -13.524 1.00 32.88 486 ALA B N 1
ATOM 6644 C CA . ALA B 1 457 ? 1.187 -18.598 -13.939 1.00 34.38 486 ALA B CA 1
ATOM 6645 C C . ALA B 1 457 ? 1.125 -18.649 -15.449 1.00 35.84 486 ALA B C 1
ATOM 6646 O O . ALA B 1 457 ? 0.695 -17.679 -16.068 1.00 34.08 486 ALA B O 1
ATOM 6648 N N . GLU B 1 458 ? 1.556 -19.753 -16.036 1.00 40.19 487 GLU B N 1
ATOM 6649 C CA . GLU B 1 458 ? 1.425 -19.940 -17.471 1.00 45.79 487 GLU B CA 1
ATOM 6650 C C . GLU B 1 458 ? 0.002 -19.704 -17.947 1.00 45.09 487 GLU B C 1
ATOM 6651 O O . GLU B 1 458 ? -0.947 -20.090 -17.291 1.00 46.46 487 GLU B O 1
ATOM 6657 N N . GLY B 1 459 ? -0.134 -19.033 -19.083 1.00 44.79 488 GLY B N 1
ATOM 6658 C CA . GLY B 1 459 ? -1.428 -18.823 -19.705 1.00 41.83 488 GLY B CA 1
ATOM 6659 C C . GLY B 1 459 ? -2.049 -17.500 -19.319 1.00 39.25 488 GLY B C 1
ATOM 6660 O O . GLY B 1 459 ? -3.009 -17.056 -19.965 1.00 38.40 488 GLY B O 1
ATOM 6661 N N . TYR B 1 460 ? -1.530 -16.877 -18.260 1.00 33.97 489 TYR B N 1
ATOM 6662 C CA . TYR B 1 460 ? -2.017 -15.576 -17.861 1.00 31.35 489 TYR B CA 1
ATOM 6663 C C . TYR B 1 460 ? -1.004 -14.584 -18.293 1.00 32.04 489 TYR B C 1
ATOM 6664 O O . TYR B 1 460 ? 0.163 -14.903 -18.492 1.00 35.15 489 TYR B O 1
ATOM 6673 N N . THR B 1 461 ? -1.487 -13.378 -18.455 1.00 33.29 490 THR B N 1
ATOM 6674 C CA . THR B 1 461 ? -0.679 -12.250 -18.758 1.00 33.17 490 THR B CA 1
ATOM 6675 C C . THR B 1 461 ? -0.811 -11.221 -17.652 1.00 35.52 490 THR B C 1
ATOM 6676 O O . THR B 1 461 ? -1.804 -11.162 -16.919 1.00 37.81 490 THR B O 1
ATOM 6680 N N . VAL B 1 462 ? 0.167 -10.342 -17.608 1.00 36.95 491 VAL B N 1
ATOM 6681 C CA . VAL B 1 462 ? 0.132 -9.276 -16.664 1.00 39.10 491 VAL B CA 1
ATOM 6682 C C . VAL B 1 462 ? -1.122 -8.396 -16.876 1.00 38.51 491 VAL B C 1
ATOM 6683 O O . VAL B 1 462 ? -1.651 -7.868 -15.903 1.00 41.32 491 VAL B O 1
ATOM 6687 N N . ASP B 1 463 ? -1.676 -8.307 -18.089 1.00 38.92 492 ASP B N 1
ATOM 6688 C CA . ASP B 1 463 ? -2.955 -7.592 -18.248 1.00 38.59 492 ASP B CA 1
ATOM 6689 C C . ASP B 1 463 ? -4.111 -8.283 -17.547 1.00 35.21 492 ASP B C 1
ATOM 6690 O O . ASP B 1 463 ? -4.990 -7.603 -16.959 1.00 28.87 492 ASP B O 1
ATOM 6695 N N . ASP B 1 464 ? -4.119 -9.615 -17.551 1.00 36.47 493 ASP B N 1
ATOM 6696 C CA . ASP B 1 464 ? -5.206 -10.256 -16.776 1.00 39.73 493 ASP B CA 1
ATOM 6697 C C . ASP B 1 464 ? -5.036 -10.013 -15.280 1.00 33.90 493 ASP B C 1
ATOM 6698 O O . ASP B 1 464 ? -5.995 -9.680 -14.582 1.00 33.07 493 ASP B O 1
ATOM 6703 N N . ILE B 1 465 ? -3.807 -10.034 -14.809 1.00 32.46 494 ILE B N 1
ATOM 6704 C CA . ILE B 1 465 ? -3.558 -9.745 -13.400 1.00 31.88 494 ILE B CA 1
ATOM 6705 C C . ILE B 1 465 ? -3.858 -8.335 -13.043 1.00 32.02 494 ILE B C 1
ATOM 6706 O O . ILE B 1 465 ? -4.352 -8.103 -11.961 1.00 36.27 494 ILE B O 1
ATOM 6711 N N . ILE B 1 466 ? -3.565 -7.380 -13.918 1.00 32.67 495 ILE B N 1
ATOM 6712 C CA . ILE B 1 466 ? -3.941 -5.986 -13.630 1.00 33.91 495 ILE B CA 1
ATOM 6713 C C . ILE B 1 466 ? -5.457 -5.867 -13.475 1.00 33.59 495 ILE B C 1
ATOM 6714 O O . ILE B 1 466 ? -5.942 -5.074 -12.663 1.00 33.17 495 ILE B O 1
ATOM 6719 N N . ALA B 1 467 ? -6.187 -6.624 -14.297 1.00 34.35 496 ALA B N 1
ATOM 6720 C CA . ALA B 1 467 ? -7.636 -6.507 -14.377 1.00 35.39 496 ALA B CA 1
ATOM 6721 C C . ALA B 1 467 ? -8.333 -7.185 -13.206 1.00 35.80 496 ALA B C 1
ATOM 6722 O O . ALA B 1 467 ? -9.336 -6.692 -12.718 1.00 38.18 496 ALA B O 1
ATOM 6724 N N . SER B 1 468 ? -7.815 -8.324 -12.759 1.00 35.85 497 SER B N 1
ATOM 6725 C CA . SER B 1 468 ? -8.366 -8.977 -11.563 1.00 33.57 497 SER B CA 1
ATOM 6726 C C . SER B 1 468 ? -7.827 -8.548 -10.210 1.00 33.33 497 SER B C 1
ATOM 6727 O O . SER B 1 468 ? -8.171 -9.140 -9.200 1.00 38.84 497 SER B O 1
ATOM 6730 N N . THR B 1 469 ? -7.047 -7.488 -10.155 1.00 32.18 498 THR B N 1
ATOM 6731 C CA . THR B 1 469 ? -6.405 -7.058 -8.892 1.00 29.60 498 THR B CA 1
ATOM 6732 C C . THR B 1 469 ? -6.856 -5.647 -8.670 1.00 28.60 498 THR B C 1
ATOM 6733 O O . THR B 1 469 ? -6.654 -4.842 -9.525 1.00 29.58 498 THR B O 1
ATOM 6737 N N . GLY B 1 470 ? -7.490 -5.343 -7.548 1.00 31.09 499 GLY B N 1
ATOM 6738 C CA . GLY B 1 470 ? -7.813 -3.955 -7.227 1.00 32.17 499 GLY B CA 1
ATOM 6739 C C . GLY B 1 470 ? -6.554 -3.122 -6.941 1.00 34.73 499 GLY B C 1
ATOM 6740 O O . GLY B 1 470 ? -6.520 -1.944 -7.256 1.00 37.18 499 GLY B O 1
ATOM 6741 N N . ALA B 1 471 ? -5.516 -3.737 -6.365 1.00 35.78 500 ALA B N 1
ATOM 6742 C CA . ALA B 1 471 ? -4.356 -3.009 -5.890 1.00 37.02 500 ALA B CA 1
ATOM 6743 C C . ALA B 1 471 ? -3.416 -2.625 -7.028 1.00 39.60 500 ALA B C 1
ATOM 6744 O O . ALA B 1 471 ? -3.156 -3.420 -7.943 1.00 35.94 500 ALA B O 1
ATOM 6746 N N . LYS B 1 472 ? -2.879 -1.411 -6.947 1.00 42.68 501 LYS B N 1
ATOM 6747 C CA . LYS B 1 472 ? -1.752 -1.041 -7.789 1.00 48.86 501 LYS B CA 1
ATOM 6748 C C . LYS B 1 472 ? -0.578 -1.921 -7.364 1.00 46.82 501 LYS B C 1
ATOM 6749 O O . LYS B 1 472 ? -0.500 -2.360 -6.219 1.00 45.67 501 LYS B O 1
ATOM 6755 N N . PHE B 1 473 ? 0.326 -2.195 -8.288 1.00 42.25 502 PHE B N 1
ATOM 6756 C CA . PHE B 1 473 ? 1.536 -2.917 -7.936 1.00 39.76 502 PHE B CA 1
ATOM 6757 C C . PHE B 1 473 ? 2.619 -2.640 -8.931 1.00 38.40 502 PHE B C 1
ATOM 6758 O O . PHE B 1 473 ? 2.342 -2.234 -10.054 1.00 36.87 502 PHE B O 1
ATOM 6766 N N . THR B 1 474 ? 3.851 -2.858 -8.509 1.00 36.30 503 THR B N 1
ATOM 6767 C CA . THR B 1 474 ? 4.954 -2.655 -9.395 1.00 38.08 503 THR B CA 1
ATOM 6768 C C . THR B 1 474 ? 5.312 -4.029 -9.942 1.00 39.74 503 THR B C 1
ATOM 6769 O O . THR B 1 474 ? 5.334 -5.006 -9.193 1.00 42.27 503 THR B O 1
ATOM 6773 N N . VAL B 1 475 ? 5.527 -4.101 -11.260 1.00 37.13 504 VAL B N 1
ATOM 6774 C CA . VAL B 1 475 ? 5.831 -5.357 -11.928 1.00 38.84 504 VAL B CA 1
ATOM 6775 C C . VAL B 1 475 ? 7.314 -5.593 -11.871 1.00 42.57 504 VAL B C 1
ATOM 6776 O O . VAL B 1 475 ? 8.079 -4.769 -12.328 1.00 46.25 504 VAL B O 1
ATOM 6780 N N . SER B 1 476 ? 7.731 -6.725 -11.338 1.00 47.15 505 SER B N 1
ATOM 6781 C CA . SER B 1 476 ? 9.153 -6.968 -11.216 1.00 51.67 505 SER B CA 1
ATOM 6782 C C . SER B 1 476 ? 9.823 -6.945 -12.558 1.00 53.29 505 SER B C 1
ATOM 6783 O O . SER B 1 476 ? 9.408 -7.703 -13.449 1.00 53.16 505 SER B O 1
ATOM 6786 N N . PRO B 1 477 ? 10.862 -6.093 -12.696 1.00 58.11 506 PRO B N 1
ATOM 6787 C CA . PRO B 1 477 ? 11.782 -6.370 -13.780 1.00 57.50 506 PRO B CA 1
ATOM 6788 C C . PRO B 1 477 ? 12.204 -7.783 -13.569 1.00 60.20 506 PRO B C 1
ATOM 6789 O O . PRO B 1 477 ? 12.406 -8.191 -12.431 1.00 59.60 506 PRO B O 1
ATOM 6793 N N . ASN B 1 478 ? 12.304 -8.550 -14.638 1.00 65.75 507 ASN B N 1
ATOM 6794 C CA . ASN B 1 478 ? 12.657 -9.947 -14.480 1.00 72.94 507 ASN B CA 1
ATOM 6795 C C . ASN B 1 478 ? 11.675 -10.738 -13.576 1.00 61.88 507 ASN B C 1
ATOM 6796 O O . ASN B 1 478 ? 12.081 -11.591 -12.801 1.00 51.39 507 ASN B O 1
ATOM 6801 N N . LEU B 1 479 ? 10.377 -10.470 -13.715 1.00 59.98 508 LEU B N 1
ATOM 6802 C CA . LEU B 1 479 ? 9.370 -11.472 -13.353 1.00 54.13 508 LEU B CA 1
ATOM 6803 C C . LEU B 1 479 ? 9.592 -12.727 -14.158 1.00 50.01 508 LEU B C 1
ATOM 6804 O O . LEU B 1 479 ? 10.213 -12.685 -15.198 1.00 47.74 508 LEU B O 1
ATOM 6809 N N . LYS B 1 480 ? 9.035 -13.834 -13.697 1.00 50.75 509 LYS B N 1
ATOM 6810 C CA . LYS B 1 480 ? 9.060 -15.048 -14.476 1.00 49.14 509 LYS B CA 1
ATOM 6811 C C . LYS B 1 480 ? 7.744 -15.835 -14.425 1.00 50.47 509 LYS B C 1
ATOM 6812 O O . LYS B 1 480 ? 6.738 -15.370 -13.907 1.00 50.46 509 LYS B O 1
ATOM 6818 N N . LYS B 1 481 ? 7.753 -17.018 -15.023 1.00 50.91 510 LYS B N 1
ATOM 6819 C CA . LYS B 1 481 ? 6.662 -17.966 -14.922 1.00 48.03 510 LYS B CA 1
ATOM 6820 C C . LYS B 1 481 ? 6.585 -18.487 -13.467 1.00 47.12 510 LYS B C 1
ATOM 6821 O O . LYS B 1 481 ? 7.614 -18.667 -12.808 1.00 45.27 510 LYS B O 1
ATOM 6827 N N . MET B 1 482 ? 5.368 -18.706 -12.962 1.00 43.26 511 MET B N 1
ATOM 6828 C CA . MET B 1 482 ? 5.183 -19.242 -11.624 1.00 38.15 511 MET B CA 1
ATOM 6829 C C . MET B 1 482 ? 5.803 -20.618 -11.522 1.00 36.06 511 MET B C 1
ATOM 6830 O O . MET B 1 482 ? 5.430 -21.509 -12.263 1.00 36.07 511 MET B O 1
ATOM 6835 N N . GLY B 1 483 ? 6.736 -20.785 -10.581 1.00 33.24 512 GLY B N 1
ATOM 6836 C CA . GLY B 1 483 ? 7.360 -22.057 -10.324 1.00 30.51 512 GLY B CA 1
ATOM 6837 C C . GLY B 1 483 ? 6.397 -23.084 -9.752 1.00 31.23 512 GLY B C 1
ATOM 6838 O O . GLY B 1 483 ? 5.344 -22.760 -9.188 1.00 27.15 512 GLY B O 1
ATOM 6839 N N . GLN B 1 484 ? 6.781 -24.342 -9.904 1.00 32.90 513 GLN B N 1
ATOM 6840 C CA . GLN B 1 484 ? 5.963 -25.475 -9.509 1.00 33.56 513 GLN B CA 1
ATOM 6841 C C . GLN B 1 484 ? 6.883 -26.548 -9.014 1.00 31.56 513 GLN B C 1
ATOM 6842 O O . GLN B 1 484 ? 7.805 -26.937 -9.679 1.00 29.79 513 GLN B O 1
ATOM 6848 N N . ILE B 1 485 ? 6.619 -27.062 -7.848 1.00 37.60 514 ILE B N 1
ATOM 6849 C CA . ILE B 1 485 ? 7.475 -28.096 -7.337 1.00 41.77 514 ILE B CA 1
ATOM 6850 C C . ILE B 1 485 ? 7.152 -29.367 -8.127 1.00 45.97 514 ILE B C 1
ATOM 6851 O O . ILE B 1 485 ? 5.996 -29.573 -8.533 1.00 48.73 514 ILE B O 1
ATOM 6856 N N . PRO B 1 486 ? 8.179 -30.183 -8.415 1.00 50.36 515 PRO B N 1
ATOM 6857 C CA . PRO B 1 486 ? 7.979 -31.517 -8.983 1.00 54.18 515 PRO B CA 1
ATOM 6858 C C . PRO B 1 486 ? 6.962 -32.418 -8.279 1.00 56.92 515 PRO B C 1
ATOM 6859 O O . PRO B 1 486 ? 6.692 -32.260 -7.088 1.00 56.89 515 PRO B O 1
ATOM 6863 N N . VAL B 1 487 ? 6.415 -33.350 -9.061 1.00 63.00 516 VAL B N 1
ATOM 6864 C CA . VAL B 1 487 ? 5.694 -34.528 -8.562 1.00 68.13 516 VAL B CA 1
ATOM 6865 C C . VAL B 1 487 ? 4.490 -34.164 -7.688 1.00 67.56 516 VAL B C 1
ATOM 6866 O O . VAL B 1 487 ? 3.431 -33.805 -8.201 1.00 63.16 516 VAL B O 1
#

Radius of gyration: 28.96 Å; Cα contacts (8 Å, |Δi|>4): 2639; chains: 2; bounding box: 69×53×102 Å

GO terms:
  GO:0008260 succinyl-CoA:3-oxo-acid CoA-transferase activity (F, IDA)

Secondary structure (DSSP, 8-state):
-EE-S-HHHHTTT--TT-EEEE--BTTBT--HHHHHHHHHHT--SEEEE-SS--BTTBTTHHHHHTT-EEEEEES--TT-HHHHHHHHTTS-EEEE--HHHHHHHHHHHHTT--EEEESTTTTSHHHH---EEEE-TT-SEEEEPPP--EEEETTEEEEEEE---EEEEEEE-SEE-TT--EE--GGG-TTHHHHTTSEEEEEEEESEE--TTSS-TTT-SB-GGG-SEEEE--------SB-------HHHHHHHHHHHHHGGG--TTEEEEE-TTHHHHGGGGPPTT--EEEEETTTEEEE-PPPPGGG--TT-B-TTSBB--EEEEEEE--HHHHHHHHHTT---EEEE--SEEETTS-EE------TTHHHHHH-TT-EEEEE--SEETTTEESEESS-SSPEEESS--SEEE-SSEEEEEETTTEEEEEEE-TT--HHHHHHS-SS--EEEEEEEEPP---/--B-S-HHHHTTT--TT-EEEE--BTTBT--HHHHHHHHHHT--SEEEE-SS--BTTBTTHHHHHTT-EEEEEESB-TT-HHHHHHHHTTS-EEEE--HHHHHHHHHHHHTT--EEEESTTTTSHHHH---EEEE---EEEEPPP--EEEETTEEEEEEE---EEEEEEE-SEE-TT--EE--GGG-TTHHHHTTSEEEEEEEESEE--TTSS-TTT-SB-GGG-SEEEE--S-----SB------HHHHHHHHHHHHHGGG--TTEEEEE-TTHHHHGGGG--TT--EEEEETTTEEEE-PPPPGGG--TT-B-TT-BB--EEEEEEE--HHHHHHHHHTT---EEEE--SEEETTS-EE----B-TTHHHHHHSTT-EEEEE--SB-SS--BSEESS-SSPPSBSS--SEEE-SSEEEEEETTTEEEEEEE-TT--HHHHHHS--S--EEEEEEEEPP----

Foldseek 3Di:
DAEDADLLVVCVPPAAQFEEEFAFAQQFFTLFPNLVSCVVVLHAAYAYEYAECRACCGGVNVCVVVRRYAEYEHFAYPRHVSVVVCQVQQRHFYDHDALLLSLVLLLCQLVVNFKDKFLFQPPFCSQQKPAAGGAHNVDDRPDTGDHFDWDDDPRGIITMDTHAATAEYEGEAAEAERLQFGDHDFLSQASRLSRLSRHPAYEYEHQYYDYVPPQPPVRTSDGSVSHDYYYYDHDDPQDQPAEDADPVDDVVVLLQQLLQLVLV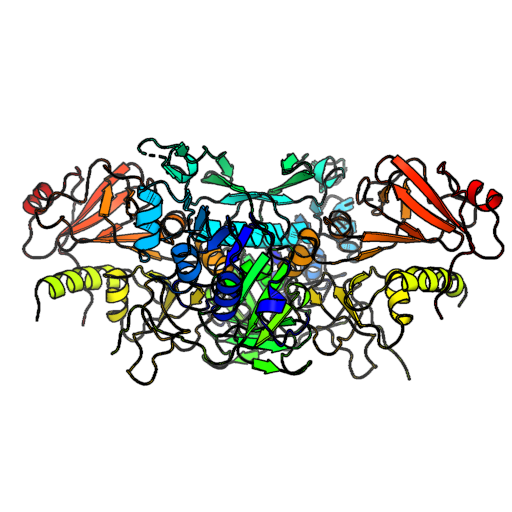VDAAPAEEEEDPDSRVVNVVQNPPPRHYWYAALSFKTFWDAAYHPVPFDSNAAGSVRYGTDGDPPMDGDYNNVSLCCQQVQVHAEYEEEAQAAAFQGWTDDDCSHVHPQSSNQSHPNHAYEYEYAQADPVLHGRYANDDPHTTSDALRHAWYTHSAFIWGHPHRPGIETAEGAPPDDPVNSVSRHHHDYHYDPNHYHRDGRD/DAEDADLLVVCVPPAAQFEEEFAFAQQFFTLFRNLVSCVVVLRAAYAYEYAECRACCGGVNVCVVVRRYAEYEHFFYVRHPSVVVCQVCQRHFYHHDAQLLSLVLLLCQLVVNFKDKFLFQPPFCSQQKQQAGGPVVVRPDIGDHFDWDDDPHGIITMDGHAATAEYEGEAAEAERLQFGDHDALSQASRLSRLSRHPAYEYEHQYYDYPCPQPPVRGSDGSVSHDYYYHDHDDPQDQPAEDADDDVVVVLLQQLLLQVLVVDAAPAEEEEDPDSSVVNVVQNPPVGHYWYAALSFKTFWDAAYHPVPFDSNAAGSVRYGTDGDPPMDGDYNNVSLCCQQVQVHAEYEEEAQAAEFQGWTAHVLSGQYPQSSNQSHPNYAYEYEYAQADPVQHGRYANDDPHTTSDALRHAWYGHSAFIWGHPHRPGIETAEGAPPDDVVVVVVRHRHDYHYDPNRYHRDGRDD

Nearest PDB structures (foldseek):
  4kgb-assembly1_B  TM=1.002E+00  e=3.957E-96  Drosophila melanogaster
  4kgb-assembly1_A  TM=9.923E-01  e=2.335E-91  Drosophila melanogaster
  1ooz-assembly1_B  TM=9.767E-01  e=4.241E-71  Sus scrofa
  1o9l-assembly2_D  TM=9.715E-01  e=1.024E-69  Sus scrofa
  6lp1-assembly1_A  TM=9.702E-01  e=1.447E-60  Trypanosoma brucei

Solvent-accessible surface area: 34395 Å² total; per-residue (Å²): 32,154,66,61,176,36,19,83,84,0,0,64,69,2,98,91,50,0,47,0,0,2,1,3,3,6,20,4,8,28,0,23,41,0,2,64,5,0,88,126,84,29,6,92,89,0,27,0,0,8,1,10,1,7,31,65,62,48,4,6,1,16,0,0,108,75,103,2,5,42,51,0,17,0,0,67,16,25,59,1,104,39,0,54,92,3,40,108,80,1,64,0,7,10,53,70,9,1,4,0,0,0,0,3,23,0,18,0,6,2,1,16,3,16,0,2,8,0,19,1,3,76,13,4,83,16,21,82,4,62,29,49,13,44,44,32,171,111,30,157,83,100,83,45,28,146,149,55,68,68,83,101,11,138,60,110,62,22,0,8,2,92,27,15,77,1,45,7,0,0,0,9,4,40,67,0,0,49,26,0,1,0,22,4,30,61,1,9,26,0,0,0,8,0,0,1,43,0,7,131,34,1,0,0,0,0,52,74,54,14,98,82,42,59,11,40,40,31,72,17,34,0,6,2,15,6,3,65,34,1,29,95,3,92,115,38,118,72,139,17,47,92,100,96,59,53,102,158,96,126,63,60,93,51,70,69,68,0,0,72,12,0,1,75,29,4,112,98,45,27,26,0,1,22,18,76,42,10,0,43,37,0,24,114,53,38,57,198,77,55,62,22,14,18,2,3,9,0,0,0,5,1,28,17,96,57,2,47,163,123,138,49,37,33,4,12,6,8,22,4,26,16,0,5,33,41,52,103,8,0,0,7,8,0,0,14,51,0,0,7,0,1,2,12,22,32,1,66,4,0,0,15,31,19,80,25,0,0,8,42,0,20,0,0,37,52,107,19,76,68,21,2,5,19,1,2,6,27,10,44,78,12,78,2,0,0,1,3,41,0,27,41,250,121,40,50,55,41,0,28,74,105,21,95,44,55,44,11,5,129,22,18,0,29,13,0,0,1,12,29,0,0,1,46,17,113,104,56,95,16,2,40,0,43,10,13,5,134,84,75,74,44,106,67,0,94,88,12,10,43,5,172,38,84,54,18,145,126,62,124,118,4,15,64,14,148,28,138,75,63,107,38,16,64,83,0,0,60,65,3,126,97,42,4,45,0,0,2,2,3,4,6,26,6,6,23,0,32,42,0,2,63,6,0,80,136,73,30,5,98,81,0,28,0,0,6,1,9,1,6,31,72,63,44,3,5,1,15,0,0,106,69,130,3,6,45,53,0,19,0,0,66,12,21,45,1,94,32,0,43,103,4,37,106,109,9,61,0,8,8,53,57,8,1,7,0,0,0,0,3,23,0,19,0,7,1,2,17,2,16,0,1,3,0,19,1,3,78,13,3,46,15,31,92,6,52,20,27,12,43,38,85,92,73,77,102,83,53,25,81,168,46,63,71,83,102,12,126,61,101,65,17,0,11,2,95,29,17,79,2,51,10,0,0,0,9,4,39,64,0,0,41,22,0,2,0,20,3,31,62,1,9,25,0,0,0,9,0,0,2,41,0,7,133,38,1,0,0,0,0,50,72,52,15,98,83,41,59,8,38,38,34,71,18,35,0,7,2,13,7,3,64,32,1,26,97,3,94,124,40,120,79,53,27,55,82,105,96,80,117,180,67,101,67,89,77,61,82,59,50,1,0,63,12,0,1,73,30,3,112,97,43,26,32,0,1,18,17,85,33,9,1,38,51,0,24,110,36,40,58,116,78,52,63,20,10,15,2,3,19,0,0,0,2,1,23,15,97,58,2,67,77,120,136,49,37,36,5,12,6,6,26,3,20,17,0,5,32,42,52,100,4,0,0,7,11,5,0,21,30,0,0,6,0,2,2,10,24,30,2,65,4,0,0,13,27,17,84,25,0,2,10,47,0,7,0,0,37,11,107,86,14,10,8,8,11,1,1,1,6,26,9,50,81,12,79,2,0,0,1,3,75,0,23,40,245,125,32,48,60,25,0,28,94,96,22,92,49,41,36,3,6,136,20,16,0,33,14,0,0,1,14,34,0,0,1,48,17,56,107,56,122,17,2,40,0,43,9,14,2,136,83,65,73,55,108,61,0,95,89,15,10,46,4,184,36,85,63,21,119,137,58,116,131,11,20,61,14,105,114

=== Feature glossary ===
A reading guide for the features in this record.

Start from the sequence.

  · Sequence gives the chain of amino acids in standard one-letter code (A=alanine, C=cysteine, …, Y=tyrosine), read N→C. It is the only feature that is directly encoded by the gene; all structural features are derived from the folded form of this sequence.

Fold it, and you get atomic coordinates and the backbone conformation that goes with them.

  · Structure coordinates are given as an mmCIF _atom_site loop: one row per atom with element, residue name, chain id, sequence number, and x/y/z position in Å. Only the four main-chain atoms per residue are included here; side chains are omitted to keep the record compact.

  · Backbone dihedral angles. Every residue except chain termini has a φ (preceding-C → N → Cα → C) and a ψ (N → Cα → C → next-N). They are reported in degrees following the IUPAC sign convention. Secondary structure is essentially a statement about which (φ, ψ) basin each residue occupies.

  · Eight-state secondary structure (DSSP): H is the canonical α-helix, G the tighter 3₁₀-helix, I the wider π-helix; E/B are β-structure, T and S are turns and bends, and '-' is everything else. DSSP derives these from the pattern of main-chain N–H···O=C hydrogen bonds, not from the sequence.

  · SS3 is a coarse helix/strand/coil call (letters a/b/c) made by the P-SEA algorithm from inter-Cα distances and dihedrals. It is less detailed than DSSP but needs only Cα positions.

Summarize the fold with a handful of shape descriptors and a per-residue structural alphabet.

  · Radius of gyration (Rg) is the root-mean-square distance of Cα atoms from their centroid — a single number for overall size and compactness. A globular domain of N residues has Rg ≈ 2.2·N^0.38 Å; an extended or disordered chain has a much larger Rg. The Cα contact count is the number of residue pairs whose Cα atoms are within 8 Å and are more than four positions apart in sequence — a standard proxy for tertiary packing density. The bounding box is the smallest axis-aligned box enclosing all Cα atoms.

  · 3Di is Foldseek's structural alphabet. Each residue is assigned one of twenty discrete states based on how its Cα sits relative to its spatial (not sequential) neighbors. Aligning 3Di strings finds structural homologs roughly as well as full 3D superposition, but orders of magnitude faster.

  · Solvent-accessible surface area (SASA) is the area in Å² traced out by the centre of a 1.4 Å probe sphere (a water molecule) rolled over the protein's van der Waals surface (Shrake–Rupley / Lee–Richards construction). Buried residues have near-zero SASA; fully exposed residues can exceed 200 Å². The total SASA scales roughly with the number of surface residues.

Ask how reliable the model is.

  · For AlphaFold models, the B-factor field carries pLDDT — the model's own estimate of local accuracy on a 0–100 scale. Regions with pLDDT<50 should be treated as essentially unmodeled; they often correspond to intrinsically disordered segments.

  · For experimental (PDB) structures, the B-factor (temperature factor) quantifies the positional spread of each atom in the crystal — a combination of thermal vibration and static disorder — in units of Å². High B-factors mark flexible loops or poorly resolved regions; low B-factors mark the rigid, well-ordered core.

  · Predicted Aligned Error (PAE) is an AlphaFold confidence matrix: entry (i, j) is the expected error in the position of residue j, in ångströms, when the prediction is superimposed on the true structure at residue i. Low PAE within a block of residues means that block is internally rigid and well-predicted; high PAE between two blocks means their relative placement is uncertain even if each block individually is confident.

Place it in context: what it resembles, what it is annotated as, and how it looks.

  · Structural nearest neighbors (via Foldseek easy-search vs the PDB). Reported per hit: target PDB id, E-value, and alignment TM-score. A TM-score above ~0.5 is the conventional threshold for 'same fold'.

  · Functional annotations link the protein to curated databases. InterPro entries identify conserved domains and families by matching the sequence against member-database signatures (Pfam, PROSITE, CDD, …). Gene Ontology (GO) terms describe molecular function, biological process, and cellular component in a controlled vocabulary. CATH places the structure in a hierarchical fold classification (Class/Architecture/Topology/Homologous-superfamily). The organism is the source species.

  · The contact map is a binary N×N matrix image: pixel (i, j) is dark where Cα_i and Cα_j are within 8 Å and |i−j|>4. Because the |i−j|>4 filter removes local helical contacts, off-diagonal stripes parallel to the main diagonal indicate parallel β-sheets; stripes perpendicular to it indicate antiparallel β-sheets. The Ramachandran plot scatters every residue's (φ, ψ) pair against the sterically allowed regions. The PAE heatmap renders the predicted-aligned-error matrix.

  · Six rendered views show the 3D structure from the faces of a cube — i.e. along ±x, ±y, ±z. Rendering representation is drawn randomly per protein from cartoon (secondary-structure ribbons), sticks (backbone bonds), or molecular surface; coloring is either N→C rainbow (blue at the N-terminus through red at the C-terminus) or one color per chain.